Protein 3UPU (pdb70)

CATH classification: 3.40.50.300 (+2 more: 3.40.50.300, 2.30.30.780)

Radius of gyration: 39.79 Å; Cα contacts (8 Å, |Δi|>4): 2350; chains: 3; bounding box: 118×106×89 Å

Nearest PDB structures (foldseek):
  8s9i-assembly1_A  TM=9.327E-01  e=2.651E-71  Tequatrovirus
  8gme-assembly2_D  TM=9.548E-01  e=8.959E-66  Tequatrovirus
  4nl8-assembly3_E  TM=4.087E-01  e=1.272E-04  Klebsiella pneumoniae subsp. pneumoniae MGH 78578
  6zca-assembly1_H  TM=6.601E-01  e=1.368E-02  Bacillus subtilis
  4nl8-assembly1_A  TM=3.038E-01  e=9.528E-04  Klebsiella pneumoniae subsp. pneumoniae MGH 78578

Organism: Enterobacteria phage T4 (NCBI:txid10665)

Solvent-accessible surface area: 66632 Å² total

Foldseek 3Di:
DLPDADPLLNVLLVVCVCLVDWFFAAEEADAPQLCQLVSVLSSQVVCVVVVQQAEAEAEQFDVRQVVVCVSNVHHYYHVCVVLVFDWDDDQLDIDTHRPDQDDSPSHQEYEYEQLLDAVVRVVSVVVRDDRSHYYYYYHHQLAFHDDDVPDDDPHGRCCVPPPRYDYGYRDHDDDDPDQLSVQLVVLSVPDFGDDDDDPRWHEAEADDPPGVVVLCVVCVVCPLPLPCVQEEEEADVVVLQVCCQVVVCRNPPDPDPDDAFFKWAAAWQWDWDADPNRIDIDTPGHHGFIKGWHDKAWDWDWADFVQDPDTFIATWIWTWIWGDDPDDIDIGTATADDDPVRVVSVVVVLVVLSVCLVDDDPPDRHPCVSNVVRVSSHDDIDGDHYDHLVSLADEHQEAEYEPPVLVVDDSSNSSSSSSSRSSHHPTHYYYD/DQLPDDDLLNVVLVVVCCQVDFAFEAEEAEDPQLCCLVSVLNSLCVCCVVPQPQEAEAEQFPVQQVVVCVSNVPRHYHVCVVQCFDWDDDQLDTDTGRPDADDQPSHQEYEYEALLDADVRVVSVVVHHDSNHYYYYYHHQLAFHDDDVVDDDPGGGCCVPPDRHDYRYRDHDDCDPAQLVVQLVVLSVQDFGDDDADPHWHEDEADDPPGVVVLVVCCVVCPLPLPCVQEAEEADVVVQQVVLCVVCCGNPNDNDPDDAFFKWFAQWAWDWDQDPNHIDIDTQGGHGFIKGWHDKAWDKDWADAVPDPDIFIATWIWTFIWGDDPDDIDTDTATARDDVVRVVSVVVVLVVQSVCLVDDPPDDRGPCVSSVVRVSRHDDIDGDHYDHLVSLADEHAEFEYECPVLVVDDSSSSSNSSSSRSSHHRIHYYYD/DQLPFDPLLNVQLVVCVCLPDWFAAAEEEDDFQLPVLVSVLRSLVVVVVVVAPQEAEEEQFDVRQVVVCVSNVHHHDHVCVVQQWDWDDDLLDTDTDHDDGDDCPGHQEYEYEQLLDAVRGVCSVVVHDDRSYYYYYYHHQLAFRDDDVVDDDPHGRCCVPDPRYDYRYGDRGDDDPDQLVVQLVVLSVPDFGDDDADPNWEEDEADDPPGVVVLVVVCVVPPLNLPCVQEAEAADVVVLQVVVQVVCCGNPNDNDPDDAFAKWAAAWAWDWDDDPNDTDIDTDGHHGFMKTWHDKAKDKDWADFPQDDDTFIATWMWTFIWGDDPDDIDTGTATAHPDPVRVVSVVVVLVVQSVCLVDPPPDDRGCSVSSCVRVSRHDDIDGGRYDHLVVLADEHQEYEYECPCLVVDDSSSSSNSSSSRSSRHPIHYYYD

InterPro domains:
  IPR003593 AAA+ ATPase domain [SM00382] (24-172)
  IPR027417 P-loop containing nucleoside triphosphate hydrolase [G3DSA:3.40.50.300] (2-178)
  IPR027417 P-loop containing nucleoside triphosphate hydrolase [G3DSA:3.40.50.300] (182-439)
  IPR027417 P-loop containing nucleoside triphosphate hydrolase [SSF52540] (5-435)
  IPR027785 UvrD-like helicase C-terminal domain [PF13538] (392-434)
  IPR041214 Dda helicase SH3 domain [PF18343] (260-389)
  IPR051055 PIF1 DNA helicase [PTHR47642] (5-126)

GO terms:
  GO:0004386 helicase activity (F, IDA)
  GO:0016887 ATP hydrolysis activity (F, EXP)
  GO:0043139 5'-3' DNA helicase activity (F, EXP)

Structure (mmCIF, N/CA/C/O backbone):
data_3UPU
#
_entry.id   3UPU
#
_cell.length_a   225.536
_cell.length_b   107.253
_cell.length_c   85.475
_cell.angle_alpha   90.000
_cell.angle_beta   94.128
_cell.angle_gamma   90.000
#
_symmetry.space_group_name_H-M   'C 1 2 1'
#
loop_
_entity.id
_entity.type
_entity.pdbx_description
1 polymer 'ATP-dependent DNA helicase dda'
2 polymer "5'-D(*TP*TP*TP*TP*TP*TP*TP*T)-3'"
3 water water
#
loop_
_atom_site.group_PDB
_atom_site.id
_atom_site.type_symbol
_atom_site.label_atom_id
_atom_site.label_alt_id
_atom_site.label_comp_id
_atom_site.label_asym_id
_atom_site.label_entity_id
_atom_site.label_seq_id
_atom_site.pdbx_PDB_ins_code
_atom_site.Cartn_x
_atom_site.Cartn_y
_atom_site.Cartn_z
_atom_site.occupancy
_atom_site.B_iso_or_equiv
_atom_site.auth_seq_id
_atom_site.auth_comp_id
_atom_site.auth_asym_id
_atom_site.auth_atom_id
_atom_site.pdbx_PDB_model_num
ATOM 9 N N . THR A 1 22 ? -13.761 -36.417 -9.855 1.00 132.90 2 THR A N 1
ATOM 10 C CA . THR A 1 22 ? -14.921 -37.304 -9.816 1.00 134.59 2 THR A CA 1
ATOM 11 C C . THR A 1 22 ? -14.420 -38.721 -9.595 1.00 132.83 2 THR A C 1
ATOM 12 O O . THR A 1 22 ? -15.188 -39.685 -9.607 1.00 131.44 2 THR A O 1
ATOM 16 N N . PHE A 1 23 ? -13.110 -38.823 -9.398 1.00 132.37 3 PHE A N 1
ATOM 17 C CA . PHE A 1 23 ? -12.379 -40.057 -9.627 1.00 132.29 3 PHE A CA 1
ATOM 18 C C . PHE A 1 23 ? -12.623 -40.398 -11.081 1.00 124.10 3 PHE A C 1
ATOM 19 O O . PHE A 1 23 ? -12.309 -39.583 -11.945 1.00 121.53 3 PHE A O 1
ATOM 27 N N . ASP A 1 24 ? -13.190 -41.550 -11.408 1.00 119.00 4 ASP A N 1
ATOM 28 C CA . ASP A 1 24 ? -13.416 -41.685 -12.821 1.00 113.43 4 ASP A CA 1
ATOM 29 C C . ASP A 1 24 ? -14.837 -41.220 -13.085 1.00 115.16 4 ASP A C 1
ATOM 30 O O . ASP A 1 24 ? -15.804 -41.958 -12.894 1.00 121.94 4 ASP A O 1
ATOM 35 N N . ASP A 1 25 ? -14.949 -39.976 -13.535 1.00 110.46 5 ASP A N 1
ATOM 36 C CA . ASP A 1 25 ? -15.851 -39.537 -14.577 1.00 110.53 5 ASP A CA 1
ATOM 37 C C . ASP A 1 25 ? -15.078 -38.451 -15.310 1.00 111.30 5 ASP A C 1
ATOM 38 O O . ASP A 1 25 ? -14.694 -37.454 -14.698 1.00 110.66 5 ASP A O 1
ATOM 43 N N . LEU A 1 26 ? -14.868 -38.614 -16.608 1.00 110.30 6 LEU A N 1
ATOM 44 C CA . LEU A 1 26 ? -14.032 -37.685 -17.356 1.00 103.31 6 LEU A CA 1
ATOM 45 C C . LEU A 1 26 ? -14.355 -37.835 -18.834 1.00 111.43 6 LEU A C 1
ATOM 46 O O . LEU A 1 26 ? -15.281 -38.559 -19.201 1.00 114.29 6 LEU A O 1
ATOM 51 N N . THR A 1 27 ? -13.601 -37.152 -19.686 1.00 115.17 7 THR A N 1
ATOM 52 C CA . THR A 1 27 ? -13.784 -37.321 -21.118 1.00 121.28 7 THR A CA 1
ATOM 53 C C . THR A 1 27 ? -13.286 -38.704 -21.503 1.00 123.72 7 THR A C 1
ATOM 54 O O . THR A 1 27 ? -12.458 -39.287 -20.805 1.00 122.55 7 THR A O 1
ATOM 58 N N . GLU A 1 28 ? -13.813 -39.234 -22.600 1.00 127.58 8 GLU A N 1
ATOM 59 C CA . GLU A 1 28 ? -13.367 -40.517 -23.122 1.00 129.94 8 GLU A CA 1
ATOM 60 C C . GLU A 1 28 ? -11.846 -40.551 -23.240 1.00 121.39 8 GLU A C 1
ATOM 61 O O . GLU A 1 28 ? -11.207 -41.544 -22.891 1.00 117.93 8 GLU A O 1
ATOM 67 N N . GLY A 1 29 ? -11.274 -39.457 -23.732 1.00 117.83 9 GLY A N 1
ATOM 68 C CA . GLY A 1 29 ? -9.835 -39.343 -23.877 1.00 115.13 9 GLY A CA 1
ATOM 69 C C . GLY A 1 29 ? -9.131 -39.508 -22.547 1.00 112.66 9 GLY A C 1
ATOM 70 O O . GLY A 1 29 ? -8.148 -40.242 -22.440 1.00 112.03 9 GLY A O 1
ATOM 71 N N . GLN A 1 30 ? -9.639 -38.813 -21.533 1.00 109.79 10 GLN A N 1
ATOM 72 C CA . GLN A 1 30 ? -9.113 -38.917 -20.178 1.00 103.54 10 GLN A CA 1
ATOM 73 C C . GLN A 1 30 ? -9.368 -40.302 -19.600 1.00 104.96 10 GLN A C 1
ATOM 74 O O . GLN A 1 30 ? -8.440 -40.972 -19.148 1.00 105.33 10 GLN A O 1
ATOM 80 N N . LYS A 1 31 ? -10.628 -40.730 -19.624 1.00 105.40 11 LYS A N 1
ATOM 81 C CA . LYS A 1 31 ? -11.001 -42.036 -19.090 1.00 105.72 11 LYS A CA 1
ATOM 82 C C . LYS A 1 31 ? -10.095 -43.134 -19.637 1.00 107.90 11 LYS A C 1
ATOM 83 O O . LYS A 1 31 ? -9.653 -44.010 -18.895 1.00 108.48 11 LYS A O 1
ATOM 89 N N . ASN A 1 32 ? -9.817 -43.076 -20.936 1.00 109.38 12 ASN A N 1
ATOM 90 C CA . ASN A 1 32 ? -8.961 -44.066 -21.577 1.00 111.26 12 ASN A CA 1
ATOM 91 C C . ASN A 1 32 ? -7.493 -43.893 -21.215 1.00 104.95 12 ASN A C 1
ATOM 92 O O . ASN A 1 32 ? -6.819 -44.857 -20.854 1.00 103.81 12 ASN A O 1
ATOM 97 N N . ALA A 1 33 ? -7.003 -42.662 -21.321 1.00 101.16 13 ALA A N 1
ATOM 98 C CA . ALA A 1 33 ? -5.614 -42.361 -20.998 1.00 98.92 13 ALA A CA 1
ATOM 99 C C . ALA A 1 33 ? -5.253 -42.942 -19.638 1.00 96.47 13 ALA A C 1
ATOM 100 O O . ALA A 1 33 ? -4.211 -43.575 -19.477 1.00 96.36 13 ALA A O 1
ATOM 102 N N . PHE A 1 34 ? -6.131 -42.724 -18.666 1.00 95.12 14 PHE A N 1
ATOM 103 C CA . PHE A 1 34 ? -5.952 -43.266 -17.326 1.00 94.25 14 PHE A CA 1
ATOM 104 C C . PHE A 1 34 ? -5.810 -44.787 -17.346 1.00 94.84 14 PHE A C 1
ATOM 105 O O . PHE A 1 34 ? -4.828 -45.336 -16.843 1.00 91.14 14 PHE A O 1
ATOM 113 N N . ASN A 1 35 ? -6.794 -45.465 -17.929 1.00 100.28 15 ASN A N 1
ATOM 114 C CA . ASN A 1 35 ? -6.774 -46.923 -18.004 1.00 106.48 15 ASN A CA 1
ATOM 115 C C . ASN A 1 35 ? -5.485 -47.477 -18.623 1.00 108.32 15 ASN A C 1
ATOM 116 O O . ASN A 1 35 ? -4.940 -48.476 -18.150 1.00 109.73 15 ASN A O 1
ATOM 121 N N . ILE A 1 36 ? -4.997 -46.820 -19.672 1.00 107.41 16 ILE A N 1
ATOM 122 C CA . ILE A 1 36 ? -3.734 -47.210 -20.292 1.00 108.40 16 ILE A CA 1
ATOM 123 C C . ILE A 1 36 ? -2.594 -47.039 -19.303 1.00 107.36 16 ILE A C 1
ATOM 124 O O . ILE A 1 36 ? -1.775 -47.939 -19.117 1.00 108.94 16 ILE A O 1
ATOM 129 N N . VAL A 1 37 ? -2.555 -45.868 -18.677 1.00 104.42 17 VAL A N 1
ATOM 130 C CA . VAL A 1 37 ? -1.541 -45.536 -17.685 1.00 102.07 17 VAL A CA 1
ATOM 131 C C . VAL A 1 37 ? -1.360 -46.647 -16.651 1.00 105.62 17 VAL A C 1
ATOM 132 O O . VAL A 1 37 ? -0.284 -47.231 -16.536 1.00 107.75 17 VAL A O 1
ATOM 144 N N . LYS A 1 39 ? -2.061 -49.657 -16.463 1.00 108.48 19 LYS A N 1
ATOM 145 C CA . LYS A 1 39 ? -1.570 -50.942 -16.951 1.00 112.07 19 LYS A CA 1
ATOM 146 C C . LYS A 1 39 ? -0.124 -50.880 -17.443 1.00 109.02 19 LYS A C 1
ATOM 147 O O . LYS A 1 39 ? 0.558 -51.899 -17.517 1.00 108.21 19 LYS A O 1
ATOM 153 N N . ALA A 1 40 ? 0.345 -49.682 -17.768 1.00 108.18 20 ALA A N 1
ATOM 154 C CA . ALA A 1 40 ? 1.742 -49.501 -18.136 1.00 108.95 20 ALA A CA 1
ATOM 155 C C . ALA A 1 40 ? 2.591 -49.605 -16.877 1.00 112.20 20 ALA A C 1
ATOM 156 O O . ALA A 1 40 ? 3.729 -50.078 -16.916 1.00 115.19 20 ALA A O 1
ATOM 158 N N . ILE A 1 41 ? 2.021 -49.152 -15.764 1.00 111.85 21 ILE A N 1
ATOM 159 C CA . ILE A 1 41 ? 2.658 -49.253 -14.456 1.00 112.16 21 ILE A CA 1
ATOM 160 C C . ILE A 1 41 ? 2.510 -50.664 -13.902 1.00 117.34 21 ILE A C 1
ATOM 161 O O . ILE A 1 41 ? 3.453 -51.223 -13.339 1.00 119.51 21 ILE A O 1
ATOM 166 N N . LYS A 1 42 ? 1.320 -51.233 -14.065 1.00 119.47 22 LYS A N 1
ATOM 167 C CA . LYS A 1 42 ? 1.030 -52.563 -13.542 1.00 123.87 22 LYS A CA 1
ATOM 168 C C . LYS A 1 42 ? 1.827 -53.656 -14.248 1.00 126.11 22 LYS A C 1
ATOM 169 O O . LYS A 1 42 ? 2.063 -54.719 -13.672 1.00 128.29 22 LYS A O 1
ATOM 175 N N . GLU A 1 43 ? 2.233 -53.411 -15.493 1.00 125.33 23 GLU A N 1
ATOM 176 C CA . GLU A 1 43 ? 3.093 -54.375 -16.170 1.00 128.25 23 GLU A CA 1
ATOM 177 C C . GLU A 1 43 ? 4.447 -53.806 -16.582 1.00 125.25 23 GLU A C 1
ATOM 178 O O . GLU A 1 43 ? 4.542 -52.974 -17.484 1.00 121.68 23 GLU A O 1
ATOM 184 N N . LYS A 1 44 ? 5.486 -54.258 -15.891 1.00 129.59 24 LYS A N 1
ATOM 185 C CA . LYS A 1 44 ? 6.835 -54.350 -16.444 1.00 134.16 24 LYS A CA 1
ATOM 186 C C . LYS A 1 44 ? 7.312 -53.159 -17.271 1.00 131.12 24 LYS A C 1
ATOM 187 O O . LYS A 1 44 ? 7.188 -51.997 -16.872 1.00 126.38 24 LYS A O 1
ATOM 193 N N . LYS A 1 45 ? 7.851 -53.491 -18.443 1.00 133.04 25 LYS A N 1
ATOM 194 C CA . LYS A 1 45 ? 8.455 -52.525 -19.347 1.00 130.70 25 LYS A CA 1
ATOM 195 C C . LYS A 1 45 ? 7.437 -52.023 -20.355 1.00 127.79 25 LYS A C 1
ATOM 196 O O . LYS A 1 45 ? 6.887 -52.783 -21.152 1.00 126.91 25 LYS A O 1
ATOM 202 N N . HIS A 1 46 ? 7.190 -50.726 -20.284 1.00 125.59 26 HIS A N 1
ATOM 203 C CA . HIS A 1 46 ? 6.324 -50.031 -21.206 1.00 123.79 26 HIS A CA 1
ATOM 204 C C . HIS A 1 46 ? 6.351 -48.608 -20.696 1.00 119.09 26 HIS A C 1
ATOM 205 O O . HIS A 1 46 ? 6.709 -48.371 -19.541 1.00 120.61 26 HIS A O 1
ATOM 212 N N . HIS A 1 47 ? 5.971 -47.657 -21.536 1.00 113.69 27 HIS A N 1
ATOM 2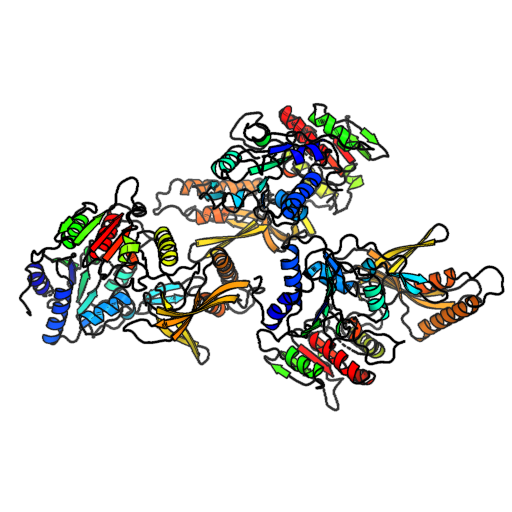13 C CA . HIS A 1 47 ? 5.909 -46.273 -21.096 1.00 106.43 27 HIS A CA 1
ATOM 214 C C . HIS A 1 47 ? 4.718 -45.587 -21.734 1.00 100.66 27 HIS A C 1
ATOM 215 O O . HIS A 1 47 ? 4.005 -46.183 -22.542 1.00 103.56 27 HIS A O 1
ATOM 222 N N . VAL A 1 48 ? 4.507 -44.330 -21.381 1.00 91.45 28 VAL A N 1
ATOM 223 C CA . VAL A 1 48 ? 3.378 -43.604 -21.917 1.00 88.02 28 VAL A CA 1
ATOM 224 C C . VAL A 1 48 ? 3.671 -42.125 -22.017 1.00 83.81 28 VAL A C 1
ATOM 225 O O . VAL A 1 48 ? 4.393 -41.561 -21.197 1.00 82.77 28 VAL A O 1
ATOM 229 N N . THR A 1 49 ? 3.104 -41.503 -23.038 1.00 81.20 29 THR A N 1
ATOM 230 C CA . THR A 1 49 ? 3.013 -40.057 -23.088 1.00 79.17 29 THR A CA 1
ATOM 231 C C . THR A 1 49 ? 1.605 -39.727 -23.540 1.00 79.04 29 THR A C 1
ATOM 232 O O . THR A 1 49 ? 1.096 -40.302 -24.495 1.00 82.40 29 THR A O 1
ATOM 236 N N . ILE A 1 50 ? 0.959 -38.829 -22.819 1.00 75.84 30 ILE A N 1
ATOM 237 C CA . ILE A 1 50 ? -0.380 -38.413 -23.164 1.00 74.15 30 ILE A CA 1
ATOM 238 C C . ILE A 1 50 ? -0.244 -37.124 -23.942 1.00 70.24 30 ILE A C 1
ATOM 239 O O . ILE A 1 50 ? 0.507 -36.239 -23.533 1.00 66.57 30 ILE A O 1
ATOM 244 N N . ASN A 1 51 ? -0.940 -36.994 -25.063 1.00 71.04 31 ASN A N 1
ATOM 245 C CA . ASN A 1 51 ? -0.950 -35.689 -25.677 1.00 72.24 31 ASN A CA 1
ATOM 246 C C . ASN A 1 51 ? -2.283 -35.046 -25.354 1.00 71.29 31 ASN A C 1
ATOM 247 O O . ASN A 1 51 ? -3.295 -35.376 -25.962 1.00 73.42 31 ASN A O 1
ATOM 252 N N . GLY A 1 52 ? -2.287 -34.138 -24.381 1.00 71.85 32 GLY A N 1
ATOM 253 C CA . GLY A 1 52 ? -3.304 -33.114 -24.266 1.00 74.12 32 GLY A CA 1
ATOM 254 C C . GLY A 1 52 ? -3.056 -32.022 -25.273 1.00 78.81 32 GLY A C 1
ATOM 255 O O . GLY A 1 52 ? -1.978 -31.437 -25.266 1.00 81.84 32 GLY A O 1
ATOM 256 N N . PRO A 1 53 ? -4.034 -31.705 -26.121 1.00 81.64 33 PRO A N 1
ATOM 257 C CA . PRO A 1 53 ? -3.835 -30.395 -26.736 1.00 80.28 33 PRO A CA 1
ATOM 258 C C . PRO A 1 53 ? -4.558 -29.371 -25.884 1.00 79.17 33 PRO A C 1
ATOM 259 O O . PRO A 1 53 ? -5.173 -29.756 -24.891 1.00 78.78 33 PRO A O 1
ATOM 263 N N . ALA A 1 54 ? -4.493 -28.101 -26.262 1.00 77.34 34 ALA A N 1
ATOM 264 C CA . ALA A 1 54 ? -5.201 -27.066 -25.528 1.00 74.64 34 ALA A CA 1
ATOM 265 C C . ALA A 1 54 ? -6.701 -27.324 -25.607 1.00 78.82 34 ALA A C 1
ATOM 266 O O . ALA A 1 54 ? -7.216 -27.714 -26.650 1.00 78.11 34 ALA A O 1
ATOM 268 N N . GLY A 1 55 ? -7.398 -27.122 -24.498 1.00 86.16 35 GLY A N 1
ATOM 269 C CA . GLY A 1 55 ? -8.834 -27.297 -24.480 1.00 92.68 35 GLY A CA 1
ATOM 270 C C . GLY A 1 55 ? -9.238 -28.714 -24.137 1.00 97.83 35 GLY A C 1
ATOM 271 O O . GLY A 1 55 ? -10.366 -28.956 -23.730 1.00 102.94 35 GLY A O 1
ATOM 272 N N . THR A 1 56 ? -8.320 -29.656 -24.307 1.00 96.31 36 THR A N 1
ATOM 273 C CA . THR A 1 56 ? -8.617 -31.057 -24.038 1.00 96.70 36 THR A CA 1
ATOM 274 C C . THR A 1 56 ? -8.622 -31.370 -22.537 1.00 95.39 36 THR A C 1
ATOM 275 O O . THR A 1 56 ? -8.956 -32.485 -22.122 1.00 92.14 36 THR A O 1
ATOM 279 N N . GLY A 1 57 ? -8.242 -30.380 -21.733 1.00 96.57 37 GLY A N 1
ATOM 280 C CA . GLY A 1 57 ? -8.201 -30.527 -20.288 1.00 96.45 37 GLY A CA 1
ATOM 281 C C . GLY A 1 57 ? -7.142 -31.497 -19.809 1.00 93.59 37 GLY A C 1
ATOM 282 O O . GLY A 1 57 ? -7.440 -32.456 -19.103 1.00 92.07 37 GLY A O 1
ATOM 283 N N . ALA A 1 58 ? -5.899 -31.252 -20.204 1.00 92.45 38 ALA A N 1
ATOM 284 C CA . ALA A 1 58 ? -4.804 -32.151 -19.865 1.00 91.36 38 ALA A CA 1
ATOM 285 C C . ALA A 1 58 ? -4.409 -32.046 -18.397 1.00 89.52 38 ALA A C 1
ATOM 286 O O . ALA A 1 58 ? -4.014 -33.037 -17.779 1.00 85.95 38 ALA A O 1
ATOM 288 N N . THR A 1 59 ? -4.510 -30.842 -17.843 1.00 91.34 39 THR A N 1
ATOM 289 C CA . THR A 1 59 ? -4.100 -30.608 -16.461 1.00 90.42 39 THR A CA 1
ATOM 290 C C . THR A 1 59 ? -4.938 -31.387 -15.452 1.00 86.38 39 THR A C 1
ATOM 291 O O . THR A 1 59 ? -4.392 -32.098 -14.613 1.00 85.83 39 THR A O 1
ATOM 295 N N . THR A 1 60 ? -6.257 -31.242 -15.520 1.00 83.30 40 THR A N 1
ATOM 296 C CA . THR A 1 60 ? -7.124 -31.954 -14.592 1.00 84.12 40 THR A CA 1
ATOM 297 C C . THR A 1 60 ? -6.857 -33.454 -14.641 1.00 84.00 40 THR A C 1
ATOM 298 O O . THR A 1 60 ? -6.887 -34.123 -13.611 1.00 90.81 40 THR A O 1
ATOM 302 N N . LEU A 1 61 ? -6.584 -33.990 -15.825 1.00 79.26 41 LEU A N 1
ATOM 303 C CA . LEU A 1 61 ? -6.221 -35.399 -15.914 1.00 79.97 41 LEU A CA 1
ATOM 304 C C . LEU A 1 61 ? -4.954 -35.658 -15.103 1.00 79.56 41 LEU A C 1
ATOM 305 O O . LEU A 1 61 ? -4.945 -36.518 -14.224 1.00 81.82 41 LEU A O 1
ATOM 310 N N . THR A 1 62 ? -3.895 -34.904 -15.392 1.00 74.43 42 THR A N 1
ATOM 311 C CA . THR A 1 62 ? -2.636 -35.039 -14.663 1.00 70.47 42 THR A CA 1
ATOM 312 C C . THR A 1 62 ? -2.875 -35.010 -13.159 1.00 71.30 42 THR A C 1
ATOM 313 O O . THR A 1 62 ? -2.335 -35.836 -12.424 1.00 68.16 42 THR A O 1
ATOM 317 N N . LYS A 1 63 ? -3.682 -34.051 -12.709 1.00 76.30 43 LYS A N 1
ATOM 318 C CA . LYS A 1 63 ? -4.059 -33.949 -11.301 1.00 81.38 43 LYS A CA 1
ATOM 319 C C . LYS A 1 63 ? -4.628 -35.272 -10.809 1.00 85.51 43 LYS A C 1
ATOM 320 O O . LYS A 1 63 ? -4.263 -35.757 -9.738 1.00 88.29 43 LYS A O 1
ATOM 326 N N . PHE A 1 64 ? -5.510 -35.857 -11.612 1.00 85.23 44 PHE A N 1
ATOM 327 C CA . PHE A 1 64 ? -6.198 -37.085 -11.237 1.00 88.51 44 PHE A CA 1
ATOM 328 C C . PHE A 1 64 ? -5.292 -38.316 -11.292 1.00 87.39 44 PHE A C 1
ATOM 329 O O . PHE A 1 64 ? -5.462 -39.252 -10.511 1.00 87.70 44 PHE A O 1
ATOM 337 N N . ILE A 1 65 ? -4.334 -38.316 -12.213 1.00 85.14 45 ILE A N 1
ATOM 338 C CA . ILE A 1 65 ? -3.381 -39.415 -12.311 1.00 84.62 45 ILE A CA 1
ATOM 339 C C . ILE A 1 65 ? -2.599 -39.515 -11.010 1.00 85.52 45 ILE A C 1
ATOM 340 O O . ILE A 1 65 ? -2.235 -40.603 -10.570 1.00 86.56 45 ILE A O 1
ATOM 345 N N . ILE A 1 66 ? -2.346 -38.362 -10.403 1.00 86.43 46 ILE A N 1
ATOM 346 C CA . ILE A 1 66 ? -1.586 -38.282 -9.162 1.00 91.12 46 ILE A CA 1
ATOM 347 C C . ILE A 1 66 ? -2.409 -38.681 -7.938 1.00 99.97 46 ILE A C 1
ATOM 348 O O . ILE A 1 66 ? -2.091 -39.659 -7.259 1.00 102.39 46 ILE A O 1
ATOM 353 N N . GLU A 1 67 ? -3.458 -37.915 -7.656 1.00 104.26 47 GLU A N 1
ATOM 354 C CA . GLU A 1 67 ? -4.294 -38.167 -6.492 1.00 110.60 47 GLU A CA 1
ATOM 355 C C . GLU A 1 67 ? -4.651 -39.643 -6.428 1.00 112.75 47 GLU A C 1
ATOM 356 O O . GLU A 1 67 ? -4.507 -40.282 -5.389 1.00 114.77 47 GLU A O 1
ATOM 362 N N . ALA A 1 68 ? -5.108 -40.187 -7.549 1.00 114.41 48 ALA A N 1
ATOM 363 C CA . ALA A 1 68 ? -5.495 -41.590 -7.602 1.00 117.83 48 ALA A CA 1
ATOM 364 C C . ALA A 1 68 ? -4.310 -42.511 -7.340 1.00 114.76 48 ALA A C 1
ATOM 365 O O . ALA A 1 68 ? -4.440 -43.522 -6.653 1.00 116.59 48 ALA A O 1
ATOM 367 N N . LEU A 1 69 ? -3.153 -42.154 -7.884 1.00 109.54 49 LEU A N 1
ATOM 368 C CA . LEU A 1 69 ? -1.983 -43.016 -7.788 1.00 108.16 49 LEU A CA 1
ATOM 369 C C . LEU A 1 69 ? -1.474 -43.135 -6.355 1.00 111.40 49 LEU A C 1
ATOM 370 O O . LEU A 1 69 ? -0.936 -44.171 -5.965 1.00 113.35 49 LEU A O 1
ATOM 375 N N . ILE A 1 70 ? -1.644 -42.076 -5.571 1.00 113.16 50 ILE A N 1
ATOM 376 C CA . ILE A 1 70 ? -1.199 -42.103 -4.182 1.00 118.06 50 ILE A CA 1
ATOM 377 C C . ILE A 1 70 ? -2.141 -42.948 -3.316 1.00 122.30 50 ILE A C 1
ATOM 378 O O . ILE A 1 70 ? -1.700 -43.650 -2.404 1.00 125.62 50 ILE A O 1
ATOM 383 N N . SER A 1 71 ? -3.436 -42.886 -3.617 1.00 119.95 51 SER A N 1
ATOM 384 C CA . SER A 1 71 ? -4.444 -43.567 -2.809 1.00 118.70 51 SER A CA 1
ATOM 385 C C . SER A 1 71 ? -4.523 -45.069 -3.087 1.00 118.52 51 SER A C 1
ATOM 386 O O . SER A 1 71 ? -5.198 -45.804 -2.366 1.00 120.03 51 SER A O 1
ATOM 389 N N . THR A 1 72 ? -3.830 -45.524 -4.127 1.00 117.70 52 THR A N 1
ATOM 390 C CA . THR A 1 72 ? -3.689 -46.954 -4.363 1.00 120.46 52 THR A CA 1
ATOM 391 C C . THR A 1 72 ? -2.547 -47.453 -3.491 1.00 119.83 52 THR A C 1
ATOM 392 O O . THR A 1 72 ? -2.230 -48.642 -3.475 1.00 120.09 52 THR A O 1
ATOM 396 N N . GLY A 1 73 ? -1.929 -46.520 -2.772 1.00 119.34 53 GLY A N 1
ATOM 397 C CA . GLY A 1 73 ? -0.881 -46.842 -1.824 1.00 122.27 53 GLY A CA 1
ATOM 398 C C . GLY A 1 73 ? 0.495 -46.887 -2.452 1.00 122.95 53 GLY A C 1
ATOM 399 O O . GLY A 1 73 ? 1.406 -47.518 -1.915 1.00 125.54 53 GLY A O 1
ATOM 400 N N . GLU A 1 74 ? 0.650 -46.222 -3.592 1.00 121.45 54 GLU A N 1
ATOM 401 C CA . GLU A 1 74 ? 1.932 -46.210 -4.282 1.00 122.00 54 GLU A CA 1
ATOM 402 C C . GLU A 1 74 ? 2.856 -45.181 -3.642 1.00 117.52 54 GLU A C 1
ATOM 403 O O . GLU A 1 74 ? 2.554 -43.987 -3.610 1.00 113.30 54 GLU A O 1
ATOM 409 N N . THR A 1 75 ? 3.975 -45.661 -3.115 1.00 118.27 55 THR A N 1
ATOM 410 C CA . THR A 1 75 ? 4.962 -44.797 -2.480 1.00 117.84 55 THR A CA 1
ATOM 411 C C . THR A 1 75 ? 5.895 -44.137 -3.495 1.00 113.61 55 THR A C 1
ATOM 412 O O . THR A 1 75 ? 6.398 -43.035 -3.276 1.00 111.81 55 THR A O 1
ATOM 416 N N . GLY A 1 76 ? 6.105 -44.818 -4.614 1.00 111.31 56 GLY A N 1
ATOM 417 C CA . GLY A 1 76 ? 7.239 -44.548 -5.478 1.00 109.09 56 GLY A CA 1
ATOM 418 C C . GLY A 1 76 ? 7.130 -43.417 -6.482 1.00 104.29 56 GLY A C 1
ATOM 419 O O . GLY A 1 76 ? 7.890 -43.386 -7.448 1.00 103.54 56 GLY A O 1
ATOM 420 N N . ILE A 1 77 ? 6.193 -42.498 -6.281 1.00 100.38 57 ILE A N 1
ATOM 421 C CA . ILE A 1 77 ? 6.005 -41.404 -7.233 1.00 95.53 57 ILE A CA 1
ATOM 422 C C . ILE A 1 77 ? 6.993 -40.251 -7.066 1.00 94.39 57 ILE A C 1
ATOM 423 O O . ILE A 1 77 ? 7.280 -39.822 -5.951 1.00 93.78 57 ILE A O 1
ATOM 428 N N . ILE A 1 78 ? 7.506 -39.756 -8.192 1.00 94.97 58 ILE A N 1
ATOM 429 C CA . ILE A 1 78 ? 8.266 -38.509 -8.223 1.00 93.59 58 ILE A CA 1
ATOM 430 C C . ILE A 1 78 ? 7.749 -37.633 -9.356 1.00 91.21 58 ILE A C 1
ATOM 431 O O . ILE A 1 78 ? 7.413 -38.132 -10.428 1.00 92.23 58 ILE A O 1
ATOM 436 N N . LEU A 1 79 ? 7.696 -36.327 -9.124 1.00 88.23 59 LEU A N 1
ATOM 437 C CA . LEU A 1 79 ? 7.244 -35.405 -10.156 1.00 85.28 59 LEU A CA 1
ATOM 438 C C . LEU A 1 79 ? 8.405 -34.598 -10.715 1.00 88.89 59 LEU A C 1
ATOM 439 O O . LEU A 1 79 ? 8.998 -33.781 -10.012 1.00 92.98 59 LEU A O 1
ATOM 444 N N . ALA A 1 80 ? 8.722 -34.834 -11.985 1.00 86.95 60 ALA A N 1
ATOM 445 C CA . ALA A 1 80 ? 9.814 -34.139 -12.657 1.00 84.43 60 ALA A CA 1
ATOM 446 C C . ALA A 1 80 ? 9.296 -33.121 -13.670 1.00 82.39 60 ALA A C 1
ATOM 447 O O . ALA A 1 80 ? 8.409 -33.420 -14.469 1.00 83.57 60 ALA A O 1
ATOM 449 N N . ALA A 1 81 ? 9.859 -31.919 -13.635 1.00 78.74 61 ALA A N 1
ATOM 450 C CA . ALA A 1 81 ? 9.487 -30.885 -14.589 1.00 74.88 61 ALA A CA 1
ATOM 451 C C . ALA A 1 81 ? 10.713 -30.364 -15.324 1.00 72.08 61 ALA A C 1
ATOM 452 O O . ALA A 1 81 ? 11.779 -30.206 -14.734 1.00 71.47 61 ALA A O 1
ATOM 454 N N . PRO A 1 82 ? 10.555 -30.088 -16.622 1.00 68.79 62 PRO A N 1
ATOM 455 C CA . PRO A 1 82 ? 11.610 -29.589 -17.511 1.00 66.09 62 PRO A CA 1
ATOM 456 C C . PRO A 1 82 ? 12.278 -28.281 -17.079 1.00 67.50 62 PRO A C 1
ATOM 457 O O . PRO A 1 82 ? 13.444 -28.092 -17.409 1.00 67.66 62 PRO A O 1
ATOM 461 N N . THR A 1 83 ? 11.573 -27.398 -16.378 1.00 71.50 63 THR A N 1
ATOM 462 C CA . THR A 1 83 ? 12.184 -26.151 -15.910 1.00 76.58 63 THR A CA 1
ATOM 463 C C . THR A 1 83 ? 11.808 -25.823 -14.468 1.00 76.56 63 THR A C 1
ATOM 464 O O . THR A 1 83 ? 11.021 -26.535 -13.847 1.00 79.06 63 THR A O 1
ATOM 468 N N . HIS A 1 84 ? 12.364 -24.737 -13.941 1.00 75.37 64 HIS A N 1
ATOM 469 C CA . HIS A 1 84 ? 12.058 -24.337 -12.572 1.00 78.38 64 HIS A CA 1
ATOM 470 C C . HIS A 1 84 ? 10.649 -23.790 -12.449 1.00 77.59 64 HIS A C 1
ATOM 471 O O . HIS A 1 84 ? 9.871 -24.261 -11.625 1.00 76.41 64 HIS A O 1
ATOM 478 N N . ALA A 1 85 ? 10.320 -22.805 -13.277 1.00 79.49 65 ALA A N 1
ATOM 479 C CA . ALA A 1 85 ? 8.993 -22.205 -13.243 1.00 80.86 65 ALA A CA 1
ATOM 480 C C . ALA A 1 85 ? 7.944 -23.263 -13.561 1.00 81.01 65 ALA A C 1
ATOM 481 O O . ALA A 1 85 ? 6.813 -23.195 -13.079 1.00 82.88 65 ALA A O 1
ATOM 483 N N . ALA A 1 86 ? 8.333 -24.244 -14.370 1.00 76.95 66 ALA A N 1
ATOM 484 C CA . ALA A 1 86 ? 7.471 -25.379 -14.673 1.00 74.05 66 ALA A CA 1
ATOM 485 C C . ALA A 1 86 ? 7.303 -26.277 -13.454 1.00 79.29 66 ALA A C 1
ATOM 486 O O . ALA A 1 86 ? 6.213 -26.785 -13.195 1.00 82.03 66 ALA A O 1
ATOM 488 N N . LYS A 1 87 ? 8.391 -26.479 -12.714 1.00 80.40 67 LYS A N 1
ATOM 489 C CA . LYS A 1 87 ? 8.350 -27.294 -11.506 1.00 79.73 67 LYS A CA 1
ATOM 490 C C . LYS A 1 87 ? 7.521 -26.613 -10.424 1.00 85.93 67 LYS A C 1
ATOM 491 O O . LYS A 1 87 ? 6.811 -27.275 -9.671 1.00 87.77 67 LYS A O 1
ATOM 497 N N . LYS A 1 88 ? 7.619 -25.288 -10.346 1.00 89.47 68 LYS A N 1
ATOM 498 C CA . LYS A 1 88 ? 6.842 -24.527 -9.377 1.00 92.85 68 LYS A CA 1
ATOM 499 C C . LYS A 1 88 ? 5.366 -24.793 -9.594 1.00 89.04 68 LYS A C 1
ATOM 500 O O . LYS A 1 88 ? 4.658 -25.210 -8.678 1.00 89.30 68 LYS A O 1
ATOM 506 N N . ILE A 1 89 ? 4.908 -24.560 -10.819 1.00 86.12 69 ILE A N 1
ATOM 507 C CA . ILE A 1 89 ? 3.489 -24.678 -11.128 1.00 84.33 69 ILE A CA 1
ATOM 508 C C . ILE A 1 89 ? 3.028 -26.131 -11.234 1.00 83.41 69 ILE A C 1
ATOM 509 O O . ILE A 1 89 ? 1.831 -26.407 -11.183 1.00 86.50 69 ILE A O 1
ATOM 514 N N . LEU A 1 90 ? 3.966 -27.061 -11.384 1.00 79.19 70 LEU A N 1
ATOM 515 C CA . LEU A 1 90 ? 3.618 -28.474 -11.303 1.00 79.27 70 LEU A CA 1
ATOM 516 C C . LEU A 1 90 ? 3.392 -28.853 -9.851 1.00 91.50 70 LEU A C 1
ATOM 517 O O . LEU A 1 90 ? 2.404 -29.506 -9.511 1.00 93.95 70 LEU A O 1
ATOM 522 N N . SER A 1 91 ? 4.316 -28.427 -8.996 1.00 99.24 71 SER A N 1
ATOM 523 C CA . SER A 1 91 ? 4.261 -28.742 -7.578 1.00 104.63 71 SER A CA 1
ATOM 524 C C . SER A 1 91 ? 3.024 -28.115 -6.945 1.00 106.41 71 SER A C 1
ATOM 525 O O . SER A 1 91 ? 2.491 -28.625 -5.961 1.00 108.91 71 SER A O 1
ATOM 528 N N . LYS A 1 92 ? 2.572 -27.007 -7.522 1.00 106.02 72 LYS A N 1
ATOM 529 C CA . LYS A 1 92 ? 1.409 -26.287 -7.010 1.00 108.10 72 LYS A CA 1
ATOM 530 C C . LYS A 1 92 ? 0.091 -26.947 -7.406 1.00 104.58 72 LYS A C 1
ATOM 531 O O . LYS A 1 92 ? -0.878 -26.921 -6.647 1.00 105.50 72 LYS A O 1
ATOM 537 N N . LEU A 1 93 ? 0.061 -27.525 -8.603 1.00 101.40 73 LEU A N 1
ATOM 538 C CA . LEU A 1 93 ? -1.143 -28.159 -9.135 1.00 101.27 73 LEU A CA 1
ATOM 539 C C . LEU A 1 93 ? -1.479 -29.481 -8.440 1.00 101.31 73 LEU A C 1
ATOM 540 O O . LEU A 1 93 ? -2.644 -29.769 -8.158 1.00 99.93 73 LEU A O 1
ATOM 545 N N . SER A 1 94 ? -0.455 -30.290 -8.192 1.00 102.37 74 SER A N 1
ATOM 546 C CA . SER A 1 94 ? -0.631 -31.566 -7.513 1.00 106.15 74 SER A CA 1
ATOM 547 C C . SER A 1 94 ? -0.749 -31.368 -6.008 1.00 110.45 74 SER A C 1
ATOM 548 O O . SER A 1 94 ? -1.547 -32.026 -5.339 1.00 112.75 74 SER A O 1
ATOM 551 N N . GLY A 1 95 ? 0.060 -30.455 -5.485 1.00 109.30 75 GLY A N 1
ATOM 552 C CA . GLY A 1 95 ? 0.152 -30.234 -4.058 1.00 107.55 75 GLY A CA 1
ATOM 553 C C . GLY A 1 95 ? 1.300 -31.037 -3.484 1.00 107.98 75 GLY A C 1
ATOM 554 O O . GLY A 1 95 ? 1.823 -30.703 -2.425 1.00 112.83 75 GLY A O 1
ATOM 555 N N . LYS A 1 96 ? 1.689 -32.101 -4.182 1.00 105.83 76 LYS A N 1
ATOM 556 C CA . LYS A 1 96 ? 2.903 -32.831 -3.839 1.00 106.31 76 LYS A CA 1
ATOM 557 C C . LYS A 1 96 ? 4.114 -32.055 -4.352 1.00 106.40 76 LYS A C 1
ATOM 558 O O . LYS A 1 96 ? 3.986 -31.246 -5.269 1.00 106.96 76 LYS A O 1
ATOM 564 N N . GLU A 1 97 ? 5.281 -32.291 -3.763 1.00 106.22 77 GLU A N 1
ATOM 565 C CA . GLU A 1 97 ? 6.478 -31.550 -4.148 1.00 107.43 77 GLU A CA 1
ATOM 566 C C . GLU A 1 97 ? 7.196 -32.151 -5.363 1.00 104.62 77 GLU A C 1
ATOM 567 O O . GLU A 1 97 ? 7.259 -33.370 -5.523 1.00 106.07 77 GLU A O 1
ATOM 573 N N . ALA A 1 98 ? 7.740 -31.285 -6.214 1.00 99.16 78 ALA A N 1
ATOM 574 C CA . ALA A 1 98 ? 8.383 -31.718 -7.453 1.00 93.37 78 ALA A CA 1
ATOM 575 C C . ALA A 1 98 ? 9.634 -30.900 -7.763 1.00 94.30 78 ALA A C 1
ATOM 576 O O . ALA A 1 98 ? 9.667 -29.696 -7.524 1.00 98.86 78 ALA A O 1
ATOM 578 N N . SER A 1 99 ? 10.659 -31.557 -8.301 1.00 91.72 79 SER A N 1
ATOM 579 C CA . SER A 1 99 ? 11.882 -30.871 -8.713 1.00 90.11 79 SER A CA 1
ATOM 580 C C . SER A 1 99 ? 12.080 -31.010 -10.220 1.00 87.54 79 SER A C 1
ATOM 581 O O . SER A 1 99 ? 11.249 -31.605 -10.905 1.00 90.95 79 SER A O 1
ATOM 584 N N . THR A 1 100 ? 13.172 -30.455 -10.738 1.00 80.38 80 THR A N 1
ATOM 585 C CA . THR A 1 100 ? 13.487 -30.583 -12.158 1.00 75.22 80 THR A CA 1
ATOM 586 C C . THR A 1 100 ? 14.091 -31.957 -12.448 1.00 79.93 80 THR A C 1
ATOM 587 O O . THR A 1 100 ? 14.674 -32.573 -11.562 1.00 82.46 80 THR A O 1
ATOM 591 N N . ILE A 1 101 ? 13.947 -32.440 -13.680 1.00 80.98 81 ILE A N 1
ATOM 592 C CA . ILE A 1 101 ? 14.518 -33.731 -14.053 1.00 82.82 81 ILE A CA 1
ATOM 593 C C . ILE A 1 101 ? 16.029 -33.672 -13.960 1.00 85.12 81 ILE A C 1
ATOM 594 O O . ILE A 1 101 ? 16.689 -34.685 -13.747 1.00 93.18 81 ILE A O 1
ATOM 599 N N . HIS A 1 102 ? 16.579 -32.478 -14.130 1.00 79.93 82 HIS A N 1
ATOM 600 C CA . HIS A 1 102 ? 18.012 -32.296 -13.988 1.00 82.45 82 HIS A CA 1
ATOM 601 C C . HIS A 1 102 ? 18.439 -32.614 -12.561 1.00 81.76 82 HIS A C 1
ATOM 602 O O . HIS A 1 102 ? 19.427 -33.309 -12.352 1.00 81.95 82 HIS A O 1
ATOM 609 N N . SER A 1 103 ? 17.684 -32.112 -11.585 1.00 83.05 83 SER A N 1
ATOM 610 C CA . SER A 1 103 ? 17.931 -32.420 -10.175 1.00 84.97 83 SER A CA 1
ATOM 611 C C . SER A 1 103 ? 17.924 -33.926 -9.939 1.00 81.40 83 SER A C 1
ATOM 612 O O . SER A 1 103 ? 18.743 -34.453 -9.191 1.00 81.71 83 SER A O 1
ATOM 615 N N . ILE A 1 104 ? 16.991 -34.606 -10.597 1.00 78.27 84 ILE A N 1
ATOM 616 C CA . ILE A 1 104 ? 16.791 -36.043 -10.441 1.00 77.73 84 ILE A CA 1
ATOM 617 C C . ILE A 1 104 ? 17.874 -36.837 -11.156 1.00 87.30 84 ILE A C 1
ATOM 618 O O . ILE A 1 104 ? 18.606 -37.601 -10.533 1.00 95.99 84 ILE A O 1
ATOM 623 N N . LEU A 1 105 ? 17.962 -36.665 -12.468 1.00 87.90 85 LEU A N 1
ATOM 624 C CA . LEU A 1 105 ? 18.973 -37.339 -13.272 1.00 93.46 85 LEU A CA 1
ATOM 625 C C . LEU A 1 105 ? 20.354 -36.894 -12.811 1.00 97.32 85 LEU A C 1
ATOM 626 O O . LEU A 1 105 ? 21.373 -37.402 -13.277 1.00 100.07 85 LEU A O 1
ATOM 631 N N . LYS A 1 106 ? 20.370 -35.918 -11.909 1.00 98.02 86 LYS A N 1
ATOM 632 C CA . LYS A 1 106 ? 21.605 -35.394 -11.344 1.00 101.14 86 LYS A CA 1
ATOM 633 C C . LYS A 1 106 ? 22.471 -34.891 -12.482 1.00 100.93 86 LYS A C 1
ATOM 634 O O . LYS A 1 106 ? 23.568 -35.402 -12.709 1.00 102.72 86 LYS A O 1
ATOM 640 N N . ILE A 1 107 ? 21.978 -33.876 -13.186 1.00 96.29 87 ILE A N 1
ATOM 641 C CA . ILE A 1 107 ? 22.725 -33.282 -14.284 1.00 88.99 87 ILE A CA 1
ATOM 642 C C . ILE A 1 107 ? 23.336 -31.974 -13.802 1.00 87.45 87 ILE A C 1
ATOM 643 O O . ILE A 1 107 ? 22.643 -30.981 -13.588 1.00 83.53 87 ILE A O 1
ATOM 648 N N . ASN A 1 108 ? 24.650 -32.008 -13.625 1.00 91.29 88 ASN A N 1
ATOM 649 C CA . ASN A 1 108 ? 25.402 -30.941 -12.974 1.00 95.35 88 ASN A CA 1
ATOM 650 C C . ASN A 1 108 ? 26.337 -30.137 -13.871 1.00 94.15 88 ASN A C 1
ATOM 651 O O . ASN A 1 108 ? 27.163 -30.714 -14.573 1.00 100.28 88 ASN A O 1
ATOM 656 N N . PRO A 1 109 ? 26.200 -28.805 -13.864 1.00 86.18 89 PRO A N 1
ATOM 657 C CA . PRO A 1 109 ? 27.119 -27.985 -14.658 1.00 82.83 89 PRO A CA 1
ATOM 658 C C . PRO A 1 109 ? 28.570 -28.303 -14.329 1.00 88.39 89 PRO A C 1
ATOM 659 O O . PRO A 1 109 ? 28.950 -28.313 -13.161 1.00 91.70 89 PRO A O 1
ATOM 663 N N . VAL A 1 110 ? 29.373 -28.540 -15.359 1.00 90.50 90 VAL A N 1
ATOM 664 C CA . VAL A 1 110 ? 30.781 -28.854 -15.176 1.00 98.25 90 VAL A CA 1
ATOM 665 C C . VAL A 1 110 ? 31.621 -27.831 -15.925 1.00 105.11 90 VAL A C 1
ATOM 666 O O . VAL A 1 110 ? 31.516 -27.701 -17.143 1.00 107.93 90 VAL A O 1
ATOM 670 N N . THR A 1 111 ? 32.450 -27.100 -15.190 1.00 108.84 91 THR A N 1
ATOM 671 C CA . THR A 1 111 ? 33.185 -25.981 -15.762 1.00 111.64 91 THR A CA 1
ATOM 672 C C . THR A 1 111 ? 34.452 -26.394 -16.494 1.00 119.27 91 THR A C 1
ATOM 673 O O . THR A 1 111 ? 35.288 -27.121 -15.955 1.00 120.88 91 THR A O 1
ATOM 677 N N . TYR A 1 112 ? 34.577 -25.914 -17.729 1.00 125.14 92 TYR A N 1
ATOM 678 C CA . TYR A 1 112 ? 35.802 -26.040 -18.514 1.00 128.27 92 TYR A CA 1
ATOM 679 C C . TYR A 1 112 ? 36.394 -24.647 -18.711 1.00 128.08 92 TYR A C 1
ATOM 680 O O . TYR A 1 112 ? 35.865 -23.668 -18.185 1.00 130.96 92 TYR A O 1
ATOM 689 N N . GLU A 1 113 ? 37.479 -24.549 -19.466 1.00 124.74 93 GLU A N 1
ATOM 690 C CA . GLU A 1 113 ? 38.294 -23.341 -19.424 1.00 123.38 93 GLU A CA 1
ATOM 691 C C . GLU A 1 113 ? 37.484 -22.042 -19.526 1.00 119.52 93 GLU A C 1
ATOM 692 O O . GLU A 1 113 ? 37.320 -21.341 -18.527 1.00 120.92 93 GLU A O 1
ATOM 698 N N . GLU A 1 114 ? 36.967 -21.719 -20.707 1.00 114.23 94 GLU A N 1
ATOM 699 C CA . GLU A 1 114 ? 36.078 -20.565 -20.839 1.00 110.16 94 GLU A CA 1
ATOM 700 C C . GLU A 1 114 ? 34.599 -20.946 -20.851 1.00 105.83 94 GLU A C 1
ATOM 701 O O . GLU A 1 114 ? 33.731 -20.078 -20.915 1.00 102.63 94 GLU A O 1
ATOM 707 N N . ASN A 1 115 ? 34.316 -22.243 -20.783 1.00 105.65 95 ASN A N 1
ATOM 708 C CA . ASN A 1 115 ? 32.967 -22.732 -21.044 1.00 104.10 95 ASN A CA 1
ATOM 709 C C . ASN A 1 115 ? 32.260 -23.313 -19.835 1.00 103.51 95 ASN A C 1
ATOM 710 O O . ASN A 1 115 ? 32.799 -23.342 -18.732 1.00 106.29 95 ASN A O 1
ATOM 715 N N . VAL A 1 116 ? 31.033 -23.767 -20.061 1.00 101.06 96 VAL A N 1
ATOM 716 C CA . VAL A 1 116 ? 30.309 -24.559 -19.079 1.00 101.14 96 VAL A CA 1
ATOM 717 C C . VAL A 1 116 ? 29.385 -25.529 -19.810 1.00 103.81 96 VAL A C 1
ATOM 718 O O . VAL A 1 116 ? 28.797 -25.184 -20.836 1.00 107.90 96 VAL A O 1
ATOM 722 N N . LEU A 1 117 ? 29.255 -26.740 -19.279 1.00 101.47 97 LEU A N 1
ATOM 723 C CA . LEU A 1 117 ? 28.418 -27.760 -19.897 1.00 99.58 97 LEU A CA 1
ATOM 724 C C . LEU A 1 117 ? 27.684 -28.525 -18.816 1.00 99.26 97 LEU A C 1
ATOM 725 O O . LEU A 1 117 ? 28.175 -28.636 -17.697 1.00 104.39 97 LEU A O 1
ATOM 730 N N . PHE A 1 118 ? 26.512 -29.057 -19.146 1.00 94.42 98 PHE A N 1
ATOM 731 C CA . PHE A 1 118 ? 25.747 -29.836 -18.179 1.00 91.90 98 PHE A CA 1
ATOM 732 C C . PHE A 1 118 ? 25.723 -31.313 -18.546 1.00 98.08 98 PHE A C 1
ATOM 733 O O . PHE A 1 118 ? 25.113 -31.709 -19.534 1.00 99.35 98 PHE A O 1
ATOM 741 N N . GLU A 1 119 ? 26.394 -32.123 -17.737 1.00 103.26 99 GLU A N 1
ATOM 742 C CA . GLU A 1 119 ? 26.499 -33.553 -17.983 1.00 108.37 99 GLU A CA 1
ATOM 743 C C . GLU A 1 119 ? 26.101 -34.291 -16.714 1.00 109.62 99 GLU A C 1
ATOM 744 O O . GLU A 1 119 ? 26.063 -33.692 -15.639 1.00 109.96 99 GLU A O 1
ATOM 750 N N . GLN A 1 120 ? 25.814 -35.586 -16.826 1.00 110.39 100 GLN A N 1
ATOM 751 C CA . GLN A 1 120 ? 25.355 -36.340 -15.663 1.00 110.85 100 GLN A CA 1
ATOM 752 C C . GLN A 1 120 ? 26.554 -36.817 -14.869 1.00 115.20 100 GLN A C 1
ATOM 753 O O . GLN A 1 120 ? 27.347 -37.622 -15.352 1.00 117.24 100 GLN A O 1
ATOM 759 N N . LYS A 1 121 ? 26.673 -36.330 -13.637 1.00 117.96 101 LYS A N 1
ATOM 760 C CA . LYS A 1 121 ? 27.813 -36.678 -12.801 1.00 122.22 101 LYS A CA 1
ATOM 761 C C . LYS A 1 121 ? 27.826 -38.173 -12.519 1.00 122.59 101 LYS A C 1
ATOM 762 O O . LYS A 1 121 ? 28.785 -38.873 -12.847 1.00 121.32 101 LYS A O 1
ATOM 768 N N . GLU A 1 122 ? 26.746 -38.652 -11.911 1.00 122.40 102 GLU A N 1
ATOM 769 C CA . GLU A 1 122 ? 26.599 -40.066 -11.604 1.00 122.98 102 GLU A CA 1
ATOM 770 C C . GLU A 1 122 ? 25.130 -40.459 -11.602 1.00 114.40 102 GLU A C 1
ATOM 771 O O . GLU A 1 122 ? 24.272 -39.681 -11.186 1.00 112.68 102 GLU A O 1
ATOM 777 N N . VAL A 1 123 ? 24.851 -41.670 -12.067 1.00 110.40 103 VAL A N 1
ATOM 778 C CA . VAL A 1 123 ? 23.489 -42.177 -12.120 1.00 109.23 103 VAL A CA 1
ATOM 779 C C . VAL A 1 123 ? 22.906 -42.349 -10.719 1.00 112.64 103 VAL A C 1
ATOM 780 O O . VAL A 1 123 ? 23.467 -43.062 -9.886 1.00 115.91 103 VAL A O 1
ATOM 784 N N . PRO A 1 124 ? 21.768 -41.693 -10.455 1.00 111.56 104 PRO A N 1
ATOM 785 C CA . PRO A 1 124 ? 21.102 -41.777 -9.151 1.00 111.86 104 PRO A CA 1
ATOM 786 C C . PRO A 1 124 ? 20.550 -43.175 -8.863 1.00 111.37 104 PRO A C 1
ATOM 787 O O . PRO A 1 124 ? 20.297 -43.953 -9.784 1.00 109.05 104 PRO A O 1
ATOM 791 N N . ASP A 1 125 ? 20.370 -43.481 -7.584 1.00 114.00 105 ASP A N 1
ATOM 792 C CA . ASP A 1 125 ? 19.871 -44.785 -7.162 1.00 118.39 105 ASP A CA 1
ATOM 793 C C . ASP A 1 125 ? 18.525 -45.125 -7.798 1.00 115.62 105 ASP A C 1
ATOM 794 O O . ASP A 1 125 ? 18.422 -46.038 -8.617 1.00 114.74 105 ASP A O 1
ATOM 799 N N . LEU A 1 126 ? 17.496 -44.381 -7.408 1.00 113.91 106 LEU A N 1
ATOM 800 C CA . LEU A 1 126 ? 16.162 -44.519 -7.997 1.00 111.90 106 LEU A CA 1
ATOM 801 C C . LEU A 1 126 ? 15.453 -45.852 -7.736 1.00 115.42 106 LEU A C 1
ATOM 802 O O . LEU A 1 126 ? 14.632 -46.285 -8.536 1.00 112.83 106 LEU A O 1
ATOM 807 N N . ALA A 1 127 ? 15.765 -46.494 -6.615 1.00 121.00 107 ALA A N 1
ATOM 808 C CA . ALA A 1 127 ? 15.061 -47.710 -6.217 1.00 124.70 107 ALA A CA 1
ATOM 809 C C . ALA A 1 127 ? 13.762 -47.365 -5.493 1.00 125.79 107 ALA A C 1
ATOM 810 O O . ALA A 1 127 ? 12.889 -48.216 -5.318 1.00 125.70 107 ALA A O 1
ATOM 812 N N . LYS A 1 128 ? 13.658 -46.114 -5.054 1.00 128.23 108 LYS A N 1
ATOM 813 C CA . LYS A 1 128 ? 12.503 -45.660 -4.289 1.00 133.44 108 LYS A CA 1
ATOM 814 C C . LYS A 1 128 ? 11.448 -45.050 -5.212 1.00 133.21 108 LYS A C 1
ATOM 815 O O . LYS A 1 128 ? 10.405 -44.580 -4.757 1.00 134.21 108 LYS A O 1
ATOM 821 N N . CYS A 1 129 ? 11.723 -45.065 -6.512 1.00 130.11 109 CYS A N 1
ATOM 822 C CA . CYS A 1 129 ? 10.764 -44.565 -7.487 1.00 125.03 109 CYS A CA 1
ATOM 823 C C . CYS A 1 129 ? 10.335 -45.642 -8.479 1.00 123.03 109 CYS A C 1
ATOM 824 O O . CYS A 1 129 ? 11.128 -46.070 -9.319 1.00 122.57 109 CYS A O 1
ATOM 827 N N . ARG A 1 130 ? 9.087 -46.095 -8.376 1.00 121.00 110 ARG A N 1
ATOM 828 C CA . ARG A 1 130 ? 8.527 -46.973 -9.402 1.00 119.13 110 ARG A CA 1
ATOM 829 C C . ARG A 1 130 ? 7.630 -46.280 -10.435 1.00 111.11 110 ARG A C 1
ATOM 830 O O . ARG A 1 130 ? 7.193 -46.907 -11.400 1.00 110.90 110 ARG A O 1
ATOM 838 N N . VAL A 1 131 ? 7.352 -44.996 -10.233 1.00 103.44 111 VAL A N 1
ATOM 839 C CA . VAL A 1 131 ? 6.595 -44.218 -11.210 1.00 97.37 111 VAL A CA 1
ATOM 840 C C . VAL A 1 131 ? 7.181 -42.822 -11.386 1.00 93.16 111 VAL A C 1
ATOM 841 O O . VAL A 1 131 ? 7.229 -42.050 -10.431 1.00 94.36 111 VAL A O 1
ATOM 845 N N . LEU A 1 132 ? 7.598 -42.483 -12.601 1.00 88.94 112 LEU A N 1
ATOM 846 C CA . LEU A 1 132 ? 8.210 -41.180 -12.844 1.00 84.56 112 LEU A CA 1
ATOM 847 C C . LEU A 1 132 ? 7.351 -40.307 -13.752 1.00 83.37 112 LEU A C 1
ATOM 848 O O . LEU A 1 132 ? 7.202 -40.596 -14.935 1.00 89.76 112 LEU A O 1
ATOM 853 N N . ILE A 1 133 ? 6.800 -39.232 -13.199 1.00 77.79 113 ILE A N 1
ATOM 854 C CA . ILE A 1 133 ? 5.900 -38.363 -13.951 1.00 75.13 113 ILE A CA 1
ATOM 855 C C . ILE A 1 133 ? 6.603 -37.114 -14.472 1.00 76.45 113 ILE A C 1
ATOM 856 O O . ILE A 1 133 ? 7.222 -36.381 -13.704 1.00 77.12 113 ILE A O 1
ATOM 861 N N . CYS A 1 134 ? 6.488 -36.873 -15.778 1.00 75.32 114 CYS A N 1
ATOM 862 C CA . CYS A 1 134 ? 7.070 -35.687 -16.401 1.00 71.41 114 CYS A CA 1
ATOM 863 C C . CYS A 1 134 ? 6.007 -34.742 -16.947 1.00 71.65 114 CYS A C 1
ATOM 864 O O . CYS A 1 134 ? 4.954 -35.168 -17.407 1.00 68.56 114 CYS A O 1
ATOM 867 N N . ASP A 1 135 ? 6.308 -33.452 -16.891 1.00 75.39 115 ASP A N 1
ATOM 868 C CA . ASP A 1 135 ? 5.369 -32.406 -17.245 1.00 76.06 115 ASP A CA 1
ATOM 869 C C . ASP A 1 135 ? 5.995 -31.671 -18.417 1.00 75.57 115 ASP A C 1
ATOM 870 O O . ASP A 1 135 ? 7.201 -31.763 -18.620 1.00 75.41 115 ASP A O 1
ATOM 875 N N . GLU A 1 136 ? 5.188 -30.978 -19.213 1.00 76.39 116 GLU A N 1
ATOM 876 C CA . GLU A 1 136 ? 5.727 -30.177 -20.309 1.00 79.16 116 GLU A CA 1
ATOM 877 C C . GLU A 1 136 ? 6.769 -30.952 -21.105 1.00 78.75 116 GLU A C 1
ATOM 878 O O . GLU A 1 136 ? 7.861 -30.446 -21.355 1.00 77.73 116 GLU A O 1
ATOM 884 N N . VAL A 1 137 ? 6.429 -32.173 -21.508 1.00 78.99 117 VAL A N 1
ATOM 885 C CA . VAL A 1 137 ? 7.389 -33.059 -22.161 1.00 77.49 117 VAL A CA 1
ATOM 886 C C . VAL A 1 137 ? 7.732 -32.589 -23.569 1.00 75.19 117 VAL A C 1
ATOM 887 O O . VAL A 1 137 ? 8.592 -33.161 -24.228 1.00 75.44 117 VAL A O 1
ATOM 891 N N . SER A 1 138 ? 7.059 -31.539 -24.023 1.00 72.67 118 SER A N 1
ATOM 892 C CA . SER A 1 138 ? 7.274 -31.036 -25.370 1.00 70.72 118 SER A CA 1
ATOM 893 C C . SER A 1 138 ? 8.510 -30.158 -25.403 1.00 67.00 118 SER A C 1
ATOM 894 O O . SER A 1 138 ? 8.841 -29.584 -26.433 1.00 65.58 118 SER A O 1
ATOM 905 N N . TYR A 1 140 ? 11.531 -31.407 -24.246 1.00 70.30 120 TYR A N 1
ATOM 906 C CA . TYR A 1 140 ? 12.704 -32.265 -24.115 1.00 75.60 120 TYR A CA 1
ATOM 907 C C . TYR A 1 140 ? 13.481 -32.357 -25.416 1.00 76.61 120 TYR A C 1
ATOM 908 O O . TYR A 1 140 ? 12.948 -32.798 -26.431 1.00 77.88 120 TYR A O 1
ATOM 917 N N . ASP A 1 141 ? 14.745 -31.947 -25.378 1.00 75.09 121 ASP A N 1
ATOM 918 C CA . ASP A 1 141 ? 15.638 -32.169 -26.502 1.00 76.89 121 ASP A CA 1
ATOM 919 C C . ASP A 1 141 ? 16.184 -33.584 -26.390 1.00 81.61 121 ASP A C 1
ATOM 920 O O . ASP A 1 141 ? 15.867 -34.292 -25.439 1.00 87.50 121 ASP A O 1
ATOM 925 N N . ARG A 1 142 ? 17.006 -33.998 -27.346 1.00 82.23 122 ARG A N 1
ATOM 926 C CA . ARG A 1 142 ? 17.449 -35.385 -27.408 1.00 86.26 122 ARG A CA 1
ATOM 927 C C . ARG A 1 142 ? 18.555 -35.660 -26.404 1.00 87.57 122 ARG A C 1
ATOM 928 O O . ARG A 1 142 ? 18.559 -36.695 -25.738 1.00 88.33 122 ARG A O 1
ATOM 936 N N . LYS A 1 143 ? 19.489 -34.721 -26.296 1.00 88.59 123 LYS A N 1
ATOM 937 C CA . LYS A 1 143 ? 20.633 -34.877 -25.411 1.00 93.47 123 LYS A CA 1
ATOM 938 C C . LYS A 1 143 ? 20.154 -35.176 -23.996 1.00 91.96 123 LYS A C 1
ATOM 939 O O . LYS A 1 143 ? 20.722 -36.017 -23.301 1.00 93.87 123 LYS A O 1
ATOM 945 N N . LEU A 1 144 ? 19.095 -34.488 -23.581 1.00 88.07 124 LEU A N 1
ATOM 946 C CA . LEU A 1 144 ? 18.501 -34.704 -22.268 1.00 87.20 124 LEU A CA 1
ATOM 947 C C . LEU A 1 144 ? 17.791 -36.053 -22.246 1.00 87.58 124 LEU A C 1
ATOM 948 O O . LEU A 1 144 ? 17.938 -36.837 -21.308 1.00 87.84 124 LEU A O 1
ATOM 953 N N . PHE A 1 145 ? 17.024 -36.317 -23.297 1.00 87.42 125 PHE A N 1
ATOM 954 C CA . PHE A 1 145 ? 16.203 -37.516 -23.375 1.00 86.36 125 PHE A CA 1
ATOM 955 C C . PHE A 1 145 ? 17.031 -38.788 -23.243 1.00 89.91 125 PHE A C 1
ATOM 956 O O . PHE A 1 145 ? 16.657 -39.704 -22.512 1.00 89.42 125 PHE A O 1
ATOM 964 N N . LYS A 1 146 ? 18.156 -38.842 -23.948 1.00 93.36 126 LYS A N 1
ATOM 965 C CA . LYS A 1 146 ? 19.005 -40.030 -23.918 1.00 97.72 126 LYS A CA 1
ATOM 966 C C . LYS A 1 146 ? 19.487 -40.328 -22.498 1.00 97.10 126 LYS A C 1
ATOM 967 O O . LYS A 1 146 ? 19.411 -41.471 -22.036 1.00 98.97 126 LYS A O 1
ATOM 973 N N . ILE A 1 147 ? 19.986 -39.299 -21.815 1.00 91.35 127 ILE A N 1
ATOM 974 C CA . ILE A 1 147 ? 20.389 -39.434 -20.420 1.00 84.86 127 ILE A CA 1
ATOM 975 C C . ILE A 1 147 ? 19.244 -40.053 -19.649 1.00 83.66 127 ILE A C 1
ATOM 976 O O . ILE A 1 147 ? 19.422 -41.027 -18.921 1.00 85.89 127 ILE A O 1
ATOM 981 N N . LEU A 1 148 ? 18.062 -39.477 -19.828 1.00 80.95 128 LEU A N 1
ATOM 982 C CA . LEU A 1 148 ? 16.852 -39.987 -19.205 1.00 80.67 128 LEU A CA 1
ATOM 983 C C . LEU A 1 148 ? 16.713 -41.491 -19.406 1.00 84.59 128 LEU A C 1
ATOM 984 O O . LEU A 1 148 ? 16.713 -42.257 -18.446 1.00 84.73 128 LEU A O 1
ATOM 989 N N . LEU A 1 149 ? 16.573 -41.904 -20.661 1.00 86.16 129 LEU A N 1
ATOM 990 C CA . LEU A 1 149 ? 16.372 -43.311 -20.982 1.00 88.41 129 LEU A CA 1
ATOM 991 C C . LEU A 1 149 ? 17.450 -44.221 -20.412 1.00 89.41 129 LEU A C 1
ATOM 992 O O . LEU A 1 149 ? 17.147 -45.307 -19.925 1.00 90.92 129 LEU A O 1
ATOM 997 N N . SER A 1 150 ? 18.703 -43.782 -20.470 1.00 89.11 130 SER A N 1
ATOM 998 C CA . SER A 1 150 ? 19.812 -44.603 -19.991 1.00 91.29 130 SER A CA 1
ATOM 999 C C . SER A 1 150 ? 19.855 -44.681 -18.466 1.00 94.93 130 SER A C 1
ATOM 1000 O O . SER A 1 150 ? 20.569 -45.509 -17.903 1.00 98.03 130 SER A O 1
ATOM 1003 N N . THR A 1 151 ? 19.088 -43.815 -17.806 1.00 94.72 131 THR A N 1
ATOM 1004 C CA . THR A 1 151 ? 19.073 -43.746 -16.342 1.00 94.45 131 THR A CA 1
ATOM 1005 C C . THR A 1 151 ? 17.981 -44.603 -15.700 1.00 97.35 131 THR A C 1
ATOM 1006 O O . THR A 1 151 ? 18.280 -45.546 -14.969 1.00 101.05 131 THR A O 1
ATOM 1010 N N . ILE A 1 152 ? 16.720 -44.275 -15.973 1.00 97.38 132 ILE A N 1
ATOM 1011 C CA . ILE A 1 152 ? 15.604 -44.977 -15.346 1.00 100.65 132 ILE A CA 1
ATOM 1012 C C . ILE A 1 152 ? 15.777 -46.485 -15.457 1.00 107.72 132 ILE A C 1
ATOM 1013 O O . ILE A 1 152 ? 16.054 -47.008 -16.535 1.00 108.17 132 ILE A O 1
ATOM 1018 N N . PRO A 1 153 ? 15.624 -47.191 -14.329 1.00 114.49 133 PRO A N 1
ATOM 1019 C CA . PRO A 1 153 ? 15.729 -48.651 -14.329 1.00 118.96 133 PRO A CA 1
ATOM 1020 C C . PRO A 1 153 ? 14.440 -49.288 -14.841 1.00 119.05 133 PRO A C 1
ATOM 1021 O O . PRO A 1 153 ? 13.475 -48.573 -15.108 1.00 116.86 133 PRO A O 1
ATOM 1025 N N . PRO A 1 154 ? 14.416 -50.622 -14.967 1.00 121.09 134 PRO A N 1
ATOM 1026 C CA . PRO A 1 154 ? 13.225 -51.312 -15.474 1.00 122.22 134 PRO A CA 1
ATOM 1027 C C . PRO A 1 154 ? 12.041 -51.275 -14.510 1.00 122.68 134 PRO A C 1
ATOM 1028 O O . PRO A 1 154 ? 10.895 -51.307 -14.959 1.00 121.64 134 PRO A O 1
ATOM 1032 N N . TRP A 1 155 ? 12.310 -51.203 -13.209 1.00 125.52 135 TRP A N 1
ATOM 1033 C CA . TRP A 1 155 ? 11.239 -51.251 -12.215 1.00 127.15 135 TRP A CA 1
ATOM 1034 C C . TRP A 1 155 ? 10.446 -49.947 -12.177 1.00 121.89 135 TRP A C 1
ATOM 1035 O O . TRP A 1 155 ? 9.412 -49.848 -11.515 1.00 122.34 135 TRP A O 1
ATOM 1046 N N . CYS A 1 156 ? 10.937 -48.957 -12.912 1.00 115.78 136 CYS A N 1
ATOM 1047 C CA . CYS A 1 156 ? 10.292 -47.657 -12.999 1.00 107.80 136 CYS A CA 1
ATOM 1048 C C . CYS A 1 156 ? 9.617 -47.497 -14.356 1.00 104.34 136 CYS A C 1
ATOM 1049 O O . CYS A 1 156 ? 10.109 -48.009 -15.358 1.00 107.41 136 CYS A O 1
ATOM 1052 N N . THR A 1 157 ? 8.484 -46.804 -14.393 1.00 99.72 137 THR A N 1
ATOM 1053 C CA . THR A 1 157 ? 7.843 -46.495 -15.672 1.00 97.80 137 THR A CA 1
ATOM 1054 C C . THR A 1 157 ? 7.556 -45.001 -15.831 1.00 92.96 137 THR A C 1
ATOM 1055 O O . THR A 1 157 ? 6.846 -44.400 -15.026 1.00 91.10 137 THR A O 1
ATOM 1059 N N . ILE A 1 158 ? 8.120 -44.415 -16.883 1.00 90.13 138 ILE A N 1
ATOM 1060 C CA . ILE A 1 158 ? 7.976 -42.991 -17.158 1.00 84.74 138 ILE A CA 1
ATOM 1061 C C . ILE A 1 158 ? 6.612 -42.669 -17.740 1.00 82.33 138 ILE A C 1
ATOM 1062 O O . ILE A 1 158 ? 6.209 -43.236 -18.752 1.00 88.49 138 ILE A O 1
ATOM 1067 N N . ILE A 1 159 ? 5.896 -41.758 -17.100 1.00 75.39 139 ILE A N 1
ATOM 1068 C CA . ILE A 1 159 ? 4.684 -41.241 -17.695 1.00 73.19 139 ILE A CA 1
ATOM 1069 C C . ILE A 1 159 ? 4.873 -39.771 -18.005 1.00 74.73 139 ILE A C 1
ATOM 1070 O O . ILE A 1 159 ? 4.912 -38.934 -17.106 1.00 74.97 139 ILE A O 1
ATOM 1075 N N . GLY A 1 160 ? 4.990 -39.458 -19.289 1.00 76.37 140 GLY A N 1
ATOM 1076 C CA . GLY A 1 160 ? 5.139 -38.082 -19.711 1.00 75.94 140 GLY A CA 1
ATOM 1077 C C . GLY A 1 160 ? 3.803 -37.484 -20.078 1.00 76.60 140 GLY A C 1
ATOM 1078 O O . GLY A 1 160 ? 2.885 -38.205 -20.460 1.00 78.06 140 GLY A O 1
ATOM 1079 N N . ILE A 1 161 ? 3.689 -36.167 -19.976 1.00 76.62 141 ILE A N 1
ATOM 1080 C CA . ILE A 1 161 ? 2.508 -35.485 -20.474 1.00 77.98 141 ILE A CA 1
ATOM 1081 C C . ILE A 1 161 ? 2.905 -34.142 -21.054 1.00 79.45 141 ILE A C 1
ATOM 1082 O O . ILE A 1 161 ? 3.743 -33.439 -20.493 1.00 80.01 141 ILE A O 1
ATOM 1087 N N . GLY A 1 162 ? 2.300 -33.792 -22.181 1.00 82.51 142 GLY A N 1
ATOM 1088 C CA . GLY A 1 162 ? 2.639 -32.566 -22.873 1.00 83.03 142 GLY A CA 1
ATOM 1089 C C . GLY A 1 162 ? 1.787 -32.366 -24.108 1.00 82.21 142 GLY A C 1
ATOM 1090 O O . GLY A 1 162 ? 0.728 -32.977 -24.253 1.00 79.87 142 GLY A O 1
ATOM 1091 N N . ASP A 1 163 ? 2.258 -31.498 -24.996 1.00 81.09 143 ASP A N 1
ATOM 1092 C CA . ASP A 1 163 ? 1.539 -31.164 -26.214 1.00 77.11 143 ASP A CA 1
ATOM 1093 C C . ASP A 1 163 ? 2.506 -31.238 -27.384 1.00 79.50 143 ASP A C 1
ATOM 1094 O O . ASP A 1 163 ? 3.484 -30.493 -27.423 1.00 78.79 143 ASP A O 1
ATOM 1099 N N . ASN A 1 164 ? 2.244 -32.133 -28.335 1.00 81.97 144 ASN A N 1
ATOM 1100 C CA . ASN A 1 164 ? 3.112 -32.269 -29.506 1.00 80.75 144 ASN A CA 1
ATOM 1101 C C . ASN A 1 164 ? 3.094 -31.022 -30.375 1.00 83.99 144 ASN A C 1
ATOM 1102 O O . ASN A 1 164 ? 4.025 -30.772 -31.141 1.00 85.42 144 ASN A O 1
ATOM 1107 N N . LYS A 1 165 ? 2.032 -30.235 -30.237 1.00 86.07 145 LYS A N 1
ATOM 1108 C CA . LYS A 1 165 ? 1.885 -29.012 -31.014 1.00 88.48 145 LYS A CA 1
ATOM 1109 C C . LYS A 1 165 ? 2.407 -27.760 -30.308 1.00 87.46 145 LYS A C 1
ATOM 1110 O O . LYS A 1 165 ? 2.285 -26.655 -30.837 1.00 86.08 145 LYS A O 1
ATOM 1116 N N . GLN A 1 166 ? 2.979 -27.922 -29.118 1.00 89.51 146 GLN A N 1
ATOM 1117 C CA . GLN A 1 166 ? 3.638 -26.802 -28.454 1.00 89.15 146 GLN A CA 1
ATOM 1118 C C . GLN A 1 166 ? 4.978 -26.535 -29.122 1.00 86.20 146 GLN A C 1
ATOM 1119 O O . GLN A 1 166 ? 5.379 -27.253 -30.042 1.00 84.70 146 GLN A O 1
ATOM 1125 N N . ILE A 1 167 ? 5.688 -25.522 -28.641 1.00 82.26 147 ILE A N 1
ATOM 1126 C CA . ILE A 1 167 ? 6.915 -25.102 -29.297 1.00 74.87 147 ILE A CA 1
ATOM 1127 C C . ILE A 1 167 ? 7.988 -26.161 -29.128 1.00 81.56 147 ILE A C 1
ATOM 1128 O O . ILE A 1 167 ? 8.343 -26.523 -28.006 1.00 91.19 147 ILE A O 1
ATOM 1133 N N . ARG A 1 168 ? 8.522 -26.636 -30.247 1.00 79.38 148 ARG A N 1
ATOM 1134 C CA . ARG A 1 168 ? 9.497 -27.722 -30.226 1.00 81.69 148 ARG A CA 1
ATOM 1135 C C . ARG A 1 168 ? 10.788 -27.338 -29.503 1.00 75.06 148 ARG A C 1
ATOM 1136 O O . ARG A 1 168 ? 11.157 -26.162 -29.449 1.00 72.11 148 ARG A O 1
ATOM 1144 N N . PRO A 1 169 ? 11.485 -28.343 -28.953 1.00 70.60 149 PRO A N 1
ATOM 1145 C CA . PRO A 1 169 ? 12.713 -28.113 -28.191 1.00 69.82 149 PRO A CA 1
ATOM 1146 C C . PRO A 1 169 ? 13.696 -27.259 -28.966 1.00 69.05 149 PRO A C 1
ATOM 1147 O O . PRO A 1 169 ? 13.823 -27.431 -30.175 1.00 67.33 149 PRO A O 1
ATOM 1151 N N . VAL A 1 170 ? 14.381 -26.352 -28.277 1.00 71.10 150 VAL A N 1
ATOM 1152 C CA . VAL A 1 170 ? 15.392 -25.538 -28.929 1.00 72.49 150 VAL A CA 1
ATOM 1153 C C . VAL A 1 170 ? 16.702 -26.297 -28.922 1.00 79.55 150 VAL A C 1
ATOM 1154 O O . VAL A 1 170 ? 17.258 -26.592 -27.861 1.00 83.98 150 VAL A O 1
ATOM 1158 N N . ASP A 1 171 ? 17.190 -26.607 -30.117 1.00 81.46 151 ASP A N 1
ATOM 1159 C CA . ASP A 1 171 ? 18.438 -27.333 -30.278 1.00 87.40 151 ASP A CA 1
ATOM 1160 C C . ASP A 1 171 ? 19.184 -26.758 -31.465 1.00 92.38 151 ASP A C 1
ATOM 1161 O O . ASP A 1 171 ? 19.194 -27.352 -32.539 1.00 97.16 151 ASP A O 1
ATOM 1166 N N . PRO A 1 172 ? 19.814 -25.593 -31.271 1.00 93.18 152 PRO A N 1
ATOM 1167 C CA . PRO A 1 172 ? 20.500 -24.875 -32.349 1.00 97.21 152 PRO A CA 1
ATOM 1168 C C . PRO A 1 172 ? 21.649 -25.683 -32.950 1.00 102.53 152 PRO A C 1
ATOM 1169 O O . PRO A 1 172 ? 22.073 -25.404 -34.073 1.00 100.37 152 PRO A O 1
ATOM 1173 N N . GLY A 1 173 ? 22.131 -26.680 -32.215 1.00 108.82 153 GLY A N 1
ATOM 1174 C CA . GLY A 1 173 ? 23.262 -27.475 -32.658 1.00 116.69 153 GLY A CA 1
ATOM 1175 C C . GLY A 1 173 ? 22.943 -28.505 -33.730 1.00 121.41 153 GLY A C 1
ATOM 1176 O O . GLY A 1 173 ? 23.846 -29.015 -34.394 1.00 123.29 153 GLY A O 1
ATOM 1177 N N . GLU A 1 174 ? 21.662 -28.813 -33.901 1.00 123.57 154 GLU A N 1
ATOM 1178 C CA . GLU A 1 174 ? 21.251 -29.880 -34.809 1.00 127.43 154 GLU A CA 1
ATOM 1179 C C . GLU A 1 174 ? 20.052 -29.493 -35.669 1.00 130.28 154 GLU A C 1
ATOM 1180 O O . GLU A 1 174 ? 19.006 -29.098 -35.150 1.00 128.86 154 GLU A O 1
ATOM 1186 N N . ASN A 1 175 ? 20.203 -29.622 -36.985 1.00 134.01 155 ASN A N 1
ATOM 1187 C CA . ASN A 1 175 ? 19.145 -29.242 -37.920 1.00 135.55 155 ASN A CA 1
ATOM 1188 C C . ASN A 1 175 ? 18.225 -30.393 -38.334 1.00 133.43 155 ASN A C 1
ATOM 1189 O O . ASN A 1 175 ? 18.647 -31.324 -39.024 1.00 132.60 155 ASN A O 1
ATOM 1194 N N . THR A 1 176 ? 16.963 -30.301 -37.913 1.00 130.80 156 THR A N 1
ATOM 1195 C CA . THR A 1 176 ? 15.919 -31.272 -38.253 1.00 127.11 156 THR A CA 1
ATOM 1196 C C . THR A 1 176 ? 14.588 -30.885 -37.601 1.00 119.10 156 THR A C 1
ATOM 1197 O O . THR A 1 176 ? 14.562 -30.093 -36.663 1.00 108.09 156 THR A O 1
ATOM 1201 N N . ALA A 1 177 ? 13.489 -31.452 -38.102 1.00 126.05 157 ALA A N 1
ATOM 1202 C CA . ALA A 1 177 ? 12.146 -31.155 -37.589 1.00 128.16 157 ALA A CA 1
ATOM 1203 C C . ALA A 1 177 ? 12.129 -31.271 -36.070 1.00 126.05 157 ALA A C 1
ATOM 1204 O O . ALA A 1 177 ? 11.932 -30.283 -35.364 1.00 126.91 157 ALA A O 1
ATOM 1206 N N . TYR A 1 178 ? 12.345 -32.487 -35.580 1.00 123.54 158 TYR A N 1
ATOM 1207 C CA . TYR A 1 178 ? 12.763 -32.693 -34.200 1.00 117.00 158 TYR A CA 1
ATOM 1208 C C . TYR A 1 178 ? 11.791 -32.221 -33.113 1.00 108.44 158 TYR A C 1
ATOM 1209 O O . TYR A 1 178 ? 12.079 -31.265 -32.392 1.00 105.84 158 TYR A O 1
ATOM 1218 N N . ILE A 1 179 ? 10.637 -32.878 -33.009 1.00 103.75 159 ILE A N 1
ATOM 1219 C CA . ILE A 1 179 ? 9.807 -32.760 -31.808 1.00 99.23 159 ILE A CA 1
ATOM 1220 C C . ILE A 1 179 ? 10.332 -33.684 -30.708 1.00 94.10 159 ILE A C 1
ATOM 1221 O O . ILE A 1 179 ? 10.984 -34.691 -30.990 1.00 95.17 159 ILE A O 1
ATOM 1226 N N . SER A 1 180 ? 10.038 -33.340 -29.460 1.00 87.10 160 SER A N 1
ATOM 1227 C CA . SER A 1 180 ? 10.495 -34.117 -28.312 1.00 83.40 160 SER A CA 1
ATOM 1228 C C . SER A 1 180 ? 10.201 -35.613 -28.430 1.00 78.44 160 SER A C 1
ATOM 1229 O O . SER A 1 180 ? 9.086 -36.007 -28.768 1.00 78.85 160 SER A O 1
ATOM 1232 N N . PRO A 1 181 ? 11.208 -36.448 -28.133 1.00 71.23 161 PRO A N 1
ATOM 1233 C CA . PRO A 1 181 ? 11.180 -37.905 -28.292 1.00 70.67 161 PRO A CA 1
ATOM 1234 C C . PRO A 1 181 ? 10.064 -38.602 -27.525 1.00 75.98 161 PRO A C 1
ATOM 1235 O O . PRO A 1 181 ? 9.795 -39.763 -27.822 1.00 78.21 161 PRO A O 1
ATOM 1239 N N . PHE A 1 182 ? 9.448 -37.940 -26.550 1.00 81.55 162 PHE A N 1
ATOM 1240 C CA . PHE A 1 182 ? 8.283 -38.517 -25.879 1.00 88.85 162 PHE A CA 1
ATOM 1241 C C . PHE A 1 182 ? 7.237 -38.899 -26.921 1.00 91.34 162 PHE A C 1
ATOM 1242 O O . PHE A 1 182 ? 6.511 -39.881 -26.767 1.00 93.33 162 PHE A O 1
ATOM 1250 N N . PHE A 1 183 ? 7.189 -38.117 -27.994 1.00 89.70 163 PHE A N 1
ATOM 1251 C CA . PHE A 1 183 ? 6.185 -38.273 -29.037 1.00 88.94 163 PHE A CA 1
ATOM 1252 C C . PHE A 1 183 ? 6.664 -39.145 -30.205 1.00 89.66 163 PHE A C 1
ATOM 1253 O O . PHE A 1 183 ? 5.961 -39.303 -31.199 1.00 91.92 163 PHE A O 1
ATOM 1261 N N . THR A 1 184 ? 7.872 -39.685 -30.093 1.00 89.35 164 THR A N 1
ATOM 1262 C CA . THR A 1 184 ? 8.466 -40.474 -31.172 1.00 92.02 164 THR A CA 1
ATOM 1263 C C . THR A 1 184 ? 8.969 -41.842 -30.700 1.00 97.70 164 THR A C 1
ATOM 1264 O O . THR A 1 184 ? 8.487 -42.879 -31.149 1.00 101.42 164 THR A O 1
ATOM 1268 N N . HIS A 1 185 ? 9.929 -41.831 -29.779 1.00 100.59 165 HIS A N 1
ATOM 1269 C CA . HIS A 1 185 ? 10.699 -43.022 -29.422 1.00 104.60 165 HIS A CA 1
ATOM 1270 C C . HIS A 1 185 ? 9.815 -44.235 -29.136 1.00 109.19 165 HIS A C 1
ATOM 1271 O O . HIS A 1 185 ? 8.781 -44.137 -28.475 1.00 107.29 165 HIS A O 1
ATOM 1278 N N . LYS A 1 186 ? 10.244 -45.379 -29.659 1.00 114.82 166 LYS A N 1
ATOM 1279 C CA . LYS A 1 186 ? 9.446 -46.603 -29.659 1.00 120.10 166 LYS A CA 1
ATOM 1280 C C . LYS A 1 186 ? 8.907 -47.043 -28.295 1.00 121.23 166 LYS A C 1
ATOM 1281 O O . LYS A 1 186 ? 7.765 -47.494 -28.199 1.00 122.30 166 LYS A O 1
ATOM 1287 N N . ASP A 1 187 ? 9.722 -46.918 -27.251 1.00 121.07 167 ASP A N 1
ATOM 1288 C CA . ASP A 1 187 ? 9.358 -47.415 -25.919 1.00 119.60 167 ASP A CA 1
ATOM 1289 C C . ASP A 1 187 ? 8.107 -46.773 -25.309 1.00 113.34 167 ASP A C 1
ATOM 1290 O O . ASP A 1 187 ? 7.516 -47.319 -24.379 1.00 112.31 167 ASP A O 1
ATOM 1295 N N . PHE A 1 188 ? 7.704 -45.622 -25.832 1.00 108.47 168 PHE A N 1
ATOM 1296 C CA . PHE A 1 188 ? 6.546 -44.917 -25.297 1.00 105.99 168 PHE A CA 1
ATOM 1297 C C . PHE A 1 188 ? 5.270 -45.177 -26.090 1.00 109.71 168 PHE A C 1
ATOM 1298 O O . PHE A 1 188 ? 5.208 -44.904 -27.287 1.00 113.14 168 PHE A O 1
ATOM 1306 N N . TYR A 1 189 ? 4.244 -45.688 -25.415 1.00 110.24 169 TYR A N 1
ATOM 1307 C CA . TYR A 1 189 ? 2.928 -45.794 -26.030 1.00 111.67 169 TYR A CA 1
ATOM 1308 C C . TYR A 1 189 ? 2.178 -44.507 -25.740 1.00 107.95 169 TYR A C 1
ATOM 1309 O O . TYR A 1 189 ? 1.875 -44.198 -24.587 1.00 105.39 169 TYR A O 1
ATOM 1318 N N . GLN A 1 190 ? 1.868 -43.759 -26.792 1.00 107.31 170 GLN A N 1
ATOM 1319 C CA . GLN A 1 190 ? 1.173 -42.493 -26.619 1.00 105.37 170 GLN A CA 1
ATOM 1320 C C . GLN A 1 190 ? -0.290 -42.541 -27.051 1.00 107.02 170 GLN A C 1
ATOM 1321 O O . GLN A 1 190 ? -0.619 -43.009 -28.139 1.00 109.44 170 GLN A O 1
ATOM 1327 N N . CYS A 1 191 ? -1.160 -42.062 -26.172 1.00 106.08 171 CYS A N 1
ATOM 1328 C CA . CYS A 1 191 ? -2.576 -41.921 -26.473 1.00 107.29 171 CYS A CA 1
ATOM 1329 C C . CYS A 1 191 ? -2.938 -40.439 -26.512 1.00 102.97 171 CYS A C 1
ATOM 1330 O O . CYS A 1 191 ? -2.307 -39.619 -25.842 1.00 102.00 171 CYS A O 1
ATOM 1333 N N . GLU A 1 192 ? -3.949 -40.103 -27.305 1.00 99.18 172 GLU A N 1
ATOM 1334 C CA . GLU A 1 192 ? -4.342 -38.716 -27.520 1.00 93.66 172 GLU A CA 1
ATOM 1335 C C . GLU A 1 192 ? -5.557 -38.355 -26.682 1.00 91.08 172 GLU A C 1
ATOM 1336 O O . GLU A 1 192 ? -6.423 -39.192 -26.438 1.00 93.50 172 GLU A O 1
ATOM 1342 N N . LEU A 1 193 ? -5.609 -37.113 -26.217 1.00 87.83 173 LEU A N 1
ATOM 1343 C CA . LEU A 1 193 ? -6.746 -36.659 -25.430 1.00 88.42 173 LEU A CA 1
ATOM 1344 C C . LEU A 1 193 ? -7.830 -36.093 -26.327 1.00 96.60 173 LEU A C 1
ATOM 1345 O O . LEU A 1 193 ? -7.564 -35.252 -27.183 1.00 94.38 173 LEU A O 1
ATOM 1350 N N . THR A 1 194 ? -9.052 -36.571 -26.119 1.00 106.32 174 THR A N 1
ATOM 1351 C CA . THR A 1 194 ? -10.197 -36.185 -26.932 1.00 111.17 174 THR A CA 1
ATOM 1352 C C . THR A 1 194 ? -10.746 -34.817 -26.545 1.00 112.69 174 THR A C 1
ATOM 1353 O O . THR A 1 194 ? -10.595 -34.365 -25.410 1.00 110.61 174 THR A O 1
ATOM 1357 N N . GLU A 1 195 ? -11.406 -34.176 -27.501 1.00 117.12 175 GLU A N 1
ATOM 1358 C CA . GLU A 1 195 ? -11.981 -32.853 -27.301 1.00 122.62 175 GLU A CA 1
ATOM 1359 C C . GLU A 1 195 ? -12.943 -32.849 -26.114 1.00 123.51 175 GLU A C 1
ATOM 1360 O O . GLU A 1 195 ? -13.590 -33.856 -25.831 1.00 122.49 175 GLU A O 1
ATOM 1366 N N . VAL A 1 196 ? -13.019 -31.723 -25.409 1.00 126.77 176 VAL A N 1
ATOM 1367 C CA . VAL A 1 196 ? -13.872 -31.616 -24.224 1.00 133.00 176 VAL A CA 1
ATOM 1368 C C . VAL A 1 196 ? -15.249 -31.017 -24.502 1.00 140.22 176 VAL A C 1
ATOM 1369 O O . VAL A 1 196 ? -15.634 -30.809 -25.653 1.00 142.00 176 VAL A O 1
ATOM 1373 N N . LYS A 1 197 ? -15.981 -30.745 -23.424 1.00 143.68 177 LYS A N 1
ATOM 1374 C CA . LYS A 1 197 ? -17.316 -30.163 -23.506 1.00 147.78 177 LYS A CA 1
ATOM 1375 C C . LYS A 1 197 ? -17.318 -28.905 -24.365 1.00 148.81 177 LYS A C 1
ATOM 1376 O O . LYS A 1 197 ? -16.482 -28.016 -24.192 1.00 145.35 177 LYS A O 1
ATOM 1382 N N . ARG A 1 198 ? -18.270 -28.830 -25.287 1.00 154.02 178 ARG A N 1
ATOM 1383 C CA . ARG A 1 198 ? -18.367 -27.676 -26.167 1.00 154.92 178 ARG A CA 1
ATOM 1384 C C . ARG A 1 198 ? -19.137 -26.546 -25.496 1.00 152.71 178 ARG A C 1
ATOM 1385 O O . ARG A 1 198 ? -20.311 -26.682 -25.145 1.00 155.59 178 ARG A O 1
ATOM 1393 N N . SER A 1 199 ? -18.449 -25.423 -25.337 1.00 144.83 179 SER A N 1
ATOM 1394 C CA . SER A 1 199 ? -18.989 -24.237 -24.697 1.00 138.30 179 SER A CA 1
ATOM 1395 C C . SER A 1 199 ? -18.643 -23.069 -25.597 1.00 136.94 179 SER A C 1
ATOM 1396 O O . SER A 1 199 ? -18.137 -23.273 -26.702 1.00 137.66 179 SER A O 1
ATOM 1399 N N . ASN A 1 200 ? -18.904 -21.845 -25.155 1.00 134.43 180 ASN A N 1
ATOM 1400 C CA . ASN A 1 200 ? -18.425 -20.731 -25.947 1.00 130.83 180 ASN A CA 1
ATOM 1401 C C . ASN A 1 200 ? -16.947 -20.620 -25.640 1.00 122.80 180 ASN A C 1
ATOM 1402 O O . ASN A 1 200 ? -16.553 -20.354 -24.506 1.00 122.37 180 ASN A O 1
ATOM 1407 N N . ALA A 1 201 ? -16.135 -20.827 -26.670 1.00 116.57 181 ALA A N 1
ATOM 1408 C CA . ALA A 1 201 ? -14.688 -20.875 -26.525 1.00 110.95 181 ALA A CA 1
ATOM 1409 C C . ALA A 1 201 ? -14.014 -20.257 -27.736 1.00 110.32 181 ALA A C 1
ATOM 1410 O O . ALA A 1 201 ? -13.358 -20.957 -28.505 1.00 111.15 181 ALA A O 1
ATOM 1412 N N . PRO A 1 202 ? -14.173 -18.942 -27.915 1.00 108.74 182 PRO A N 1
ATOM 1413 C CA . PRO A 1 202 ? -13.671 -18.313 -29.138 1.00 106.30 182 PRO A CA 1
ATOM 1414 C C . PRO A 1 202 ? -12.181 -18.587 -29.319 1.00 102.41 182 PRO A C 1
ATOM 1415 O O . PRO A 1 202 ? -11.740 -18.938 -30.412 1.00 102.71 182 PRO A O 1
ATOM 1419 N N . ILE A 1 203 ? -11.425 -18.443 -28.235 1.00 97.35 183 ILE A N 1
ATOM 1420 C CA . ILE A 1 203 ? -9.974 -18.579 -28.269 1.00 89.23 183 ILE A CA 1
ATOM 1421 C C . ILE A 1 203 ? -9.547 -20.026 -28.461 1.00 85.48 183 ILE A C 1
ATOM 1422 O O . ILE A 1 203 ? -8.583 -20.303 -29.168 1.00 83.61 183 ILE A O 1
ATOM 1427 N N . ILE A 1 204 ? -10.263 -20.947 -27.821 1.00 85.39 184 ILE A N 1
ATOM 1428 C CA . ILE A 1 204 ? -9.941 -22.367 -27.921 1.00 83.55 184 ILE A CA 1
ATOM 1429 C C . ILE A 1 204 ? -10.136 -22.858 -29.349 1.00 85.46 184 ILE A C 1
ATOM 1430 O O . ILE A 1 204 ? -9.346 -23.660 -29.849 1.00 82.26 184 ILE A O 1
ATOM 1435 N N . ASP A 1 205 ? -11.198 -22.376 -29.991 1.00 90.08 185 ASP A N 1
ATOM 1436 C CA . ASP A 1 205 ? -11.472 -22.668 -31.397 1.00 91.13 185 ASP A CA 1
ATOM 1437 C C . ASP A 1 205 ? -10.309 -22.254 -32.298 1.00 88.24 185 ASP A C 1
ATOM 1438 O O . ASP A 1 205 ? -9.677 -23.096 -32.939 1.00 89.66 185 ASP A O 1
ATOM 1443 N N . VAL A 1 206 ? -10.033 -20.955 -32.339 1.00 83.22 186 VAL A N 1
ATOM 1444 C CA . VAL A 1 206 ? -8.938 -20.436 -33.147 1.00 80.34 186 VAL A CA 1
ATOM 1445 C C . VAL A 1 206 ? -7.661 -21.245 -32.929 1.00 81.20 186 VAL A C 1
ATOM 1446 O O . VAL A 1 206 ? -7.022 -21.675 -33.886 1.00 83.60 186 VAL A O 1
ATOM 1450 N N . ALA A 1 207 ? -7.303 -21.461 -31.667 1.00 78.83 187 ALA A N 1
ATOM 1451 C CA . ALA A 1 207 ? -6.091 -22.198 -31.327 1.00 73.50 187 ALA A CA 1
ATOM 1452 C C . ALA A 1 207 ? -6.112 -23.624 -31.864 1.00 76.24 187 ALA A C 1
ATOM 1453 O O . ALA A 1 207 ? -5.068 -24.182 -32.192 1.00 78.42 187 ALA A O 1
ATOM 1455 N N . THR A 1 208 ? -7.296 -24.220 -31.933 1.00 77.94 188 THR A N 1
ATOM 1456 C CA . THR A 1 208 ? -7.423 -25.586 -32.430 1.00 80.77 188 THR A CA 1
ATOM 1457 C C . THR A 1 208 ? -7.368 -25.628 -33.949 1.00 85.77 188 THR A C 1
ATOM 1458 O O . THR A 1 208 ? -7.048 -26.659 -34.537 1.00 89.81 188 THR A O 1
ATOM 1462 N N . ASP A 1 209 ? -7.686 -24.507 -34.585 1.00 86.71 189 ASP A N 1
ATOM 1463 C CA . ASP A 1 209 ? -7.514 -24.385 -36.030 1.00 85.18 189 ASP A CA 1
ATOM 1464 C C . ASP A 1 209 ? -6.060 -24.095 -36.390 1.00 78.96 189 ASP A C 1
ATOM 1465 O O . ASP A 1 209 ? -5.581 -24.499 -37.448 1.00 76.48 189 ASP A O 1
ATOM 1470 N N . VAL A 1 210 ? -5.366 -23.392 -35.501 1.00 75.18 190 VAL A N 1
ATOM 1471 C CA . VAL A 1 210 ? -3.943 -23.127 -35.672 1.00 70.64 190 VAL A CA 1
ATOM 1472 C C . VAL A 1 210 ? -3.145 -24.418 -35.510 1.00 72.17 190 VAL A C 1
ATOM 1473 O O . VAL A 1 210 ? -2.177 -24.656 -36.229 1.00 72.31 190 VAL A O 1
ATOM 1477 N N . ARG A 1 211 ? -3.556 -25.251 -34.562 1.00 75.54 191 ARG A N 1
ATOM 1478 C CA . ARG A 1 211 ? -2.942 -26.559 -34.386 1.00 82.66 191 ARG A CA 1
ATOM 1479 C C . ARG A 1 211 ? -3.125 -27.390 -35.650 1.00 86.26 191 ARG A C 1
ATOM 1480 O O . ARG A 1 211 ? -2.294 -28.236 -35.978 1.00 87.60 191 ARG A O 1
ATOM 1488 N N . ASN A 1 212 ? -4.224 -27.142 -36.354 1.00 89.19 192 ASN A N 1
ATOM 1489 C CA . ASN A 1 212 ? -4.551 -27.874 -37.574 1.00 90.64 192 ASN A CA 1
ATOM 1490 C C . ASN A 1 212 ? -4.117 -27.199 -38.877 1.00 89.39 192 ASN A C 1
ATOM 1491 O O . ASN A 1 212 ? -4.415 -27.689 -39.965 1.00 92.69 192 ASN A O 1
ATOM 1496 N N . GLY A 1 213 ? -3.419 -26.073 -38.760 1.00 86.69 193 GLY A N 1
ATOM 1497 C CA . GLY A 1 213 ? -2.782 -25.458 -39.912 1.00 87.99 193 GLY A CA 1
ATOM 1498 C C . GLY A 1 213 ? -3.314 -24.157 -40.488 1.00 87.95 193 GLY A C 1
ATOM 1499 O O . GLY A 1 213 ? -2.691 -23.592 -41.383 1.00 88.85 193 GLY A O 1
ATOM 1500 N N . LYS A 1 214 ? -4.455 -23.675 -40.011 1.00 86.48 194 LYS A N 1
ATOM 1501 C CA . LYS A 1 214 ? -4.903 -22.344 -40.409 1.00 85.82 194 LYS A CA 1
ATOM 1502 C C . LYS A 1 214 ? -4.080 -21.293 -39.661 1.00 82.20 194 LYS A C 1
ATOM 1503 O O . LYS A 1 214 ? -3.535 -21.579 -38.598 1.00 78.69 194 LYS A O 1
ATOM 1509 N N . TRP A 1 215 ? -3.970 -20.088 -40.213 1.00 81.11 195 TRP A N 1
ATOM 1510 C CA . TRP A 1 215 ? -3.261 -19.017 -39.522 1.00 77.26 195 TRP A CA 1
ATOM 1511 C C . TRP A 1 215 ? -4.230 -18.380 -38.548 1.00 79.77 195 TRP A C 1
ATOM 1512 O O . TRP A 1 215 ? -5.387 -18.785 -38.474 1.00 83.04 195 TRP A O 1
ATOM 1523 N N . ILE A 1 216 ? -3.776 -17.381 -37.803 1.00 80.18 196 ILE A N 1
ATOM 1524 C CA . ILE A 1 216 ? -4.649 -16.746 -36.827 1.00 81.97 196 ILE A CA 1
ATOM 1525 C C . ILE A 1 216 ? -5.733 -15.956 -37.547 1.00 86.47 196 ILE A C 1
ATOM 1526 O O . ILE A 1 216 ? -5.511 -15.411 -38.629 1.00 89.99 196 ILE A O 1
ATOM 1531 N N . TYR A 1 217 ? -6.915 -15.911 -36.947 1.00 86.16 197 TYR A N 1
ATOM 1532 C CA . TYR A 1 217 ? -8.010 -15.141 -37.507 1.00 89.19 197 TYR A CA 1
ATOM 1533 C C . TYR A 1 217 ? -8.905 -14.556 -36.421 1.00 97.29 197 TYR A C 1
ATOM 1534 O O . TYR A 1 217 ? -8.611 -14.671 -35.233 1.00 100.28 197 TYR A O 1
ATOM 1543 N N . ASP A 1 218 ? -9.999 -13.927 -36.835 1.00 100.62 198 ASP A N 1
ATOM 1544 C CA . ASP A 1 218 ? -10.908 -13.284 -35.898 1.00 99.72 198 ASP A CA 1
ATOM 1545 C C . ASP A 1 218 ? -12.135 -14.142 -35.617 1.00 97.88 198 ASP A C 1
ATOM 1546 O O . ASP A 1 218 ? -12.878 -14.495 -36.533 1.00 99.42 198 ASP A O 1
ATOM 1551 N N . LYS A 1 219 ? -12.331 -14.502 -34.354 1.00 95.76 199 LYS A N 1
ATOM 1552 C CA . LYS A 1 219 ? -13.623 -15.007 -33.911 1.00 98.86 199 LYS A CA 1
ATOM 1553 C C . LYS A 1 219 ? -13.982 -14.345 -32.589 1.00 103.34 199 LYS A C 1
ATOM 1554 O O . LYS A 1 219 ? -13.276 -14.508 -31.595 1.00 105.54 199 LYS A O 1
ATOM 1560 N N . VAL A 1 220 ? -15.083 -13.602 -32.578 1.00 105.48 200 VAL A N 1
ATOM 1561 C CA . VAL A 1 220 ? -15.501 -12.873 -31.386 1.00 104.92 200 VAL A CA 1
ATOM 1562 C C . VAL A 1 220 ? -16.926 -13.229 -30.977 1.00 108.86 200 VAL A C 1
ATOM 1563 O O . VAL A 1 220 ? -17.856 -13.160 -31.781 1.00 114.71 200 VAL A O 1
ATOM 1567 N N . VAL A 1 221 ? -17.089 -13.607 -29.716 1.00 107.22 201 VAL A N 1
ATOM 1568 C CA . VAL A 1 221 ? -18.389 -13.999 -29.197 1.00 108.93 201 VAL A CA 1
ATOM 1569 C C . VAL A 1 221 ? -18.683 -13.262 -27.894 1.00 113.98 201 VAL A C 1
ATOM 1570 O O . VAL A 1 221 ? -17.906 -13.341 -26.939 1.00 112.48 201 VAL A O 1
ATOM 1574 N N . ASP A 1 222 ? -19.799 -12.538 -27.867 1.00 119.91 202 ASP A N 1
ATOM 1575 C CA . ASP A 1 222 ? -20.210 -11.788 -26.681 1.00 124.51 202 ASP A CA 1
ATOM 1576 C C . ASP A 1 222 ? -19.418 -10.494 -26.488 1.00 124.91 202 ASP A C 1
ATOM 1577 O O . ASP A 1 222 ? -19.675 -9.734 -25.555 1.00 128.14 202 ASP A O 1
ATOM 1582 N N . GLY A 1 223 ? -18.455 -10.250 -27.371 1.00 121.22 203 GLY A N 1
ATOM 1583 C CA . GLY A 1 223 ? -17.600 -9.083 -27.255 1.00 118.89 203 GLY A CA 1
ATOM 1584 C C . GLY A 1 223 ? -16.178 -9.422 -26.855 1.00 115.30 203 GLY A C 1
ATOM 1585 O O . GLY A 1 223 ? -15.303 -8.556 -26.839 1.00 115.08 203 GLY A O 1
ATOM 1586 N N . HIS A 1 224 ? -15.945 -10.688 -26.529 1.00 112.92 204 HIS A N 1
ATOM 1587 C CA . HIS A 1 224 ? -14.602 -11.154 -26.213 1.00 111.07 204 HIS A CA 1
ATOM 1588 C C . HIS A 1 224 ? -14.186 -12.291 -27.138 1.00 109.08 204 HIS A C 1
ATOM 1589 O O . HIS A 1 224 ? -14.950 -13.231 -27.361 1.00 110.09 204 HIS A O 1
ATOM 1596 N N . GLY A 1 225 ? -12.970 -12.199 -27.669 1.00 105.72 205 GLY A N 1
ATOM 1597 C CA . GLY A 1 225 ? -12.452 -13.203 -28.580 1.00 101.19 205 GLY A CA 1
ATOM 1598 C C . GLY A 1 225 ? -11.120 -12.812 -29.190 1.00 97.25 205 GLY A C 1
ATOM 1599 O O . GLY A 1 225 ? -10.400 -11.968 -28.654 1.00 96.98 205 GLY A O 1
ATOM 1600 N N . VAL A 1 226 ? -10.789 -13.436 -30.315 1.00 91.85 206 VAL A N 1
ATOM 1601 C CA . VAL A 1 226 ? -9.553 -13.138 -31.025 1.00 83.37 206 VAL A CA 1
ATOM 1602 C C . VAL A 1 226 ? -9.802 -12.043 -32.054 1.00 86.17 206 VAL A C 1
ATOM 1603 O O . VAL A 1 226 ? -10.691 -12.168 -32.892 1.00 87.53 206 VAL A O 1
ATOM 1607 N N . ARG A 1 227 ? -9.018 -10.972 -31.990 1.00 89.19 207 ARG A N 1
ATOM 1608 C CA . ARG A 1 227 ? -9.241 -9.813 -32.849 1.00 94.64 207 ARG A CA 1
ATOM 1609 C C . ARG A 1 227 ? -7.921 -9.287 -33.417 1.00 93.35 207 ARG A C 1
ATOM 1610 O O . ARG A 1 227 ? -6.955 -9.090 -32.680 1.00 90.36 207 ARG A O 1
ATOM 1618 N N . GLY A 1 228 ? -7.886 -9.063 -34.728 1.00 94.27 208 GLY A N 1
ATOM 1619 C CA . GLY A 1 228 ? -6.683 -8.603 -35.403 1.00 91.23 208 GLY A CA 1
ATOM 1620 C C . GLY A 1 228 ? -6.688 -7.144 -35.823 1.00 89.74 208 GLY A C 1
ATOM 1621 O O . GLY A 1 228 ? -7.672 -6.432 -35.635 1.00 90.43 208 GLY A O 1
ATOM 1622 N N . PHE A 1 229 ? -5.569 -6.695 -36.383 1.00 89.26 209 PHE A N 1
ATOM 1623 C CA . PHE A 1 229 ? -5.450 -5.339 -36.909 1.00 92.79 209 PHE A CA 1
ATOM 1624 C C . PHE A 1 229 ? -4.769 -5.348 -38.274 1.00 96.26 209 PHE A C 1
ATOM 1625 O O . PHE A 1 229 ? -3.618 -5.771 -38.397 1.00 93.01 209 PHE A O 1
ATOM 1633 N N . THR A 1 230 ? -5.478 -4.867 -39.291 1.00 102.62 210 THR A N 1
ATOM 1634 C CA . THR A 1 230 ? -4.975 -4.899 -40.663 1.00 104.64 210 THR A CA 1
ATOM 1635 C C . THR A 1 230 ? -5.026 -3.523 -41.329 1.00 105.47 210 THR A C 1
ATOM 1636 O O . THR A 1 230 ? -5.450 -2.539 -40.719 1.00 105.66 210 THR A O 1
ATOM 1640 N N . GLY A 1 231 ? -4.589 -3.463 -42.583 1.00 105.72 211 GLY A N 1
ATOM 1641 C CA . GLY A 1 231 ? -4.669 -2.239 -43.356 1.00 111.27 211 GLY A CA 1
ATOM 1642 C C . GLY A 1 231 ? -3.488 -1.315 -43.144 1.00 115.09 211 GLY A C 1
ATOM 1643 O O . GLY A 1 231 ? -2.593 -1.610 -42.353 1.00 113.19 211 GLY A O 1
ATOM 1644 N N . ASP A 1 232 ? -3.499 -0.192 -43.857 1.00 120.67 212 ASP A N 1
ATOM 1645 C CA . ASP A 1 232 ? -2.401 0.772 -43.839 1.00 122.64 212 ASP A CA 1
ATOM 1646 C C . ASP A 1 232 ? -1.997 1.157 -42.418 1.00 120.38 212 ASP A C 1
ATOM 1647 O O . ASP A 1 232 ? -0.811 1.175 -42.081 1.00 115.74 212 ASP A O 1
ATOM 1652 N N . THR A 1 233 ? -2.983 1.468 -41.585 1.00 123.70 213 THR A N 1
ATOM 1653 C CA . THR A 1 233 ? -2.718 1.647 -40.169 1.00 125.54 213 THR A CA 1
ATOM 1654 C C . THR A 1 233 ? -2.969 0.315 -39.485 1.00 128.64 213 THR A C 1
ATOM 1655 O O . THR A 1 233 ? -4.107 -0.148 -39.395 1.00 132.57 213 THR A O 1
ATOM 1659 N N . ALA A 1 234 ? -1.895 -0.294 -38.999 1.00 125.41 214 ALA A N 1
ATOM 1660 C CA . ALA A 1 234 ? -1.967 -1.617 -38.401 1.00 120.15 214 ALA A CA 1
ATOM 1661 C C . ALA A 1 234 ? -1.395 -1.562 -37.000 1.00 113.90 214 ALA A C 1
ATOM 1662 O O . ALA A 1 234 ? -2.104 -1.780 -36.018 1.00 113.57 214 ALA A O 1
ATOM 1664 N N . LEU A 1 235 ? -0.104 -1.265 -36.914 1.00 108.85 215 LEU A N 1
ATOM 1665 C CA . LEU A 1 235 ? 0.545 -1.146 -35.622 1.00 107.40 215 LEU A CA 1
ATOM 1666 C C . LEU A 1 235 ? -0.037 0.022 -34.835 1.00 112.92 215 LEU A C 1
ATOM 1667 O O . LEU A 1 235 ? -0.360 -0.121 -33.657 1.00 113.74 215 LEU A O 1
ATOM 1672 N N . ARG A 1 236 ? -0.184 1.174 -35.484 1.00 116.88 216 ARG A N 1
ATOM 1673 C CA . ARG A 1 236 ? -0.743 2.341 -34.808 1.00 120.34 216 ARG A CA 1
ATOM 1674 C C . ARG A 1 236 ? -2.072 1.991 -34.150 1.00 120.08 216 ARG A C 1
ATOM 1675 O O . ARG A 1 236 ? -2.309 2.327 -32.990 1.00 118.14 216 ARG A O 1
ATOM 1683 N N . ASP A 1 237 ? -2.934 1.311 -34.899 1.00 121.62 217 ASP A N 1
ATOM 1684 C CA . ASP A 1 237 ? -4.210 0.848 -34.369 1.00 121.48 217 ASP A CA 1
ATOM 1685 C C . ASP A 1 237 ? -3.991 -0.125 -33.222 1.00 115.53 217 ASP A C 1
ATOM 1686 O O . ASP A 1 237 ? -4.546 0.040 -32.139 1.00 115.68 217 ASP A O 1
ATOM 1691 N N . PHE A 1 238 ? -3.177 -1.143 -33.477 1.00 110.20 218 PHE A N 1
ATOM 1692 C CA . PHE A 1 238 ? -2.913 -2.204 -32.507 1.00 104.25 218 PHE A CA 1
ATOM 1693 C C . PHE A 1 238 ? -2.326 -1.676 -31.200 1.00 101.81 218 PHE A C 1
ATOM 1694 O O . PHE A 1 238 ? -2.649 -2.169 -30.117 1.00 98.04 218 PHE A O 1
ATOM 1710 N N . VAL A 1 240 ? -2.497 1.669 -30.187 1.00 111.60 220 VAL A N 1
ATOM 1711 C CA . VAL A 1 240 ? -3.446 2.614 -29.608 1.00 117.58 220 VAL A CA 1
ATOM 1712 C C . VAL A 1 240 ? -4.520 1.857 -28.833 1.00 116.05 220 VAL A C 1
ATOM 1713 O O . VAL A 1 240 ? -5.074 2.368 -27.860 1.00 116.83 220 VAL A O 1
ATOM 1717 N N . ASN A 1 241 ? -4.796 0.631 -29.269 1.00 113.56 221 ASN A N 1
ATOM 1718 C CA . ASN A 1 241 ? -5.730 -0.251 -28.579 1.00 113.11 221 ASN A CA 1
ATOM 1719 C C . ASN A 1 241 ? -5.099 -0.879 -27.346 1.00 114.28 221 ASN A C 1
ATOM 1720 O O . ASN A 1 241 ? -5.795 -1.274 -26.413 1.00 117.87 221 ASN A O 1
ATOM 1725 N N . TYR A 1 242 ? -3.773 -0.959 -27.342 1.00 111.71 222 TYR A N 1
ATOM 1726 C CA . TYR A 1 242 ? -3.047 -1.468 -26.188 1.00 108.45 222 TYR A CA 1
ATOM 1727 C C . TYR A 1 242 ? -3.037 -0.415 -25.093 1.00 110.40 222 TYR A C 1
ATOM 1728 O O . TYR A 1 242 ? -3.579 -0.629 -24.010 1.00 111.43 222 TYR A O 1
ATOM 1737 N N . PHE A 1 243 ? -2.415 0.722 -25.382 1.00 111.91 223 PHE A N 1
ATOM 1738 C CA . PHE A 1 243 ? -2.283 1.796 -24.404 1.00 115.67 223 PHE A CA 1
ATOM 1739 C C . PHE A 1 243 ? -3.618 2.272 -23.836 1.00 118.35 223 PHE A C 1
ATOM 1740 O O . PHE A 1 243 ? -3.648 2.939 -22.807 1.00 120.30 223 PHE A O 1
ATOM 1748 N N . SER A 1 244 ? -4.715 1.960 -24.518 1.00 117.94 224 SER A N 1
ATOM 1749 C CA . SER A 1 244 ? -6.044 2.262 -23.990 1.00 117.27 224 SER A CA 1
ATOM 1750 C C . SER A 1 244 ? -6.451 1.230 -22.939 1.00 110.93 224 SER A C 1
ATOM 1751 O O . SER A 1 244 ? -7.018 1.575 -21.901 1.00 112.60 224 SER A O 1
ATOM 1754 N N . ILE A 1 245 ? -6.159 -0.036 -23.223 1.00 102.97 225 ILE A N 1
ATOM 1755 C CA . ILE A 1 245 ? -6.499 -1.141 -22.328 1.00 97.70 225 ILE A CA 1
ATOM 1756 C C . ILE A 1 245 ? -5.551 -1.227 -21.139 1.00 94.37 225 ILE A C 1
ATOM 1757 O O . ILE A 1 245 ? -5.982 -1.391 -19.997 1.00 94.93 225 ILE A O 1
ATOM 1762 N N . VAL A 1 246 ? -4.257 -1.127 -21.417 1.00 91.95 226 VAL A N 1
ATOM 1763 C CA . VAL A 1 246 ? -3.249 -1.081 -20.367 1.00 94.31 226 VAL A CA 1
ATOM 1764 C C . VAL A 1 246 ? -3.166 0.297 -19.710 1.00 111.44 226 VAL A C 1
ATOM 1765 O O . VAL A 1 246 ? -3.108 0.409 -18.486 1.00 114.31 226 VAL A O 1
ATOM 1769 N N . LYS A 1 247 ? -3.173 1.343 -20.531 1.00 121.37 227 LYS A N 1
ATOM 1770 C CA . LYS A 1 247 ? -3.041 2.712 -20.037 1.00 128.10 227 LYS A CA 1
ATOM 1771 C C . LYS A 1 247 ? -1.779 2.872 -19.204 1.00 131.04 227 LYS A C 1
ATOM 1772 O O . LYS A 1 247 ? -0.725 2.339 -19.542 1.00 130.46 227 LYS A O 1
ATOM 1778 N N . SER A 1 248 ? -1.906 3.584 -18.093 1.00 133.46 228 SER A N 1
ATOM 1779 C CA . SER A 1 248 ? -0.782 3.829 -17.204 1.00 134.37 228 SER A CA 1
ATOM 1780 C C . SER A 1 248 ? -0.705 2.697 -16.198 1.00 132.26 228 SER A C 1
ATOM 1781 O O . SER A 1 248 ? 0.107 2.725 -15.273 1.00 133.37 228 SER A O 1
ATOM 1784 N N . LEU A 1 249 ? -1.555 1.693 -16.393 1.00 128.63 229 LEU A N 1
ATOM 1785 C CA . LEU A 1 249 ? -1.629 0.595 -15.453 1.00 126.29 229 LEU A CA 1
ATOM 1786 C C . LEU A 1 249 ? -0.202 0.153 -15.250 1.00 120.47 229 LEU A C 1
ATOM 1787 O O . LEU A 1 249 ? 0.525 -0.087 -16.213 1.00 117.86 229 LEU A O 1
ATOM 1792 N N . ASP A 1 250 ? 0.211 0.062 -13.996 1.00 117.86 230 ASP A N 1
ATOM 1793 C CA . ASP A 1 250 ? 1.500 -0.523 -13.717 1.00 112.85 230 ASP A CA 1
ATOM 1794 C C . ASP A 1 250 ? 1.247 -1.996 -13.529 1.00 104.08 230 ASP A C 1
ATOM 1795 O O . ASP A 1 250 ? 2.171 -2.764 -13.261 1.00 99.15 230 ASP A O 1
ATOM 1800 N N . ASP A 1 251 ? -0.013 -2.400 -13.670 1.00 102.66 231 ASP A N 1
ATOM 1801 C CA . ASP A 1 251 ? -0.270 -3.821 -13.678 1.00 101.45 231 ASP A CA 1
ATOM 1802 C C . ASP A 1 251 ? -0.499 -4.236 -15.125 1.00 99.77 231 ASP A C 1
ATOM 1803 O O . ASP A 1 251 ? -1.577 -4.052 -15.706 1.00 96.57 231 ASP A O 1
ATOM 1808 N N . LEU A 1 252 ? 0.554 -4.830 -15.674 1.00 96.04 232 LEU A N 1
ATOM 1809 C CA . LEU A 1 252 ? 0.541 -5.575 -16.914 1.00 88.99 232 LEU A CA 1
ATOM 1810 C C . LEU A 1 252 ? 0.509 -7.063 -16.615 1.00 86.54 232 LEU A C 1
ATOM 1811 O O . LEU A 1 252 ? 0.575 -7.889 -17.516 1.00 92.35 232 LEU A O 1
ATOM 1816 N N . PHE A 1 253 ? 0.452 -7.396 -15.334 1.00 83.59 233 PHE A N 1
ATOM 1817 C CA . PHE A 1 253 ? 0.558 -8.781 -14.903 1.00 82.34 233 PHE A CA 1
ATOM 1818 C C . PHE A 1 253 ? -0.400 -9.661 -15.681 1.00 85.33 233 PHE A C 1
ATOM 1819 O O . PHE A 1 253 ? -0.096 -10.820 -15.962 1.00 83.45 233 PHE A O 1
ATOM 1827 N N . GLU A 1 254 ? -1.566 -9.111 -16.011 1.00 89.32 234 GLU A N 1
ATOM 1828 C CA . GLU A 1 254 ? -2.541 -9.827 -16.833 1.00 89.90 234 GLU A CA 1
ATOM 1829 C C . GLU A 1 254 ? -2.529 -9.492 -18.333 1.00 82.73 234 GLU A C 1
ATOM 1830 O O . GLU A 1 254 ? -3.291 -10.073 -19.104 1.00 79.41 234 GLU A O 1
ATOM 1836 N N . ASN A 1 255 ? -1.671 -8.564 -18.744 1.00 81.25 235 ASN A N 1
ATOM 1837 C CA . ASN A 1 255 ? -1.515 -8.252 -20.160 1.00 78.61 235 ASN A CA 1
ATOM 1838 C C . ASN A 1 255 ? -0.093 -8.503 -20.652 1.00 79.95 235 ASN A C 1
ATOM 1839 O O . ASN A 1 255 ? 0.843 -7.762 -20.332 1.00 78.17 235 ASN A O 1
ATOM 1844 N N . ARG A 1 256 ? 0.047 -9.528 -21.481 1.00 82.20 236 ARG A N 1
ATOM 1845 C CA . ARG A 1 256 ? 1.345 -9.946 -21.975 1.00 80.55 236 ARG A CA 1
ATOM 1846 C C . ARG A 1 256 ? 1.374 -9.779 -23.493 1.00 78.17 236 ARG A C 1
ATOM 1847 O O . ARG A 1 256 ? 0.555 -10.354 -24.207 1.00 79.48 236 ARG A O 1
ATOM 1855 N N . VAL A 1 257 ? 2.300 -8.969 -23.987 1.00 74.80 237 VAL A N 1
ATOM 1856 C CA . VAL A 1 257 ? 2.501 -8.873 -25.427 1.00 72.96 237 VAL A CA 1
ATOM 1857 C C . VAL A 1 257 ? 3.686 -9.738 -25.850 1.00 69.16 237 VAL A C 1
ATOM 1858 O O . VAL A 1 257 ? 4.752 -9.685 -25.245 1.00 68.45 237 VAL A O 1
ATOM 1870 N N . ALA A 1 259 ? 6.166 -11.889 -28.949 1.00 70.44 239 ALA A N 1
ATOM 1871 C CA . ALA A 1 259 ? 6.767 -11.835 -30.274 1.00 71.37 239 ALA A CA 1
ATOM 1872 C C . ALA A 1 259 ? 7.767 -12.979 -30.411 1.00 76.70 239 ALA A C 1
ATOM 1873 O O . ALA A 1 259 ? 8.179 -13.563 -29.413 1.00 80.38 239 ALA A O 1
ATOM 1875 N N . PHE A 1 260 ? 8.160 -13.301 -31.638 1.00 78.41 240 PHE A N 1
ATOM 1876 C CA . PHE A 1 260 ? 9.099 -14.398 -31.865 1.00 78.53 240 PHE A CA 1
ATOM 1877 C C . PHE A 1 260 ? 10.531 -14.025 -31.487 1.00 77.83 240 PHE A C 1
ATOM 1878 O O . PHE A 1 260 ? 11.116 -14.626 -30.585 1.00 77.54 240 PHE A O 1
ATOM 1886 N N . THR A 1 261 ? 11.094 -13.052 -32.199 1.00 78.54 241 THR A N 1
ATOM 1887 C CA . THR A 1 261 ? 12.459 -12.581 -31.956 1.00 80.63 241 THR A CA 1
ATOM 1888 C C . THR A 1 261 ? 12.582 -11.750 -30.686 1.00 82.19 241 THR A C 1
ATOM 1889 O O . THR A 1 261 ? 11.599 -11.206 -30.189 1.00 85.59 241 THR A O 1
ATOM 1893 N N . ASN A 1 262 ? 13.799 -11.660 -30.160 1.00 79.79 242 ASN A N 1
ATOM 1894 C CA . ASN A 1 262 ? 14.070 -10.768 -29.041 1.00 76.50 242 ASN A CA 1
ATOM 1895 C C . ASN A 1 262 ? 14.218 -9.333 -29.523 1.00 84.14 242 ASN A C 1
ATOM 1896 O O . ASN A 1 262 ? 13.930 -8.389 -28.789 1.00 87.56 242 ASN A O 1
ATOM 1901 N N . LYS A 1 263 ? 14.678 -9.172 -30.759 1.00 86.41 243 LYS A N 1
ATOM 1902 C CA . LYS A 1 263 ? 14.845 -7.844 -31.333 1.00 88.66 243 LYS A CA 1
ATOM 1903 C C . LYS A 1 263 ? 13.536 -7.074 -31.226 1.00 85.30 243 LYS A C 1
ATOM 1904 O O . LYS A 1 263 ? 13.517 -5.917 -30.801 1.00 82.44 243 LYS A O 1
ATOM 1910 N N . SER A 1 264 ? 12.442 -7.734 -31.599 1.00 85.15 244 SER A N 1
ATOM 1911 C CA . SER A 1 264 ? 11.113 -7.133 -31.543 1.00 83.76 244 SER A CA 1
ATOM 1912 C C . SER A 1 264 ? 10.655 -6.949 -30.103 1.00 80.31 244 SER A C 1
ATOM 1913 O O . SER A 1 264 ? 10.191 -5.876 -29.724 1.00 80.40 244 SER A O 1
ATOM 1916 N N . VAL A 1 265 ? 10.786 -8.003 -29.305 1.00 78.40 245 VAL A N 1
ATOM 1917 C CA . VAL A 1 265 ? 10.408 -7.944 -27.899 1.00 78.76 245 VAL A CA 1
ATOM 1918 C C . VAL A 1 265 ? 11.060 -6.738 -27.239 1.00 84.07 245 VAL A C 1
ATOM 1919 O O . VAL A 1 265 ? 10.407 -5.977 -26.530 1.00 87.23 245 VAL A O 1
ATOM 1923 N N . ASP A 1 266 ? 12.351 -6.561 -27.492 1.00 86.12 246 ASP A N 1
ATOM 1924 C CA . ASP A 1 266 ? 13.084 -5.438 -26.926 1.00 92.53 246 ASP A CA 1
ATOM 1925 C C . ASP A 1 266 ? 12.531 -4.095 -27.403 1.00 94.01 246 ASP A C 1
ATOM 1926 O O . ASP A 1 266 ? 12.366 -3.169 -26.606 1.00 95.59 246 ASP A O 1
ATOM 1931 N N . LYS A 1 267 ? 12.244 -3.992 -28.698 1.00 92.56 247 LYS A N 1
ATOM 1932 C CA . LYS A 1 267 ? 11.664 -2.772 -29.252 1.00 91.44 247 LYS A CA 1
ATOM 1933 C C . LYS A 1 267 ? 10.364 -2.424 -28.535 1.00 85.46 247 LYS A C 1
ATOM 1934 O O . LYS A 1 267 ? 10.020 -1.256 -28.377 1.00 85.60 247 LYS A O 1
ATOM 1940 N N . LEU A 1 268 ? 9.656 -3.450 -28.085 1.00 80.89 248 LEU A N 1
ATOM 1941 C CA . LEU A 1 268 ? 8.332 -3.278 -27.499 1.00 79.94 248 LEU A CA 1
ATOM 1942 C C . LEU A 1 268 ? 8.387 -2.705 -26.088 1.00 84.48 248 LEU A C 1
ATOM 1943 O O . LEU A 1 268 ? 7.852 -1.628 -25.835 1.00 88.33 248 LEU A O 1
ATOM 1948 N N . ASN A 1 269 ? 9.019 -3.429 -25.170 1.00 84.82 249 ASN A N 1
ATOM 1949 C CA . ASN A 1 269 ? 9.200 -2.933 -23.810 1.00 85.78 249 ASN A CA 1
ATOM 1950 C C . ASN A 1 269 ? 9.692 -1.487 -23.807 1.00 88.34 249 ASN A C 1
ATOM 1951 O O . ASN A 1 269 ? 9.250 -0.680 -22.992 1.00 89.29 249 ASN A O 1
ATOM 1956 N N . SER A 1 270 ? 10.605 -1.168 -24.721 1.00 88.99 250 SER A N 1
ATOM 1957 C CA . SER A 1 270 ? 11.041 0.212 -24.933 1.00 90.73 250 SER A CA 1
ATOM 1958 C C . SER A 1 270 ? 9.859 1.163 -25.115 1.00 92.99 250 SER A C 1
ATOM 1959 O O . SER A 1 270 ? 9.607 2.017 -24.264 1.00 97.74 250 SER A O 1
ATOM 1962 N N . ILE A 1 271 ? 9.146 1.015 -26.232 1.00 88.45 251 ILE A N 1
ATOM 1963 C CA . ILE A 1 271 ? 7.990 1.858 -26.535 1.00 87.04 251 ILE A CA 1
ATOM 1964 C C . ILE A 1 271 ? 6.960 1.813 -25.411 1.00 86.08 251 ILE A C 1
ATOM 1965 O O . ILE A 1 271 ? 6.493 2.851 -24.939 1.00 91.47 251 ILE A O 1
ATOM 1970 N N . ILE A 1 272 ? 6.610 0.605 -24.985 1.00 79.02 252 ILE A N 1
ATOM 1971 C CA . ILE A 1 272 ? 5.596 0.433 -23.953 1.00 77.11 252 ILE A CA 1
ATOM 1972 C C . ILE A 1 272 ? 5.960 1.136 -22.651 1.00 80.17 252 ILE A C 1
ATOM 1973 O O . ILE A 1 272 ? 5.185 1.946 -22.150 1.00 82.35 252 ILE A O 1
ATOM 1978 N N . ARG A 1 273 ? 7.136 0.832 -22.108 1.00 82.16 253 ARG A N 1
ATOM 1979 C CA . ARG A 1 273 ? 7.590 1.481 -20.877 1.00 87.47 253 ARG A CA 1
ATOM 1980 C C . ARG A 1 273 ? 7.557 3.004 -20.981 1.00 92.19 253 ARG A C 1
ATOM 1981 O O . ARG A 1 273 ? 6.996 3.677 -20.117 1.00 92.96 253 ARG A O 1
ATOM 1989 N N . LYS A 1 274 ? 8.154 3.539 -22.042 1.00 94.74 254 LYS A N 1
ATOM 1990 C CA . LYS A 1 274 ? 8.267 4.984 -22.208 1.00 101.81 254 LYS A CA 1
ATOM 1991 C C . LYS A 1 274 ? 6.925 5.705 -22.083 1.00 103.33 254 LYS A C 1
ATOM 1992 O O . LYS A 1 274 ? 6.865 6.829 -21.586 1.00 106.84 254 LYS A O 1
ATOM 1998 N N . LYS A 1 275 ? 5.855 5.067 -22.547 1.00 101.68 255 LYS A N 1
ATOM 1999 C CA . LYS A 1 275 ? 4.518 5.649 -22.440 1.00 106.93 255 LYS A CA 1
ATOM 2000 C C . LYS A 1 275 ? 3.854 5.471 -21.069 1.00 108.04 255 LYS A C 1
ATOM 2001 O O . LYS A 1 275 ? 3.231 6.400 -20.555 1.00 110.56 255 LYS A O 1
ATOM 2007 N N . ILE A 1 276 ? 3.975 4.280 -20.483 1.00 105.81 256 ILE A N 1
ATOM 2008 C CA . ILE A 1 276 ? 3.265 3.974 -19.237 1.00 107.47 256 ILE A CA 1
ATOM 2009 C C . ILE A 1 276 ? 3.828 4.745 -18.058 1.00 114.90 256 ILE A C 1
ATOM 2010 O O . ILE A 1 276 ? 3.099 5.444 -17.356 1.00 119.55 256 ILE A O 1
ATOM 2015 N N . PHE A 1 277 ? 5.130 4.611 -17.846 1.00 116.60 257 PHE A N 1
ATOM 2016 C CA . PHE A 1 277 ? 5.846 5.492 -16.940 1.00 119.90 257 PHE A CA 1
ATOM 2017 C C . PHE A 1 277 ? 6.463 6.501 -17.879 1.00 126.81 257 PHE A C 1
ATOM 2018 O O . PHE A 1 277 ? 7.137 6.109 -18.832 1.00 124.72 257 PHE A O 1
ATOM 2026 N N . GLU A 1 278 ? 6.275 7.793 -17.640 1.00 136.51 258 GLU A N 1
ATOM 2027 C CA . GLU A 1 278 ? 6.791 8.717 -18.632 1.00 143.58 258 GLU A CA 1
ATOM 2028 C C . GLU A 1 278 ? 8.196 9.050 -18.189 1.00 146.92 258 GLU A C 1
ATOM 2029 O O . GLU A 1 278 ? 8.420 9.787 -17.230 1.00 150.31 258 GLU A O 1
ATOM 2035 N N . THR A 1 279 ? 9.141 8.487 -18.929 1.00 145.42 259 THR A N 1
ATOM 2036 C CA . THR A 1 279 ? 10.552 8.618 -18.635 1.00 145.56 259 THR A CA 1
ATOM 2037 C C . THR A 1 279 ? 11.336 8.246 -19.873 1.00 144.42 259 THR A C 1
ATOM 2038 O O . THR A 1 279 ? 10.807 7.586 -20.770 1.00 143.31 259 THR A O 1
ATOM 2042 N N . ASP A 1 280 ? 12.595 8.660 -19.929 1.00 143.82 260 ASP A N 1
ATOM 2043 C CA . ASP A 1 280 ? 13.563 7.850 -20.638 1.00 137.88 260 ASP A CA 1
ATOM 2044 C C . ASP A 1 280 ? 14.513 7.365 -19.553 1.00 131.67 260 ASP A C 1
ATOM 2045 O O . ASP A 1 280 ? 15.354 8.119 -19.071 1.00 134.00 260 ASP A O 1
ATOM 2050 N N . LYS A 1 281 ? 14.375 6.098 -19.181 1.00 123.97 261 LYS A N 1
ATOM 2051 C CA . LYS A 1 281 ? 15.233 5.472 -18.186 1.00 119.56 261 LYS A CA 1
ATOM 2052 C C . LYS A 1 281 ? 15.216 3.978 -18.457 1.00 115.89 261 LYS A C 1
ATOM 2053 O O . LYS A 1 281 ? 14.191 3.439 -18.868 1.00 115.18 261 LYS A O 1
ATOM 2059 N N . ASP A 1 282 ? 16.322 3.295 -18.192 1.00 114.35 262 ASP A N 1
ATOM 2060 C CA . ASP A 1 282 ? 16.377 1.856 -18.432 1.00 108.80 262 ASP A CA 1
ATOM 2061 C C . ASP A 1 282 ? 15.645 1.092 -17.332 1.00 104.95 262 ASP A C 1
ATOM 2062 O O . ASP A 1 282 ? 14.978 0.090 -17.592 1.00 100.06 262 ASP A O 1
ATOM 2067 N N . PHE A 1 283 ? 15.767 1.578 -16.102 1.00 107.08 263 PHE A N 1
ATOM 2068 C CA . PHE A 1 283 ? 15.055 0.986 -14.976 1.00 103.60 263 PHE A CA 1
ATOM 2069 C C . PHE A 1 283 ? 14.433 2.065 -14.098 1.00 103.20 263 PHE A C 1
ATOM 2070 O O . PHE A 1 283 ? 14.988 3.150 -13.940 1.00 106.17 263 PHE A O 1
ATOM 2078 N N . ILE A 1 284 ? 13.275 1.760 -13.529 1.00 100.27 264 ILE A N 1
ATOM 2079 C CA . ILE A 1 284 ? 12.536 2.733 -12.739 1.00 101.02 264 ILE A CA 1
ATOM 2080 C C . ILE A 1 284 ? 12.102 2.113 -11.417 1.00 103.55 264 ILE A C 1
ATOM 2081 O O . ILE A 1 284 ? 11.674 0.958 -11.368 1.00 101.54 264 ILE A O 1
ATOM 2086 N N . VAL A 1 285 ? 12.226 2.886 -10.345 1.00 107.36 265 VAL A N 1
ATOM 2087 C CA . VAL A 1 285 ? 11.896 2.409 -9.009 1.00 104.37 265 VAL A CA 1
ATOM 2088 C C . VAL A 1 285 ? 10.470 1.865 -8.935 1.00 101.11 265 VAL A C 1
ATOM 2089 O O . VAL A 1 285 ? 9.519 2.519 -9.362 1.00 102.37 265 VAL A O 1
ATOM 2093 N N . GLY A 1 286 ? 10.324 0.665 -8.387 1.00 96.33 266 GLY A N 1
ATOM 2094 C CA . GLY A 1 286 ? 9.013 0.070 -8.218 1.00 93.80 266 GLY A CA 1
ATOM 2095 C C . GLY A 1 286 ? 8.545 -0.698 -9.434 1.00 92.34 266 GLY A C 1
ATOM 2096 O O . GLY A 1 286 ? 7.460 -1.274 -9.425 1.00 91.70 266 GLY A O 1
ATOM 2097 N N . GLU A 1 287 ? 9.358 -0.706 -10.485 1.00 93.57 267 GLU A N 1
ATOM 2098 C CA . GLU A 1 287 ? 9.042 -1.486 -11.675 1.00 93.43 267 GLU A CA 1
ATOM 2099 C C . GLU A 1 287 ? 9.251 -2.968 -11.399 1.00 91.87 267 GLU A C 1
ATOM 2100 O O . GLU A 1 287 ? 10.075 -3.342 -10.566 1.00 94.09 267 GLU A O 1
ATOM 2106 N N . ILE A 1 288 ? 8.499 -3.808 -12.101 1.00 87.12 268 ILE A N 1
ATOM 2107 C CA . ILE A 1 288 ? 8.655 -5.249 -11.977 1.00 82.23 268 ILE A CA 1
ATOM 2108 C C . ILE A 1 288 ? 9.374 -5.803 -13.201 1.00 80.87 268 ILE A C 1
ATOM 2109 O O . ILE A 1 288 ? 9.019 -5.484 -14.337 1.00 82.20 268 ILE A O 1
ATOM 2114 N N . ILE A 1 289 ? 10.389 -6.627 -12.957 1.00 77.72 269 ILE A N 1
ATOM 2115 C CA . ILE A 1 289 ? 11.216 -7.175 -14.026 1.00 72.84 269 ILE A CA 1
ATOM 2116 C C . ILE A 1 289 ? 11.428 -8.672 -13.837 1.00 74.52 269 ILE A C 1
ATOM 2117 O O . ILE A 1 289 ? 11.206 -9.202 -12.747 1.00 76.01 269 ILE A O 1
ATOM 2122 N N . VAL A 1 290 ? 11.863 -9.345 -14.900 1.00 74.73 270 VAL A N 1
ATOM 2123 C CA . VAL A 1 290 ? 11.941 -10.807 -14.915 1.00 75.54 270 VAL A CA 1
ATOM 2124 C C . VAL A 1 290 ? 13.358 -11.335 -15.108 1.00 80.34 270 VAL A C 1
ATOM 2125 O O . VAL A 1 290 ? 14.046 -10.968 -16.062 1.00 84.76 270 VAL A O 1
ATOM 2137 N N . GLN A 1 292 ? 16.205 -13.397 -16.363 1.00 81.22 272 GLN A N 1
ATOM 2138 C CA . GLN A 1 292 ? 16.493 -14.263 -17.503 1.00 81.58 272 GLN A CA 1
ATOM 2139 C C . GLN A 1 292 ? 17.407 -15.430 -17.147 1.00 80.43 272 GLN A C 1
ATOM 2140 O O . GLN A 1 292 ? 17.454 -16.431 -17.864 1.00 77.59 272 GLN A O 1
ATOM 2146 N N . GLU A 1 293 ? 18.140 -15.282 -16.046 1.00 83.17 273 GLU A N 1
ATOM 2147 C CA . GLU A 1 293 ? 18.972 -16.352 -15.499 1.00 83.57 273 GLU A CA 1
ATOM 2148 C C . GLU A 1 293 ? 18.872 -16.381 -13.974 1.00 81.49 273 GLU A C 1
ATOM 2149 O O . GLU A 1 293 ? 18.419 -15.412 -13.368 1.00 83.44 273 GLU A O 1
ATOM 2155 N N . PRO A 1 294 ? 19.278 -17.497 -13.346 1.00 79.13 274 PRO A N 1
ATOM 2156 C CA . PRO A 1 294 ? 19.225 -17.568 -11.884 1.00 77.21 274 PRO A CA 1
ATOM 2157 C C . PRO A 1 294 ? 20.170 -16.551 -11.262 1.00 75.92 274 PRO A C 1
ATOM 2158 O O . PRO A 1 294 ? 21.150 -16.169 -11.898 1.00 74.19 274 PRO A O 1
ATOM 2162 N N . LEU A 1 295 ? 19.866 -16.111 -10.044 1.00 76.68 275 LEU A N 1
ATOM 2163 C CA . LEU A 1 295 ? 20.757 -15.230 -9.298 1.00 79.42 275 LEU A CA 1
ATOM 2164 C C . LEU A 1 295 ? 21.354 -16.022 -8.150 1.00 86.19 275 LEU A C 1
ATOM 2165 O O . LEU A 1 295 ? 20.632 -16.505 -7.280 1.00 89.15 275 LEU A O 1
ATOM 2170 N N . PHE A 1 296 ? 22.674 -16.154 -8.149 1.00 90.13 276 PHE A N 1
ATOM 2171 C CA . PHE A 1 296 ? 23.349 -16.960 -7.145 1.00 96.67 276 PHE A CA 1
ATOM 2172 C C . PHE A 1 296 ? 24.100 -16.129 -6.113 1.00 95.56 276 PHE A C 1
ATOM 2173 O O . PHE A 1 296 ? 24.789 -15.163 -6.451 1.00 98.40 276 PHE A O 1
ATOM 2181 N N . LYS A 1 297 ? 23.955 -16.509 -4.848 1.00 91.67 277 LYS A N 1
ATOM 2182 C CA . LYS A 1 297 ? 24.774 -15.945 -3.788 1.00 91.10 277 LYS A CA 1
ATOM 2183 C C . LYS A 1 297 ? 25.780 -16.996 -3.336 1.00 88.57 277 LYS A C 1
ATOM 2184 O O . LYS A 1 297 ? 25.412 -18.135 -3.043 1.00 82.83 277 LYS A O 1
ATOM 2190 N N . THR A 1 298 ? 27.051 -16.611 -3.292 1.00 92.53 278 THR A N 1
ATOM 2191 C CA . THR A 1 298 ? 28.128 -17.557 -3.023 1.00 97.69 278 THR A CA 1
ATOM 2192 C C . THR A 1 298 ? 29.053 -17.119 -1.883 1.00 104.57 278 THR A C 1
ATOM 2193 O O . THR A 1 298 ? 29.722 -16.089 -1.968 1.00 106.97 278 THR A O 1
ATOM 2197 N N . TYR A 1 299 ? 29.079 -17.913 -0.816 1.00 106.41 279 TYR A N 1
ATOM 2198 C CA . TYR A 1 299 ? 29.971 -17.662 0.305 1.00 111.31 279 TYR A CA 1
ATOM 2199 C C . TYR A 1 299 ? 31.166 -18.603 0.221 1.00 113.98 279 TYR A C 1
ATOM 2200 O O . TYR A 1 299 ? 31.027 -19.754 -0.190 1.00 114.50 279 TYR A O 1
ATOM 2209 N N . LYS A 1 300 ? 32.338 -18.108 0.608 1.00 114.91 280 LYS A N 1
ATOM 2210 C CA . LYS A 1 300 ? 33.540 -18.930 0.653 1.00 113.12 280 LYS A CA 1
ATOM 2211 C C . LYS A 1 300 ? 33.785 -19.356 2.096 1.00 111.08 280 LYS A C 1
ATOM 2212 O O . LYS A 1 300 ? 33.865 -18.513 2.986 1.00 112.94 280 LYS A O 1
ATOM 2218 N N . ILE A 1 301 ? 33.892 -20.661 2.331 1.00 108.95 281 ILE A N 1
ATOM 2219 C CA . ILE A 1 301 ? 34.162 -21.176 3.671 1.00 112.59 281 ILE A CA 1
ATOM 2220 C C . ILE A 1 301 ? 35.290 -22.205 3.660 1.00 117.90 281 ILE A C 1
ATOM 2221 O O . ILE A 1 301 ? 35.210 -23.217 2.965 1.00 118.24 281 ILE A O 1
ATOM 2226 N N . ASP A 1 302 ? 36.339 -21.934 4.431 1.00 122.55 282 ASP A N 1
ATOM 2227 C CA . ASP A 1 302 ? 37.552 -22.746 4.409 1.00 122.91 282 ASP A CA 1
ATOM 2228 C C . ASP A 1 302 ? 38.137 -22.756 3.003 1.00 121.39 282 ASP A C 1
ATOM 2229 O O . ASP A 1 302 ? 38.853 -23.679 2.621 1.00 122.63 282 ASP A O 1
ATOM 2234 N N . GLY A 1 303 ? 37.818 -21.717 2.239 1.00 119.84 283 GLY A N 1
ATOM 2235 C CA . GLY A 1 303 ? 38.313 -21.562 0.885 1.00 123.43 283 GLY A CA 1
ATOM 2236 C C . GLY A 1 303 ? 37.435 -22.187 -0.189 1.00 126.90 283 GLY A C 1
ATOM 2237 O O . GLY A 1 303 ? 37.468 -21.766 -1.346 1.00 127.71 283 GLY A O 1
ATOM 2238 N N . LYS A 1 304 ? 36.623 -23.168 0.188 1.00 127.60 284 LYS A N 1
ATOM 2239 C CA . LYS A 1 304 ? 35.750 -23.827 -0.781 1.00 123.49 284 LYS A CA 1
ATOM 2240 C C . LYS A 1 304 ? 34.344 -23.241 -0.752 1.00 116.45 284 LYS A C 1
ATOM 2241 O O . LYS A 1 304 ? 33.632 -23.379 0.241 1.00 114.32 284 LYS A O 1
ATOM 2247 N N . PRO A 1 305 ? 33.939 -22.588 -1.854 1.00 113.82 285 PRO A N 1
ATOM 2248 C CA . PRO A 1 305 ? 32.642 -21.907 -1.953 1.00 109.87 285 PRO A CA 1
ATOM 2249 C C . PRO A 1 305 ? 31.433 -22.837 -1.863 1.00 105.58 285 PRO A C 1
ATOM 2250 O O . PRO A 1 305 ? 31.521 -24.036 -2.130 1.00 104.55 285 PRO A O 1
ATOM 2254 N N . VAL A 1 306 ? 30.311 -22.258 -1.455 1.00 101.38 286 VAL A N 1
ATOM 2255 C CA . VAL A 1 306 ? 29.010 -22.902 -1.533 1.00 94.41 286 VAL A CA 1
ATOM 2256 C C . VAL A 1 306 ? 28.063 -21.850 -2.096 1.00 95.68 286 VAL A C 1
ATOM 2257 O O . VAL A 1 306 ? 28.341 -20.655 -2.000 1.00 97.38 286 VAL A O 1
ATOM 2261 N N . SER A 1 307 ? 26.958 -22.279 -2.697 1.00 94.05 287 SER A N 1
ATOM 2262 C CA . SER A 1 307 ? 26.042 -21.328 -3.315 1.00 93.42 287 SER A CA 1
ATOM 2263 C C . SER A 1 307 ? 24.578 -21.723 -3.136 1.00 95.16 287 SER A C 1
ATOM 2264 O O . SER A 1 307 ? 24.223 -22.884 -3.298 1.00 96.70 287 SER A O 1
ATOM 2267 N N . GLU A 1 308 ? 23.728 -20.753 -2.814 1.00 97.57 288 GLU A N 1
ATOM 2268 C CA . GLU A 1 308 ? 22.296 -21.015 -2.699 1.00 101.55 288 GLU A CA 1
ATOM 2269 C C . GLU A 1 308 ? 21.547 -20.251 -3.782 1.00 104.35 288 GLU A C 1
ATOM 2270 O O . GLU A 1 308 ? 22.024 -19.218 -4.254 1.00 107.77 288 GLU A O 1
ATOM 2276 N N . ILE A 1 309 ? 20.381 -20.749 -4.184 1.00 101.59 289 ILE A N 1
ATOM 2277 C CA . ILE A 1 309 ? 19.617 -20.058 -5.212 1.00 99.56 289 ILE A CA 1
ATOM 2278 C C . ILE A 1 309 ? 18.768 -18.984 -4.551 1.00 97.15 289 ILE A C 1
ATOM 2279 O O . ILE A 1 309 ? 17.867 -19.285 -3.771 1.00 100.21 289 ILE A O 1
ATOM 2284 N N . ILE A 1 310 ? 19.055 -17.727 -4.870 1.00 91.67 290 ILE A N 1
ATOM 2285 C CA . ILE A 1 310 ? 18.241 -16.612 -4.410 1.00 88.14 290 ILE A CA 1
ATOM 2286 C C . ILE A 1 310 ? 16.988 -16.475 -5.261 1.00 83.68 290 ILE A C 1
ATOM 2287 O O . ILE A 1 310 ? 15.870 -16.362 -4.750 1.00 80.05 290 ILE A O 1
ATOM 2292 N N . PHE A 1 311 ? 17.202 -16.510 -6.572 1.00 81.39 291 PHE A N 1
ATOM 2293 C CA . PHE A 1 311 ? 16.154 -16.300 -7.557 1.00 76.28 291 PHE A CA 1
ATOM 2294 C C . PHE A 1 311 ? 16.269 -17.355 -8.647 1.00 79.52 291 PHE A C 1
ATOM 2295 O O . PHE A 1 311 ? 17.341 -17.544 -9.225 1.00 77.94 291 PHE A O 1
ATOM 2303 N N . ASN A 1 312 ? 15.169 -18.048 -8.921 1.00 81.60 292 ASN A N 1
ATOM 2304 C CA . ASN A 1 312 ? 15.134 -18.984 -10.032 1.00 80.18 292 ASN A CA 1
ATOM 2305 C C . ASN A 1 312 ? 15.012 -18.217 -11.325 1.00 75.22 292 ASN A C 1
ATOM 2306 O O . ASN A 1 312 ? 14.568 -17.073 -11.330 1.00 72.49 292 ASN A O 1
ATOM 2311 N N . ASN A 1 313 ? 15.441 -18.829 -12.419 1.00 77.18 293 ASN A N 1
ATOM 2312 C CA . ASN A 1 313 ? 15.224 -18.240 -13.728 1.00 75.86 293 ASN A CA 1
ATOM 2313 C C . ASN A 1 313 ? 13.726 -18.044 -13.961 1.00 74.46 293 ASN A C 1
ATOM 2314 O O . ASN A 1 313 ? 12.942 -18.985 -13.833 1.00 73.80 293 ASN A O 1
ATOM 2319 N N . GLY A 1 314 ? 13.329 -16.822 -14.300 1.00 73.13 294 GLY A N 1
ATOM 2320 C CA . GLY A 1 314 ? 11.929 -16.527 -14.533 1.00 74.16 294 GLY A CA 1
ATOM 2321 C C . GLY A 1 314 ? 11.235 -15.876 -13.356 1.00 79.66 294 GLY A C 1
ATOM 2322 O O . GLY A 1 314 ? 10.074 -15.483 -13.461 1.00 83.95 294 GLY A O 1
ATOM 2323 N N . GLN A 1 315 ? 11.942 -15.757 -12.237 1.00 80.10 295 GLN A N 1
ATOM 2324 C CA . GLN A 1 315 ? 11.410 -15.062 -11.070 1.00 82.30 295 GLN A CA 1
ATOM 2325 C C . GLN A 1 315 ? 11.154 -13.602 -11.421 1.00 79.87 295 GLN A C 1
ATOM 2326 O O . GLN A 1 315 ? 12.015 -12.938 -11.995 1.00 79.80 295 GLN A O 1
ATOM 2332 N N . LEU A 1 316 ? 9.967 -13.106 -11.095 1.00 78.48 296 LEU A N 1
ATOM 2333 C CA . LEU A 1 316 ? 9.684 -11.685 -11.249 1.00 79.30 296 LEU A CA 1
ATOM 2334 C C . LEU A 1 316 ? 10.130 -10.996 -9.970 1.00 76.65 296 LEU A C 1
ATOM 2335 O O . LEU A 1 316 ? 9.982 -11.552 -8.884 1.00 80.14 296 LEU A O 1
ATOM 2340 N N . VAL A 1 317 ? 10.687 -9.798 -10.089 1.00 72.97 297 VAL A N 1
ATOM 2341 C CA . VAL A 1 317 ? 11.200 -9.093 -8.919 1.00 78.70 297 VAL A CA 1
ATOM 2342 C C . VAL A 1 317 ? 10.917 -7.600 -9.007 1.00 84.49 297 VAL A C 1
ATOM 2343 O O . VAL A 1 317 ? 10.687 -7.077 -10.094 1.00 85.65 297 VAL A O 1
ATOM 2347 N N . ARG A 1 318 ? 10.927 -6.915 -7.866 1.00 87.76 298 ARG A N 1
ATOM 2348 C CA . ARG A 1 318 ? 10.659 -5.479 -7.857 1.00 93.00 298 ARG A CA 1
ATOM 2349 C C . ARG A 1 318 ? 11.885 -4.633 -7.545 1.00 95.53 298 ARG A C 1
ATOM 2350 O O . ARG A 1 318 ? 12.621 -4.899 -6.593 1.00 95.25 298 ARG A O 1
ATOM 2358 N N . ILE A 1 319 ? 12.076 -3.596 -8.352 1.00 97.19 299 ILE A N 1
ATOM 2359 C CA . ILE A 1 319 ? 13.154 -2.643 -8.159 1.00 101.28 299 ILE A CA 1
ATOM 2360 C C . ILE A 1 319 ? 12.872 -1.741 -6.963 1.00 108.68 299 ILE A C 1
ATOM 2361 O O . ILE A 1 319 ? 11.793 -1.158 -6.856 1.00 111.27 299 ILE A O 1
ATOM 2366 N N . ILE A 1 320 ? 13.847 -1.625 -6.068 1.00 111.70 300 ILE A N 1
ATOM 2367 C CA . ILE A 1 320 ? 13.721 -0.753 -4.903 1.00 112.56 300 ILE A CA 1
ATOM 2368 C C . ILE A 1 320 ? 14.754 0.367 -4.946 1.00 121.39 300 ILE A C 1
ATOM 2369 O O . ILE A 1 320 ? 14.404 1.543 -5.041 1.00 123.21 300 ILE A O 1
ATOM 2374 N N . GLU A 1 321 ? 16.028 -0.004 -4.856 1.00 127.58 301 GLU A N 1
ATOM 2375 C CA . GLU A 1 321 ? 17.115 0.941 -5.087 1.00 131.64 301 GLU A CA 1
ATOM 2376 C C . GLU A 1 321 ? 17.670 0.727 -6.493 1.00 128.69 301 GLU A C 1
ATOM 2377 O O . GLU A 1 321 ? 18.171 -0.350 -6.824 1.00 129.67 301 GLU A O 1
ATOM 2383 N N . ALA A 1 322 ? 17.553 1.752 -7.326 1.00 120.98 302 ALA A N 1
ATOM 2384 C CA . ALA A 1 322 ? 18.025 1.667 -8.696 1.00 108.93 302 ALA A CA 1
ATOM 2385 C C . ALA A 1 322 ? 18.922 2.847 -9.016 1.00 110.06 302 ALA A C 1
ATOM 2386 O O . ALA A 1 322 ? 18.460 3.984 -9.051 1.00 112.39 302 ALA A O 1
ATOM 2388 N N . GLU A 1 323 ? 20.198 2.575 -9.269 1.00 111.55 303 GLU A N 1
ATOM 2389 C CA . GLU A 1 323 ? 21.159 3.634 -9.567 1.00 117.95 303 GLU A CA 1
ATOM 2390 C C . GLU A 1 323 ? 22.198 3.212 -10.605 1.00 117.94 303 GLU A C 1
ATOM 2391 O O . GLU A 1 323 ? 22.683 2.080 -10.589 1.00 118.09 303 GLU A O 1
ATOM 2397 N N . TYR A 1 324 ? 22.547 4.135 -11.498 1.00 116.70 304 TYR A N 1
ATOM 2398 C CA . TYR A 1 324 ? 23.535 3.854 -12.532 1.00 113.71 304 TYR A CA 1
ATOM 2399 C C . TYR A 1 324 ? 24.925 4.303 -12.099 1.00 114.04 304 TYR A C 1
ATOM 2400 O O . TYR A 1 324 ? 25.198 5.497 -11.990 1.00 116.27 304 TYR A O 1
ATOM 2409 N N . THR A 1 325 ? 25.806 3.335 -11.874 1.00 114.68 305 THR A N 1
ATOM 2410 C CA . THR A 1 325 ? 27.177 3.613 -11.466 1.00 121.54 305 THR A CA 1
ATOM 2411 C C . THR A 1 325 ? 28.159 2.899 -12.386 1.00 120.40 305 THR A C 1
ATOM 2412 O O . THR A 1 325 ? 27.770 2.307 -13.392 1.00 116.74 305 THR A O 1
ATOM 2416 N N . SER A 1 326 ? 29.439 2.963 -12.042 1.00 122.86 306 SER A N 1
ATOM 2417 C CA . SER A 1 326 ? 30.454 2.261 -12.808 1.00 121.03 306 SER A CA 1
ATOM 2418 C C . SER A 1 326 ? 31.052 1.161 -11.946 1.00 119.58 306 SER A C 1
ATOM 2419 O O . SER A 1 326 ? 30.670 0.991 -10.788 1.00 122.22 306 SER A O 1
ATOM 2422 N N . THR A 1 327 ? 31.976 0.404 -12.521 1.00 116.70 307 THR A N 1
ATOM 2423 C CA . THR A 1 327 ? 32.770 -0.550 -11.761 1.00 116.30 307 THR A CA 1
ATOM 2424 C C . THR A 1 327 ? 34.111 -0.737 -12.445 1.00 121.37 307 THR A C 1
ATOM 2425 O O . THR A 1 327 ? 34.198 -0.683 -13.671 1.00 123.84 307 THR A O 1
ATOM 2429 N N . PHE A 1 328 ? 35.158 -0.968 -11.665 1.00 124.03 308 PHE A N 1
ATOM 2430 C CA . PHE A 1 328 ? 36.407 -1.388 -12.265 1.00 123.43 308 PHE A CA 1
ATOM 2431 C C . PHE A 1 328 ? 36.525 -2.882 -12.044 1.00 120.69 308 PHE A C 1
ATOM 2432 O O . PHE A 1 328 ? 36.785 -3.350 -10.934 1.00 123.36 308 PHE A O 1
ATOM 2440 N N . VAL A 1 329 ? 36.336 -3.626 -13.123 1.00 115.26 309 VAL A N 1
ATOM 2441 C CA . VAL A 1 329 ? 36.494 -5.063 -13.096 1.00 112.19 309 VAL A CA 1
ATOM 2442 C C . VAL A 1 329 ? 37.963 -5.350 -13.294 1.00 117.97 309 VAL A C 1
ATOM 2443 O O . VAL A 1 329 ? 38.662 -4.597 -13.974 1.00 122.92 309 VAL A O 1
ATOM 2447 N N . LYS A 1 330 ? 38.451 -6.414 -12.676 1.00 117.56 310 LYS A N 1
ATOM 2448 C CA . LYS A 1 330 ? 39.778 -6.886 -13.023 1.00 117.73 310 LYS A CA 1
ATOM 2449 C C . LYS A 1 330 ? 39.886 -8.393 -12.902 1.00 114.22 310 LYS A C 1
ATOM 2450 O O . LYS A 1 330 ? 38.949 -9.075 -12.477 1.00 107.68 310 LYS A O 1
ATOM 2456 N N . ALA A 1 331 ? 41.046 -8.902 -13.289 1.00 119.46 311 ALA A N 1
ATOM 2457 C CA . ALA A 1 331 ? 41.372 -10.299 -13.106 1.00 123.97 311 ALA A CA 1
ATOM 2458 C C . ALA A 1 331 ? 42.850 -10.377 -12.797 1.00 131.12 311 ALA A C 1
ATOM 2459 O O . ALA A 1 331 ? 43.663 -9.720 -13.450 1.00 133.06 311 ALA A O 1
ATOM 2461 N N . ARG A 1 332 ? 43.205 -11.174 -11.800 1.00 133.17 312 ARG A N 1
ATOM 2462 C CA . ARG A 1 332 ? 44.605 -11.411 -11.525 1.00 135.56 312 ARG A CA 1
ATOM 2463 C C . ARG A 1 332 ? 45.137 -12.266 -12.666 1.00 136.29 312 ARG A C 1
ATOM 2464 O O . ARG A 1 332 ? 44.624 -13.351 -12.933 1.00 134.11 312 ARG A O 1
ATOM 2472 N N . GLY A 1 333 ? 46.180 -11.778 -13.329 1.00 139.87 313 GLY A N 1
ATOM 2473 C CA . GLY A 1 333 ? 46.650 -12.384 -14.561 1.00 140.06 313 GLY A CA 1
ATOM 2474 C C . GLY A 1 333 ? 46.299 -11.554 -15.784 1.00 139.15 313 GLY A C 1
ATOM 2475 O O . GLY A 1 333 ? 46.586 -11.945 -16.916 1.00 136.23 313 GLY A O 1
ATOM 2476 N N . VAL A 1 334 ? 45.668 -10.406 -15.560 1.00 141.47 314 VAL A N 1
ATOM 2477 C CA . VAL A 1 334 ? 45.414 -9.461 -16.640 1.00 141.21 314 VAL A CA 1
ATOM 2478 C C . VAL A 1 334 ? 45.935 -8.084 -16.250 1.00 149.71 314 VAL A C 1
ATOM 2479 O O . VAL A 1 334 ? 45.779 -7.658 -15.105 1.00 152.14 314 VAL A O 1
ATOM 2483 N N . PRO A 1 335 ? 46.546 -7.373 -17.210 1.00 154.13 315 PRO A N 1
ATOM 2484 C CA . PRO A 1 335 ? 47.033 -6.007 -16.982 1.00 156.69 315 PRO A CA 1
ATOM 2485 C C . PRO A 1 335 ? 45.914 -4.972 -16.832 1.00 152.84 315 PRO A C 1
ATOM 2486 O O . PRO A 1 335 ? 44.957 -4.966 -17.608 1.00 148.92 315 PRO A O 1
ATOM 2490 N N . GLY A 1 336 ? 46.050 -4.104 -15.833 1.00 153.88 316 GLY A N 1
ATOM 2491 C CA . GLY A 1 336 ? 45.174 -2.958 -15.669 1.00 152.22 316 GLY A CA 1
ATOM 2492 C C . GLY A 1 336 ? 43.748 -3.258 -15.256 1.00 148.52 316 GLY A C 1
ATOM 2493 O O . GLY A 1 336 ? 43.401 -4.394 -14.933 1.00 144.79 316 GLY A O 1
ATOM 2494 N N . GLU A 1 337 ? 42.923 -2.217 -15.266 1.00 151.05 317 GLU A N 1
ATOM 2495 C CA . GLU A 1 337 ? 41.510 -2.336 -14.940 1.00 152.39 317 GLU A CA 1
ATOM 2496 C C . GLU A 1 337 ? 40.700 -1.832 -16.124 1.00 147.38 317 GLU A C 1
ATOM 2497 O O . GLU A 1 337 ? 41.214 -1.090 -16.962 1.00 147.52 317 GLU A O 1
ATOM 2503 N N . TYR A 1 338 ? 39.433 -2.227 -16.184 1.00 141.86 318 TYR A N 1
ATOM 2504 C CA . TYR A 1 338 ? 38.534 -1.763 -17.233 1.00 137.79 318 TYR A CA 1
ATOM 2505 C C . TYR A 1 338 ? 37.280 -1.169 -16.613 1.00 132.05 318 TYR A C 1
ATOM 2506 O O . TYR A 1 338 ? 36.736 -1.717 -15.657 1.00 131.73 318 TYR A O 1
ATOM 2515 N N . LEU A 1 339 ? 36.818 -0.048 -17.156 1.00 128.65 319 LEU A N 1
ATOM 2516 C CA . LEU A 1 339 ? 35.645 0.608 -16.602 1.00 125.83 319 LEU A CA 1
ATOM 2517 C C . LEU A 1 339 ? 34.376 0.143 -17.298 1.00 121.48 319 LEU A C 1
ATOM 2518 O O . LEU A 1 339 ? 34.161 0.414 -18.481 1.00 122.20 319 LEU A O 1
ATOM 2523 N N . ILE A 1 340 ? 33.536 -0.556 -16.546 1.00 116.21 320 ILE A N 1
ATOM 2524 C CA . ILE A 1 340 ? 32.263 -1.026 -17.058 1.00 111.65 320 ILE A CA 1
ATOM 2525 C C . ILE A 1 340 ? 31.124 -0.277 -16.378 1.00 116.02 320 ILE A C 1
ATOM 2526 O O . ILE A 1 340 ? 30.882 -0.455 -15.186 1.00 117.80 320 ILE A O 1
ATOM 2531 N N . ARG A 1 341 ? 30.432 0.568 -17.136 1.00 118.91 321 ARG A N 1
ATOM 2532 C CA . ARG A 1 341 ? 29.288 1.296 -16.601 1.00 121.06 321 ARG A CA 1
ATOM 2533 C C . ARG A 1 341 ? 28.054 0.400 -16.644 1.00 115.58 321 ARG A C 1
ATOM 2534 O O . ARG A 1 341 ? 27.667 -0.095 -17.704 1.00 113.21 321 ARG A O 1
ATOM 2542 N N . HIS A 1 342 ? 27.442 0.196 -15.485 1.00 112.75 322 HIS A N 1
ATOM 2543 C CA . HIS A 1 342 ? 26.303 -0.701 -15.366 1.00 107.93 322 HIS A CA 1
ATOM 2544 C C . HIS A 1 342 ? 25.287 -0.111 -14.403 1.00 108.95 322 HIS A C 1
ATOM 2545 O O . HIS A 1 342 ? 25.429 1.027 -13.966 1.00 114.95 322 HIS A O 1
ATOM 2552 N N . TRP A 1 343 ? 24.257 -0.883 -14.078 1.00 104.14 323 TRP A N 1
ATOM 2553 C CA . TRP A 1 343 ? 23.277 -0.460 -13.091 1.00 104.89 323 TRP A CA 1
ATOM 2554 C C . TRP A 1 343 ? 23.501 -1.202 -11.786 1.00 110.65 323 TRP A C 1
ATOM 2555 O O . TRP A 1 343 ? 23.678 -2.421 -11.785 1.00 109.49 323 TRP A O 1
ATOM 2566 N N . ASP A 1 344 ? 23.496 -0.463 -10.680 1.00 116.46 324 ASP A N 1
ATOM 2567 C CA . ASP A 1 344 ? 23.407 -1.067 -9.358 1.00 116.45 324 ASP A CA 1
ATOM 2568 C C . ASP A 1 344 ? 21.929 -1.076 -8.998 1.00 113.05 324 ASP A C 1
ATOM 2569 O O . ASP A 1 344 ? 21.318 -0.025 -8.803 1.00 115.80 324 ASP A O 1
ATOM 2574 N N . LEU A 1 345 ? 21.356 -2.271 -8.926 1.00 106.62 325 LEU A N 1
ATOM 2575 C CA . LEU A 1 345 ? 19.920 -2.423 -8.751 1.00 102.58 325 LEU A CA 1
ATOM 2576 C C . LEU A 1 345 ? 19.630 -3.342 -7.577 1.00 103.06 325 LEU A C 1
ATOM 2577 O O . LEU A 1 345 ? 19.943 -4.530 -7.628 1.00 103.31 325 LEU A O 1
ATOM 2582 N N . THR A 1 346 ? 19.029 -2.803 -6.522 1.00 103.88 326 THR A N 1
ATOM 2583 C CA . THR A 1 346 ? 18.617 -3.639 -5.403 1.00 101.63 326 THR A CA 1
ATOM 2584 C C . THR A 1 346 ? 17.185 -4.095 -5.645 1.00 93.63 326 THR A C 1
ATOM 2585 O O . THR A 1 346 ? 16.305 -3.296 -5.965 1.00 90.45 326 THR A O 1
ATOM 2589 N N . VAL A 1 347 ? 16.957 -5.391 -5.491 1.00 89.51 327 VAL A N 1
ATOM 2590 C CA . VAL A 1 347 ? 15.725 -5.989 -5.957 1.00 86.70 327 VAL A CA 1
ATOM 2591 C C . VAL A 1 347 ? 15.234 -7.058 -4.992 1.00 90.20 327 VAL A C 1
ATOM 2592 O O . VAL A 1 347 ? 16.029 -7.792 -4.414 1.00 89.39 327 VAL A O 1
ATOM 2596 N N . GLU A 1 348 ? 13.920 -7.138 -4.814 1.00 95.85 328 GLU A N 1
ATOM 2597 C CA . GLU A 1 348 ? 13.333 -8.102 -3.888 1.00 99.84 328 GLU A CA 1
ATOM 2598 C C . GLU A 1 348 ? 12.424 -9.071 -4.630 1.00 95.88 328 GLU A C 1
ATOM 2599 O O . GLU A 1 348 ? 11.901 -8.750 -5.699 1.00 93.25 328 GLU A O 1
ATOM 2605 N N . THR A 1 349 ? 12.232 -10.253 -4.056 1.00 93.34 329 THR A N 1
ATOM 2606 C CA . THR A 1 349 ? 11.315 -11.225 -4.627 1.00 89.45 329 THR A CA 1
ATOM 2607 C C . THR A 1 349 ? 9.919 -10.631 -4.718 1.00 92.86 329 THR A C 1
ATOM 2608 O O . THR A 1 349 ? 9.406 -10.084 -3.745 1.00 94.55 329 THR A O 1
ATOM 2612 N N . TYR A 1 350 ? 9.314 -10.725 -5.895 1.00 94.84 330 TYR A N 1
ATOM 2613 C CA . TYR A 1 350 ? 7.911 -10.385 -6.049 1.00 99.91 330 TYR A CA 1
ATOM 2614 C C . TYR A 1 350 ? 7.157 -11.673 -6.298 1.00 103.98 330 TYR A C 1
ATOM 2615 O O . TYR A 1 350 ? 7.306 -12.285 -7.355 1.00 104.63 330 TYR A O 1
ATOM 2624 N N . GLY A 1 351 ? 6.353 -12.100 -5.332 1.00 108.72 331 GLY A N 1
ATOM 2625 C CA . GLY A 1 351 ? 5.553 -13.286 -5.552 1.00 113.32 331 GLY A CA 1
ATOM 2626 C C . GLY A 1 351 ? 5.248 -14.161 -4.358 1.00 120.04 331 GLY A C 1
ATOM 2627 O O . GLY A 1 351 ? 5.402 -13.766 -3.202 1.00 121.42 331 GLY A O 1
ATOM 2628 N N . ASP A 1 352 ? 4.813 -15.376 -4.674 1.00 125.76 332 ASP A N 1
ATOM 2629 C CA . ASP A 1 352 ? 4.419 -16.371 -3.691 1.00 132.27 332 ASP A CA 1
ATOM 2630 C C . ASP A 1 352 ? 5.606 -17.225 -3.270 1.00 127.28 332 ASP A C 1
ATOM 2631 O O . ASP A 1 352 ? 5.445 -18.188 -2.525 1.00 127.85 332 ASP A O 1
ATOM 2636 N N . ASP A 1 353 ? 6.792 -16.881 -3.767 1.00 123.20 333 ASP A N 1
ATOM 2637 C CA . ASP A 1 353 ? 8.011 -17.616 -3.428 1.00 122.92 333 ASP A CA 1
ATOM 2638 C C . ASP A 1 353 ? 8.791 -17.012 -2.254 1.00 120.23 333 ASP A C 1
ATOM 2639 O O . ASP A 1 353 ? 8.378 -16.013 -1.662 1.00 118.38 333 ASP A O 1
ATOM 2644 N N . GLU A 1 354 ? 9.921 -17.639 -1.931 1.00 120.53 334 GLU A N 1
ATOM 2645 C CA . GLU A 1 354 ? 10.777 -17.205 -0.830 1.00 124.11 334 GLU A CA 1
ATOM 2646 C C . GLU A 1 354 ? 11.198 -15.756 -1.022 1.00 118.68 334 GLU A C 1
ATOM 2647 O O . GLU A 1 354 ? 11.547 -15.346 -2.132 1.00 117.27 334 GLU A O 1
ATOM 2653 N N . TYR A 1 355 ? 11.169 -14.984 0.060 1.00 114.40 335 TYR A N 1
ATOM 2654 C CA . TYR A 1 355 ? 11.499 -13.569 -0.024 1.00 107.42 335 TYR A CA 1
ATOM 2655 C C . TYR A 1 355 ? 12.957 -13.302 0.290 1.00 108.88 335 TYR A C 1
ATOM 2656 O O . TYR A 1 355 ? 13.399 -13.478 1.424 1.00 111.36 335 TYR A O 1
ATOM 2665 N N . TYR A 1 356 ? 13.692 -12.859 -0.723 1.00 107.55 336 TYR A N 1
ATOM 2666 C CA . TYR A 1 356 ? 15.033 -12.333 -0.533 1.00 108.10 336 TYR A CA 1
ATOM 2667 C C . TYR A 1 356 ? 15.064 -10.888 -1.013 1.00 105.65 336 TYR A C 1
ATOM 2668 O O . TYR A 1 356 ? 14.331 -10.508 -1.929 1.00 101.30 336 TYR A O 1
ATOM 2677 N N . ARG A 1 357 ? 15.912 -10.083 -0.389 1.00 107.15 337 ARG A N 1
ATOM 2678 C CA . ARG A 1 357 ? 16.205 -8.759 -0.902 1.00 108.69 337 ARG A CA 1
ATOM 2679 C C . ARG A 1 357 ? 17.685 -8.755 -1.240 1.00 111.02 337 ARG A C 1
ATOM 2680 O O . ARG A 1 357 ? 18.514 -9.120 -0.408 1.00 113.93 337 ARG A O 1
ATOM 2688 N N . GLU A 1 358 ? 18.011 -8.368 -2.469 1.00 110.69 338 GLU A N 1
ATOM 2689 C CA . GLU A 1 358 ? 19.391 -8.398 -2.942 1.00 109.80 338 GLU A CA 1
ATOM 2690 C C . GLU A 1 358 ? 19.693 -7.219 -3.853 1.00 106.05 338 GLU A C 1
ATOM 2691 O O . GLU A 1 358 ? 18.852 -6.356 -4.078 1.00 105.86 338 GLU A O 1
ATOM 2697 N N . LYS A 1 359 ? 20.912 -7.187 -4.369 1.00 105.57 339 LYS A N 1
ATOM 2698 C CA . LYS A 1 359 ? 21.277 -6.212 -5.380 1.00 107.07 339 LYS A CA 1
ATOM 2699 C C . LYS A 1 359 ? 22.110 -6.897 -6.453 1.00 102.32 339 LYS A C 1
ATOM 2700 O O . LYS A 1 359 ? 23.040 -7.647 -6.153 1.00 100.92 339 LYS A O 1
ATOM 2706 N N . ILE A 1 360 ? 21.757 -6.648 -7.708 1.00 98.53 340 ILE A N 1
ATOM 2707 C CA . ILE A 1 360 ? 22.502 -7.207 -8.824 1.00 93.73 340 ILE A CA 1
ATOM 2708 C C . ILE A 1 360 ? 23.135 -6.097 -9.642 1.00 98.02 340 ILE A C 1
ATOM 2709 O O . ILE A 1 360 ? 22.650 -4.965 -9.656 1.00 98.17 340 ILE A O 1
ATOM 2714 N N . LYS A 1 361 ? 24.234 -6.428 -10.307 1.00 101.07 341 LYS A N 1
ATOM 2715 C CA . LYS A 1 361 ? 24.836 -5.534 -11.278 1.00 103.00 341 LYS A CA 1
ATOM 2716 C C . LYS A 1 361 ? 24.280 -5.921 -12.646 1.00 103.74 341 LYS A C 1
ATOM 2717 O O . LYS A 1 361 ? 24.262 -7.099 -13.008 1.00 102.03 341 LYS A O 1
ATOM 2723 N N . ILE A 1 362 ? 23.800 -4.934 -13.394 1.00 105.65 342 ILE A N 1
ATOM 2724 C CA . ILE A 1 362 ? 23.174 -5.195 -14.686 1.00 103.38 342 ILE A CA 1
ATOM 2725 C C . ILE A 1 362 ? 23.645 -4.200 -15.734 1.00 104.54 342 ILE A C 1
ATOM 2726 O O . ILE A 1 362 ? 23.521 -2.993 -15.549 1.00 109.89 342 ILE A O 1
ATOM 2731 N N . ILE A 1 363 ? 24.191 -4.709 -16.833 1.00 99.74 343 ILE A N 1
ATOM 2732 C CA . ILE A 1 363 ? 24.726 -3.841 -17.871 1.00 100.10 343 ILE A CA 1
ATOM 2733 C C . ILE A 1 363 ? 23.714 -3.587 -18.971 1.00 102.18 343 ILE A C 1
ATOM 2734 O O . ILE A 1 363 ? 23.386 -4.504 -19.720 1.00 102.76 343 ILE A O 1
ATOM 2739 N N . SER A 1 364 ? 23.198 -2.366 -19.083 1.00 102.51 344 SER A N 1
ATOM 2740 C CA . SER A 1 364 ? 22.713 -1.962 -20.389 1.00 100.66 344 SER A CA 1
ATOM 2741 C C . SER A 1 364 ? 23.529 -0.796 -20.911 1.00 106.03 344 SER A C 1
ATOM 2742 O O . SER A 1 364 ? 23.362 0.345 -20.478 1.00 109.51 344 SER A O 1
ATOM 2745 N N . SER A 1 365 ? 24.423 -1.105 -21.837 1.00 106.16 345 SER A N 1
ATOM 2746 C CA . SER A 1 365 ? 24.814 -0.244 -22.930 1.00 108.67 345 SER A CA 1
ATOM 2747 C C . SER A 1 365 ? 25.285 -1.294 -23.901 1.00 108.37 345 SER A C 1
ATOM 2748 O O . SER A 1 365 ? 25.905 -2.265 -23.476 1.00 106.85 345 SER A O 1
ATOM 2751 N N . ASP A 1 366 ? 25.045 -1.128 -25.190 1.00 110.31 346 ASP A N 1
ATOM 2752 C CA . ASP A 1 366 ? 25.643 -2.065 -26.124 1.00 107.82 346 ASP A CA 1
ATOM 2753 C C . ASP A 1 366 ? 27.114 -1.697 -26.173 1.00 107.47 346 ASP A C 1
ATOM 2754 O O . ASP A 1 366 ? 27.990 -2.556 -26.285 1.00 104.90 346 ASP A O 1
ATOM 2759 N N . GLU A 1 367 ? 27.360 -0.396 -26.056 1.00 109.68 347 GLU A N 1
ATOM 2760 C CA . GLU A 1 367 ? 28.697 0.153 -25.921 1.00 113.55 347 GLU A CA 1
ATOM 2761 C C . GLU A 1 367 ? 29.424 -0.465 -24.731 1.00 113.72 347 GLU A C 1
ATOM 2762 O O . GLU A 1 367 ? 30.558 -0.927 -24.857 1.00 115.29 347 GLU A O 1
ATOM 2768 N N . GLU A 1 368 ? 28.768 -0.469 -23.573 1.00 111.80 348 GLU A N 1
ATOM 2769 C CA . GLU A 1 368 ? 29.400 -0.947 -22.346 1.00 109.92 348 GLU A CA 1
ATOM 2770 C C . GLU A 1 368 ? 29.562 -2.461 -22.303 1.00 100.63 348 GLU A C 1
ATOM 2771 O O . GLU A 1 368 ? 30.587 -2.966 -21.851 1.00 99.13 348 GLU A O 1
ATOM 2777 N N . LEU A 1 369 ? 28.549 -3.184 -22.767 1.00 93.90 349 LEU A N 1
ATOM 2778 C CA . LEU A 1 369 ? 28.613 -4.639 -22.766 1.00 88.75 349 LEU A CA 1
ATOM 2779 C C . LEU A 1 369 ? 29.804 -5.116 -23.587 1.00 93.14 349 LEU A C 1
ATOM 2780 O O . LEU A 1 369 ? 30.598 -5.939 -23.131 1.00 94.81 349 LEU A O 1
ATOM 2785 N N . TYR A 1 370 ? 29.918 -4.586 -24.799 1.00 95.00 350 TYR A N 1
ATOM 2786 C CA . TYR A 1 370 ? 31.038 -4.888 -25.678 1.00 96.70 350 TYR A CA 1
ATOM 2787 C C . TYR A 1 370 ? 32.368 -4.712 -24.948 1.00 96.06 350 TYR A C 1
ATOM 2788 O O . TYR A 1 370 ? 33.232 -5.589 -24.997 1.00 94.82 350 TYR A O 1
ATOM 2797 N N . LYS A 1 371 ? 32.523 -3.581 -24.266 1.00 95.51 351 LYS A N 1
ATOM 2798 C CA . LYS A 1 371 ? 33.719 -3.317 -23.474 1.00 95.85 351 LYS A CA 1
ATOM 2799 C C . LYS A 1 371 ? 33.994 -4.455 -22.496 1.00 96.47 351 LYS A C 1
ATOM 2800 O O . LYS A 1 371 ? 35.147 -4.811 -22.253 1.00 98.30 351 LYS A O 1
ATOM 2806 N N . PHE A 1 372 ? 32.930 -5.020 -21.935 1.00 94.41 352 PHE A N 1
ATOM 2807 C CA . PHE A 1 372 ? 33.069 -6.094 -20.960 1.00 94.40 352 PHE A CA 1
ATOM 2808 C C . PHE A 1 372 ? 33.462 -7.425 -21.597 1.00 91.98 352 PHE A C 1
ATOM 2809 O O . PHE A 1 372 ? 34.376 -8.097 -21.118 1.00 91.91 352 PHE A O 1
ATOM 2817 N N . ASN A 1 373 ? 32.764 -7.809 -22.664 1.00 89.61 353 ASN A N 1
ATOM 2818 C CA . ASN A 1 373 ? 33.072 -9.051 -23.371 1.00 87.06 353 ASN A CA 1
ATOM 2819 C C . ASN A 1 373 ? 34.499 -9.032 -23.883 1.00 86.18 353 ASN A C 1
ATOM 2820 O O . ASN A 1 373 ? 35.161 -10.069 -23.955 1.00 84.10 353 ASN A O 1
ATOM 2825 N N . LEU A 1 374 ? 34.965 -7.842 -24.241 1.00 86.20 354 LEU A N 1
ATOM 2826 C CA . LEU A 1 374 ? 36.363 -7.653 -24.571 1.00 90.25 354 LEU A CA 1
ATOM 2827 C C . LEU A 1 374 ? 37.202 -8.229 -23.441 1.00 95.76 354 LEU A C 1
ATOM 2828 O O . LEU A 1 374 ? 37.936 -9.197 -23.634 1.00 97.72 354 LEU A O 1
ATOM 2833 N N . PHE A 1 375 ? 37.084 -7.630 -22.260 1.00 97.29 355 PHE A N 1
ATOM 2834 C CA . PHE A 1 375 ? 37.782 -8.127 -21.083 1.00 95.95 355 PHE A CA 1
ATOM 2835 C C . PHE A 1 375 ? 37.544 -9.618 -20.866 1.00 92.56 355 PHE A C 1
ATOM 2836 O O . PHE A 1 375 ? 38.486 -10.370 -20.640 1.00 93.27 355 PHE A O 1
ATOM 2844 N N . LEU A 1 376 ? 36.286 -10.042 -20.940 1.00 89.45 356 LEU A N 1
ATOM 2845 C CA . LEU A 1 376 ? 35.939 -11.440 -20.694 1.00 92.12 356 LEU A CA 1
ATOM 2846 C C . LEU A 1 376 ? 36.733 -12.408 -21.566 1.00 95.90 356 LEU A C 1
ATOM 2847 O O . LEU A 1 376 ? 37.055 -13.516 -21.136 1.00 98.99 356 LEU A O 1
ATOM 2852 N N . GLY A 1 377 ? 37.045 -11.992 -22.789 1.00 96.11 357 GLY A N 1
ATOM 2853 C CA . GLY A 1 377 ? 37.782 -12.837 -23.714 1.00 96.52 357 GLY A CA 1
ATOM 2854 C C . GLY A 1 377 ? 39.288 -12.754 -23.554 1.00 99.50 357 GLY A C 1
ATOM 2855 O O . GLY A 1 377 ? 40.009 -13.703 -23.868 1.00 98.07 357 GLY A O 1
ATOM 2856 N N . LYS A 1 378 ? 39.764 -11.613 -23.066 1.00 105.25 358 LYS A N 1
ATOM 2857 C CA . LYS A 1 378 ? 41.191 -11.415 -22.835 1.00 110.50 358 LYS A CA 1
ATOM 2858 C C . LYS A 1 378 ? 41.696 -12.316 -21.716 1.00 111.50 358 LYS A C 1
ATOM 2859 O O . LYS A 1 378 ? 42.655 -13.067 -21.899 1.00 110.71 358 LYS A O 1
ATOM 2865 N N . THR A 1 379 ? 41.047 -12.232 -20.557 1.00 112.49 359 THR A N 1
ATOM 2866 C CA . THR A 1 379 ? 41.406 -13.070 -19.420 1.00 114.52 359 THR A CA 1
ATOM 2867 C C . THR A 1 379 ? 41.218 -14.542 -19.761 1.00 113.72 359 THR A C 1
ATOM 2868 O O . THR A 1 379 ? 41.942 -15.406 -19.264 1.00 114.25 359 THR A O 1
ATOM 2872 N N . ALA A 1 380 ? 40.243 -14.821 -20.619 1.00 112.54 360 ALA A N 1
ATOM 2873 C CA . ALA A 1 380 ? 40.044 -16.174 -21.108 1.00 114.18 360 ALA A CA 1
ATOM 2874 C C . ALA A 1 380 ? 41.285 -16.614 -21.873 1.00 117.27 360 ALA A C 1
ATOM 2875 O O . ALA A 1 380 ? 41.869 -17.655 -21.576 1.00 118.11 360 ALA A O 1
ATOM 2877 N N . GLU A 1 381 ? 41.696 -15.802 -22.842 1.00 119.47 361 GLU A N 1
ATOM 2878 C CA . GLU A 1 381 ? 42.863 -16.121 -23.656 1.00 123.75 361 GLU A CA 1
ATOM 2879 C C . GLU A 1 381 ? 44.092 -16.405 -22.797 1.00 122.43 361 GLU A C 1
ATOM 2880 O O . GLU A 1 381 ? 44.855 -17.330 -23.078 1.00 122.86 361 GLU A O 1
ATOM 2886 N N . THR A 1 382 ? 44.278 -15.616 -21.744 1.00 119.65 362 THR A N 1
ATOM 2887 C CA . THR A 1 382 ? 45.488 -15.734 -20.937 1.00 119.98 362 THR A CA 1
ATOM 2888 C C . THR A 1 382 ? 45.452 -16.928 -19.977 1.00 121.48 362 THR A C 1
ATOM 2889 O O . THR A 1 382 ? 46.495 -17.479 -19.628 1.00 124.28 362 THR A O 1
ATOM 2893 N N . TYR A 1 383 ? 44.261 -17.320 -19.538 1.00 119.98 363 TYR A N 1
ATOM 2894 C CA . TYR A 1 383 ? 44.137 -18.517 -18.712 1.00 120.16 363 TYR A CA 1
ATOM 2895 C C . TYR A 1 383 ? 44.153 -19.776 -19.575 1.00 121.35 363 TYR A C 1
ATOM 2896 O O . TYR A 1 383 ? 44.634 -20.828 -19.145 1.00 122.54 363 TYR A O 1
ATOM 2905 N N . LYS A 1 384 ? 43.633 -19.661 -20.796 1.00 120.22 364 LYS A N 1
ATOM 2906 C CA . LYS A 1 384 ? 43.603 -20.790 -21.719 1.00 121.38 364 LYS A CA 1
ATOM 2907 C C . LYS A 1 384 ? 45.018 -21.276 -21.990 1.00 123.86 364 LYS A C 1
ATOM 2908 O O . LYS A 1 384 ? 45.258 -22.477 -22.102 1.00 124.36 364 LYS A O 1
ATOM 2914 N N . ASN A 1 385 ? 45.948 -20.335 -22.119 1.00 126.25 365 ASN A N 1
ATOM 2915 C CA . ASN A 1 385 ? 47.358 -20.667 -22.027 1.00 131.79 365 ASN A CA 1
ATOM 2916 C C . ASN A 1 385 ? 47.998 -19.751 -21.008 1.00 137.82 365 ASN A C 1
ATOM 2917 O O . ASN A 1 385 ? 48.182 -18.557 -21.246 1.00 137.99 365 ASN A O 1
ATOM 2922 N N . TRP A 1 386 ? 48.356 -20.324 -19.869 1.00 143.45 366 TRP A N 1
ATOM 2923 C CA . TRP A 1 386 ? 49.037 -19.567 -18.842 1.00 150.99 366 TRP A CA 1
ATOM 2924 C C . TRP A 1 386 ? 50.235 -20.365 -18.416 1.00 157.63 366 TRP A C 1
ATOM 2925 O O . TRP A 1 386 ? 50.095 -21.410 -17.777 1.00 158.06 366 TRP A O 1
ATOM 2936 N N . ASN A 1 387 ? 51.424 -19.893 -18.761 1.00 162.94 367 ASN A N 1
ATOM 2937 C CA . ASN A 1 387 ? 52.521 -20.163 -17.873 1.00 167.07 367 ASN A CA 1
ATOM 2938 C C . ASN A 1 387 ? 52.988 -18.811 -17.368 1.00 169.73 367 ASN A C 1
ATOM 2939 O O . ASN A 1 387 ? 53.760 -18.121 -18.033 1.00 172.61 367 ASN A O 1
ATOM 2944 N N . LYS A 1 388 ? 52.523 -18.435 -16.183 1.00 168.75 368 LYS A N 1
ATOM 2945 C CA . LYS A 1 388 ? 53.247 -17.569 -15.274 1.00 170.20 368 LYS A CA 1
ATOM 2946 C C . LYS A 1 388 ? 53.825 -18.356 -14.106 1.00 171.65 368 LYS A C 1
ATOM 2947 O O . LYS A 1 388 ? 54.466 -17.799 -13.222 1.00 176.88 368 LYS A O 1
ATOM 2953 N N . GLY A 1 389 ? 53.539 -19.653 -14.098 1.00 167.84 369 GLY A N 1
ATOM 2954 C CA . GLY A 1 389 ? 53.694 -20.478 -12.917 1.00 169.95 369 GLY A CA 1
ATOM 2955 C C . GLY A 1 389 ? 52.339 -20.599 -12.252 1.00 168.21 369 GLY A C 1
ATOM 2956 O O . GLY A 1 389 ? 51.559 -19.647 -12.257 1.00 166.54 369 GLY A O 1
ATOM 2957 N N . GLY A 1 390 ? 52.071 -21.749 -11.642 1.00 169.59 370 GLY A N 1
ATOM 2958 C CA . GLY A 1 390 ? 50.723 -22.066 -11.208 1.00 167.32 370 GLY A CA 1
ATOM 2959 C C . GLY A 1 390 ? 49.979 -22.747 -12.345 1.00 162.83 370 GLY A C 1
ATOM 2960 O O . GLY A 1 390 ? 50.600 -23.277 -13.267 1.00 163.23 370 GLY A O 1
ATOM 2961 N N . LYS A 1 391 ? 48.652 -22.745 -12.287 1.00 158.33 371 LYS A N 1
ATOM 2962 C CA . LYS A 1 391 ? 47.848 -23.397 -13.321 1.00 155.51 371 LYS A CA 1
ATOM 2963 C C . LYS A 1 391 ? 46.997 -22.385 -14.091 1.00 152.91 371 LYS A C 1
ATOM 2964 O O . LYS A 1 391 ? 47.197 -22.174 -15.288 1.00 154.51 371 LYS A O 1
ATOM 2970 N N . ALA A 1 392 ? 46.047 -21.771 -13.391 1.00 146.93 372 ALA A N 1
ATOM 2971 C CA . ALA A 1 392 ? 45.288 -20.636 -13.903 1.00 139.96 372 ALA A CA 1
ATOM 2972 C C . ALA A 1 392 ? 44.290 -20.179 -12.848 1.00 135.72 372 ALA A C 1
ATOM 2973 O O . ALA A 1 392 ? 43.601 -20.999 -12.238 1.00 135.79 372 ALA A O 1
ATOM 2975 N N . PRO A 1 393 ? 44.194 -18.859 -12.646 1.00 131.36 373 PRO A N 1
ATOM 2976 C CA . PRO A 1 393 ? 43.291 -18.296 -11.640 1.00 128.39 373 PRO A CA 1
ATOM 2977 C C . PRO A 1 393 ? 41.876 -18.140 -12.176 1.00 125.02 373 PRO A C 1
ATOM 2978 O O . PRO A 1 393 ? 41.351 -17.027 -12.198 1.00 124.08 373 PRO A O 1
ATOM 2982 N N . TRP A 1 394 ? 41.270 -19.249 -12.588 1.00 123.35 374 TRP A N 1
ATOM 2983 C CA . TRP A 1 394 ? 39.919 -19.227 -13.141 1.00 121.18 374 TRP A CA 1
ATOM 2984 C C . TRP A 1 394 ? 38.899 -18.646 -12.170 1.00 118.11 374 TRP A C 1
ATOM 2985 O O . TRP A 1 394 ? 37.814 -18.232 -12.572 1.00 111.29 374 TRP A O 1
ATOM 2996 N N . SER A 1 395 ? 39.247 -18.629 -10.891 1.00 123.94 375 SER A N 1
ATOM 2997 C CA . SER A 1 395 ? 38.355 -18.103 -9.867 1.00 125.57 375 SER A CA 1
ATOM 2998 C C . SER A 1 395 ? 38.031 -16.634 -10.121 1.00 124.33 375 SER A C 1
ATOM 2999 O O . SER A 1 395 ? 36.971 -16.149 -9.735 1.00 124.09 375 SER A O 1
ATOM 3002 N N . ASP A 1 396 ? 38.947 -15.928 -10.776 1.00 122.38 376 ASP A N 1
ATOM 3003 C CA . ASP A 1 396 ? 38.758 -14.508 -11.046 1.00 118.56 376 ASP A CA 1
ATOM 3004 C C . ASP A 1 396 ? 38.077 -14.279 -12.383 1.00 111.83 376 ASP A C 1
ATOM 3005 O O . ASP A 1 396 ? 37.790 -13.142 -12.754 1.00 110.57 376 ASP A O 1
ATOM 3010 N N . PHE A 1 397 ? 37.830 -15.368 -13.104 1.00 109.25 377 PHE A N 1
ATOM 3011 C CA . PHE A 1 397 ? 37.108 -15.320 -14.370 1.00 104.73 377 PHE A CA 1
ATOM 3012 C C . PHE A 1 397 ? 35.620 -15.204 -14.082 1.00 100.43 377 PHE A C 1
ATOM 3013 O O . PHE A 1 397 ? 34.987 -14.191 -14.381 1.00 94.35 377 PHE A O 1
ATOM 3021 N N . TRP A 1 398 ? 35.077 -16.255 -13.478 1.00 103.34 378 TRP A N 1
ATOM 3022 C CA . TRP A 1 398 ? 33.651 -16.355 -13.209 1.00 103.75 378 TRP A CA 1
ATOM 3023 C C . TRP A 1 398 ? 33.197 -15.431 -12.080 1.00 107.66 378 TRP A C 1
ATOM 3024 O O . TRP A 1 398 ? 32.157 -14.788 -12.188 1.00 108.69 378 TRP A O 1
ATOM 3035 N N . ASP A 1 399 ? 33.967 -15.365 -10.999 1.00 109.59 379 ASP A N 1
ATOM 3036 C CA . ASP A 1 399 ? 33.656 -14.427 -9.931 1.00 113.13 379 ASP A CA 1
ATOM 3037 C C . ASP A 1 399 ? 33.413 -13.062 -10.552 1.00 108.35 379 ASP A C 1
ATOM 3038 O O . ASP A 1 399 ? 32.517 -12.330 -10.136 1.00 104.48 379 ASP A O 1
ATOM 3043 N N . ALA A 1 400 ? 34.223 -12.733 -11.555 1.00 108.27 380 ALA A N 1
ATOM 3044 C CA . ALA A 1 400 ? 34.135 -11.448 -12.239 1.00 104.67 380 ALA A CA 1
ATOM 3045 C C . ALA A 1 400 ? 32.996 -11.406 -13.249 1.00 98.09 380 ALA A C 1
ATOM 3046 O O . ALA A 1 400 ? 32.347 -10.375 -13.412 1.00 97.44 380 ALA A O 1
ATOM 3048 N N . LYS A 1 401 ? 32.754 -12.522 -13.929 1.00 94.09 381 LYS A N 1
ATOM 3049 C CA . LYS A 1 401 ? 31.672 -12.576 -14.911 1.00 91.72 381 LYS A CA 1
ATOM 3050 C C . LYS A 1 401 ? 30.299 -12.601 -14.249 1.00 88.84 381 LYS A C 1
ATOM 3051 O O . LYS A 1 401 ? 29.370 -11.943 -14.714 1.00 84.50 381 LYS A O 1
ATOM 3057 N N . SER A 1 402 ? 30.185 -13.364 -13.164 1.00 91.04 382 SER A N 1
ATOM 3058 C CA . SER A 1 402 ? 28.923 -13.523 -12.445 1.00 90.38 382 SER A CA 1
ATOM 3059 C C . SER A 1 402 ? 28.539 -12.260 -11.678 1.00 87.71 382 SER A C 1
ATOM 3060 O O . SER A 1 402 ? 27.455 -12.173 -11.105 1.00 85.56 382 SER A O 1
ATOM 3063 N N . GLN A 1 403 ? 29.441 -11.287 -11.664 1.00 89.06 383 GLN A N 1
ATOM 3064 C CA . GLN A 1 403 ? 29.163 -9.987 -11.071 1.00 92.52 383 GLN A CA 1
ATOM 3065 C C . GLN A 1 403 ? 27.926 -9.328 -11.692 1.00 92.14 383 GLN A C 1
ATOM 3066 O O . GLN A 1 403 ? 27.289 -8.492 -11.054 1.00 92.58 383 GLN A O 1
ATOM 3072 N N . PHE A 1 404 ? 27.590 -9.712 -12.927 1.00 92.29 384 PHE A N 1
ATOM 3073 C CA . PHE A 1 404 ? 26.488 -9.095 -13.682 1.00 88.09 384 PHE A CA 1
ATOM 3074 C C . PHE A 1 404 ? 25.398 -10.100 -14.069 1.00 87.42 384 PHE A C 1
ATOM 3075 O O . PHE A 1 404 ? 25.706 -11.215 -14.485 1.00 85.56 384 PHE A O 1
ATOM 3083 N N . SER A 1 405 ? 24.131 -9.707 -13.927 1.00 89.59 385 SER A N 1
ATOM 3084 C CA . SER A 1 405 ? 22.998 -10.560 -14.323 1.00 88.83 385 SER A CA 1
ATOM 3085 C C . SER A 1 405 ? 22.262 -10.132 -15.605 1.00 90.86 385 SER A C 1
ATOM 3086 O O . SER A 1 405 ? 22.619 -9.140 -16.240 1.00 95.32 385 SER A O 1
ATOM 3089 N N . LYS A 1 406 ? 21.228 -10.892 -15.966 1.00 87.51 386 LYS A N 1
ATOM 3090 C CA . LYS A 1 406 ? 20.398 -10.608 -17.138 1.00 87.28 386 LYS A CA 1
ATOM 3091 C C . LYS A 1 406 ? 18.935 -10.419 -16.738 1.00 86.12 386 LYS A C 1
ATOM 3092 O O . LYS A 1 406 ? 18.382 -11.245 -16.015 1.00 89.66 386 LYS A O 1
ATOM 3098 N N . VAL A 1 407 ? 18.297 -9.357 -17.223 1.00 80.69 387 VAL A N 1
ATOM 3099 C CA . VAL A 1 407 ? 16.861 -9.174 -17.001 1.00 75.44 387 VAL A CA 1
ATOM 3100 C C . VAL A 1 407 ? 16.140 -8.603 -18.219 1.00 78.00 387 VAL A C 1
ATOM 3101 O O . VAL A 1 407 ? 16.769 -8.064 -19.129 1.00 82.75 387 VAL A O 1
ATOM 3105 N N . LYS A 1 408 ? 14.816 -8.732 -18.232 1.00 75.67 388 LYS A N 1
ATOM 3106 C CA . LYS A 1 408 ? 13.982 -8.092 -19.250 1.00 75.03 388 LYS A CA 1
ATOM 3107 C C . LYS A 1 408 ? 12.749 -7.483 -18.606 1.00 71.87 388 LYS A C 1
ATOM 3108 O O . LYS A 1 408 ? 12.236 -8.010 -17.621 1.00 70.85 388 LYS A O 1
ATOM 3114 N N . ALA A 1 409 ? 12.261 -6.388 -19.177 1.00 72.66 389 ALA A N 1
ATOM 3115 C CA . ALA A 1 409 ? 11.098 -5.707 -18.622 1.00 78.27 389 ALA A CA 1
ATOM 3116 C C . ALA A 1 409 ? 9.881 -6.612 -18.705 1.00 81.67 389 ALA A C 1
ATOM 3117 O O . ALA A 1 409 ? 9.834 -7.533 -19.522 1.00 82.45 389 ALA A O 1
ATOM 3119 N N . LEU A 1 410 ? 8.905 -6.354 -17.842 1.00 82.98 390 LEU A N 1
ATOM 3120 C CA . LEU A 1 410 ? 7.740 -7.225 -17.712 1.00 79.79 390 LEU A CA 1
ATOM 3121 C C . LEU A 1 410 ? 6.828 -7.286 -18.937 1.00 78.66 390 LEU A C 1
ATOM 3122 O O . LEU A 1 410 ? 6.448 -8.380 -19.358 1.00 75.30 390 LEU A O 1
ATOM 3127 N N . PRO A 1 411 ? 6.496 -6.120 -19.524 1.00 80.81 391 PRO A N 1
ATOM 3128 C CA . PRO A 1 411 ? 5.393 -6.009 -20.490 1.00 81.51 391 PRO A CA 1
ATOM 3129 C C . PRO A 1 411 ? 5.410 -7.032 -21.623 1.00 76.67 391 PRO A C 1
ATOM 3130 O O . PRO A 1 411 ? 4.362 -7.604 -21.927 1.00 74.89 391 PRO A O 1
ATOM 3134 N N . ALA A 1 412 ? 6.568 -7.266 -22.229 1.00 74.55 392 ALA A N 1
ATOM 3135 C CA . ALA A 1 412 ? 6.637 -8.163 -23.376 1.00 76.24 392 ALA A CA 1
ATOM 3136 C C . ALA A 1 412 ? 7.649 -9.293 -23.205 1.00 76.29 392 ALA A C 1
ATOM 3137 O O . ALA A 1 412 ? 8.691 -9.117 -22.580 1.00 76.26 392 ALA A O 1
ATOM 3139 N N . SER A 1 413 ? 7.327 -10.453 -23.769 1.00 75.89 393 SER A N 1
ATOM 3140 C CA . SER A 1 413 ? 8.217 -11.603 -23.743 1.00 74.48 393 SER A CA 1
ATOM 3141 C C . SER A 1 413 ? 8.197 -12.313 -25.088 1.00 73.71 393 SER A C 1
ATOM 3142 O O . SER A 1 413 ? 7.346 -12.043 -25.934 1.00 74.59 393 SER A O 1
ATOM 3145 N N . THR A 1 414 ? 9.148 -13.215 -25.286 1.00 73.67 394 THR A N 1
ATOM 3146 C CA . THR A 1 414 ? 9.191 -14.032 -26.487 1.00 74.60 394 THR A CA 1
ATOM 3147 C C . THR A 1 414 ? 8.211 -15.193 -26.351 1.00 73.63 394 THR A C 1
ATOM 3148 O O . THR A 1 414 ? 7.972 -15.671 -25.245 1.00 70.56 394 THR A O 1
ATOM 3152 N N . PHE A 1 415 ? 7.643 -15.641 -27.470 1.00 76.56 395 PHE A N 1
ATOM 3153 C CA . PHE A 1 415 ? 6.667 -16.731 -27.454 1.00 77.31 395 PHE A CA 1
ATOM 3154 C C . PHE A 1 415 ? 7.218 -17.896 -26.658 1.00 73.75 395 PHE A C 1
ATOM 3155 O O . PHE A 1 415 ? 6.514 -18.515 -25.863 1.00 70.94 395 PHE A O 1
ATOM 3163 N N . HIS A 1 416 ? 8.490 -18.189 -26.879 1.00 73.89 396 HIS A N 1
ATOM 3164 C CA . HIS A 1 416 ? 9.142 -19.283 -26.185 1.00 73.17 396 HIS A CA 1
ATOM 3165 C C . HIS A 1 416 ? 9.059 -19.141 -24.669 1.00 68.61 396 HIS A C 1
ATOM 3166 O O . HIS A 1 416 ? 8.692 -20.084 -23.977 1.00 62.81 396 HIS A O 1
ATOM 3173 N N . LYS A 1 417 ? 9.409 -17.961 -24.164 1.00 70.55 397 LYS A N 1
ATOM 3174 C CA . LYS A 1 417 ? 9.468 -17.720 -22.725 1.00 73.17 397 LYS A CA 1
ATOM 3175 C C . LYS A 1 417 ? 8.083 -17.587 -22.082 1.00 74.83 397 LYS A C 1
ATOM 3176 O O . LYS A 1 417 ? 7.957 -17.562 -20.860 1.00 73.77 397 LYS A O 1
ATOM 3182 N N . ALA A 1 418 ? 7.046 -17.494 -22.905 1.00 76.61 398 ALA A N 1
ATOM 3183 C CA . ALA A 1 418 ? 5.688 -17.342 -22.395 1.00 75.33 398 ALA A CA 1
ATOM 3184 C C . ALA A 1 418 ? 4.925 -18.662 -22.276 1.00 71.33 398 ALA A C 1
ATOM 3185 O O . ALA A 1 418 ? 3.771 -18.664 -21.861 1.00 72.38 398 ALA A O 1
ATOM 3187 N N . GLN A 1 419 ? 5.554 -19.777 -22.640 1.00 67.42 399 GLN A N 1
ATOM 3188 C CA . GLN A 1 419 ? 4.894 -21.077 -22.532 1.00 64.96 399 GLN A CA 1
ATOM 3189 C C . GLN A 1 419 ? 4.452 -21.299 -21.098 1.00 67.99 399 GLN A C 1
ATOM 3190 O O . GLN A 1 419 ? 5.219 -21.064 -20.170 1.00 69.14 399 GLN A O 1
ATOM 3196 N N . GLY A 1 420 ? 3.216 -21.747 -20.912 1.00 70.25 400 GLY A N 1
ATOM 3197 C CA . GLY A 1 420 ? 2.723 -22.070 -19.585 1.00 72.79 400 GLY A CA 1
ATOM 3198 C C . GLY A 1 420 ? 2.212 -20.890 -18.781 1.00 75.98 400 GLY A C 1
ATOM 3199 O O . GLY A 1 420 ? 1.498 -21.072 -17.799 1.00 75.93 400 GLY A O 1
ATOM 3208 N N . SER A 1 422 ? -0.232 -18.060 -18.158 1.00 89.82 402 SER A N 1
ATOM 3209 C CA . SER A 1 422 ? -1.589 -17.721 -18.572 1.00 89.87 402 SER A CA 1
ATOM 3210 C C . SER A 1 422 ? -1.999 -16.331 -18.086 1.00 87.65 402 SER A C 1
ATOM 3211 O O . SER A 1 422 ? -1.925 -16.036 -16.894 1.00 89.82 402 SER A O 1
ATOM 3214 N N . VAL A 1 423 ? -2.435 -15.483 -19.014 1.00 82.67 403 VAL A N 1
ATOM 3215 C CA . VAL A 1 423 ? -2.831 -14.115 -18.684 1.00 79.01 403 VAL A CA 1
ATOM 3216 C C . VAL A 1 423 ? -4.236 -13.793 -19.185 1.00 79.50 403 VAL A C 1
ATOM 3217 O O . VAL A 1 423 ? -4.760 -14.471 -20.066 1.00 77.64 403 VAL A O 1
ATOM 3221 N N . ASP A 1 424 ? -4.843 -12.756 -18.618 1.00 82.55 404 ASP A N 1
ATOM 3222 C CA . ASP A 1 424 ? -6.186 -12.362 -19.017 1.00 87.81 404 ASP A CA 1
ATOM 3223 C C . ASP A 1 424 ? -6.238 -12.065 -20.505 1.00 85.47 404 ASP A C 1
ATOM 3224 O O . ASP A 1 424 ? -7.018 -12.665 -21.238 1.00 85.26 404 ASP A O 1
ATOM 3229 N N . ARG A 1 425 ? -5.392 -11.143 -20.946 1.00 85.81 405 ARG A N 1
ATOM 3230 C CA . ARG A 1 425 ? -5.388 -10.710 -22.335 1.00 87.34 405 ARG A CA 1
ATOM 3231 C C . ARG A 1 425 ? -3.999 -10.839 -22.958 1.00 88.75 405 ARG A C 1
ATOM 3232 O O . ARG A 1 425 ? -3.024 -10.294 -22.438 1.00 89.84 405 ARG A O 1
ATOM 3240 N N . ALA A 1 426 ? -3.917 -11.555 -24.078 1.00 89.29 406 ALA A N 1
ATOM 3241 C CA . ALA A 1 426 ? -2.648 -11.758 -24.777 1.00 87.47 406 ALA A CA 1
ATOM 3242 C C . ALA A 1 426 ? -2.543 -10.904 -26.034 1.00 86.40 406 ALA A C 1
ATOM 3243 O O . ALA A 1 426 ? -3.430 -10.930 -26.882 1.00 88.41 406 ALA A O 1
ATOM 3245 N N . PHE A 1 427 ? -1.454 -10.151 -26.145 1.00 84.35 407 PHE A N 1
ATOM 3246 C CA . PHE A 1 427 ? -1.205 -9.319 -27.315 1.00 86.84 407 PHE A CA 1
ATOM 3247 C C . PHE A 1 427 ? -0.103 -9.929 -28.177 1.00 85.68 407 PHE A C 1
ATOM 3248 O O . PHE A 1 427 ? 1.034 -10.058 -27.733 1.00 90.16 407 PHE A O 1
ATOM 3256 N N . ILE A 1 428 ? -0.436 -10.292 -29.412 1.00 78.83 408 ILE A N 1
ATOM 3257 C CA . ILE A 1 428 ? 0.493 -11.013 -30.281 1.00 72.88 408 ILE A CA 1
ATOM 3258 C C . ILE A 1 428 ? 1.053 -10.159 -31.421 1.00 77.35 408 ILE A C 1
ATOM 3259 O O . ILE A 1 428 ? 0.301 -9.470 -32.109 1.00 81.73 408 ILE A O 1
ATOM 3264 N N . TYR A 1 429 ? 2.373 -10.200 -31.613 1.00 74.55 409 TYR A N 1
ATOM 3265 C CA . TYR A 1 429 ? 3.011 -9.446 -32.689 1.00 74.19 409 TYR A CA 1
ATOM 3266 C C . TYR A 1 429 ? 3.623 -10.394 -33.725 1.00 74.16 409 TYR A C 1
ATOM 3267 O O . TYR A 1 429 ? 4.680 -10.986 -33.491 1.00 73.42 409 TYR A O 1
ATOM 3276 N N . THR A 1 430 ? 2.954 -10.497 -34.875 1.00 74.61 410 THR A N 1
ATOM 3277 C CA . THR A 1 430 ? 3.345 -11.371 -35.997 1.00 77.81 410 THR A CA 1
ATOM 3278 C C . THR A 1 430 ? 4.599 -11.054 -36.833 1.00 79.59 410 THR A C 1
ATOM 3279 O O . THR A 1 430 ? 5.317 -11.965 -37.240 1.00 83.23 410 THR A O 1
ATOM 3283 N N . PRO A 1 431 ? 4.852 -9.767 -37.112 1.00 75.34 411 PRO A N 1
ATOM 3284 C CA . PRO A 1 431 ? 5.772 -9.395 -38.192 1.00 77.71 411 PRO A CA 1
ATOM 3285 C C . PRO A 1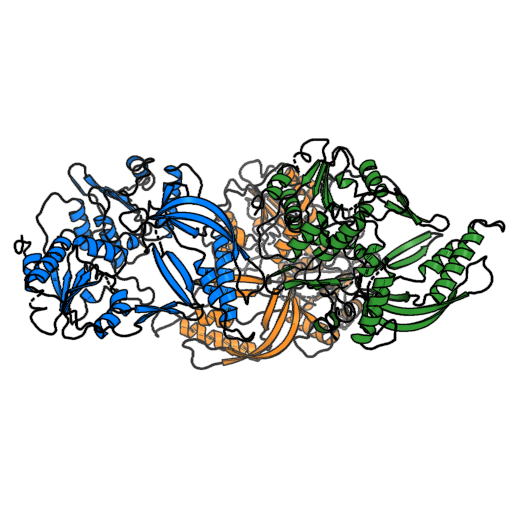 431 ? 7.092 -10.168 -38.251 1.00 83.81 411 PRO A C 1
ATOM 3286 O O . PRO A 1 431 ? 7.524 -10.517 -39.349 1.00 88.23 411 PRO A O 1
ATOM 3290 N N . CYS A 1 432 ? 7.723 -10.435 -37.115 1.00 85.26 412 CYS A N 1
ATOM 3291 C CA . CYS A 1 432 ? 9.009 -11.130 -37.133 1.00 83.65 412 CYS A CA 1
ATOM 3292 C C . CYS A 1 432 ? 8.877 -12.655 -37.110 1.00 81.66 412 CYS A C 1
ATOM 3293 O O . CYS A 1 432 ? 9.877 -13.365 -37.129 1.00 80.93 412 CYS A O 1
ATOM 3296 N N . ILE A 1 433 ? 7.648 -13.159 -37.082 1.00 79.67 413 ILE A N 1
ATOM 3297 C CA . ILE A 1 433 ? 7.428 -14.597 -36.961 1.00 73.77 413 ILE A CA 1
ATOM 3298 C C . ILE A 1 433 ? 7.921 -15.356 -38.176 1.00 71.16 413 ILE A C 1
ATOM 3299 O O . ILE A 1 433 ? 8.169 -16.559 -38.113 1.00 69.44 413 ILE A O 1
ATOM 3304 N N . HIS A 1 434 ? 8.058 -14.657 -39.289 1.00 71.12 414 HIS A N 1
ATOM 3305 C CA A HIS A 1 434 ? 8.406 -15.356 -40.510 0.50 74.75 414 HIS A CA 1
ATOM 3306 C CA B HIS A 1 434 ? 8.451 -15.260 -40.557 0.50 74.94 414 HIS A CA 1
ATOM 3307 C C . HIS A 1 434 ? 9.853 -15.856 -40.509 1.00 76.12 414 HIS A C 1
ATOM 3308 O O . HIS A 1 434 ? 10.216 -16.698 -41.329 1.00 82.38 414 HIS A O 1
ATOM 3321 N N . TYR A 1 435 ? 10.656 -15.391 -39.555 1.00 76.27 415 TYR A N 1
ATOM 3322 C CA . TYR A 1 435 ? 12.018 -15.894 -39.405 1.00 76.73 415 TYR A CA 1
ATOM 3323 C C . TYR A 1 435 ? 11.999 -17.359 -38.990 1.00 75.94 415 TYR A C 1
ATOM 3324 O O . TYR A 1 435 ? 13.031 -18.026 -38.977 1.00 77.70 415 TYR A O 1
ATOM 3333 N N . ALA A 1 436 ? 10.818 -17.856 -38.648 1.00 72.13 416 ALA A N 1
ATOM 3334 C CA . ALA A 1 436 ? 10.669 -19.249 -38.269 1.00 69.21 416 ALA A CA 1
ATOM 3335 C C . ALA A 1 436 ? 10.047 -20.024 -39.414 1.00 76.20 416 ALA A C 1
ATOM 3336 O O . ALA A 1 436 ? 9.183 -19.508 -40.125 1.00 82.49 416 ALA A O 1
ATOM 3338 N N . ASP A 1 437 ? 10.482 -21.267 -39.587 1.00 76.88 417 ASP A N 1
ATOM 3339 C CA . ASP A 1 437 ? 9.922 -22.123 -40.622 1.00 80.58 417 ASP A CA 1
ATOM 3340 C C . ASP A 1 437 ? 8.480 -22.455 -40.272 1.00 78.27 417 ASP A C 1
ATOM 3341 O O . ASP A 1 437 ? 8.068 -22.308 -39.125 1.00 72.95 417 ASP A O 1
ATOM 3346 N N . VAL A 1 438 ? 7.709 -22.877 -41.265 1.00 81.75 418 VAL A N 1
ATOM 3347 C CA . VAL A 1 438 ? 6.280 -23.086 -41.066 1.00 86.73 418 VAL A CA 1
ATOM 3348 C C . VAL A 1 438 ? 5.925 -23.942 -39.854 1.00 90.49 418 VAL A C 1
ATOM 3349 O O . VAL A 1 438 ? 5.117 -23.527 -39.026 1.00 92.38 418 VAL A O 1
ATOM 3353 N N . GLU A 1 439 ? 6.515 -25.128 -39.743 1.00 92.85 419 GLU A N 1
ATOM 3354 C CA . GLU A 1 439 ? 6.179 -26.019 -38.636 1.00 96.39 419 GLU A CA 1
ATOM 3355 C C . GLU A 1 439 ? 6.228 -25.271 -37.298 1.00 91.05 419 GLU A C 1
ATOM 3356 O O . GLU A 1 439 ? 5.287 -25.341 -36.509 1.00 92.13 419 GLU A O 1
ATOM 3362 N N . LEU A 1 440 ? 7.318 -24.545 -37.058 1.00 84.12 420 LEU A N 1
ATOM 3363 C CA . LEU A 1 440 ? 7.514 -23.828 -35.798 1.00 77.09 420 LEU A CA 1
ATOM 3364 C C . LEU A 1 440 ? 6.607 -22.614 -35.647 1.00 74.71 420 LEU A C 1
ATOM 3365 O O . LEU A 1 440 ? 6.061 -22.375 -34.574 1.00 78.07 420 LEU A O 1
ATOM 3370 N N . ALA A 1 441 ? 6.457 -21.837 -36.710 1.00 70.42 421 ALA A N 1
ATOM 3371 C CA . ALA A 1 441 ? 5.671 -20.616 -36.616 1.00 64.30 421 ALA A CA 1
ATOM 3372 C C . ALA A 1 441 ? 4.236 -20.946 -36.252 1.00 63.30 421 ALA A C 1
ATOM 3373 O O . ALA A 1 441 ? 3.532 -20.116 -35.687 1.00 63.68 421 ALA A O 1
ATOM 3375 N N . GLN A 1 442 ? 3.810 -22.164 -36.573 1.00 65.50 422 GLN A N 1
ATOM 3376 C CA . GLN A 1 442 ? 2.468 -22.620 -36.225 1.00 70.78 422 GLN A CA 1
ATOM 3377 C C . GLN A 1 442 ? 2.435 -22.961 -34.744 1.00 71.65 422 GLN A C 1
ATOM 3378 O O . GLN A 1 442 ? 1.440 -22.722 -34.067 1.00 71.60 422 GLN A O 1
ATOM 3384 N N . GLN A 1 443 ? 3.539 -23.521 -34.254 1.00 73.06 423 GLN A N 1
ATOM 3385 C CA . GLN A 1 443 ? 3.699 -23.839 -32.840 1.00 71.19 423 GLN A CA 1
ATOM 3386 C C . GLN A 1 443 ? 3.725 -22.566 -32.008 1.00 70.40 423 GLN A C 1
ATOM 3387 O O . GLN A 1 443 ? 3.177 -22.524 -30.913 1.00 71.05 423 GLN A O 1
ATOM 3393 N N . LEU A 1 444 ? 4.371 -21.532 -32.535 1.00 71.03 424 LEU A N 1
ATOM 3394 C CA . LEU A 1 444 ? 4.417 -20.234 -31.877 1.00 73.66 424 LEU A CA 1
ATOM 3395 C C . LEU A 1 444 ? 3.025 -19.632 -31.738 1.00 76.79 424 LEU A C 1
ATOM 3396 O O . LEU A 1 444 ? 2.607 -19.281 -30.640 1.00 82.45 424 LEU A O 1
ATOM 3401 N N . LEU A 1 445 ? 2.311 -19.503 -32.852 1.00 72.35 425 LEU A N 1
ATOM 3402 C CA . LEU A 1 445 ? 0.972 -18.924 -32.825 1.00 67.20 425 LEU A CA 1
ATOM 3403 C C . LEU A 1 445 ? 0.046 -19.709 -31.921 1.00 67.27 425 LEU A C 1
ATOM 3404 O O . LEU A 1 445 ? -0.796 -19.130 -31.243 1.00 68.99 425 LEU A O 1
ATOM 3409 N N . TYR A 1 446 ? 0.210 -21.028 -31.914 1.00 67.22 426 TYR A N 1
ATOM 3410 C CA . TYR A 1 446 ? -0.573 -21.902 -31.050 1.00 67.00 426 TYR A CA 1
ATOM 3411 C C . TYR A 1 446 ? -0.334 -21.525 -29.597 1.00 64.84 426 TYR A C 1
ATOM 3412 O O . TYR A 1 446 ? -1.271 -21.233 -28.858 1.00 63.13 426 TYR A O 1
ATOM 3421 N N . VAL A 1 447 ? 0.934 -21.534 -29.194 1.00 64.39 427 VAL A N 1
ATOM 3422 C CA . VAL A 1 447 ? 1.324 -21.116 -27.851 1.00 62.17 427 VAL A CA 1
ATOM 3423 C C . VAL A 1 447 ? 0.810 -19.718 -27.548 1.00 69.51 427 VAL A C 1
ATOM 3424 O O . VAL A 1 447 ? 0.213 -19.486 -26.499 1.00 76.69 427 VAL A O 1
ATOM 3428 N N . GLY A 1 448 ? 1.037 -18.794 -28.476 1.00 67.94 428 GLY A N 1
ATOM 3429 C CA . GLY A 1 448 ? 0.620 -17.416 -28.299 1.00 68.86 428 GLY A CA 1
ATOM 3430 C C . GLY A 1 448 ? -0.864 -17.286 -28.041 1.00 71.68 428 GLY A C 1
ATOM 3431 O O . GLY A 1 448 ? -1.291 -16.629 -27.093 1.00 71.94 428 GLY A O 1
ATOM 3432 N N . VAL A 1 449 ? -1.657 -17.919 -28.894 1.00 74.51 429 VAL A N 1
ATOM 3433 C CA . VAL A 1 449 ? -3.105 -17.841 -28.787 1.00 76.79 429 VAL A CA 1
ATOM 3434 C C . VAL A 1 449 ? -3.632 -18.389 -27.461 1.00 78.63 429 VAL A C 1
ATOM 3435 O O . VAL A 1 449 ? -4.490 -17.772 -26.831 1.00 82.44 429 VAL A O 1
ATOM 3439 N N . THR A 1 450 ? -3.110 -19.535 -27.033 1.00 74.62 430 THR A N 1
ATOM 3440 C CA . THR A 1 450 ? -3.637 -20.213 -25.851 1.00 73.33 430 THR A CA 1
ATOM 3441 C C . THR A 1 450 ? -3.309 -19.495 -24.547 1.00 77.43 430 THR A C 1
ATOM 3442 O O . THR A 1 450 ? -3.764 -19.903 -23.480 1.00 80.42 430 THR A O 1
ATOM 3446 N N . ARG A 1 451 ? -2.512 -18.436 -24.626 1.00 76.30 431 ARG A N 1
ATOM 3447 C CA . ARG A 1 451 ? -2.136 -17.696 -23.427 1.00 74.86 431 ARG A CA 1
ATOM 3448 C C . ARG A 1 451 ? -3.273 -16.867 -22.835 1.00 75.25 431 ARG A C 1
ATOM 3449 O O . ARG A 1 451 ? -3.431 -16.819 -21.620 1.00 76.95 431 ARG A O 1
ATOM 3457 N N . GLY A 1 452 ? -4.051 -16.207 -23.686 1.00 76.18 432 GLY A N 1
ATOM 3458 C CA . GLY A 1 452 ? -5.189 -15.431 -23.218 1.00 82.04 432 GLY A CA 1
ATOM 3459 C C . GLY A 1 452 ? -6.384 -16.237 -22.726 1.00 85.79 432 GLY A C 1
ATOM 3460 O O . GLY A 1 452 ? -6.847 -17.156 -23.404 1.00 85.17 432 GLY A O 1
ATOM 3461 N N . ARG A 1 453 ? -6.883 -15.903 -21.539 1.00 88.08 433 ARG A N 1
ATOM 3462 C CA . ARG A 1 453 ? -8.140 -16.477 -21.069 1.00 90.89 433 ARG A CA 1
ATOM 3463 C C . ARG A 1 453 ? -9.357 -15.758 -21.638 1.00 94.04 433 ARG A C 1
ATOM 3464 O O . ARG A 1 453 ? -10.333 -16.391 -22.032 1.00 92.81 433 ARG A O 1
ATOM 3472 N N . TYR A 1 454 ? -9.295 -14.430 -21.668 1.00 100.37 434 TYR A N 1
ATOM 3473 C CA . TYR A 1 454 ? -10.443 -13.616 -22.061 1.00 106.54 434 TYR A CA 1
ATOM 3474 C C . TYR A 1 454 ? -10.323 -13.110 -23.495 1.00 104.64 434 TYR A C 1
ATOM 3475 O O . TYR A 1 454 ? -11.135 -13.458 -24.350 1.00 106.36 434 TYR A O 1
ATOM 3484 N N . ASP A 1 455 ? -9.318 -12.278 -23.749 1.00 102.51 435 ASP A N 1
ATOM 3485 C CA . ASP A 1 455 ? -9.108 -11.719 -25.080 1.00 103.24 435 ASP A CA 1
ATOM 3486 C C . ASP A 1 455 ? -7.742 -12.081 -25.657 1.00 98.99 435 ASP A C 1
ATOM 3487 O O . ASP A 1 455 ? -6.799 -12.360 -24.920 1.00 99.49 435 ASP A O 1
ATOM 3492 N N . VAL A 1 456 ? -7.652 -12.079 -26.984 1.00 93.10 436 VAL A N 1
ATOM 3493 C CA . VAL A 1 456 ? -6.375 -12.193 -27.681 1.00 83.59 436 VAL A CA 1
ATOM 3494 C C . VAL A 1 456 ? -6.356 -11.224 -28.848 1.00 82.23 436 VAL A C 1
ATOM 3495 O O . VAL A 1 456 ? -7.306 -11.172 -29.623 1.00 85.57 436 VAL A O 1
ATOM 3499 N N . PHE A 1 457 ? -5.284 -10.451 -28.969 1.00 80.77 437 PHE A N 1
ATOM 3500 C CA . PHE A 1 457 ? -5.145 -9.511 -30.077 1.00 85.87 437 PHE A CA 1
ATOM 3501 C C . PHE A 1 457 ? -3.922 -9.857 -30.911 1.00 88.13 437 PHE A C 1
ATOM 3502 O O . PHE A 1 457 ? -2.925 -10.344 -30.383 1.00 90.85 437 PHE A O 1
ATOM 3510 N N . TYR A 1 458 ? -3.995 -9.606 -32.213 1.00 87.94 438 TYR A N 1
ATOM 3511 C CA . TYR A 1 458 ? -2.847 -9.839 -33.079 1.00 85.60 438 TYR A CA 1
ATOM 3512 C C . TYR A 1 458 ? -2.719 -8.799 -34.181 1.00 82.84 438 TYR A C 1
ATOM 3513 O O . TYR A 1 458 ? -3.701 -8.432 -34.820 1.00 84.22 438 TYR A O 1
ATOM 3522 N N . VAL A 1 459 ? -1.497 -8.329 -34.392 1.00 78.83 439 VAL A N 1
ATOM 3523 C CA . VAL A 1 459 ? -1.178 -7.521 -35.554 1.00 81.01 439 VAL A CA 1
ATOM 3524 C C . VAL A 1 459 ? -0.045 -8.225 -36.270 1.00 83.86 439 VAL A C 1
ATOM 3525 O O . VAL A 1 459 ? 0.538 -9.156 -35.718 1.00 83.19 439 VAL A O 1
ATOM 3538 N N . THR B 1 22 ? 42.877 35.026 -38.837 1.00 184.86 2 THR B N 1
ATOM 3539 C CA . THR B 1 22 ? 42.565 36.339 -39.409 1.00 187.00 2 THR B CA 1
ATOM 3540 C C . THR B 1 22 ? 41.083 36.540 -39.750 1.00 186.15 2 THR B C 1
ATOM 3541 O O . THR B 1 22 ? 40.657 37.658 -40.046 1.00 188.42 2 THR B O 1
ATOM 3545 N N . PHE B 1 23 ? 40.307 35.460 -39.726 1.00 181.75 3 PHE B N 1
ATOM 3546 C CA . PHE B 1 23 ? 38.847 35.577 -39.684 1.00 179.96 3 PHE B CA 1
ATOM 3547 C C . PHE B 1 23 ? 38.199 36.357 -40.828 1.00 175.32 3 PHE B C 1
ATOM 3548 O O . PHE B 1 23 ? 37.809 37.512 -40.656 1.00 180.78 3 PHE B O 1
ATOM 3556 N N . ASP B 1 24 ? 38.103 35.723 -41.991 1.00 164.44 4 ASP B N 1
ATOM 3557 C CA . ASP B 1 24 ? 37.537 36.345 -43.187 1.00 158.72 4 ASP B CA 1
ATOM 3558 C C . ASP B 1 24 ? 38.445 37.422 -43.747 1.00 160.98 4 ASP B C 1
ATOM 3559 O O . ASP B 1 24 ? 37.992 38.329 -44.444 1.00 162.44 4 ASP B O 1
ATOM 3564 N N . ASP B 1 25 ? 39.731 37.316 -43.435 1.00 161.72 5 ASP B N 1
ATOM 3565 C CA . ASP B 1 25 ? 40.757 37.988 -44.216 1.00 162.27 5 ASP B CA 1
ATOM 3566 C C . ASP B 1 25 ? 41.622 36.899 -44.834 1.00 158.57 5 ASP B C 1
ATOM 3567 O O . ASP B 1 25 ? 42.436 36.274 -44.155 1.00 157.83 5 ASP B O 1
ATOM 3572 N N . LEU B 1 26 ? 41.460 36.695 -46.135 1.00 155.30 6 LEU B N 1
ATOM 3573 C CA . LEU B 1 26 ? 42.075 35.565 -46.822 1.00 149.20 6 LEU B CA 1
ATOM 3574 C C . LEU B 1 26 ? 41.725 35.591 -48.306 1.00 151.32 6 LEU B C 1
ATOM 3575 O O . LEU B 1 26 ? 40.966 36.448 -48.754 1.00 153.56 6 LEU B O 1
ATOM 3580 N N . THR B 1 27 ? 42.277 34.652 -49.065 1.00 151.10 7 THR B N 1
ATOM 3581 C CA . THR B 1 27 ? 42.224 34.735 -50.519 1.00 152.64 7 THR B CA 1
ATOM 3582 C C . THR B 1 27 ? 40.821 34.497 -51.076 1.00 154.24 7 THR B C 1
ATOM 3583 O O . THR B 1 27 ? 39.876 34.242 -50.328 1.00 152.30 7 THR B O 1
ATOM 3587 N N . GLU B 1 28 ? 40.705 34.581 -52.399 1.00 158.00 8 GLU B N 1
ATOM 3588 C CA . GLU B 1 28 ? 39.417 34.541 -53.086 1.00 161.72 8 GLU B CA 1
ATOM 3589 C C . GLU B 1 28 ? 38.585 33.313 -52.741 1.00 161.55 8 GLU B C 1
ATOM 3590 O O . GLU B 1 28 ? 37.574 33.417 -52.051 1.00 161.73 8 GLU B O 1
ATOM 3596 N N . GLY B 1 29 ? 39.015 32.152 -53.224 1.00 161.56 9 GLY B N 1
ATOM 3597 C CA . GLY B 1 29 ? 38.297 30.918 -52.973 1.00 162.30 9 GLY B CA 1
ATOM 3598 C C . GLY B 1 29 ? 38.114 30.707 -51.486 1.00 163.69 9 GLY B C 1
ATOM 3599 O O . GLY B 1 29 ? 37.060 30.264 -51.034 1.00 164.55 9 GLY B O 1
ATOM 3600 N N . GLN B 1 30 ? 39.152 31.035 -50.724 1.00 163.75 10 GLN B N 1
ATOM 3601 C CA . GLN B 1 30 ? 39.114 30.899 -49.272 1.00 163.71 10 GLN B CA 1
ATOM 3602 C C . GLN B 1 30 ? 37.976 31.698 -48.639 1.00 166.41 10 GLN B C 1
ATOM 3603 O O . GLN B 1 30 ? 37.406 31.288 -47.627 1.00 167.87 10 GLN B O 1
ATOM 3609 N N . LYS B 1 31 ? 37.653 32.840 -49.235 1.00 165.60 11 LYS B N 1
ATOM 3610 C CA . LYS B 1 31 ? 36.561 33.674 -48.748 1.00 164.96 11 LYS B CA 1
ATOM 3611 C C . LYS B 1 31 ? 35.242 33.309 -49.426 1.00 166.48 11 LYS B C 1
ATOM 3612 O O . LYS B 1 31 ? 34.296 32.867 -48.774 1.00 167.18 11 LYS B O 1
ATOM 3618 N N . ASN B 1 32 ? 35.193 33.489 -50.741 1.00 167.05 12 ASN B N 1
ATOM 3619 C CA . ASN B 1 32 ? 33.978 33.253 -51.508 1.00 168.31 12 ASN B CA 1
ATOM 3620 C C . ASN B 1 32 ? 33.298 31.935 -51.160 1.00 164.63 12 ASN B C 1
ATOM 3621 O O . ASN B 1 32 ? 32.082 31.887 -50.972 1.00 165.73 12 ASN B O 1
ATOM 3626 N N . ALA B 1 33 ? 34.085 30.870 -51.068 1.00 159.99 13 ALA B N 1
ATOM 3627 C CA . ALA B 1 33 ? 33.538 29.553 -50.770 1.00 158.06 13 ALA B CA 1
ATOM 3628 C C . ALA B 1 33 ? 32.731 29.561 -49.477 1.00 159.42 13 ALA B C 1
ATOM 3629 O O . ALA B 1 33 ? 31.602 29.072 -49.439 1.00 161.37 13 ALA B O 1
ATOM 3631 N N . PHE B 1 34 ? 33.313 30.125 -48.422 1.00 158.61 14 PHE B N 1
ATOM 3632 C CA . PHE B 1 34 ? 32.655 30.185 -47.120 1.00 159.84 14 PHE B CA 1
ATOM 3633 C C . PHE B 1 34 ? 31.263 30.810 -47.234 1.00 162.97 14 PHE B C 1
ATOM 3634 O O . PHE B 1 34 ? 30.287 30.283 -46.697 1.00 164.33 14 PHE B O 1
ATOM 3642 N N . ASN B 1 35 ? 31.174 31.933 -47.938 1.00 162.94 15 ASN B N 1
ATOM 3643 C CA . ASN B 1 35 ? 29.897 32.616 -48.104 1.00 163.86 15 ASN B CA 1
ATOM 3644 C C . ASN B 1 35 ? 28.870 31.762 -48.843 1.00 163.26 15 ASN B C 1
ATOM 3645 O O . ASN B 1 35 ? 27.664 31.955 -48.687 1.00 166.58 15 ASN B O 1
ATOM 3650 N N . ILE B 1 36 ? 29.355 30.823 -49.650 1.00 159.14 16 ILE B N 1
ATOM 3651 C CA . ILE B 1 36 ? 28.483 29.865 -50.320 1.00 157.91 16 ILE B CA 1
ATOM 3652 C C . ILE B 1 36 ? 28.103 28.737 -49.364 1.00 156.64 16 ILE B C 1
ATOM 3653 O O . ILE B 1 36 ? 27.014 28.165 -49.456 1.00 157.84 16 ILE B O 1
ATOM 3658 N N . VAL B 1 37 ? 29.017 28.422 -48.452 1.00 154.18 17 VAL B N 1
ATOM 3659 C CA . VAL B 1 37 ? 28.817 27.346 -47.487 1.00 152.58 17 VAL B CA 1
ATOM 3660 C C . VAL B 1 37 ? 27.566 27.531 -46.628 1.00 156.57 17 VAL B C 1
ATOM 3661 O O . VAL B 1 37 ? 26.617 26.753 -46.726 1.00 158.09 17 VAL B O 1
ATOM 3673 N N . LYS B 1 39 ? 25.087 29.332 -46.738 1.00 156.57 19 LYS B N 1
ATOM 3674 C CA . LYS B 1 39 ? 23.839 29.482 -47.474 1.00 157.64 19 LYS B CA 1
ATOM 3675 C C . LYS B 1 39 ? 23.259 28.141 -47.912 1.00 156.32 19 LYS B C 1
ATOM 3676 O O . LYS B 1 39 ? 22.041 27.980 -47.987 1.00 158.55 19 LYS B O 1
ATOM 3682 N N . ALA B 1 40 ? 24.130 27.180 -48.197 1.00 152.86 20 ALA B N 1
ATOM 3683 C CA . ALA B 1 40 ? 23.681 25.840 -48.548 1.00 152.54 20 ALA B CA 1
ATOM 3684 C C . ALA B 1 40 ? 23.309 25.060 -47.292 1.00 154.37 20 ALA B C 1
ATOM 3685 O O . ALA B 1 40 ? 22.704 23.989 -47.370 1.00 155.54 20 ALA B O 1
ATOM 3687 N N . ILE B 1 41 ? 23.681 25.606 -46.136 1.00 154.00 21 ILE B N 1
ATOM 3688 C CA . ILE B 1 41 ? 23.376 24.993 -44.848 1.00 151.79 21 ILE B CA 1
ATOM 3689 C C . ILE B 1 41 ? 22.032 25.468 -44.334 1.00 153.56 21 ILE B C 1
ATOM 3690 O O . ILE B 1 41 ? 21.057 24.713 -44.296 1.00 153.99 21 ILE B O 1
ATOM 3695 N N . LYS B 1 42 ? 21.996 26.735 -43.935 1.00 154.00 22 LYS B N 1
ATOM 3696 C CA . LYS B 1 42 ? 20.797 27.326 -43.359 1.00 156.34 22 LYS B CA 1
ATOM 3697 C C . LYS B 1 42 ? 19.663 27.430 -44.369 1.00 157.95 22 LYS B C 1
ATOM 3698 O O . LYS B 1 42 ? 18.516 27.662 -43.991 1.00 160.52 22 LYS B O 1
ATOM 3704 N N . GLU B 1 43 ? 19.971 27.267 -45.653 1.00 156.97 23 GLU B N 1
ATOM 3705 C CA . GLU B 1 43 ? 18.889 27.140 -46.616 1.00 159.67 23 GLU B CA 1
ATOM 3706 C C . GLU B 1 43 ? 18.702 25.688 -47.030 1.00 156.56 23 GLU B C 1
ATOM 3707 O O . GLU B 1 43 ? 19.461 25.140 -47.834 1.00 150.71 23 GLU B O 1
ATOM 3713 N N . LYS B 1 44 ? 17.676 25.078 -46.447 1.00 160.53 24 LYS B N 1
ATOM 3714 C CA . LYS B 1 44 ? 17.052 23.859 -46.949 1.00 161.28 24 LYS B CA 1
ATOM 3715 C C . LYS B 1 44 ? 18.003 22.802 -47.504 1.00 156.84 24 LYS B C 1
ATOM 3716 O O . LYS B 1 44 ? 19.027 22.472 -46.904 1.00 152.43 24 LYS B O 1
ATOM 3722 N N . LYS B 1 45 ? 17.640 22.302 -48.681 1.00 158.32 25 LYS B N 1
ATOM 3723 C CA . LYS B 1 45 ? 18.346 21.222 -49.348 1.00 156.54 25 LYS B CA 1
ATOM 3724 C C . LYS B 1 45 ? 19.340 21.774 -50.355 1.00 156.42 25 LYS B C 1
ATOM 3725 O O . LYS B 1 45 ? 18.979 22.541 -51.249 1.00 158.08 25 LYS B O 1
ATOM 3731 N N . HIS B 1 46 ? 20.593 21.371 -50.198 1.00 153.50 26 HIS B N 1
ATOM 3732 C CA . HIS B 1 46 ? 21.652 21.757 -51.111 1.00 150.66 26 HIS B CA 1
ATOM 3733 C C . HIS B 1 46 ? 22.939 21.116 -50.625 1.00 144.82 26 HIS B C 1
ATOM 3734 O O . HIS B 1 46 ? 23.038 20.706 -49.468 1.00 143.89 26 HIS B O 1
ATOM 3741 N N . HIS B 1 47 ? 23.926 21.033 -51.507 1.00 141.31 27 HIS B N 1
ATOM 3742 C CA . HIS B 1 47 ? 25.189 20.395 -51.169 1.00 136.85 27 HIS B CA 1
ATOM 3743 C C . HIS B 1 47 ? 26.357 21.123 -51.816 1.00 134.29 27 HIS B C 1
ATOM 3744 O O . HIS B 1 47 ? 26.200 21.766 -52.852 1.00 136.39 27 HIS B O 1
ATOM 3751 N N . VAL B 1 48 ? 27.527 21.026 -51.197 1.00 129.08 28 VAL B N 1
ATOM 3752 C CA . VAL B 1 48 ? 28.701 21.727 -51.694 1.00 126.25 28 VAL B CA 1
ATOM 3753 C C . VAL B 1 48 ? 29.959 20.883 -51.590 1.00 123.62 28 VAL B C 1
ATOM 3754 O O . VAL B 1 48 ? 30.240 20.294 -50.548 1.00 124.20 28 VAL B O 1
ATOM 3758 N N . THR B 1 49 ? 30.713 20.824 -52.682 1.00 120.80 29 THR B N 1
ATOM 3759 C CA . THR B 1 49 ? 32.016 20.180 -52.670 1.00 116.18 29 THR B CA 1
ATOM 3760 C C . THR B 1 49 ? 33.084 21.198 -53.028 1.00 115.09 29 THR B C 1
ATOM 3761 O O . THR B 1 49 ? 33.154 21.676 -54.161 1.00 114.52 29 THR B O 1
ATOM 3765 N N . ILE B 1 50 ? 33.924 21.516 -52.053 1.00 113.92 30 ILE B N 1
ATOM 3766 C CA . ILE B 1 50 ? 34.973 22.497 -52.250 1.00 111.92 30 ILE B CA 1
ATOM 3767 C C . ILE B 1 50 ? 36.186 21.785 -52.808 1.00 113.89 30 ILE B C 1
ATOM 3768 O O . ILE B 1 50 ? 36.778 20.944 -52.134 1.00 115.31 30 ILE B O 1
ATOM 3773 N N . ASN B 1 51 ? 36.567 22.108 -54.037 1.00 113.99 31 ASN B N 1
ATOM 3774 C CA . ASN B 1 51 ? 37.786 21.526 -54.558 1.00 111.74 31 ASN B CA 1
ATOM 3775 C C . ASN B 1 51 ? 38.903 22.555 -54.529 1.00 110.41 31 ASN B C 1
ATOM 3776 O O . ASN B 1 51 ? 38.991 23.424 -55.398 1.00 112.16 31 ASN B O 1
ATOM 3781 N N . GLY B 1 52 ? 39.739 22.464 -53.498 1.00 108.33 32 GLY B N 1
ATOM 3782 C CA . GLY B 1 52 ? 41.041 23.101 -53.479 1.00 108.72 32 GLY B CA 1
ATOM 3783 C C . GLY B 1 52 ? 42.097 22.325 -54.239 1.00 108.18 32 GLY B C 1
ATOM 3784 O O . GLY B 1 52 ? 42.344 21.164 -53.923 1.00 107.75 32 GLY B O 1
ATOM 3785 N N . PRO B 1 53 ? 42.752 22.953 -55.222 1.00 108.32 33 PRO B N 1
ATOM 3786 C CA . PRO B 1 53 ? 43.967 22.295 -55.702 1.00 106.13 33 PRO B CA 1
ATOM 3787 C C . PRO B 1 53 ? 45.090 22.561 -54.711 1.00 105.87 33 PRO B C 1
ATOM 3788 O O . PRO B 1 53 ? 45.138 23.653 -54.151 1.00 106.17 33 PRO B O 1
ATOM 3792 N N . ALA B 1 54 ? 45.982 21.599 -54.502 1.00 105.96 34 ALA B N 1
ATOM 3793 C CA . ALA B 1 54 ? 47.079 21.798 -53.562 1.00 105.20 34 ALA B CA 1
ATOM 3794 C C . ALA B 1 54 ? 47.827 23.085 -53.904 1.00 102.92 34 ALA B C 1
ATOM 3795 O O . ALA B 1 54 ? 48.115 23.360 -55.070 1.00 99.42 34 ALA B O 1
ATOM 3797 N N . GLY B 1 55 ? 48.126 23.873 -52.878 1.00 104.85 35 GLY B N 1
ATOM 3798 C CA . GLY B 1 55 ? 48.706 25.188 -53.064 1.00 108.58 35 GLY B CA 1
ATOM 3799 C C . GLY B 1 55 ? 47.675 26.274 -52.822 1.00 113.88 35 GLY B C 1
ATOM 3800 O O . GLY B 1 55 ? 48.019 27.435 -52.604 1.00 116.62 35 GLY B O 1
ATOM 3801 N N . THR B 1 56 ? 46.401 25.893 -52.859 1.00 114.88 36 THR B N 1
ATOM 3802 C CA . THR B 1 56 ? 45.316 26.829 -52.590 1.00 115.94 36 THR B CA 1
ATOM 3803 C C . THR B 1 56 ? 45.033 26.890 -51.095 1.00 117.94 36 THR B C 1
ATOM 3804 O O . THR B 1 56 ? 44.184 27.661 -50.643 1.00 118.28 36 THR B O 1
ATOM 3808 N N . GLY B 1 57 ? 45.743 26.061 -50.335 1.00 118.92 37 GLY B N 1
ATOM 3809 C CA . GLY B 1 57 ? 45.611 26.036 -48.890 1.00 120.41 37 GLY B CA 1
ATOM 3810 C C . GLY B 1 57 ? 44.183 25.861 -48.407 1.00 119.38 37 GLY B C 1
ATOM 3811 O O . GLY B 1 57 ? 43.693 26.635 -47.585 1.00 120.73 37 GLY B O 1
ATOM 3812 N N . ALA B 1 58 ? 43.511 24.839 -48.922 1.00 115.85 38 ALA B N 1
ATOM 3813 C CA . ALA B 1 58 ? 42.157 24.529 -48.489 1.00 114.77 38 ALA B CA 1
ATOM 3814 C C . ALA B 1 58 ? 42.199 23.900 -47.104 1.00 113.05 38 ALA B C 1
ATOM 3815 O O . ALA B 1 58 ? 41.185 23.826 -46.410 1.00 111.83 38 ALA B O 1
ATOM 3817 N N . THR B 1 59 ? 43.386 23.451 -46.709 1.00 113.45 39 THR B N 1
ATOM 3818 C CA . THR B 1 59 ? 43.558 22.739 -45.449 1.00 112.61 39 THR B CA 1
ATOM 3819 C C . THR B 1 59 ? 43.261 23.635 -44.251 1.00 113.25 39 THR B C 1
ATOM 3820 O O . THR B 1 59 ? 42.556 23.227 -43.330 1.00 111.16 39 THR B O 1
ATOM 3824 N N . THR B 1 60 ? 43.801 24.851 -44.264 1.00 116.68 40 THR B N 1
ATOM 3825 C CA . THR B 1 60 ? 43.509 25.822 -43.211 1.00 119.95 40 THR B CA 1
ATOM 3826 C C . THR B 1 60 ? 42.097 26.381 -43.362 1.00 121.08 40 THR B C 1
ATOM 3827 O O . THR B 1 60 ? 41.458 26.755 -42.377 1.00 122.68 40 THR B O 1
ATOM 3831 N N . LEU B 1 61 ? 41.622 26.442 -44.604 1.00 118.55 41 LEU B N 1
ATOM 3832 C CA . LEU B 1 61 ? 40.249 26.840 -44.886 1.00 115.74 41 LEU B CA 1
ATOM 3833 C C . LEU B 1 61 ? 39.281 25.899 -44.188 1.00 111.69 41 LEU B C 1
ATOM 3834 O O . LEU B 1 61 ? 38.200 26.305 -43.768 1.00 110.71 41 LEU B O 1
ATOM 3839 N N . THR B 1 62 ? 39.680 24.636 -44.072 1.00 110.19 42 THR B N 1
ATOM 3840 C CA . THR B 1 62 ? 38.855 23.624 -43.422 1.00 112.65 42 THR B CA 1
ATOM 3841 C C . THR B 1 62 ? 38.811 23.808 -41.904 1.00 117.03 42 THR B C 1
ATOM 3842 O O . THR B 1 62 ? 37.736 23.780 -41.302 1.00 117.75 42 THR B O 1
ATOM 3846 N N . LYS B 1 63 ? 39.978 23.986 -41.290 1.00 119.99 43 LYS B N 1
ATOM 3847 C CA . LYS B 1 63 ? 40.050 24.274 -39.860 1.00 123.32 43 LYS B CA 1
ATOM 3848 C C . LYS B 1 63 ? 39.144 25.455 -39.538 1.00 128.89 43 LYS B C 1
ATOM 3849 O O . LYS B 1 63 ? 38.313 25.392 -38.630 1.00 131.02 43 LYS B O 1
ATOM 3855 N N . PHE B 1 64 ? 39.314 26.531 -40.298 1.00 131.53 44 PHE B N 1
ATOM 3856 C CA . PHE B 1 64 ? 38.509 27.735 -40.144 1.00 136.83 44 PHE B CA 1
ATOM 3857 C C . PHE B 1 64 ? 37.018 27.409 -40.140 1.00 138.90 44 PHE B C 1
ATOM 3858 O O . PHE B 1 64 ? 36.325 27.634 -39.147 1.00 144.48 44 PHE B O 1
ATOM 3866 N N . ILE B 1 65 ? 36.531 26.885 -41.261 1.00 133.97 45 ILE B N 1
ATOM 3867 C CA . ILE B 1 65 ? 35.113 26.578 -41.425 1.00 131.52 45 ILE B CA 1
ATOM 3868 C C . ILE B 1 65 ? 34.559 25.758 -40.264 1.00 132.67 45 ILE B C 1
ATOM 3869 O O . ILE B 1 65 ? 33.409 25.937 -39.861 1.00 134.00 45 ILE B O 1
ATOM 3874 N N . ILE B 1 66 ? 35.380 24.863 -39.724 1.00 132.67 46 ILE B N 1
ATOM 3875 C CA . ILE B 1 66 ? 35.000 24.113 -38.533 1.00 134.34 46 ILE B CA 1
ATOM 3876 C C . ILE B 1 66 ? 34.680 25.079 -37.400 1.00 141.41 46 ILE B C 1
ATOM 3877 O O . ILE B 1 66 ? 33.593 25.041 -36.824 1.00 143.50 46 ILE B O 1
ATOM 3882 N N . GLU B 1 67 ? 35.638 25.952 -37.101 1.00 145.81 47 GLU B N 1
ATOM 3883 C CA . GLU B 1 67 ? 35.517 26.913 -36.009 1.00 151.56 47 GLU B CA 1
ATOM 3884 C C . GLU B 1 67 ? 34.288 27.803 -36.153 1.00 153.58 47 GLU B C 1
ATOM 3885 O O . GLU B 1 67 ? 33.514 27.969 -35.210 1.00 156.42 47 GLU B O 1
ATOM 3891 N N . ALA B 1 68 ? 34.121 28.384 -37.336 1.00 151.66 48 ALA B N 1
ATOM 3892 C CA . ALA B 1 68 ? 32.984 29.255 -37.595 1.00 153.12 48 ALA B CA 1
ATOM 3893 C C . ALA B 1 68 ? 31.672 28.499 -37.399 1.00 153.99 48 ALA B C 1
ATOM 3894 O O . ALA B 1 68 ? 30.617 29.104 -37.212 1.00 158.83 48 ALA B O 1
ATOM 3896 N N . LEU B 1 69 ? 31.744 27.172 -37.454 1.00 148.61 49 LEU B N 1
ATOM 3897 C CA . LEU B 1 69 ? 30.571 26.336 -37.220 1.00 147.01 49 LEU B CA 1
ATOM 3898 C C . LEU B 1 69 ? 30.275 26.103 -35.738 1.00 148.61 49 LEU B C 1
ATOM 3899 O O . LEU B 1 69 ? 29.118 26.143 -35.319 1.00 151.51 49 LEU B O 1
ATOM 3904 N N . ILE B 1 70 ? 31.318 25.850 -34.950 1.00 147.46 50 ILE B N 1
ATOM 3905 C CA . ILE B 1 70 ? 31.138 25.621 -33.517 1.00 148.71 50 ILE B CA 1
ATOM 3906 C C . ILE B 1 70 ? 31.011 26.936 -32.747 1.00 150.12 50 ILE B C 1
ATOM 3907 O O . ILE B 1 70 ? 30.506 26.961 -31.623 1.00 152.92 50 ILE B O 1
ATOM 3912 N N . SER B 1 71 ? 31.466 28.026 -33.358 1.00 147.13 51 SER B N 1
ATOM 3913 C CA . SER B 1 71 ? 31.311 29.351 -32.769 1.00 146.98 51 SER B CA 1
ATOM 3914 C C . SER B 1 71 ? 29.846 29.772 -32.808 1.00 151.59 51 SER B C 1
ATOM 3915 O O . SER B 1 71 ? 29.318 30.303 -31.830 1.00 154.37 51 SER B O 1
ATOM 3918 N N . THR B 1 72 ? 29.194 29.527 -33.943 1.00 152.51 52 THR B N 1
ATOM 3919 C CA . THR B 1 72 ? 27.765 29.794 -34.085 1.00 155.74 52 THR B CA 1
ATOM 3920 C C . THR B 1 72 ? 26.949 28.815 -33.241 1.00 157.52 52 THR B C 1
ATOM 3921 O O . THR B 1 72 ? 25.741 28.983 -33.067 1.00 158.83 52 THR B O 1
ATOM 3925 N N . GLY B 1 73 ? 27.621 27.787 -32.729 1.00 157.30 53 GLY B N 1
ATOM 3926 C CA . GLY B 1 73 ? 27.045 26.919 -31.717 1.00 159.78 53 GLY B CA 1
ATOM 3927 C C . GLY B 1 73 ? 26.628 25.527 -32.151 1.00 159.30 53 GLY B C 1
ATOM 3928 O O . GLY B 1 73 ? 26.340 24.681 -31.306 1.00 159.35 53 GLY B O 1
ATOM 3929 N N . GLU B 1 74 ? 26.608 25.274 -33.455 1.00 159.84 54 GLU B N 1
ATOM 3930 C CA . GLU B 1 74 ? 26.062 24.018 -33.959 1.00 161.36 54 GLU B CA 1
ATOM 3931 C C . GLU B 1 74 ? 26.762 22.816 -33.326 1.00 162.69 54 GLU B C 1
ATOM 3932 O O . GLU B 1 74 ? 27.980 22.676 -33.422 1.00 162.52 54 GLU B O 1
ATOM 3938 N N . THR B 1 75 ? 25.982 21.956 -32.674 1.00 163.37 55 THR B N 1
ATOM 3939 C CA . THR B 1 75 ? 26.520 20.755 -32.038 1.00 159.77 55 THR B CA 1
ATOM 3940 C C . THR B 1 75 ? 26.325 19.515 -32.905 1.00 155.51 55 THR B C 1
ATOM 3941 O O . THR B 1 75 ? 26.778 18.426 -32.557 1.00 152.41 55 THR B O 1
ATOM 3945 N N . GLY B 1 76 ? 25.655 19.692 -34.037 1.00 155.20 56 GLY B N 1
ATOM 3946 C CA . GLY B 1 76 ? 25.302 18.575 -34.891 1.00 153.27 56 GLY B CA 1
ATOM 3947 C C . GLY B 1 76 ? 26.363 18.253 -35.922 1.00 149.96 56 GLY B C 1
ATOM 3948 O O . GLY B 1 76 ? 26.074 17.625 -36.939 1.00 148.52 56 GLY B O 1
ATOM 3949 N N . ILE B 1 77 ? 27.595 18.680 -35.656 1.00 148.32 57 ILE B N 1
ATOM 3950 C CA . ILE B 1 77 ? 28.696 18.508 -36.603 1.00 142.87 57 ILE B CA 1
ATOM 3951 C C . ILE B 1 77 ? 29.573 17.283 -36.328 1.00 136.49 57 ILE B C 1
ATOM 3952 O O . ILE B 1 77 ? 30.249 17.198 -35.300 1.00 134.85 57 ILE B O 1
ATOM 3957 N N . ILE B 1 78 ? 29.554 16.340 -37.265 1.00 132.17 58 ILE B N 1
ATOM 3958 C CA . ILE B 1 78 ? 30.391 15.151 -37.189 1.00 127.60 58 ILE B CA 1
ATOM 3959 C C . ILE B 1 78 ? 31.383 15.171 -38.344 1.00 126.52 58 ILE B C 1
ATOM 3960 O O . ILE B 1 78 ? 31.100 15.730 -39.404 1.00 127.08 58 ILE B O 1
ATOM 3965 N N . LEU B 1 79 ? 32.543 14.557 -38.138 1.00 124.52 59 LEU B N 1
ATOM 3966 C CA . LEU B 1 79 ? 33.589 14.552 -39.154 1.00 123.13 59 LEU B CA 1
ATOM 3967 C C . LEU B 1 79 ? 33.956 13.141 -39.600 1.00 127.90 59 LEU B C 1
ATOM 3968 O O . LEU B 1 79 ? 34.372 12.309 -38.792 1.00 125.77 59 LEU B O 1
ATOM 3973 N N . ALA B 1 80 ? 33.806 12.885 -40.896 1.00 136.93 60 ALA B N 1
ATOM 3974 C CA . ALA B 1 80 ? 34.085 11.568 -41.459 1.00 137.70 60 ALA B CA 1
ATOM 3975 C C . ALA B 1 80 ? 35.050 11.641 -42.641 1.00 134.51 60 ALA B C 1
ATOM 3976 O O . ALA B 1 80 ? 34.905 12.483 -43.529 1.00 136.28 60 ALA B O 1
ATOM 3978 N N . ALA B 1 81 ? 36.038 10.752 -42.643 1.00 129.02 61 ALA B N 1
ATOM 3979 C CA . ALA B 1 81 ? 37.039 10.718 -43.702 1.00 124.02 61 ALA B CA 1
ATOM 3980 C C . ALA B 1 81 ? 37.144 9.319 -44.304 1.00 116.63 61 ALA B C 1
ATOM 3981 O O . ALA B 1 81 ? 36.802 8.334 -43.649 1.00 117.21 61 ALA B O 1
ATOM 3983 N N . PRO B 1 82 ? 37.607 9.234 -45.562 1.00 108.34 62 PRO B N 1
ATOM 3984 C CA . PRO B 1 82 ? 37.711 7.969 -46.296 1.00 103.81 62 PRO B CA 1
ATOM 3985 C C . PRO B 1 82 ? 38.569 6.908 -45.606 1.00 103.73 62 PRO B C 1
ATOM 3986 O O . PRO B 1 82 ? 38.153 5.752 -45.574 1.00 105.17 62 PRO B O 1
ATOM 3990 N N . THR B 1 83 ? 39.730 7.275 -45.069 1.00 103.39 63 THR B N 1
ATOM 3991 C CA . THR B 1 83 ? 40.619 6.280 -44.462 1.00 102.27 63 THR B CA 1
ATOM 3992 C C . THR B 1 83 ? 40.945 6.563 -42.997 1.00 101.61 63 THR B C 1
ATOM 3993 O O . THR B 1 83 ? 40.939 7.711 -42.556 1.00 101.78 63 THR B O 1
ATOM 3997 N N . HIS B 1 84 ? 41.241 5.502 -42.252 1.00 100.49 64 HIS B N 1
ATOM 3998 C CA . HIS B 1 84 ? 41.653 5.630 -40.861 1.00 99.20 64 HIS B CA 1
ATOM 3999 C C . HIS B 1 84 ? 42.821 6.591 -40.750 1.00 96.70 64 HIS B C 1
ATOM 4000 O O . HIS B 1 84 ? 42.924 7.360 -39.797 1.00 97.33 64 HIS B O 1
ATOM 4007 N N . ALA B 1 85 ? 43.707 6.534 -41.736 1.00 94.01 65 ALA B N 1
ATOM 4008 C CA . ALA B 1 85 ? 44.879 7.390 -41.752 1.00 91.06 65 ALA B CA 1
ATOM 4009 C C . ALA B 1 85 ? 44.486 8.844 -41.989 1.00 89.59 65 ALA B C 1
ATOM 4010 O O . ALA B 1 85 ? 45.055 9.752 -41.384 1.00 88.74 65 ALA B O 1
ATOM 4012 N N . ALA B 1 86 ? 43.510 9.059 -42.867 1.00 88.90 66 ALA B N 1
ATOM 4013 C CA . ALA B 1 86 ? 43.072 10.410 -43.207 1.00 88.82 66 ALA B CA 1
ATOM 4014 C C . ALA B 1 86 ? 42.079 10.953 -42.184 1.00 91.11 66 ALA B C 1
ATOM 4015 O O . ALA B 1 86 ? 41.726 12.132 -42.213 1.00 93.12 66 ALA B O 1
ATOM 4017 N N . LYS B 1 87 ? 41.622 10.084 -41.288 1.00 90.14 67 LYS B N 1
ATOM 4018 C CA . LYS B 1 87 ? 40.761 10.498 -40.188 1.00 91.71 67 LYS B CA 1
ATOM 4019 C C . LYS B 1 87 ? 41.591 11.092 -39.055 1.00 93.81 67 LYS B C 1
ATOM 4020 O O . LYS B 1 87 ? 41.173 12.046 -38.406 1.00 95.05 67 LYS B O 1
ATOM 4026 N N . LYS B 1 88 ? 42.767 10.519 -38.822 1.00 96.26 68 LYS B N 1
ATOM 4027 C CA . LYS B 1 88 ? 43.653 10.998 -37.769 1.00 100.71 68 LYS B CA 1
ATOM 4028 C C . LYS B 1 88 ? 44.168 12.393 -38.096 1.00 104.15 68 LYS B C 1
ATOM 4029 O O . LYS B 1 88 ? 44.147 13.286 -37.249 1.00 105.60 68 LYS B O 1
ATOM 4035 N N . ILE B 1 89 ? 44.626 12.575 -39.333 1.00 105.27 69 ILE B N 1
ATOM 4036 C CA . ILE B 1 89 ? 45.093 13.877 -39.801 1.00 106.40 69 ILE B CA 1
ATOM 4037 C C . ILE B 1 89 ? 43.955 14.888 -39.716 1.00 106.47 69 ILE B C 1
ATOM 4038 O O . ILE B 1 89 ? 44.179 16.096 -39.683 1.00 107.17 69 ILE B O 1
ATOM 4043 N N . LEU B 1 90 ? 42.730 14.377 -39.666 1.00 105.96 70 LEU B N 1
ATOM 4044 C CA . LEU B 1 90 ? 41.553 15.217 -39.486 1.00 108.55 70 LEU B CA 1
ATOM 4045 C C . LEU B 1 90 ? 41.299 15.482 -38.004 1.00 114.22 70 LEU B C 1
ATOM 4046 O O . LEU B 1 90 ? 41.308 16.630 -37.564 1.00 116.47 70 LEU B O 1
ATOM 4051 N N . SER B 1 91 ? 41.075 14.413 -37.244 1.00 117.78 71 SER B N 1
ATOM 4052 C CA . SER B 1 91 ? 40.754 14.521 -35.821 1.00 123.71 71 SER B CA 1
ATOM 4053 C C . SER B 1 91 ? 41.663 15.494 -35.073 1.00 126.61 71 SER B C 1
ATOM 4054 O O . SER B 1 91 ? 41.194 16.271 -34.236 1.00 127.29 71 SER B O 1
ATOM 4057 N N . LYS B 1 92 ? 42.960 15.445 -35.362 1.00 126.24 72 LYS B N 1
ATOM 4058 C CA . LYS B 1 92 ? 43.904 16.331 -34.693 1.00 126.67 72 LYS B CA 1
ATOM 4059 C C . LYS B 1 92 ? 44.000 17.683 -35.393 1.00 126.19 72 LYS B C 1
ATOM 4060 O O . LYS B 1 92 ? 44.489 18.654 -34.817 1.00 128.91 72 LYS B O 1
ATOM 4066 N N . LEU B 1 93 ? 43.530 17.751 -36.634 1.00 122.70 73 LEU B N 1
ATOM 4067 C CA . LEU B 1 93 ? 43.539 19.014 -37.364 1.00 122.07 73 LEU B CA 1
ATOM 4068 C C . LEU B 1 93 ? 42.509 19.980 -36.789 1.00 126.55 73 LEU B C 1
ATOM 4069 O O . LEU B 1 93 ? 42.834 21.119 -36.451 1.00 126.87 73 LEU B O 1
ATOM 4074 N N . SER B 1 94 ? 41.266 19.519 -36.685 1.00 128.77 74 SER B N 1
ATOM 4075 C CA . SER B 1 94 ? 40.188 20.326 -36.125 1.00 130.97 74 SER B CA 1
ATOM 4076 C C . SER B 1 94 ? 40.253 20.334 -34.600 1.00 131.55 74 SER B C 1
ATOM 4077 O O . SER B 1 94 ? 40.085 21.375 -33.966 1.00 132.21 74 SER B O 1
ATOM 4080 N N . GLY B 1 95 ? 40.510 19.166 -34.021 1.00 130.46 75 GLY B N 1
ATOM 4081 C CA . GLY B 1 95 ? 40.569 19.021 -32.579 1.00 133.23 75 GLY B CA 1
ATOM 4082 C C . GLY B 1 95 ? 39.373 18.269 -32.031 1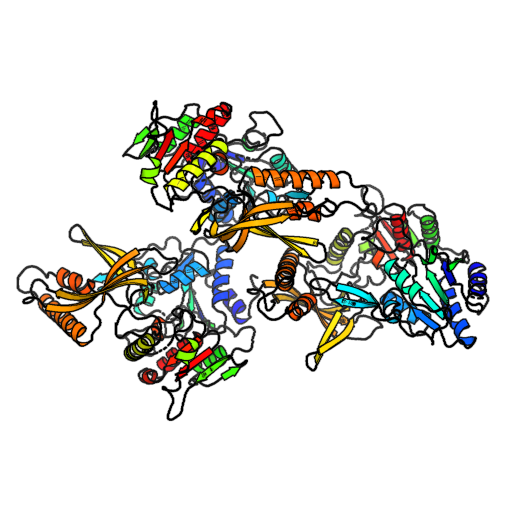.00 135.54 75 GLY B C 1
ATOM 4083 O O . GLY B 1 95 ? 39.373 17.828 -30.880 1.00 137.16 75 GLY B O 1
ATOM 4084 N N . LYS B 1 96 ? 38.344 18.125 -32.857 1.00 135.23 76 LYS B N 1
ATOM 4085 C CA . LYS B 1 96 ? 37.189 17.323 -32.484 1.00 136.76 76 LYS B CA 1
ATOM 4086 C C . LYS B 1 96 ? 37.441 15.890 -32.932 1.00 134.28 76 LYS B C 1
ATOM 4087 O O . LYS B 1 96 ? 38.021 15.659 -33.993 1.00 128.79 76 LYS B O 1
ATOM 4093 N N . GLU B 1 97 ? 37.024 14.931 -32.113 1.00 137.84 77 GLU B N 1
ATOM 4094 C CA . GLU B 1 97 ? 37.169 13.522 -32.459 1.00 135.98 77 GLU B CA 1
ATOM 4095 C C . GLU B 1 97 ? 36.360 13.191 -33.712 1.00 131.60 77 GLU B C 1
ATOM 4096 O O . GLU B 1 97 ? 35.157 13.450 -33.778 1.00 132.62 77 GLU B O 1
ATOM 4102 N N . ALA B 1 98 ? 37.030 12.613 -34.703 1.00 125.47 78 ALA B N 1
ATOM 4103 C CA . ALA B 1 98 ? 36.400 12.302 -35.979 1.00 121.05 78 ALA B CA 1
ATOM 4104 C C . ALA B 1 98 ? 36.655 10.854 -36.360 1.00 116.86 78 ALA B C 1
ATOM 4105 O O . ALA B 1 98 ? 37.740 10.327 -36.124 1.00 116.32 78 ALA B O 1
ATOM 4107 N N . SER B 1 99 ? 35.653 10.212 -36.951 1.00 114.69 79 SER B N 1
ATOM 4108 C CA . SER B 1 99 ? 35.785 8.820 -37.364 1.00 111.74 79 SER B CA 1
ATOM 4109 C C . SER B 1 99 ? 35.579 8.661 -38.869 1.00 109.16 79 SER B C 1
ATOM 4110 O O . SER B 1 99 ? 35.306 9.631 -39.572 1.00 111.93 79 SER B O 1
ATOM 4113 N N . THR B 1 100 ? 35.714 7.432 -39.355 1.00 102.46 80 THR B N 1
ATOM 4114 C CA . THR B 1 100 ? 35.575 7.146 -40.777 1.00 96.96 80 THR B CA 1
ATOM 4115 C C . THR B 1 100 ? 34.102 7.080 -41.169 1.00 100.84 80 THR B C 1
ATOM 4116 O O . THR B 1 100 ? 33.273 6.607 -40.395 1.00 104.65 80 THR B O 1
ATOM 4120 N N . ILE B 1 101 ? 33.775 7.564 -42.365 1.00 100.06 81 ILE B N 1
ATOM 4121 C CA . ILE B 1 101 ? 32.395 7.546 -42.843 1.00 101.48 81 ILE B CA 1
ATOM 4122 C C . ILE B 1 101 ? 31.815 6.145 -42.752 1.00 100.70 81 ILE B C 1
ATOM 4123 O O . ILE B 1 101 ? 30.645 5.971 -42.418 1.00 104.74 81 ILE B O 1
ATOM 4128 N N . HIS B 1 102 ? 32.638 5.148 -43.053 1.00 96.09 82 HIS B N 1
ATOM 4129 C CA . HIS B 1 102 ? 32.203 3.758 -43.003 1.00 96.54 82 HIS B CA 1
ATOM 4130 C C . HIS B 1 102 ? 31.647 3.386 -41.628 1.00 97.51 82 HIS B C 1
ATOM 4131 O O . HIS B 1 102 ? 30.662 2.657 -41.529 1.00 94.18 82 HIS B O 1
ATOM 4138 N N . SER B 1 103 ? 32.282 3.891 -40.573 1.00 100.77 83 SER B N 1
ATOM 4139 C CA . SER B 1 103 ? 31.797 3.684 -39.213 1.00 101.28 83 SER B CA 1
ATOM 4140 C C . SER B 1 103 ? 30.472 4.402 -39.025 1.00 101.63 83 SER B C 1
ATOM 4141 O O . SER B 1 103 ? 29.525 3.844 -38.478 1.00 105.21 83 SER B O 1
ATOM 4144 N N . ILE B 1 104 ? 30.416 5.646 -39.488 1.00 99.28 84 ILE B N 1
ATOM 4145 C CA . ILE B 1 104 ? 29.218 6.470 -39.365 1.00 100.82 84 ILE B CA 1
ATOM 4146 C C . ILE B 1 104 ? 28.020 5.886 -40.112 1.00 105.34 84 ILE B C 1
ATOM 4147 O O . ILE B 1 104 ? 26.897 5.892 -39.607 1.00 105.45 84 ILE B O 1
ATOM 4152 N N . LEU B 1 105 ? 28.269 5.371 -41.310 1.00 109.55 85 LEU B N 1
ATOM 4153 C CA . LEU B 1 105 ? 27.219 4.785 -42.137 1.00 113.31 85 LEU B CA 1
ATOM 4154 C C . LEU B 1 105 ? 26.974 3.322 -41.767 1.00 115.67 85 LEU B C 1
ATOM 4155 O O . LEU B 1 105 ? 26.169 2.637 -42.399 1.00 118.22 85 LEU B O 1
ATOM 4160 N N . LYS B 1 106 ? 27.685 2.852 -40.745 1.00 114.32 86 LYS B N 1
ATOM 4161 C CA . LYS B 1 106 ? 27.550 1.482 -40.254 1.00 113.47 86 LYS B CA 1
ATOM 4162 C C . LYS B 1 106 ? 27.763 0.446 -41.352 1.00 111.38 86 LYS B C 1
ATOM 4163 O O . LYS B 1 106 ? 27.075 -0.575 -41.395 1.00 111.76 86 LYS B O 1
ATOM 4169 N N . ILE B 1 107 ? 28.715 0.718 -42.239 1.00 108.44 87 ILE B N 1
ATOM 4170 C CA . ILE B 1 107 ? 29.115 -0.256 -43.247 1.00 103.15 87 ILE B CA 1
ATOM 4171 C C . ILE B 1 107 ? 30.077 -1.245 -42.612 1.00 106.08 87 ILE B C 1
ATOM 4172 O O . ILE B 1 107 ? 31.153 -0.867 -42.151 1.00 105.59 87 ILE B O 1
ATOM 4177 N N . ASN B 1 108 ? 29.689 -2.514 -42.597 1.00 109.18 88 ASN B N 1
ATOM 4178 C CA . ASN B 1 108 ? 30.474 -3.534 -41.917 1.00 110.33 88 ASN B CA 1
ATOM 4179 C C . ASN B 1 108 ? 30.876 -4.663 -42.849 1.00 109.44 88 ASN B C 1
ATOM 4180 O O . ASN B 1 108 ? 30.283 -4.842 -43.914 1.00 109.84 88 ASN B O 1
ATOM 4185 N N . PRO B 1 109 ? 31.904 -5.424 -42.457 1.00 108.51 89 PRO B N 1
ATOM 4186 C CA . PRO B 1 109 ? 32.259 -6.601 -43.242 1.00 107.76 89 PRO B CA 1
ATOM 4187 C C . PRO B 1 109 ? 31.216 -7.676 -43.014 1.00 111.19 89 PRO B C 1
ATOM 4188 O O . PRO B 1 109 ? 30.753 -7.848 -41.887 1.00 113.93 89 PRO B O 1
ATOM 4192 N N . VAL B 1 110 ? 30.845 -8.384 -44.072 1.00 110.74 90 VAL B N 1
ATOM 4193 C CA . VAL B 1 110 ? 29.920 -9.494 -43.950 1.00 110.89 90 VAL B CA 1
ATOM 4194 C C . VAL B 1 110 ? 30.534 -10.687 -44.656 1.00 109.21 90 VAL B C 1
ATOM 4195 O O . VAL B 1 110 ? 30.755 -10.655 -45.869 1.00 105.74 90 VAL B O 1
ATOM 4199 N N . THR B 1 111 ? 30.814 -11.740 -43.898 1.00 111.93 91 THR B N 1
ATOM 4200 C CA . THR B 1 111 ? 31.509 -12.882 -44.465 1.00 113.61 91 THR B CA 1
ATOM 4201 C C . THR B 1 111 ? 30.555 -13.768 -45.252 1.00 118.80 91 THR B C 1
ATOM 4202 O O . THR B 1 111 ? 29.617 -14.344 -44.704 1.00 120.93 91 THR B O 1
ATOM 4206 N N . TYR B 1 112 ? 30.809 -13.860 -46.551 1.00 121.06 92 TYR B N 1
ATOM 4207 C CA . TYR B 1 112 ? 30.139 -14.823 -47.411 1.00 125.80 92 TYR B CA 1
ATOM 4208 C C . TYR B 1 112 ? 31.060 -16.020 -47.580 1.00 125.55 92 TYR B C 1
ATOM 4209 O O . TYR B 1 112 ? 32.054 -16.126 -46.865 1.00 127.26 92 TYR B O 1
ATOM 4218 N N . GLU B 1 113 ? 30.747 -16.925 -48.499 1.00 123.79 93 GLU B N 1
ATOM 4219 C CA . GLU B 1 113 ? 31.398 -18.229 -48.464 1.00 123.06 93 GLU B CA 1
ATOM 4220 C C . GLU B 1 113 ? 32.909 -18.132 -48.265 1.00 119.03 93 GLU B C 1
ATOM 4221 O O . GLU B 1 113 ? 33.405 -18.365 -47.165 1.00 118.26 93 GLU B O 1
ATOM 4227 N N . GLU B 1 114 ? 33.638 -17.777 -49.316 1.00 115.47 94 GLU B N 1
ATOM 4228 C CA . GLU B 1 114 ? 35.083 -17.606 -49.205 1.00 109.67 94 GLU B CA 1
ATOM 4229 C C . GLU B 1 114 ? 35.509 -16.152 -49.023 1.00 103.16 94 GLU B C 1
ATOM 4230 O O . GLU B 1 114 ? 36.663 -15.873 -48.708 1.00 99.41 94 GLU B O 1
ATOM 4236 N N . ASN B 1 115 ? 34.577 -15.227 -49.216 1.00 103.54 95 ASN B N 1
ATOM 4237 C CA . ASN B 1 115 ? 34.948 -13.823 -49.330 1.00 105.18 95 ASN B CA 1
ATOM 4238 C C . ASN B 1 115 ? 34.343 -12.918 -48.275 1.00 103.99 95 ASN B C 1
ATOM 4239 O O . ASN B 1 115 ? 33.552 -13.347 -47.437 1.00 107.20 95 ASN B O 1
ATOM 4244 N N . VAL B 1 116 ? 34.717 -11.648 -48.348 1.00 100.68 96 VAL B N 1
ATOM 4245 C CA . VAL B 1 116 ? 34.217 -10.638 -47.434 1.00 99.27 96 VAL B CA 1
ATOM 4246 C C . VAL B 1 116 ? 33.735 -9.433 -48.223 1.00 99.66 96 VAL B C 1
ATOM 4247 O O . VAL B 1 116 ? 34.478 -8.876 -49.030 1.00 100.64 96 VAL B O 1
ATOM 4251 N N . LEU B 1 117 ? 32.487 -9.039 -48.000 1.00 98.21 97 LEU B N 1
ATOM 4252 C CA . LEU B 1 117 ? 31.947 -7.853 -48.652 1.00 94.88 97 LEU B CA 1
ATOM 4253 C C . LEU B 1 117 ? 31.536 -6.814 -47.624 1.00 92.68 97 LEU B C 1
ATOM 4254 O O . LEU B 1 117 ? 31.133 -7.155 -46.514 1.00 91.65 97 LEU B O 1
ATOM 4259 N N . PHE B 1 118 ? 31.640 -5.544 -47.999 1.00 93.15 98 PHE B N 1
ATOM 4260 C CA . PHE B 1 118 ? 31.294 -4.461 -47.089 1.00 98.80 98 PHE B CA 1
ATOM 4261 C C . PHE B 1 118 ? 29.943 -3.857 -47.419 1.00 106.10 98 PHE B C 1
ATOM 4262 O O . PHE B 1 118 ? 29.775 -3.197 -48.444 1.00 108.70 98 PHE B O 1
ATOM 4270 N N . GLU B 1 119 ? 28.983 -4.084 -46.531 1.00 110.93 99 GLU B N 1
ATOM 4271 C CA . GLU B 1 119 ? 27.615 -3.653 -46.764 1.00 118.12 99 GLU B CA 1
ATOM 4272 C C . GLU B 1 119 ? 27.055 -2.906 -45.569 1.00 124.68 99 GLU B C 1
ATOM 4273 O O . GLU B 1 119 ? 27.594 -2.979 -44.465 1.00 125.14 99 GLU B O 1
ATOM 4279 N N . GLN B 1 120 ? 25.965 -2.184 -45.801 1.00 130.33 100 GLN B N 1
ATOM 4280 C CA . GLN B 1 120 ? 25.305 -1.443 -44.744 1.00 134.48 100 GLN B CA 1
ATOM 4281 C C . GLN B 1 120 ? 24.373 -2.412 -44.041 1.00 139.92 100 GLN B C 1
ATOM 4282 O O . GLN B 1 120 ? 23.417 -2.910 -44.637 1.00 142.50 100 GLN B O 1
ATOM 4288 N N . LYS B 1 121 ? 24.649 -2.678 -42.770 1.00 140.65 101 LYS B N 1
ATOM 4289 C CA . LYS B 1 121 ? 23.844 -3.628 -42.019 1.00 141.37 101 LYS B CA 1
ATOM 4290 C C . LYS B 1 121 ? 22.450 -3.044 -41.820 1.00 140.89 101 LYS B C 1
ATOM 4291 O O . LYS B 1 121 ? 21.461 -3.771 -41.739 1.00 142.45 101 LYS B O 1
ATOM 4297 N N . GLU B 1 122 ? 22.394 -1.719 -41.742 1.00 137.57 102 GLU B N 1
ATOM 4298 C CA . GLU B 1 122 ? 21.142 -0.979 -41.698 1.00 137.13 102 GLU B CA 1
ATOM 4299 C C . GLU B 1 122 ? 21.467 0.502 -41.597 1.00 134.82 102 GLU B C 1
ATOM 4300 O O . GLU B 1 122 ? 22.592 0.878 -41.265 1.00 134.16 102 GLU B O 1
ATOM 4306 N N . VAL B 1 123 ? 20.485 1.345 -41.884 1.00 134.05 103 VAL B N 1
ATOM 4307 C CA . VAL B 1 123 ? 20.681 2.778 -41.747 1.00 133.18 103 VAL B CA 1
ATOM 4308 C C . VAL B 1 123 ? 20.782 3.140 -40.274 1.00 136.51 103 VAL B C 1
ATOM 4309 O O . VAL B 1 123 ? 20.011 2.645 -39.452 1.00 138.95 103 VAL B O 1
ATOM 4313 N N . PRO B 1 124 ? 21.749 3.996 -39.929 1.00 138.13 104 PRO B N 1
ATOM 4314 C CA . PRO B 1 124 ? 21.856 4.469 -38.547 1.00 143.43 104 PRO B CA 1
ATOM 4315 C C . PRO B 1 124 ? 20.895 5.623 -38.270 1.00 150.85 104 PRO B C 1
ATOM 4316 O O . PRO B 1 124 ? 20.181 6.065 -39.170 1.00 153.56 104 PRO B O 1
ATOM 4320 N N . ASP B 1 125 ? 20.888 6.100 -37.031 1.00 154.68 105 ASP B N 1
ATOM 4321 C CA . ASP B 1 125 ? 19.999 7.178 -36.609 1.00 160.74 105 ASP B CA 1
ATOM 4322 C C . ASP B 1 125 ? 20.040 8.385 -37.550 1.00 162.21 105 ASP B C 1
ATOM 4323 O O . ASP B 1 125 ? 19.052 8.699 -38.215 1.00 164.24 105 ASP B O 1
ATOM 4328 N N . LEU B 1 126 ? 21.186 9.058 -37.587 1.00 160.87 106 LEU B N 1
ATOM 4329 C CA . LEU B 1 126 ? 21.397 10.227 -38.441 1.00 161.54 106 LEU B CA 1
ATOM 4330 C C . LEU B 1 126 ? 20.486 11.415 -38.127 1.00 165.28 106 LEU B C 1
ATOM 4331 O O . LEU B 1 126 ? 20.279 12.283 -38.976 1.00 166.34 106 LEU B O 1
ATOM 4336 N N . ALA B 1 127 ? 19.946 11.459 -36.914 1.00 166.28 107 ALA B N 1
ATOM 4337 C CA . ALA B 1 127 ? 19.160 12.610 -36.476 1.00 166.98 107 ALA B CA 1
ATOM 4338 C C . ALA B 1 127 ? 20.043 13.744 -35.962 1.00 165.39 107 ALA B C 1
ATOM 4339 O O . ALA B 1 127 ? 19.717 14.919 -36.125 1.00 166.87 107 ALA B O 1
ATOM 4341 N N . LYS B 1 128 ? 21.169 13.382 -35.356 1.00 163.14 108 LYS B N 1
ATOM 4342 C CA . LYS B 1 128 ? 22.007 14.343 -34.642 1.00 163.86 108 LYS B CA 1
ATOM 4343 C C . LYS B 1 128 ? 23.042 15.023 -35.528 1.00 161.49 108 LYS B C 1
ATOM 4344 O O . LYS B 1 128 ? 23.876 15.790 -35.045 1.00 160.33 108 LYS B O 1
ATOM 4350 N N . CYS B 1 129 ? 22.994 14.735 -36.823 1.00 160.99 109 CYS B N 1
ATOM 4351 C CA . CYS B 1 129 ? 23.880 15.404 -37.764 1.00 159.68 109 CYS B CA 1
ATOM 4352 C C . CYS B 1 129 ? 23.147 16.479 -38.561 1.00 160.49 109 CYS B C 1
ATOM 4353 O O . CYS B 1 129 ? 22.314 16.180 -39.417 1.00 160.77 109 CYS B O 1
ATOM 4356 N N . ARG B 1 130 ? 23.462 17.735 -38.271 1.00 160.86 110 ARG B N 1
ATOM 4357 C CA . ARG B 1 130 ? 22.976 18.840 -39.082 1.00 162.68 110 ARG B CA 1
ATOM 4358 C C . ARG B 1 130 ? 23.984 19.086 -40.197 1.00 158.99 110 ARG B C 1
ATOM 4359 O O . ARG B 1 130 ? 23.661 18.959 -41.378 1.00 159.15 110 ARG B O 1
ATOM 4367 N N . VAL B 1 131 ? 25.207 19.437 -39.816 1.00 155.03 111 VAL B N 1
ATOM 4368 C CA . VAL B 1 131 ? 26.294 19.568 -40.779 1.00 149.24 111 VAL B CA 1
ATOM 4369 C C . VAL B 1 131 ? 27.296 18.417 -40.682 1.00 143.87 111 VAL B C 1
ATOM 4370 O O . VAL B 1 131 ? 27.911 18.203 -39.637 1.00 143.33 111 VAL B O 1
ATOM 4374 N N . LEU B 1 132 ? 27.446 17.675 -41.776 1.00 139.73 112 LEU B N 1
ATOM 4375 C CA . LEU B 1 132 ? 28.491 16.661 -41.888 1.00 134.03 112 LEU B CA 1
ATOM 4376 C C . LEU B 1 132 ? 29.492 17.057 -42.957 1.00 131.08 112 LEU B C 1
ATOM 4377 O O . LEU B 1 132 ? 29.126 17.294 -44.109 1.00 131.36 112 LEU B O 1
ATOM 4382 N N . ILE B 1 133 ? 30.761 17.115 -42.575 1.00 127.21 113 ILE B N 1
ATOM 4383 C CA . ILE B 1 133 ? 31.810 17.466 -43.516 1.00 123.13 113 ILE B CA 1
ATOM 4384 C C . ILE B 1 133 ? 32.586 16.218 -43.920 1.00 120.80 113 ILE B C 1
ATOM 4385 O O . ILE B 1 133 ? 32.886 15.367 -43.083 1.00 119.22 113 ILE B O 1
ATOM 4390 N N . CYS B 1 134 ? 32.896 16.110 -45.209 1.00 120.64 114 CYS B N 1
ATOM 4391 C CA . CYS B 1 134 ? 33.606 14.948 -45.737 1.00 119.22 114 CYS B CA 1
ATOM 4392 C C . CYS B 1 134 ? 35.018 15.273 -46.227 1.00 117.68 114 CYS B C 1
ATOM 4393 O O . CYS B 1 134 ? 35.209 16.064 -47.152 1.00 117.31 114 CYS B O 1
ATOM 4396 N N . ASP B 1 135 ? 36.000 14.644 -45.593 1.00 116.40 115 ASP B N 1
ATOM 4397 C CA . ASP B 1 135 ? 37.405 14.854 -45.914 1.00 115.74 115 ASP B CA 1
ATOM 4398 C C . ASP B 1 135 ? 37.834 14.039 -47.136 1.00 113.84 115 ASP B C 1
ATOM 4399 O O . ASP B 1 135 ? 37.293 12.964 -47.394 1.00 114.94 115 ASP B O 1
ATOM 4404 N N . GLU B 1 136 ? 38.787 14.569 -47.898 1.00 110.12 116 GLU B N 1
ATOM 4405 C CA . GLU B 1 136 ? 39.422 13.814 -48.977 1.00 106.78 116 GLU B CA 1
ATOM 4406 C C . GLU B 1 136 ? 38.420 13.057 -49.842 1.00 104.11 116 GLU B C 1
ATOM 4407 O O . GLU B 1 136 ? 38.568 11.854 -50.058 1.00 101.86 116 GLU B O 1
ATOM 4413 N N . VAL B 1 137 ? 37.400 13.758 -50.326 1.00 104.09 117 VAL B N 1
ATOM 4414 C CA . VAL B 1 137 ? 36.355 13.137 -51.135 1.00 102.59 117 VAL B CA 1
ATOM 4415 C C . VAL B 1 137 ? 36.913 12.485 -52.397 1.00 100.05 117 VAL B C 1
ATOM 4416 O O . VAL B 1 137 ? 36.260 11.647 -53.017 1.00 99.59 117 VAL B O 1
ATOM 4420 N N . SER B 1 138 ? 38.128 12.868 -52.766 1.00 98.51 118 SER B N 1
ATOM 4421 C CA . SER B 1 138 ? 38.753 12.368 -53.979 1.00 97.19 118 SER B CA 1
ATOM 4422 C C . SER B 1 138 ? 38.767 10.848 -54.012 1.00 94.86 118 SER B C 1
ATOM 4423 O O . SER B 1 138 ? 38.840 10.247 -55.079 1.00 93.50 118 SER B O 1
ATOM 4434 N N . TYR B 1 140 ? 36.423 8.710 -52.733 1.00 96.99 120 TYR B N 1
ATOM 4435 C CA . TYR B 1 140 ? 35.125 8.052 -52.720 1.00 96.54 120 TYR B CA 1
ATOM 4436 C C . TYR B 1 140 ? 34.855 7.335 -54.036 1.00 99.21 120 TYR B C 1
ATOM 4437 O O . TYR B 1 140 ? 35.035 7.905 -55.111 1.00 97.67 120 TYR B O 1
ATOM 4446 N N . ASP B 1 141 ? 34.424 6.080 -53.950 1.00 102.50 121 ASP B N 1
ATOM 4447 C CA . ASP B 1 141 ? 33.963 5.362 -55.128 1.00 105.38 121 ASP B CA 1
ATOM 4448 C C . ASP B 1 141 ? 32.437 5.367 -55.142 1.00 111.15 121 ASP B C 1
ATOM 4449 O O . ASP B 1 141 ? 31.805 5.847 -54.201 1.00 114.16 121 ASP B O 1
ATOM 4454 N N . ARG B 1 142 ? 31.850 4.832 -56.207 1.00 113.26 122 ARG B N 1
ATOM 4455 C CA . ARG B 1 142 ? 30.397 4.812 -56.356 1.00 115.00 122 ARG B CA 1
ATOM 4456 C C . ARG B 1 142 ? 29.657 4.068 -55.250 1.00 116.40 122 ARG B C 1
ATOM 4457 O O . ARG B 1 142 ? 28.871 4.666 -54.516 1.00 119.57 122 ARG B O 1
ATOM 4465 N N . LYS B 1 143 ? 29.900 2.767 -55.136 1.00 114.51 123 LYS B N 1
ATOM 4466 C CA . LYS B 1 143 ? 29.167 1.947 -54.177 1.00 115.92 123 LYS B CA 1
ATOM 4467 C C . LYS B 1 143 ? 29.189 2.589 -52.789 1.00 114.34 123 LYS B C 1
ATOM 4468 O O . LYS B 1 143 ? 28.258 2.413 -52.005 1.00 115.39 123 LYS B O 1
ATOM 4474 N N . LEU B 1 144 ? 30.245 3.343 -52.491 1.00 111.47 124 LEU B N 1
ATOM 4475 C CA . LEU B 1 144 ? 30.316 4.082 -51.234 1.00 111.10 124 LEU B CA 1
ATOM 4476 C C . LEU B 1 144 ? 29.458 5.345 -51.297 1.00 115.63 124 LEU B C 1
ATOM 4477 O O . LEU B 1 144 ? 28.692 5.634 -50.375 1.00 118.37 124 LEU B O 1
ATOM 4482 N N . PHE B 1 145 ? 29.587 6.089 -52.391 1.00 115.05 125 PHE B N 1
ATOM 4483 C CA . PHE B 1 145 ? 28.855 7.340 -52.563 1.00 114.96 125 PHE B CA 1
ATOM 4484 C C . PHE B 1 145 ? 27.345 7.116 -52.520 1.00 116.47 125 PHE B C 1
ATOM 4485 O O . PHE B 1 145 ? 26.615 7.890 -51.906 1.00 118.40 125 PHE B O 1
ATOM 4493 N N . LYS B 1 146 ? 26.885 6.052 -53.171 1.00 115.88 126 LYS B N 1
ATOM 4494 C CA . LYS B 1 146 ? 25.462 5.734 -53.202 1.00 117.20 126 LYS B CA 1
ATOM 4495 C C . LYS B 1 146 ? 24.935 5.502 -51.795 1.00 115.16 126 LYS B C 1
ATOM 4496 O O . LYS B 1 146 ? 23.870 6.003 -51.432 1.00 116.78 126 LYS B O 1
ATOM 4502 N N . ILE B 1 147 ? 25.688 4.742 -51.006 1.00 112.10 127 ILE B N 1
ATOM 4503 C CA . ILE B 1 147 ? 25.319 4.475 -49.619 1.00 110.73 127 ILE B CA 1
ATOM 4504 C C . ILE B 1 147 ? 25.207 5.776 -48.835 1.00 112.81 127 ILE B C 1
ATOM 4505 O O . ILE B 1 147 ? 24.327 5.927 -47.987 1.00 114.75 127 ILE B O 1
ATOM 4510 N N . LEU B 1 148 ? 26.101 6.714 -49.130 1.00 111.82 128 LEU B N 1
ATOM 4511 C CA . LEU B 1 148 ? 26.059 8.031 -48.510 1.00 112.34 128 LEU B CA 1
ATOM 4512 C C . LEU B 1 148 ? 24.699 8.698 -48.723 1.00 118.97 128 LEU B C 1
ATOM 4513 O O . LEU B 1 148 ? 23.969 8.950 -47.765 1.00 121.88 128 LEU B O 1
ATOM 4518 N N . LEU B 1 149 ? 24.368 8.978 -49.982 1.00 121.18 129 LEU B N 1
ATOM 4519 C CA . LEU B 1 149 ? 23.114 9.648 -50.325 1.00 125.03 129 LEU B CA 1
ATOM 4520 C C . LEU B 1 149 ? 21.878 8.896 -49.831 1.00 126.82 129 LEU B C 1
ATOM 4521 O O . LEU B 1 149 ? 20.955 9.499 -49.279 1.00 128.48 129 LEU B O 1
ATOM 4526 N N . SER B 1 150 ? 21.864 7.580 -50.030 1.00 125.22 130 SER B N 1
ATOM 4527 C CA . SER B 1 150 ? 20.720 6.760 -49.641 1.00 125.89 130 SER B CA 1
ATOM 4528 C C . SER B 1 150 ? 20.502 6.797 -48.132 1.00 130.04 130 SER B C 1
ATOM 4529 O O . SER B 1 150 ? 19.482 6.327 -47.632 1.00 132.85 130 SER B O 1
ATOM 4532 N N . THR B 1 151 ? 21.470 7.353 -47.411 1.00 131.54 131 THR B N 1
ATOM 4533 C CA . THR B 1 151 ? 21.409 7.412 -45.953 1.00 135.47 131 THR B CA 1
ATOM 4534 C C . THR B 1 151 ? 21.123 8.823 -45.430 1.00 142.05 131 THR B C 1
ATOM 4535 O O . THR B 1 151 ? 20.104 9.052 -44.779 1.00 146.31 131 THR B O 1
ATOM 4539 N N . ILE B 1 152 ? 22.022 9.762 -45.714 1.00 143.46 132 ILE B N 1
ATOM 4540 C CA . ILE B 1 152 ? 21.919 11.115 -45.167 1.00 147.17 132 ILE B CA 1
ATOM 4541 C C . ILE B 1 152 ? 20.535 11.722 -45.351 1.00 152.96 132 ILE B C 1
ATOM 4542 O O . ILE B 1 152 ? 19.997 11.734 -46.458 1.00 154.69 132 ILE B O 1
ATOM 4547 N N . PRO B 1 153 ? 19.961 12.236 -44.254 1.00 156.88 133 PRO B N 1
ATOM 4548 C CA . PRO B 1 153 ? 18.637 12.864 -44.221 1.00 161.09 133 PRO B CA 1
ATOM 4549 C C . PRO B 1 153 ? 18.609 14.217 -44.933 1.00 160.88 133 PRO B C 1
ATOM 4550 O O . PRO B 1 153 ? 19.664 14.814 -45.158 1.00 158.93 133 PRO B O 1
ATOM 4554 N N . PRO B 1 154 ? 17.405 14.696 -45.287 1.00 161.50 134 PRO B N 1
ATOM 4555 C CA . PRO B 1 154 ? 17.210 16.004 -45.922 1.00 161.15 134 PRO B CA 1
ATOM 4556 C C . PRO B 1 154 ? 17.543 17.155 -44.979 1.00 160.64 134 PRO B C 1
ATOM 4557 O O . PRO B 1 154 ? 17.784 18.271 -45.438 1.00 159.31 134 PRO B O 1
ATOM 4561 N N . TRP B 1 155 ? 17.558 16.884 -43.677 1.00 162.93 135 TRP B N 1
ATOM 4562 C CA . TRP B 1 155 ? 17.862 17.919 -42.694 1.00 166.91 135 TRP B CA 1
ATOM 4563 C C . TRP B 1 155 ? 19.359 17.984 -42.400 1.00 164.95 135 TRP B C 1
ATOM 4564 O O . TRP B 1 155 ? 19.803 18.727 -41.521 1.00 165.24 135 TRP B O 1
ATOM 4575 N N . CYS B 1 156 ? 20.127 17.192 -43.143 1.00 162.64 136 CYS B N 1
ATOM 4576 C CA . CYS B 1 156 ? 21.581 17.193 -43.037 1.00 159.29 136 CYS B CA 1
ATOM 4577 C C . CYS B 1 156 ? 22.235 17.584 -44.362 1.00 155.28 136 CYS B C 1
ATOM 4578 O O . CYS B 1 156 ? 22.166 16.842 -45.344 1.00 154.18 136 CYS B O 1
ATOM 4581 N N . THR B 1 157 ? 22.873 18.750 -44.382 1.00 152.12 137 THR B N 1
ATOM 4582 C CA . THR B 1 157 ? 23.577 19.208 -45.575 1.00 146.58 137 THR B CA 1
ATOM 4583 C C . THR B 1 157 ? 25.058 18.835 -45.519 1.00 141.66 137 THR B C 1
ATOM 4584 O O . THR B 1 157 ? 25.748 19.116 -44.539 1.00 140.57 137 THR B O 1
ATOM 4588 N N . ILE B 1 158 ? 25.531 18.194 -46.582 1.00 138.68 138 ILE B N 1
ATOM 4589 C CA . ILE B 1 158 ? 26.902 17.701 -46.649 1.00 134.02 138 ILE B CA 1
ATOM 4590 C C . ILE B 1 158 ? 27.844 18.703 -47.297 1.00 130.55 138 ILE B C 1
ATOM 4591 O O . ILE B 1 158 ? 27.484 19.393 -48.250 1.00 130.77 138 ILE B O 1
ATOM 4596 N N . ILE B 1 159 ? 29.058 18.781 -46.769 1.00 128.54 139 ILE B N 1
ATOM 4597 C CA . ILE B 1 159 ? 30.106 19.542 -47.420 1.00 128.07 139 ILE B CA 1
ATOM 4598 C C . ILE B 1 159 ? 31.320 18.649 -47.603 1.00 126.55 139 ILE B C 1
ATOM 4599 O O . ILE B 1 159 ? 31.975 18.274 -46.634 1.00 126.95 139 ILE B O 1
ATOM 4604 N N . GLY B 1 160 ? 31.624 18.304 -48.847 1.00 124.83 140 GLY B N 1
ATOM 4605 C CA . GLY B 1 160 ? 32.842 17.576 -49.132 1.00 121.46 140 GLY B CA 1
ATOM 4606 C C . GLY B 1 160 ? 33.947 18.532 -49.529 1.00 119.44 140 GLY B C 1
ATOM 4607 O O . GLY B 1 160 ? 33.682 19.618 -50.043 1.00 120.34 140 GLY B O 1
ATOM 4608 N N . ILE B 1 161 ? 35.190 18.133 -49.293 1.00 116.32 141 ILE B N 1
ATOM 4609 C CA . ILE B 1 161 ? 36.320 18.840 -49.875 1.00 114.82 141 ILE B CA 1
ATOM 4610 C C . ILE B 1 161 ? 37.337 17.814 -50.349 1.00 111.72 141 ILE B C 1
ATOM 4611 O O . ILE B 1 161 ? 37.183 16.618 -50.102 1.00 114.07 141 ILE B O 1
ATOM 4616 N N . GLY B 1 162 ? 38.385 18.281 -51.014 1.00 105.43 142 GLY B N 1
ATOM 4617 C CA . GLY B 1 162 ? 39.385 17.387 -51.559 1.00 99.98 142 GLY B CA 1
ATOM 4618 C C . GLY B 1 162 ? 39.888 17.977 -52.850 1.00 99.81 142 GLY B C 1
ATOM 4619 O O . GLY B 1 162 ? 39.563 19.115 -53.175 1.00 100.29 142 GLY B O 1
ATOM 4620 N N . ASP B 1 163 ? 40.669 17.204 -53.594 1.00 101.17 143 ASP B N 1
ATOM 4621 C CA . ASP B 1 163 ? 41.169 17.658 -54.881 1.00 105.00 143 ASP B CA 1
ATOM 4622 C C . ASP B 1 163 ? 40.675 16.731 -55.981 1.00 107.53 143 ASP B C 1
ATOM 4623 O O . ASP B 1 163 ? 40.822 15.517 -55.875 1.00 109.23 143 ASP B O 1
ATOM 4628 N N . ASN B 1 164 ? 40.086 17.297 -57.033 1.00 108.58 144 ASN B N 1
ATOM 4629 C CA . ASN B 1 164 ? 39.580 16.485 -58.141 1.00 107.59 144 ASN B CA 1
ATOM 4630 C C . ASN B 1 164 ? 40.683 16.050 -59.099 1.00 104.87 144 ASN B C 1
ATOM 4631 O O . ASN B 1 164 ? 40.516 15.099 -59.857 1.00 103.64 144 ASN B O 1
ATOM 4636 N N . LYS B 1 165 ? 41.813 16.747 -59.050 1.00 105.94 145 LYS B N 1
ATOM 4637 C CA . LYS B 1 165 ? 42.966 16.398 -59.871 1.00 108.33 145 LYS B CA 1
ATOM 4638 C C . LYS B 1 165 ? 43.874 15.415 -59.135 1.00 106.62 145 LYS B C 1
ATOM 4639 O O . LYS B 1 165 ? 44.948 15.059 -59.619 1.00 105.42 145 LYS B O 1
ATOM 4645 N N . GLN B 1 166 ? 43.426 14.983 -57.959 1.00 106.63 146 GLN B N 1
ATOM 4646 C CA . GLN B 1 166 ? 44.132 13.982 -57.166 1.00 104.68 146 GLN B CA 1
ATOM 4647 C C . GLN B 1 166 ? 43.902 12.610 -57.792 1.00 105.16 146 GLN B C 1
ATOM 4648 O O . GLN B 1 166 ? 43.345 12.511 -58.885 1.00 107.37 146 GLN B O 1
ATOM 4654 N N . ILE B 1 167 ? 44.335 11.553 -57.114 1.00 103.00 147 ILE B N 1
ATOM 4655 C CA . ILE B 1 167 ? 44.192 10.209 -57.662 1.00 102.75 147 ILE B CA 1
ATOM 4656 C C . ILE B 1 167 ? 42.760 9.712 -57.542 1.00 104.64 147 ILE B C 1
ATOM 4657 O O . ILE B 1 167 ? 42.200 9.660 -56.445 1.00 106.99 147 ILE B O 1
ATOM 4662 N N . ARG B 1 168 ? 42.180 9.346 -58.682 1.00 103.96 148 ARG B N 1
ATOM 4663 C CA . ARG B 1 168 ? 40.807 8.856 -58.741 1.00 104.45 148 ARG B CA 1
ATOM 4664 C C . ARG B 1 168 ? 40.638 7.584 -57.915 1.00 101.94 148 ARG B C 1
ATOM 4665 O O . ARG B 1 168 ? 41.605 6.863 -57.679 1.00 100.88 148 ARG B O 1
ATOM 4673 N N . PRO B 1 169 ? 39.400 7.298 -57.480 1.00 100.64 149 PRO B N 1
ATOM 4674 C CA . PRO B 1 169 ? 39.133 6.119 -56.650 1.00 99.77 149 PRO B CA 1
ATOM 4675 C C . PRO B 1 169 ? 39.552 4.831 -57.344 1.00 99.44 149 PRO B C 1
ATOM 4676 O O . PRO B 1 169 ? 39.656 4.796 -58.566 1.00 96.15 149 PRO B O 1
ATOM 4680 N N . VAL B 1 170 ? 39.803 3.785 -56.567 1.00 104.58 150 VAL B N 1
ATOM 4681 C CA . VAL B 1 170 ? 40.163 2.505 -57.149 1.00 110.58 150 VAL B CA 1
ATOM 4682 C C . VAL B 1 170 ? 38.956 1.578 -57.129 1.00 119.68 150 VAL B C 1
ATOM 4683 O O . VAL B 1 170 ? 38.553 1.085 -56.075 1.00 122.01 150 VAL B O 1
ATOM 4687 N N . ASP B 1 171 ? 38.397 1.340 -58.311 1.00 125.23 151 ASP B N 1
ATOM 4688 C CA . ASP B 1 171 ? 37.190 0.536 -58.471 1.00 130.30 151 ASP B CA 1
ATOM 4689 C C . ASP B 1 171 ? 37.339 -0.341 -59.706 1.00 134.83 151 ASP B C 1
ATOM 4690 O O . ASP B 1 171 ? 36.877 0.029 -60.786 1.00 138.05 151 ASP B O 1
ATOM 4695 N N . PRO B 1 172 ? 37.996 -1.501 -59.556 1.00 135.56 152 PRO B N 1
ATOM 4696 C CA . PRO B 1 172 ? 38.268 -2.391 -60.692 1.00 137.42 152 PRO B CA 1
ATOM 4697 C C . PRO B 1 172 ? 37.009 -2.776 -61.470 1.00 142.30 152 PRO B C 1
ATOM 4698 O O . PRO B 1 172 ? 37.070 -2.959 -62.686 1.00 145.06 152 PRO B O 1
ATOM 4702 N N . GLY B 1 173 ? 35.881 -2.879 -60.771 1.00 143.54 153 GLY B N 1
ATOM 4703 C CA . GLY B 1 173 ? 34.636 -3.322 -61.373 1.00 145.06 153 GLY B CA 1
ATOM 4704 C C . GLY B 1 173 ? 34.245 -2.607 -62.653 1.00 146.51 153 GLY B C 1
ATOM 4705 O O . GLY B 1 173 ? 33.719 -3.223 -63.578 1.00 147.04 153 GLY B O 1
ATOM 4706 N N . GLU B 1 174 ? 34.497 -1.305 -62.709 1.00 147.80 154 GLU B N 1
ATOM 4707 C CA . GLU B 1 174 ? 34.015 -0.494 -63.820 1.00 151.55 154 GLU B CA 1
ATOM 4708 C C . GLU B 1 174 ? 35.132 0.201 -64.584 1.00 151.88 154 GLU B C 1
ATOM 4709 O O . GLU B 1 174 ? 36.066 0.738 -63.993 1.00 148.86 154 GLU B O 1
ATOM 4715 N N . ASN B 1 175 ? 35.024 0.178 -65.908 1.00 156.06 155 ASN B N 1
ATOM 4716 C CA . ASN B 1 175 ? 35.967 0.873 -66.775 1.00 157.06 155 ASN B CA 1
ATOM 4717 C C . ASN B 1 175 ? 35.464 2.263 -67.151 1.00 156.26 155 ASN B C 1
ATOM 4718 O O . ASN B 1 175 ? 34.479 2.400 -67.873 1.00 156.93 155 ASN B O 1
ATOM 4723 N N . THR B 1 176 ? 36.151 3.293 -66.666 1.00 155.25 156 THR B N 1
ATOM 4724 C CA . THR B 1 176 ? 35.724 4.670 -66.894 1.00 158.29 156 THR B CA 1
ATOM 4725 C C . THR B 1 176 ? 36.685 5.670 -66.261 1.00 158.39 156 THR B C 1
ATOM 4726 O O . THR B 1 176 ? 37.472 5.316 -65.381 1.00 154.92 156 THR B O 1
ATOM 4730 N N . ALA B 1 177 ? 36.607 6.921 -66.714 1.00 162.05 157 ALA B N 1
ATOM 4731 C CA . ALA B 1 177 ? 37.374 8.012 -66.120 1.00 161.13 157 ALA B CA 1
ATOM 4732 C C . ALA B 1 177 ? 37.050 8.028 -64.639 1.00 150.06 157 ALA B C 1
ATOM 4733 O O . ALA B 1 177 ? 37.907 7.752 -63.800 1.00 149.63 157 ALA B O 1
ATOM 4735 N N . TYR B 1 178 ? 35.796 8.340 -64.329 1.00 139.65 158 TYR B N 1
ATOM 4736 C CA . TYR B 1 178 ? 35.253 8.031 -63.020 1.00 127.40 158 TYR B CA 1
ATOM 4737 C C . TYR B 1 178 ? 36.024 8.731 -61.901 1.00 119.14 158 TYR B C 1
ATOM 4738 O O . TYR B 1 178 ? 36.643 8.080 -61.060 1.00 121.71 158 TYR B O 1
ATOM 4747 N N . ILE B 1 179 ? 36.000 10.063 -61.909 1.00 108.98 159 ILE B N 1
ATOM 4748 C CA . ILE B 1 179 ? 36.427 10.838 -60.746 1.00 97.49 159 ILE B CA 1
ATOM 4749 C C . ILE B 1 179 ? 35.282 10.849 -59.745 1.00 95.44 159 ILE B C 1
ATOM 4750 O O . ILE B 1 179 ? 34.133 10.611 -60.111 1.00 98.84 159 ILE B O 1
ATOM 4755 N N . SER B 1 180 ? 35.591 11.109 -58.482 1.00 93.09 160 SER B N 1
ATOM 4756 C CA . SER B 1 180 ? 34.582 11.033 -57.432 1.00 94.68 160 SER B CA 1
ATOM 4757 C C . SER B 1 180 ? 33.330 11.851 -57.768 1.00 101.05 160 SER B C 1
ATOM 4758 O O . SER B 1 180 ? 33.423 12.956 -58.306 1.00 104.23 160 SER B O 1
ATOM 4761 N N . PRO B 1 181 ? 32.151 11.290 -57.459 1.00 102.93 161 PRO B N 1
ATOM 4762 C CA . PRO B 1 181 ? 30.825 11.890 -57.642 1.00 107.04 161 PRO B CA 1
ATOM 4763 C C . PRO B 1 181 ? 30.684 13.288 -57.034 1.00 113.21 161 PRO B C 1
ATOM 4764 O O . PRO B 1 181 ? 29.934 14.104 -57.569 1.00 117.26 161 PRO B O 1
ATOM 4768 N N . PHE B 1 182 ? 31.383 13.557 -55.935 1.00 114.15 162 PHE B N 1
ATOM 4769 C CA . PHE B 1 182 ? 31.297 14.859 -55.277 1.00 115.92 162 PHE B CA 1
ATOM 4770 C C . PHE B 1 182 ? 31.484 15.998 -56.278 1.00 118.43 162 PHE B C 1
ATOM 4771 O O . PHE B 1 182 ? 30.834 17.036 -56.174 1.00 120.28 162 PHE B O 1
ATOM 4779 N N . PHE B 1 183 ? 32.365 15.792 -57.254 1.00 120.05 163 PHE B N 1
ATOM 4780 C CA . PHE B 1 183 ? 32.698 16.831 -58.226 1.00 124.85 163 PHE B CA 1
ATOM 4781 C C . PHE B 1 183 ? 31.764 16.866 -59.436 1.00 128.22 163 PHE B C 1
ATOM 4782 O O . PHE B 1 183 ? 31.778 17.824 -60.208 1.00 130.08 163 PHE B O 1
ATOM 4790 N N . THR B 1 184 ? 30.956 15.827 -59.600 1.00 129.22 164 THR B N 1
ATOM 4791 C CA . THR B 1 184 ? 30.108 15.701 -60.782 1.00 133.16 164 THR B CA 1
ATOM 4792 C C . THR B 1 184 ? 28.616 15.757 -60.454 1.00 137.56 164 THR B C 1
ATOM 4793 O O . THR B 1 184 ? 27.904 16.644 -60.928 1.00 141.42 164 THR B O 1
ATOM 4797 N N . HIS B 1 185 ? 28.150 14.810 -59.644 1.00 137.34 165 HIS B N 1
ATOM 4798 C CA . HIS B 1 185 ? 26.730 14.696 -59.325 1.00 139.80 165 HIS B CA 1
ATOM 4799 C C . HIS B 1 185 ? 26.149 16.048 -58.903 1.00 143.52 165 HIS B C 1
ATOM 4800 O O . HIS B 1 185 ? 26.701 16.739 -58.048 1.00 141.27 165 HIS B O 1
ATOM 4807 N N . LYS B 1 186 ? 25.021 16.403 -59.516 1.00 149.14 166 LYS B N 1
ATOM 4808 C CA . LYS B 1 186 ? 24.485 17.768 -59.492 1.00 151.28 166 LYS B CA 1
ATOM 4809 C C . LYS B 1 186 ? 24.164 18.351 -58.116 1.00 151.95 166 LYS B C 1
ATOM 4810 O O . LYS B 1 186 ? 24.286 19.559 -57.912 1.00 151.61 166 LYS B O 1
ATOM 4816 N N . ASP B 1 187 ? 23.746 17.504 -57.181 1.00 152.80 167 ASP B N 1
ATOM 4817 C CA . ASP B 1 187 ? 23.279 17.978 -55.878 1.00 153.91 167 ASP B CA 1
ATOM 4818 C C . ASP B 1 187 ? 24.315 18.818 -55.125 1.00 154.02 167 ASP B C 1
ATOM 4819 O O . ASP B 1 187 ? 23.969 19.580 -54.221 1.00 154.96 167 ASP B O 1
ATOM 4824 N N . PHE B 1 188 ? 25.581 18.678 -55.508 1.00 152.14 168 PHE B N 1
ATOM 4825 C CA . PHE B 1 188 ? 26.662 19.445 -54.896 1.00 149.69 168 PHE B CA 1
ATOM 4826 C C . PHE B 1 188 ? 27.103 20.598 -55.789 1.00 150.35 168 PHE B C 1
ATOM 4827 O O . PHE B 1 188 ? 27.581 20.380 -56.903 1.00 150.73 168 PHE B O 1
ATOM 4835 N N . TYR B 1 189 ? 26.940 21.822 -55.301 1.00 151.34 169 TYR B N 1
ATOM 4836 C CA . TYR B 1 189 ? 27.484 22.985 -55.989 1.00 152.11 169 TYR B CA 1
ATOM 4837 C C . TYR B 1 189 ? 28.969 23.079 -55.678 1.00 146.94 169 TYR B C 1
ATOM 4838 O O . TYR B 1 189 ? 29.369 23.065 -54.515 1.00 145.41 169 TYR B O 1
ATOM 4847 N N . GLN B 1 190 ? 29.788 23.159 -56.719 1.00 144.80 170 GLN B N 1
ATOM 4848 C CA . GLN B 1 190 ? 31.234 23.111 -56.540 1.00 142.22 170 GLN B CA 1
ATOM 4849 C C . GLN B 1 190 ? 31.932 24.452 -56.726 1.00 143.92 170 GLN B C 1
ATOM 4850 O O . GLN B 1 190 ? 32.000 24.988 -57.832 1.00 145.23 170 GLN B O 1
ATOM 4856 N N . CYS B 1 191 ? 32.459 24.982 -55.630 1.00 143.70 171 CYS B N 1
ATOM 4857 C CA . CYS B 1 191 ? 33.305 26.160 -55.689 1.00 144.72 171 CYS B CA 1
ATOM 4858 C C . CYS B 1 191 ? 34.750 25.729 -55.885 1.00 143.54 171 CYS B C 1
ATOM 4859 O O . CYS B 1 191 ? 35.235 24.818 -55.212 1.00 143.28 171 CYS B O 1
ATOM 4862 N N . GLU B 1 192 ? 35.430 26.377 -56.822 1.00 143.14 172 GLU B N 1
ATOM 4863 C CA . GLU B 1 192 ? 36.826 26.073 -57.102 1.00 140.18 172 GLU B CA 1
ATOM 4864 C C . GLU B 1 192 ? 37.743 27.015 -56.327 1.00 140.08 172 GLU B C 1
ATOM 4865 O O . GLU B 1 192 ? 37.681 28.231 -56.494 1.00 143.10 172 GLU B O 1
ATOM 4871 N N . LEU B 1 193 ? 38.592 26.454 -55.475 1.00 136.39 173 LEU B N 1
ATOM 4872 C CA . LEU B 1 193 ? 39.517 27.274 -54.703 1.00 135.40 173 LEU B CA 1
ATOM 4873 C C . LEU B 1 193 ? 40.516 27.985 -55.613 1.00 136.95 173 LEU B C 1
ATOM 4874 O O . LEU B 1 193 ? 40.786 27.541 -56.731 1.00 134.64 173 LEU B O 1
ATOM 4879 N N . THR B 1 194 ? 41.068 29.088 -55.120 1.00 140.59 174 THR B N 1
ATOM 4880 C CA . THR B 1 194 ? 41.876 29.972 -55.950 1.00 142.54 174 THR B CA 1
ATOM 4881 C C . THR B 1 194 ? 43.339 30.004 -55.530 1.00 143.12 174 THR B C 1
ATOM 4882 O O . THR B 1 194 ? 43.758 29.279 -54.633 1.00 141.82 174 THR B O 1
ATOM 4886 N N . GLU B 1 195 ? 44.116 30.853 -56.189 1.00 146.30 175 GLU B N 1
ATOM 4887 C CA . GLU B 1 195 ? 45.542 30.941 -55.912 1.00 149.40 175 GLU B CA 1
ATOM 4888 C C . GLU B 1 195 ? 45.845 31.625 -54.580 1.00 154.43 175 GLU B C 1
ATOM 4889 O O . GLU B 1 195 ? 44.941 32.026 -53.844 1.00 156.89 175 GLU B O 1
ATOM 4895 N N . VAL B 1 196 ? 47.134 31.747 -54.287 1.00 155.83 176 VAL B N 1
ATOM 4896 C CA . VAL B 1 196 ? 47.620 32.443 -53.102 1.00 157.20 176 VAL B CA 1
ATOM 4897 C C . VAL B 1 196 ? 48.926 33.125 -53.478 1.00 159.05 176 VAL B C 1
ATOM 4898 O O . VAL B 1 196 ? 49.272 33.190 -54.659 1.00 159.05 176 VAL B O 1
ATOM 4902 N N . LYS B 1 197 ? 49.654 33.636 -52.491 1.00 160.65 177 LYS B N 1
ATOM 4903 C CA . LYS B 1 197 ? 50.895 34.334 -52.790 1.00 160.96 177 LYS B CA 1
ATOM 4904 C C . LYS B 1 197 ? 51.925 33.336 -53.308 1.00 160.60 177 LYS B C 1
ATOM 4905 O O . LYS B 1 197 ? 52.282 32.377 -52.621 1.00 158.56 177 LYS B O 1
ATOM 4911 N N . ARG B 1 198 ? 52.409 33.575 -54.522 1.00 162.29 178 ARG B N 1
ATOM 4912 C CA . ARG B 1 198 ? 53.449 32.738 -55.095 1.00 160.40 178 ARG B CA 1
ATOM 4913 C C . ARG B 1 198 ? 54.758 33.433 -54.778 1.00 159.75 178 ARG B C 1
ATOM 4914 O O . ARG B 1 198 ? 55.072 34.474 -55.358 1.00 161.51 178 ARG B O 1
ATOM 4922 N N . SER B 1 199 ? 55.533 32.861 -53.865 1.00 156.82 179 SER B N 1
ATOM 4923 C CA . SER B 1 199 ? 56.700 33.571 -53.368 1.00 156.16 179 SER B CA 1
ATOM 4924 C C . SER B 1 199 ? 57.957 33.008 -53.998 1.00 151.99 179 SER B C 1
ATOM 4925 O O . SER B 1 199 ? 58.496 33.568 -54.955 1.00 152.44 179 SER B O 1
ATOM 4928 N N . ASN B 1 200 ? 58.418 31.893 -53.449 1.00 146.24 180 ASN B N 1
ATOM 4929 C CA . ASN B 1 200 ? 59.274 30.975 -54.167 1.00 139.72 180 ASN B CA 1
ATOM 4930 C C . ASN B 1 200 ? 58.720 29.611 -53.829 1.00 128.60 180 ASN B C 1
ATOM 4931 O O . ASN B 1 200 ? 58.849 29.149 -52.698 1.00 125.76 180 ASN B O 1
ATOM 4936 N N . ALA B 1 201 ? 58.122 28.955 -54.812 1.00 122.21 181 ALA B N 1
ATOM 4937 C CA . ALA B 1 201 ? 57.440 27.695 -54.570 1.00 114.40 181 ALA B CA 1
ATOM 4938 C C . ALA B 1 201 ? 57.665 26.786 -55.752 1.00 111.44 181 ALA B C 1
ATOM 4939 O O . ALA B 1 201 ? 56.722 26.431 -56.457 1.00 110.20 181 ALA B O 1
ATOM 4941 N N . PRO B 1 202 ? 58.925 26.399 -55.969 1.00 111.74 182 PRO B N 1
ATOM 4942 C CA . PRO B 1 202 ? 59.281 25.589 -57.132 1.00 112.34 182 PRO B CA 1
ATOM 4943 C C . PRO B 1 202 ? 58.371 24.376 -57.225 1.00 109.76 182 PRO B C 1
ATOM 4944 O O . PRO B 1 202 ? 57.873 24.064 -58.306 1.00 111.77 182 PRO B O 1
ATOM 4948 N N . ILE B 1 203 ? 58.147 23.714 -56.094 1.00 103.04 183 ILE B N 1
ATOM 4949 C CA . ILE B 1 203 ? 57.308 22.522 -56.053 1.00 92.80 183 ILE B CA 1
ATOM 4950 C C . ILE B 1 203 ? 55.859 22.818 -56.446 1.00 88.03 183 ILE B C 1
ATOM 4951 O O . ILE B 1 203 ? 55.332 22.226 -57.383 1.00 88.25 183 ILE B O 1
ATOM 4956 N N . ILE B 1 204 ? 55.219 23.739 -55.732 1.00 84.81 184 ILE B N 1
ATOM 4957 C CA . ILE B 1 204 ? 53.809 24.041 -55.973 1.00 85.09 184 ILE B CA 1
ATOM 4958 C C . ILE B 1 204 ? 53.539 24.466 -57.413 1.00 90.99 184 ILE B C 1
ATOM 4959 O O . ILE B 1 204 ? 52.466 24.202 -57.954 1.00 91.11 184 ILE B O 1
ATOM 4964 N N . ASP B 1 205 ? 54.519 25.120 -58.029 1.00 96.07 185 ASP B N 1
ATOM 4965 C CA . ASP B 1 205 ? 54.376 25.587 -59.402 1.00 99.43 185 ASP B CA 1
ATOM 4966 C C . ASP B 1 205 ? 54.475 24.428 -60.384 1.00 97.54 185 ASP B C 1
ATOM 4967 O O . ASP B 1 205 ? 53.745 24.383 -61.373 1.00 97.79 185 ASP B O 1
ATOM 4972 N N . VAL B 1 206 ? 55.374 23.491 -60.103 1.00 96.60 186 VAL B N 1
ATOM 4973 C CA . VAL B 1 206 ? 55.502 22.290 -60.920 1.00 97.57 186 VAL B CA 1
ATOM 4974 C C . VAL B 1 206 ? 54.263 21.408 -60.762 1.00 101.38 186 VAL B C 1
ATOM 4975 O O . VAL B 1 206 ? 53.860 20.711 -61.692 1.00 102.57 186 VAL B O 1
ATOM 4979 N N . ALA B 1 207 ? 53.659 21.454 -59.578 1.00 101.72 187 ALA B N 1
ATOM 4980 C CA . ALA B 1 207 ? 52.468 20.663 -59.288 1.00 100.59 187 ALA B CA 1
ATOM 4981 C C . ALA B 1 207 ? 51.257 21.190 -60.044 1.00 103.79 187 ALA B C 1
ATOM 4982 O O . ALA B 1 207 ? 50.449 20.415 -60.555 1.00 106.40 187 ALA B O 1
ATOM 4984 N N . THR B 1 208 ? 51.129 22.511 -60.110 1.00 103.89 188 THR B N 1
ATOM 4985 C CA . THR B 1 208 ? 50.037 23.128 -60.855 1.00 101.44 188 THR B CA 1
ATOM 4986 C C . THR B 1 208 ? 50.182 22.857 -62.349 1.00 103.20 188 THR B C 1
ATOM 4987 O O . THR B 1 208 ? 49.230 22.440 -63.012 1.00 102.14 188 THR B O 1
ATOM 4991 N N . ASP B 1 209 ? 51.381 23.091 -62.873 1.00 105.94 189 ASP B N 1
ATOM 4992 C CA . ASP B 1 209 ? 51.667 22.810 -64.273 1.00 108.15 189 ASP B CA 1
ATOM 4993 C C . ASP B 1 209 ? 51.406 21.343 -64.595 1.00 106.51 189 ASP B C 1
ATOM 4994 O O . ASP B 1 209 ? 51.025 21.005 -65.715 1.00 108.19 189 ASP B O 1
ATOM 4999 N N . VAL B 1 210 ? 51.609 20.474 -63.608 1.00 103.11 190 VAL B N 1
ATOM 5000 C CA . VAL B 1 210 ? 51.453 19.035 -63.813 1.00 101.04 190 VAL B CA 1
ATOM 5001 C C . VAL B 1 210 ? 49.999 18.602 -63.987 1.00 105.58 190 VAL B C 1
ATOM 5002 O O . VAL B 1 210 ? 49.663 17.924 -64.959 1.00 107.49 190 VAL B O 1
ATOM 5006 N N . ARG B 1 211 ? 49.137 18.991 -63.053 1.00 106.65 191 ARG B N 1
ATOM 5007 C CA . ARG B 1 211 ? 47.730 18.608 -63.136 1.00 109.19 191 ARG B CA 1
ATOM 5008 C C . ARG B 1 211 ? 47.099 19.143 -64.419 1.00 108.38 191 ARG B C 1
ATOM 5009 O O . ARG B 1 211 ? 46.075 18.640 -64.882 1.00 106.64 191 ARG B O 1
ATOM 5017 N N . ASN B 1 212 ? 47.737 20.152 -65.000 1.00 108.74 192 ASN B N 1
ATOM 5018 C CA . ASN B 1 212 ? 47.241 20.779 -66.216 1.00 110.45 192 ASN B CA 1
ATOM 5019 C C . ASN B 1 212 ? 47.752 20.101 -67.482 1.00 111.58 192 ASN B C 1
ATOM 5020 O O . ASN B 1 212 ? 47.518 20.584 -68.589 1.00 114.30 192 ASN B O 1
ATOM 5025 N N . GLY B 1 213 ? 48.458 18.988 -67.312 1.00 110.66 193 GLY B N 1
ATOM 5026 C CA . GLY B 1 213 ? 48.850 18.152 -68.434 1.00 114.05 193 GLY B CA 1
ATOM 5027 C C . GLY B 1 213 ? 50.316 18.173 -68.823 1.00 116.71 193 GLY B C 1
ATOM 5028 O O . GLY B 1 213 ? 50.727 17.463 -69.743 1.00 119.08 193 GLY B O 1
ATOM 5029 N N . LYS B 1 214 ? 51.110 18.976 -68.124 1.00 115.56 194 LYS B N 1
ATOM 5030 C CA . LYS B 1 214 ? 52.546 19.017 -68.374 1.00 115.40 194 LYS B CA 1
ATOM 5031 C C . LYS B 1 214 ? 53.269 17.992 -67.509 1.00 113.79 194 LYS B C 1
ATOM 5032 O O . LYS B 1 214 ? 52.986 17.869 -66.318 1.00 114.09 194 LYS B O 1
ATOM 5038 N N . TRP B 1 215 ? 54.193 17.249 -68.110 1.00 110.51 195 TRP B N 1
ATOM 5039 C CA . TRP B 1 215 ? 54.987 16.277 -67.364 1.00 104.67 195 TRP B CA 1
ATOM 5040 C C . TRP B 1 215 ? 56.026 16.969 -66.488 1.00 106.78 195 TRP B C 1
ATOM 5041 O O . TRP B 1 215 ? 56.346 18.142 -66.688 1.00 110.57 195 TRP B O 1
ATOM 5052 N N . ILE B 1 216 ? 56.540 16.238 -65.509 1.00 104.10 196 ILE B N 1
ATOM 5053 C CA . ILE B 1 216 ? 57.479 16.795 -64.544 1.00 102.51 196 ILE B CA 1
ATOM 5054 C C . ILE B 1 216 ? 58.680 17.452 -65.224 1.00 105.29 196 ILE B C 1
ATOM 5055 O O . ILE B 1 216 ? 59.146 16.991 -66.266 1.00 107.16 196 ILE B O 1
ATOM 5060 N N . TYR B 1 217 ? 59.159 18.545 -64.637 1.00 106.36 197 TYR B N 1
ATOM 5061 C CA . TYR B 1 217 ? 60.300 19.282 -65.173 1.00 108.96 197 TYR B CA 1
ATOM 5062 C C . TYR B 1 217 ? 61.104 19.929 -64.052 1.00 111.33 197 TYR B C 1
ATOM 5063 O O . TYR B 1 217 ? 60.636 20.010 -62.918 1.00 112.70 197 TYR B O 1
ATOM 5072 N N . ASP B 1 218 ? 62.316 20.377 -64.369 1.00 112.00 198 ASP B N 1
ATOM 5073 C CA . ASP B 1 218 ? 63.180 21.002 -63.369 1.00 112.21 198 ASP B CA 1
ATOM 5074 C C . ASP B 1 218 ? 62.800 22.449 -63.083 1.00 114.02 198 ASP B C 1
ATOM 5075 O O . ASP B 1 218 ? 62.733 23.277 -63.991 1.00 116.18 198 ASP B O 1
ATOM 5080 N N . LYS B 1 219 ? 62.535 22.739 -61.814 1.00 113.12 199 LYS B N 1
ATOM 5081 C CA . LYS B 1 219 ? 62.440 24.112 -61.340 1.00 114.62 199 LYS B CA 1
ATOM 5082 C C . LYS B 1 219 ? 63.169 24.207 -60.011 1.00 116.45 199 LYS B C 1
ATOM 5083 O O . LYS B 1 219 ? 62.788 23.550 -59.045 1.00 118.27 199 LYS B O 1
ATOM 5089 N N . VAL B 1 220 ? 64.215 25.025 -59.959 1.00 116.78 200 VAL B N 1
ATOM 5090 C CA . VAL B 1 220 ? 65.027 25.139 -58.753 1.00 116.56 200 VAL B CA 1
ATOM 5091 C C . VAL B 1 220 ? 65.204 26.592 -58.327 1.00 118.63 200 VAL B C 1
ATOM 5092 O O . VAL B 1 220 ? 65.551 27.450 -59.137 1.00 121.51 200 VAL B O 1
ATOM 5096 N N . VAL B 1 221 ? 64.959 26.865 -57.051 1.00 118.43 201 VAL B N 1
ATOM 5097 C CA . VAL B 1 221 ? 65.056 28.223 -56.531 1.00 121.53 201 VAL B CA 1
ATOM 5098 C C . VAL B 1 221 ? 65.701 28.247 -55.149 1.00 125.64 201 VAL B C 1
ATOM 5099 O O . VAL B 1 221 ? 65.277 27.518 -54.252 1.00 125.90 201 VAL B O 1
ATOM 5103 N N . ASP B 1 222 ? 66.730 29.077 -54.983 1.00 129.37 202 ASP B N 1
ATOM 5104 C CA . ASP B 1 222 ? 67.423 29.192 -53.699 1.00 133.90 202 ASP B CA 1
ATOM 5105 C C . ASP B 1 222 ? 68.164 27.897 -53.353 1.00 131.71 202 ASP B C 1
ATOM 5106 O O . ASP B 1 222 ? 68.805 27.796 -52.306 1.00 133.34 202 ASP B O 1
ATOM 5111 N N . GLY B 1 223 ? 68.061 26.907 -54.235 1.00 127.03 203 GLY B N 1
ATOM 5112 C CA . GLY B 1 223 ? 68.720 25.628 -54.033 1.00 121.94 203 GLY B CA 1
ATOM 5113 C C . GLY B 1 223 ? 67.803 24.444 -53.778 1.00 115.55 203 GLY B C 1
ATOM 5114 O O . GLY B 1 223 ? 68.260 23.302 -53.730 1.00 111.71 203 GLY B O 1
ATOM 5115 N N . HIS B 1 224 ? 66.509 24.704 -53.623 1.00 114.27 204 HIS B N 1
ATOM 5116 C CA . HIS B 1 224 ? 65.547 23.629 -53.403 1.00 110.92 204 HIS B CA 1
ATOM 5117 C C . HIS B 1 224 ? 64.389 23.688 -54.394 1.00 108.30 204 HIS B C 1
ATOM 5118 O O . HIS B 1 224 ? 63.924 24.767 -54.759 1.00 107.98 204 HIS B O 1
ATOM 5125 N N . GLY B 1 225 ? 63.927 22.516 -54.821 1.00 105.11 205 GLY B N 1
ATOM 5126 C CA . GLY B 1 225 ? 62.901 22.421 -55.843 1.00 100.02 205 GLY B CA 1
ATOM 5127 C C . GLY B 1 225 ? 62.828 21.036 -56.461 1.00 95.29 205 GLY B C 1
ATOM 5128 O O . GLY B 1 225 ? 63.186 20.038 -55.829 1.00 91.72 205 GLY B O 1
ATOM 5129 N N . VAL B 1 226 ? 62.348 20.980 -57.700 1.00 94.37 206 VAL B N 1
ATOM 5130 C CA . VAL B 1 226 ? 62.260 19.727 -58.444 1.00 90.97 206 VAL B CA 1
ATOM 5131 C C . VAL B 1 226 ? 63.482 19.518 -59.342 1.00 93.79 206 VAL B C 1
ATOM 5132 O O . VAL B 1 226 ? 63.718 20.285 -60.273 1.00 96.70 206 VAL B O 1
ATOM 5136 N N . ARG B 1 227 ? 64.256 18.477 -59.052 1.00 94.97 207 ARG B N 1
ATOM 5137 C CA . ARG B 1 227 ? 65.454 18.159 -59.821 1.00 99.97 207 ARG B CA 1
ATOM 5138 C C . ARG B 1 227 ? 65.323 16.765 -60.424 1.00 102.29 207 ARG B C 1
ATOM 5139 O O . ARG B 1 227 ? 64.896 15.832 -59.745 1.00 102.61 207 ARG B O 1
ATOM 5147 N N . GLY B 1 228 ? 65.679 16.624 -61.699 1.00 104.73 208 GLY B N 1
ATOM 5148 C CA . GLY B 1 228 ? 65.573 15.344 -62.383 1.00 105.06 208 GLY B CA 1
ATOM 5149 C C . GLY B 1 228 ? 66.881 14.619 -62.667 1.00 106.84 208 GLY B C 1
ATOM 5150 O O . GLY B 1 228 ? 67.967 15.139 -62.413 1.00 108.72 208 GLY B O 1
ATOM 5151 N N . PHE B 1 229 ? 66.764 13.401 -63.193 1.00 106.18 209 PHE B N 1
ATOM 5152 C CA . PHE B 1 229 ? 67.912 12.627 -63.663 1.00 107.37 209 PHE B CA 1
ATOM 5153 C C . PHE B 1 229 ? 67.570 11.923 -64.974 1.00 109.19 209 PHE B C 1
ATOM 5154 O O . PHE B 1 229 ? 66.610 11.155 -65.031 1.00 106.65 209 PHE B O 1
ATOM 5162 N N . THR B 1 230 ? 68.352 12.169 -66.023 1.00 112.71 210 THR B N 1
ATOM 5163 C CA . THR B 1 230 ? 68.171 11.434 -67.278 1.00 111.78 210 THR B CA 1
ATOM 5164 C C . THR B 1 230 ? 69.493 10.948 -67.859 1.00 113.99 210 THR B C 1
ATOM 5165 O O . THR B 1 230 ? 70.562 11.240 -67.325 1.00 114.56 210 THR B O 1
ATOM 5169 N N . GLY B 1 231 ? 69.409 10.210 -68.962 1.00 116.11 211 GLY B N 1
ATOM 5170 C CA . GLY B 1 231 ? 70.586 9.637 -69.589 1.00 120.87 211 GLY B CA 1
ATOM 5171 C C . GLY B 1 231 ? 70.820 8.181 -69.220 1.00 119.53 211 GLY B C 1
ATOM 5172 O O . GLY B 1 231 ? 70.103 7.610 -68.394 1.00 112.49 211 GLY B O 1
ATOM 5173 N N . ASP B 1 232 ? 71.828 7.580 -69.847 1.00 124.33 212 ASP B N 1
ATOM 5174 C CA . ASP B 1 232 ? 72.182 6.185 -69.600 1.00 126.99 212 ASP B CA 1
ATOM 5175 C C . ASP B 1 232 ? 72.570 5.945 -68.145 1.00 129.54 212 ASP B C 1
ATOM 5176 O O . ASP B 1 232 ? 72.430 4.834 -67.632 1.00 130.00 212 ASP B O 1
ATOM 5181 N N . THR B 1 233 ? 73.067 6.984 -67.482 1.00 130.90 213 THR B N 1
ATOM 5182 C CA . THR B 1 233 ? 73.140 6.954 -66.029 1.00 128.99 213 THR B CA 1
ATOM 5183 C C . THR B 1 233 ? 72.162 7.981 -65.478 1.00 128.62 213 THR B C 1
ATOM 5184 O O . THR B 1 233 ? 72.403 9.190 -65.518 1.00 131.33 213 THR B O 1
ATOM 5188 N N . ALA B 1 234 ? 71.050 7.477 -64.962 1.00 122.88 214 ALA B N 1
ATOM 5189 C CA . ALA B 1 234 ? 70.023 8.300 -64.355 1.00 116.08 214 ALA B CA 1
ATOM 5190 C C . ALA B 1 234 ? 69.689 7.637 -63.043 1.00 113.42 214 ALA B C 1
ATOM 5191 O O . ALA B 1 234 ? 69.931 8.186 -61.972 1.00 115.57 214 ALA B O 1
ATOM 5193 N N . LEU B 1 235 ? 69.141 6.431 -63.143 1.00 108.15 215 LEU B N 1
ATOM 5194 C CA . LEU B 1 235 ? 68.818 5.643 -61.969 1.00 101.54 215 LEU B CA 1
ATOM 5195 C C . LEU B 1 235 ? 70.025 5.581 -61.044 1.00 101.67 215 LEU B C 1
ATOM 5196 O O . LEU B 1 235 ? 69.885 5.727 -59.835 1.00 102.38 215 LEU B O 1
ATOM 5201 N N . ARG B 1 236 ? 71.212 5.380 -61.607 1.00 103.02 216 ARG B N 1
ATOM 5202 C CA . ARG B 1 236 ? 72.418 5.308 -60.789 1.00 105.38 216 ARG B CA 1
ATOM 5203 C C . ARG B 1 236 ? 72.668 6.638 -60.091 1.00 104.63 216 ARG B C 1
ATOM 5204 O O . ARG B 1 236 ? 72.829 6.689 -58.871 1.00 104.49 216 ARG B O 1
ATOM 5212 N N . ASP B 1 237 ? 72.703 7.713 -60.870 1.00 104.19 217 ASP B N 1
ATOM 5213 C CA . ASP B 1 237 ? 72.883 9.047 -60.311 1.00 105.25 217 ASP B CA 1
ATOM 5214 C C . ASP B 1 237 ? 71.817 9.346 -59.268 1.00 100.22 217 ASP B C 1
ATOM 5215 O O . ASP B 1 237 ? 72.115 9.828 -58.180 1.00 100.64 217 ASP B O 1
ATOM 5220 N N . PHE B 1 238 ? 70.569 9.056 -59.610 1.00 96.72 218 PHE B N 1
ATOM 5221 C CA . PHE B 1 238 ? 69.441 9.346 -58.732 1.00 92.98 218 PHE B CA 1
ATOM 5222 C C . PHE B 1 238 ? 69.456 8.505 -57.464 1.00 91.84 218 PHE B C 1
ATOM 5223 O O . PHE B 1 238 ? 68.939 8.920 -56.426 1.00 88.02 218 PHE B O 1
ATOM 5239 N N . VAL B 1 240 ? 72.395 7.216 -56.009 1.00 92.66 220 VAL B N 1
ATOM 5240 C CA . VAL B 1 240 ? 73.483 7.731 -55.201 1.00 91.15 220 VAL B CA 1
ATOM 5241 C C . VAL B 1 240 ? 73.054 9.061 -54.591 1.00 91.56 220 VAL B C 1
ATOM 5242 O O . VAL B 1 240 ? 73.684 9.562 -53.663 1.00 95.33 220 VAL B O 1
ATOM 5246 N N . ASN B 1 241 ? 71.981 9.631 -55.126 1.00 89.04 221 ASN B N 1
ATOM 5247 C CA . ASN B 1 241 ? 71.442 10.876 -54.609 1.00 89.75 221 ASN B CA 1
ATOM 5248 C C . ASN B 1 241 ? 70.625 10.628 -53.350 1.00 88.81 221 ASN B C 1
ATOM 5249 O O . ASN B 1 241 ? 70.767 11.333 -52.356 1.00 91.44 221 ASN B O 1
ATOM 5254 N N . TYR B 1 242 ? 69.764 9.619 -53.399 1.00 87.02 222 TYR B N 1
ATOM 5255 C CA . TYR B 1 242 ? 68.980 9.239 -52.232 1.00 85.91 222 TYR B CA 1
ATOM 5256 C C . TYR B 1 242 ? 69.913 8.873 -51.096 1.00 91.33 222 TYR B C 1
ATOM 5257 O O . TYR B 1 242 ? 69.839 9.451 -50.017 1.00 95.74 222 TYR B O 1
ATOM 5266 N N . PHE B 1 243 ? 70.800 7.916 -51.354 1.00 91.68 223 PHE B N 1
ATOM 5267 C CA . PHE B 1 243 ? 71.730 7.428 -50.343 1.00 91.26 223 PHE B CA 1
ATOM 5268 C C . PHE B 1 243 ? 72.575 8.551 -49.765 1.00 92.65 223 PHE B C 1
ATOM 5269 O O . PHE B 1 243 ? 73.145 8.408 -48.687 1.00 98.37 223 PHE B O 1
ATOM 5277 N N . SER B 1 244 ? 72.657 9.665 -50.485 1.00 88.14 224 SER B N 1
ATOM 5278 C CA . SER B 1 244 ? 73.394 10.831 -50.007 1.00 87.10 224 SER B CA 1
ATOM 5279 C C . SER B 1 244 ? 72.600 11.612 -48.962 1.00 83.01 224 SER B C 1
ATOM 5280 O O . SER B 1 244 ? 73.150 12.052 -47.952 1.00 81.41 224 SER B O 1
ATOM 5283 N N . ILE B 1 245 ? 71.308 11.789 -49.216 1.00 81.92 225 ILE B N 1
ATOM 5284 C CA . ILE B 1 245 ? 70.433 12.508 -48.298 1.00 84.47 225 ILE B CA 1
ATOM 5285 C C . ILE B 1 245 ? 70.051 11.609 -47.127 1.00 87.92 225 ILE B C 1
ATOM 5286 O O . ILE B 1 245 ? 69.940 12.057 -45.985 1.00 90.14 225 ILE B O 1
ATOM 5291 N N . VAL B 1 246 ? 69.869 10.330 -47.430 1.00 88.42 226 VAL B N 1
ATOM 5292 C CA . VAL B 1 246 ? 69.377 9.354 -46.467 1.00 89.61 226 VAL B CA 1
ATOM 5293 C C . VAL B 1 246 ? 70.501 8.704 -45.67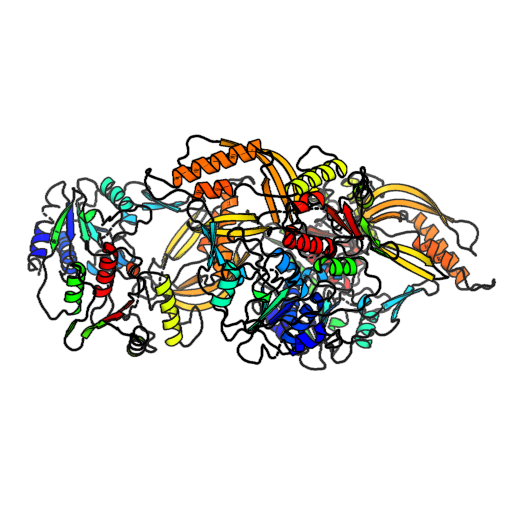4 1.00 98.86 226 VAL B C 1
ATOM 5294 O O . VAL B 1 246 ? 70.558 8.828 -44.451 1.00 99.12 226 VAL B O 1
ATOM 5298 N N . LYS B 1 247 ? 71.383 8.002 -46.376 1.00 108.47 227 LYS B N 1
ATOM 5299 C CA . LYS B 1 247 ? 72.482 7.280 -45.741 1.00 120.50 227 LYS B CA 1
ATOM 5300 C C . LYS B 1 247 ? 71.981 6.284 -44.702 1.00 123.64 227 LYS B C 1
ATOM 5301 O O . LYS B 1 247 ? 70.953 5.635 -44.882 1.00 122.94 227 LYS B O 1
ATOM 5307 N N . SER B 1 248 ? 72.709 6.201 -43.595 1.00 127.73 228 SER B N 1
ATOM 5308 C CA . SER B 1 248 ? 72.370 5.291 -42.507 1.00 132.09 228 SER B CA 1
ATOM 5309 C C . SER B 1 248 ? 71.189 5.804 -41.691 1.00 127.95 228 SER B C 1
ATOM 5310 O O . SER B 1 248 ? 70.723 5.124 -40.771 1.00 124.40 228 SER B O 1
ATOM 5313 N N . LEU B 1 249 ? 70.700 6.997 -42.021 1.00 127.43 229 LEU B N 1
ATOM 5314 C CA . LEU B 1 249 ? 69.618 7.557 -41.236 1.00 125.27 229 LEU B CA 1
ATOM 5315 C C . LEU B 1 249 ? 68.595 6.453 -41.155 1.00 121.26 229 LEU B C 1
ATOM 5316 O O . LEU B 1 249 ? 68.163 5.924 -42.176 1.00 120.88 229 LEU B O 1
ATOM 5321 N N . ASP B 1 250 ? 68.209 6.093 -39.942 1.00 117.99 230 ASP B N 1
ATOM 5322 C CA . ASP B 1 250 ? 67.052 5.246 -39.790 1.00 113.79 230 ASP B CA 1
ATOM 5323 C C . ASP B 1 250 ? 65.901 6.217 -39.681 1.00 106.29 230 ASP B C 1
ATOM 5324 O O . ASP B 1 250 ? 64.747 5.815 -39.559 1.00 104.64 230 ASP B O 1
ATOM 5329 N N . ASP B 1 251 ? 66.220 7.509 -39.739 1.00 102.30 231 ASP B N 1
ATOM 5330 C CA . ASP B 1 251 ? 65.165 8.482 -39.915 1.00 100.16 231 ASP B CA 1
ATOM 5331 C C . ASP B 1 251 ? 65.182 8.860 -41.385 1.00 98.69 231 ASP B C 1
ATOM 5332 O O . ASP B 1 251 ? 65.952 9.714 -41.842 1.00 97.97 231 ASP B O 1
ATOM 5337 N N . LEU B 1 252 ? 64.307 8.173 -42.109 1.00 95.61 232 LEU B N 1
ATOM 5338 C CA . LEU B 1 252 ? 63.903 8.488 -43.461 1.00 88.77 232 LEU B CA 1
ATOM 5339 C C . LEU B 1 252 ? 62.518 9.108 -43.418 1.00 92.64 232 LEU B C 1
ATOM 5340 O O . LEU B 1 252 ? 61.920 9.378 -44.452 1.00 99.03 232 LEU B O 1
ATOM 5345 N N . PHE B 1 253 ? 62.000 9.294 -42.209 1.00 91.22 233 PHE B N 1
ATOM 5346 C CA . PHE B 1 253 ? 60.600 9.656 -42.011 1.00 88.38 233 PHE B CA 1
ATOM 5347 C C . PHE B 1 253 ? 60.166 10.798 -42.914 1.00 89.23 233 PHE B C 1
ATOM 5348 O O . PHE B 1 253 ? 59.023 10.835 -43.369 1.00 89.25 233 PHE B O 1
ATOM 5356 N N . GLU B 1 254 ? 61.075 11.736 -43.158 1.00 90.14 234 GLU B N 1
ATOM 5357 C CA . GLU B 1 254 ? 60.783 12.864 -44.036 1.00 90.90 234 GLU B CA 1
ATOM 5358 C C . GLU B 1 254 ? 61.284 12.719 -45.487 1.00 91.06 234 GLU B C 1
ATOM 5359 O O . GLU B 1 254 ? 61.060 13.608 -46.310 1.00 93.91 234 GLU B O 1
ATOM 5365 N N . ASN B 1 255 ? 61.951 11.606 -45.795 1.00 88.62 235 ASN B N 1
ATOM 5366 C CA . ASN B 1 255 ? 62.286 11.265 -47.180 1.00 87.67 235 ASN B CA 1
ATOM 5367 C C . ASN B 1 255 ? 61.559 10.007 -47.653 1.00 84.39 235 ASN B C 1
ATOM 5368 O O . ASN B 1 255 ? 61.916 8.887 -47.276 1.00 79.62 235 ASN B O 1
ATOM 5373 N N . ARG B 1 256 ? 60.565 10.191 -48.515 1.00 85.14 236 ARG B N 1
ATOM 5374 C CA . ARG B 1 256 ? 59.788 9.067 -49.021 1.00 81.44 236 ARG B CA 1
ATOM 5375 C C . ARG B 1 256 ? 60.011 8.917 -50.508 1.00 76.84 236 ARG B C 1
ATOM 5376 O O . ARG B 1 256 ? 60.028 9.904 -51.235 1.00 77.09 236 ARG B O 1
ATOM 5384 N N . VAL B 1 257 ? 60.197 7.681 -50.955 1.00 75.28 237 VAL B N 1
ATOM 5385 C CA . VAL B 1 257 ? 60.286 7.399 -52.382 1.00 75.25 237 VAL B CA 1
ATOM 5386 C C . VAL B 1 257 ? 59.034 6.661 -52.849 1.00 72.18 237 VAL B C 1
ATOM 5387 O O . VAL B 1 257 ? 58.527 5.783 -52.153 1.00 69.41 237 VAL B O 1
ATOM 5399 N N . ALA B 1 259 ? 56.395 5.089 -56.234 1.00 75.79 239 ALA B N 1
ATOM 5400 C CA . ALA B 1 259 ? 56.306 4.503 -57.563 1.00 79.95 239 ALA B CA 1
ATOM 5401 C C . ALA B 1 259 ? 54.888 4.000 -57.797 1.00 84.43 239 ALA B C 1
ATOM 5402 O O . ALA B 1 259 ? 54.114 3.852 -56.851 1.00 86.19 239 ALA B O 1
ATOM 5404 N N . PHE B 1 260 ? 54.544 3.749 -59.055 1.00 85.02 240 PHE B N 1
ATOM 5405 C CA . PHE B 1 260 ? 53.195 3.311 -59.393 1.00 84.42 240 PHE B CA 1
ATOM 5406 C C . PHE B 1 260 ? 52.933 1.855 -59.019 1.00 77.56 240 PHE B C 1
ATOM 5407 O O . PHE B 1 260 ? 51.936 1.550 -58.374 1.00 73.80 240 PHE B O 1
ATOM 5415 N N . THR B 1 261 ? 53.828 0.962 -59.426 1.00 78.34 241 THR B N 1
ATOM 5416 C CA . THR B 1 261 ? 53.636 -0.466 -59.202 1.00 83.51 241 THR B CA 1
ATOM 5417 C C . THR B 1 261 ? 54.306 -0.926 -57.926 1.00 86.86 241 THR B C 1
ATOM 5418 O O . THR B 1 261 ? 55.417 -0.500 -57.613 1.00 92.60 241 THR B O 1
ATOM 5422 N N . ASN B 1 262 ? 53.633 -1.803 -57.190 1.00 83.80 242 ASN B N 1
ATOM 5423 C CA . ASN B 1 262 ? 54.250 -2.433 -56.037 1.00 79.51 242 ASN B CA 1
ATOM 5424 C C . ASN B 1 262 ? 55.526 -3.135 -56.477 1.00 84.30 242 ASN B C 1
ATOM 5425 O O . ASN B 1 262 ? 56.499 -3.198 -55.731 1.00 87.29 242 ASN B O 1
ATOM 5430 N N . LYS B 1 263 ? 55.515 -3.651 -57.703 1.00 85.64 243 LYS B N 1
ATOM 5431 C CA . LYS B 1 263 ? 56.681 -4.318 -58.273 1.00 87.62 243 LYS B CA 1
ATOM 5432 C C . LYS B 1 263 ? 57.950 -3.478 -58.119 1.00 84.83 243 LYS B C 1
ATOM 5433 O O . LYS B 1 263 ? 58.991 -3.983 -57.701 1.00 86.44 243 LYS B O 1
ATOM 5439 N N . SER B 1 264 ? 57.858 -2.196 -58.455 1.00 79.79 244 SER B N 1
ATOM 5440 C CA . SER B 1 264 ? 58.998 -1.296 -58.353 1.00 78.83 244 SER B CA 1
ATOM 5441 C C . SER B 1 264 ? 59.224 -0.870 -56.908 1.00 79.97 244 SER B C 1
ATOM 5442 O O . SER B 1 264 ? 60.362 -0.685 -56.478 1.00 82.25 244 SER B O 1
ATOM 5445 N N . VAL B 1 265 ? 58.132 -0.711 -56.164 1.00 76.81 245 VAL B N 1
ATOM 5446 C CA . VAL B 1 265 ? 58.210 -0.298 -54.764 1.00 73.51 245 VAL B CA 1
ATOM 5447 C C . VAL B 1 265 ? 58.926 -1.337 -53.911 1.00 78.60 245 VAL B C 1
ATOM 5448 O O . VAL B 1 265 ? 59.701 -0.991 -53.026 1.00 78.90 245 VAL B O 1
ATOM 5452 N N . ASP B 1 266 ? 58.668 -2.609 -54.184 1.00 84.43 246 ASP B N 1
ATOM 5453 C CA . ASP B 1 266 ? 59.356 -3.686 -53.488 1.00 90.47 246 ASP B CA 1
ATOM 5454 C C . ASP B 1 266 ? 60.816 -3.775 -53.918 1.00 92.03 246 ASP B C 1
ATOM 5455 O O . ASP B 1 266 ? 61.708 -3.924 -53.083 1.00 93.72 246 ASP B O 1
ATOM 5460 N N . LYS B 1 267 ? 61.057 -3.698 -55.223 1.00 90.14 247 LYS B N 1
ATOM 5461 C CA . LYS B 1 267 ? 62.418 -3.647 -55.738 1.00 88.41 247 LYS B CA 1
ATOM 5462 C C . LYS B 1 267 ? 63.189 -2.549 -55.014 1.00 84.58 247 LYS B C 1
ATOM 5463 O O . LYS B 1 267 ? 64.322 -2.752 -54.584 1.00 86.97 247 LYS B O 1
ATOM 5469 N N . LEU B 1 268 ? 62.555 -1.390 -54.862 1.00 77.88 248 LEU B N 1
ATOM 5470 C CA . LEU B 1 268 ? 63.204 -0.234 -54.249 1.00 74.89 248 LEU B CA 1
ATOM 5471 C C . LEU B 1 268 ? 63.482 -0.401 -52.754 1.00 75.41 248 LEU B C 1
ATOM 5472 O O . LEU B 1 268 ? 64.581 -0.108 -52.284 1.00 74.35 248 LEU B O 1
ATOM 5477 N N . ASN B 1 269 ? 62.484 -0.856 -52.005 1.00 75.78 249 ASN B N 1
ATOM 5478 C CA . ASN B 1 269 ? 62.679 -1.126 -50.587 1.00 75.07 249 ASN B CA 1
ATOM 5479 C C . ASN B 1 269 ? 63.799 -2.130 -50.392 1.00 78.68 249 ASN B C 1
ATOM 5480 O O . ASN B 1 269 ? 64.658 -1.952 -49.532 1.00 82.62 249 ASN B O 1
ATOM 5485 N N . SER B 1 270 ? 63.782 -3.183 -51.202 1.00 79.17 250 SER B N 1
ATOM 5486 C CA . SER B 1 270 ? 64.825 -4.199 -51.164 1.00 82.88 250 SER B CA 1
ATOM 5487 C C . SER B 1 270 ? 66.210 -3.555 -51.257 1.00 87.54 250 SER B C 1
ATOM 5488 O O . SER B 1 270 ? 67.091 -3.850 -50.448 1.00 93.21 250 SER B O 1
ATOM 5491 N N . ILE B 1 271 ? 66.393 -2.673 -52.238 1.00 84.16 251 ILE B N 1
ATOM 5492 C CA . ILE B 1 271 ? 67.666 -1.977 -52.428 1.00 82.06 251 ILE B CA 1
ATOM 5493 C C . ILE B 1 271 ? 68.030 -1.086 -51.242 1.00 82.77 251 ILE B C 1
ATOM 5494 O O . ILE B 1 271 ? 69.097 -1.235 -50.646 1.00 84.76 251 ILE B O 1
ATOM 5499 N N . ILE B 1 272 ? 67.140 -0.153 -50.915 1.00 79.61 252 ILE B N 1
ATOM 5500 C CA . ILE B 1 272 ? 67.399 0.819 -49.859 1.00 78.63 252 ILE B CA 1
ATOM 5501 C C . ILE B 1 272 ? 67.748 0.135 -48.543 1.00 81.90 252 ILE B C 1
ATOM 5502 O O . ILE B 1 272 ? 68.711 0.512 -47.884 1.00 87.38 252 ILE B O 1
ATOM 5507 N N . ARG B 1 273 ? 66.971 -0.873 -48.164 1.00 77.74 253 ARG B N 1
ATOM 5508 C CA . ARG B 1 273 ? 67.275 -1.637 -46.961 1.00 77.00 253 ARG B CA 1
ATOM 5509 C C . ARG B 1 273 ? 68.703 -2.171 -46.987 1.00 83.57 253 ARG B C 1
ATOM 5510 O O . ARG B 1 273 ? 69.513 -1.822 -46.130 1.00 86.98 253 ARG B O 1
ATOM 5518 N N . LYS B 1 274 ? 69.010 -3.017 -47.967 1.00 85.59 254 LYS B N 1
ATOM 5519 C CA . LYS B 1 274 ? 70.308 -3.679 -48.020 1.00 90.84 254 LYS B CA 1
ATOM 5520 C C . LYS B 1 274 ? 71.456 -2.682 -47.845 1.00 94.91 254 LYS B C 1
ATOM 5521 O O . LYS B 1 274 ? 72.511 -3.025 -47.318 1.00 98.83 254 LYS B O 1
ATOM 5527 N N . LYS B 1 275 ? 71.250 -1.450 -48.297 1.00 94.21 255 LYS B N 1
ATOM 5528 C CA . LYS B 1 275 ? 72.257 -0.406 -48.142 1.00 94.64 255 LYS B CA 1
ATOM 5529 C C . LYS B 1 275 ? 72.238 0.204 -46.740 1.00 98.41 255 LYS B C 1
ATOM 5530 O O . LYS B 1 275 ? 73.211 0.083 -46.000 1.00 103.28 255 LYS B O 1
ATOM 5536 N N . ILE B 1 276 ? 71.132 0.859 -46.382 1.00 97.54 256 ILE B N 1
ATOM 5537 C CA . ILE B 1 276 ? 71.045 1.641 -45.140 1.00 97.34 256 ILE B CA 1
ATOM 5538 C C . ILE B 1 276 ? 71.497 0.847 -43.917 1.00 99.42 256 ILE B C 1
ATOM 5539 O O . ILE B 1 276 ? 72.546 1.127 -43.342 1.00 106.83 256 ILE B O 1
ATOM 5544 N N . PHE B 1 277 ? 70.716 -0.149 -43.522 1.00 94.86 257 PHE B N 1
ATOM 5545 C CA . PHE B 1 277 ? 71.179 -1.077 -42.505 1.00 98.51 257 PHE B CA 1
ATOM 5546 C C . PHE B 1 277 ? 71.452 -2.390 -43.203 1.00 101.41 257 PHE B C 1
ATOM 5547 O O . PHE B 1 277 ? 70.519 -3.081 -43.609 1.00 101.48 257 PHE B O 1
ATOM 5555 N N . GLU B 1 278 ? 72.729 -2.736 -43.342 1.00 106.03 258 GLU B N 1
ATOM 5556 C CA . GLU B 1 278 ? 73.097 -3.848 -44.207 1.00 111.43 258 GLU B CA 1
ATOM 5557 C C . GLU B 1 278 ? 72.551 -5.163 -43.671 1.00 110.70 258 GLU B C 1
ATOM 5558 O O . GLU B 1 278 ? 72.867 -5.573 -42.555 1.00 111.98 258 GLU B O 1
ATOM 5564 N N . THR B 1 279 ? 71.734 -5.819 -44.487 1.00 108.88 259 THR B N 1
ATOM 5565 C CA . THR B 1 279 ? 71.265 -7.168 -44.206 1.00 105.61 259 THR B CA 1
ATOM 5566 C C . THR B 1 279 ? 70.748 -7.819 -45.474 1.00 104.97 259 THR B C 1
ATOM 5567 O O . THR B 1 279 ? 70.400 -7.141 -46.441 1.00 100.54 259 THR B O 1
ATOM 5571 N N . ASP B 1 280 ? 70.708 -9.144 -45.462 1.00 110.13 260 ASP B N 1
ATOM 5572 C CA . ASP B 1 280 ? 69.974 -9.889 -46.467 1.00 114.68 260 ASP B CA 1
ATOM 5573 C C . ASP B 1 280 ? 68.629 -10.237 -45.849 1.00 110.61 260 ASP B C 1
ATOM 5574 O O . ASP B 1 280 ? 67.752 -10.809 -46.502 1.00 109.42 260 ASP B O 1
ATOM 5579 N N . LYS B 1 281 ? 68.483 -9.859 -44.579 1.00 106.29 261 LYS B N 1
ATOM 5580 C CA . LYS B 1 281 ? 67.329 -10.221 -43.760 1.00 99.98 261 LYS B CA 1
ATOM 5581 C C . LYS B 1 281 ? 66.085 -9.413 -44.106 1.00 92.94 261 LYS B C 1
ATOM 5582 O O . LYS B 1 281 ? 66.099 -8.183 -44.066 1.00 90.44 261 LYS B O 1
ATOM 5588 N N . ASP B 1 282 ? 65.003 -10.116 -44.421 1.00 89.38 262 ASP B N 1
ATOM 5589 C CA . ASP B 1 282 ? 63.747 -9.469 -44.758 1.00 88.22 262 ASP B CA 1
ATOM 5590 C C . ASP B 1 282 ? 63.333 -8.503 -43.649 1.00 89.36 262 ASP B C 1
ATOM 5591 O O . ASP B 1 282 ? 62.697 -7.484 -43.910 1.00 89.56 262 ASP B O 1
ATOM 5596 N N . PHE B 1 283 ? 63.706 -8.825 -42.413 1.00 91.24 263 PHE B N 1
ATOM 5597 C CA . PHE B 1 283 ? 63.418 -7.952 -41.274 1.00 90.17 263 PHE B CA 1
ATOM 5598 C C . PHE B 1 283 ? 64.557 -7.917 -40.255 1.00 90.23 263 PHE B C 1
ATOM 5599 O O . PHE B 1 283 ? 65.099 -8.955 -39.874 1.00 92.89 263 PHE B O 1
ATOM 5607 N N . ILE B 1 284 ? 64.902 -6.715 -39.808 1.00 86.08 264 ILE B N 1
ATOM 5608 C CA . ILE B 1 284 ? 65.903 -6.542 -38.769 1.00 82.76 264 ILE B CA 1
ATOM 5609 C C . ILE B 1 284 ? 65.233 -5.924 -37.548 1.00 76.51 264 ILE B C 1
ATOM 5610 O O . ILE B 1 284 ? 64.229 -5.228 -37.671 1.00 71.45 264 ILE B O 1
ATOM 5615 N N . VAL B 1 285 ? 65.776 -6.194 -36.368 1.00 78.60 265 VAL B N 1
ATOM 5616 C CA . VAL B 1 285 ? 65.211 -5.641 -35.144 1.00 77.93 265 VAL B CA 1
ATOM 5617 C C . VAL B 1 285 ? 65.418 -4.128 -35.091 1.00 82.51 265 VAL B C 1
ATOM 5618 O O . VAL B 1 285 ? 66.426 -3.613 -35.573 1.00 84.61 265 VAL B O 1
ATOM 5622 N N . GLY B 1 286 ? 64.461 -3.417 -34.506 1.00 81.96 266 GLY B N 1
ATOM 5623 C CA . GLY B 1 286 ? 64.547 -1.973 -34.419 1.00 82.55 266 GLY B CA 1
ATOM 5624 C C . GLY B 1 286 ? 64.152 -1.310 -35.723 1.00 81.42 266 GLY B C 1
ATOM 5625 O O . GLY B 1 286 ? 64.453 -0.140 -35.955 1.00 80.73 266 GLY B O 1
ATOM 5626 N N . GLU B 1 287 ? 63.469 -2.061 -36.579 1.00 82.70 267 GLU B N 1
ATOM 5627 C CA . GLU B 1 287 ? 63.021 -1.536 -37.862 1.00 86.20 267 GLU B CA 1
ATOM 5628 C C . GLU B 1 287 ? 61.574 -1.065 -37.792 1.00 86.58 267 GLU B C 1
ATOM 5629 O O . GLU B 1 287 ? 60.736 -1.681 -37.132 1.00 86.54 267 GLU B O 1
ATOM 5635 N N . ILE B 1 288 ? 61.287 0.034 -38.478 1.00 85.52 268 ILE B N 1
ATOM 5636 C CA . ILE B 1 288 ? 59.930 0.550 -38.546 1.00 84.98 268 ILE B CA 1
ATOM 5637 C C . ILE B 1 288 ? 59.291 0.156 -39.871 1.00 83.63 268 ILE B C 1
ATOM 5638 O O . ILE B 1 288 ? 59.898 0.326 -40.929 1.00 83.10 268 ILE B O 1
ATOM 5643 N N . ILE B 1 289 ? 58.070 -0.372 -39.812 1.00 81.11 269 ILE B N 1
ATOM 5644 C CA . ILE B 1 289 ? 57.387 -0.862 -41.008 1.00 76.55 269 ILE B CA 1
ATOM 5645 C C . ILE B 1 289 ? 55.936 -0.401 -41.072 1.00 74.36 269 ILE B C 1
ATOM 5646 O O . ILE B 1 289 ? 55.450 0.253 -40.156 1.00 76.86 269 ILE B O 1
ATOM 5651 N N . VAL B 1 290 ? 55.242 -0.749 -42.152 1.00 70.49 270 VAL B N 1
ATOM 5652 C CA . VAL B 1 290 ? 53.884 -0.258 -42.360 1.00 67.13 270 VAL B CA 1
ATOM 5653 C C . VAL B 1 290 ? 52.867 -1.371 -42.554 1.00 73.39 270 VAL B C 1
ATOM 5654 O O . VAL B 1 290 ? 53.019 -2.215 -43.438 1.00 75.32 270 VAL B O 1
ATOM 5666 N N . GLN B 1 292 ? 49.836 -3.141 -43.959 1.00 75.60 272 GLN B N 1
ATOM 5667 C CA . GLN B 1 292 ? 49.048 -3.043 -45.182 1.00 77.23 272 GLN B CA 1
ATOM 5668 C C . GLN B 1 292 ? 47.594 -3.449 -44.955 1.00 75.18 272 GLN B C 1
ATOM 5669 O O . GLN B 1 292 ? 46.734 -3.222 -45.800 1.00 74.49 272 GLN B O 1
ATOM 5675 N N . GLU B 1 293 ? 47.324 -4.035 -43.797 1.00 77.63 273 GLU B N 1
ATOM 5676 C CA . GLU B 1 293 ? 45.969 -4.394 -43.409 1.00 81.41 273 GLU B CA 1
ATOM 5677 C C . GLU B 1 293 ? 45.844 -4.196 -41.902 1.00 81.35 273 GLU B C 1
ATOM 5678 O O . GLU B 1 293 ? 46.831 -4.304 -41.176 1.00 80.56 273 GLU B O 1
ATOM 5684 N N . PRO B 1 294 ? 44.630 -3.908 -41.421 1.00 81.92 274 PRO B N 1
ATOM 5685 C CA . PRO B 1 294 ? 44.486 -3.646 -39.989 1.00 80.15 274 PRO B CA 1
ATOM 5686 C C . PRO B 1 294 ? 44.807 -4.904 -39.187 1.00 78.21 274 PRO B C 1
ATOM 5687 O O . PRO B 1 294 ? 44.760 -6.002 -39.738 1.00 78.64 274 PRO B O 1
ATOM 5691 N N . LEU B 1 295 ? 45.140 -4.748 -37.910 1.00 75.40 275 LEU B N 1
ATOM 5692 C CA . LEU B 1 295 ? 45.380 -5.901 -37.054 1.00 74.73 275 LEU B CA 1
ATOM 5693 C C . LEU B 1 295 ? 44.238 -6.031 -36.059 1.00 83.13 275 LEU B C 1
ATOM 5694 O O . LEU B 1 295 ? 44.016 -5.140 -35.242 1.00 84.42 275 LEU B O 1
ATOM 5699 N N . PHE B 1 296 ? 43.508 -7.139 -36.143 1.00 89.59 276 PHE B N 1
ATOM 5700 C CA . PHE B 1 296 ? 42.380 -7.397 -35.254 1.00 94.72 276 PHE B CA 1
ATOM 5701 C C . PHE B 1 296 ? 42.623 -8.629 -34.395 1.00 98.14 276 PHE B C 1
ATOM 5702 O O . PHE B 1 296 ? 42.844 -9.727 -34.913 1.00 99.59 276 PHE B O 1
ATOM 5710 N N . LYS B 1 297 ? 42.586 -8.443 -33.079 1.00 99.17 277 LYS B N 1
ATOM 5711 C CA . LYS B 1 297 ? 42.609 -9.569 -32.160 1.00 100.19 277 LYS B CA 1
ATOM 5712 C C . LYS B 1 297 ? 41.172 -10.021 -31.946 1.00 95.73 277 LYS B C 1
ATOM 5713 O O . LYS B 1 297 ? 40.302 -9.202 -31.658 1.00 94.84 277 LYS B O 1
ATOM 5719 N N . THR B 1 298 ? 40.917 -11.316 -32.105 1.00 93.32 278 THR B N 1
ATOM 5720 C CA . THR B 1 298 ? 39.549 -11.821 -32.024 1.00 95.65 278 THR B CA 1
ATOM 5721 C C . THR B 1 298 ? 39.376 -12.980 -31.049 1.00 102.75 278 THR B C 1
ATOM 5722 O O . THR B 1 298 ? 40.072 -13.993 -31.133 1.00 104.25 278 THR B O 1
ATOM 5726 N N . TYR B 1 299 ? 38.432 -12.812 -30.128 1.00 107.05 279 TYR B N 1
ATOM 5727 C CA . TYR B 1 299 ? 38.093 -13.846 -29.164 1.00 111.07 279 TYR B CA 1
ATOM 5728 C C . TYR B 1 299 ? 36.662 -14.311 -29.393 1.00 115.06 279 TYR B C 1
ATOM 5729 O O . TYR B 1 299 ? 35.825 -13.554 -29.885 1.00 117.10 279 TYR B O 1
ATOM 5738 N N . LYS B 1 300 ? 36.378 -15.556 -29.032 1.00 116.06 280 LYS B N 1
ATOM 5739 C CA . LYS B 1 300 ? 35.011 -16.051 -29.073 1.00 118.24 280 LYS B CA 1
ATOM 5740 C C . LYS B 1 300 ? 34.408 -15.917 -27.680 1.00 115.86 280 LYS B C 1
ATOM 5741 O O . LYS B 1 300 ? 34.994 -16.372 -26.700 1.00 115.46 280 LYS B O 1
ATOM 5747 N N . ILE B 1 301 ? 33.247 -15.277 -27.590 1.00 115.01 281 ILE B N 1
ATOM 5748 C CA . ILE B 1 301 ? 32.599 -15.064 -26.298 1.00 117.71 281 ILE B CA 1
ATOM 5749 C C . ILE B 1 301 ? 31.156 -15.553 -26.279 1.00 119.25 281 ILE B C 1
ATOM 5750 O O . ILE B 1 301 ? 30.320 -15.070 -27.042 1.00 119.90 281 ILE B O 1
ATOM 5755 N N . ASP B 1 302 ? 30.869 -16.508 -25.398 1.00 119.76 282 ASP B N 1
ATOM 5756 C CA . ASP B 1 302 ? 29.556 -17.140 -25.355 1.00 120.24 282 ASP B CA 1
ATOM 5757 C C . ASP B 1 302 ? 29.147 -17.543 -26.768 1.00 119.23 282 ASP B C 1
ATOM 5758 O O . ASP B 1 302 ? 27.974 -17.478 -27.134 1.00 120.48 282 ASP B O 1
ATOM 5763 N N . GLY B 1 303 ? 30.136 -17.946 -27.560 1.00 118.25 283 GLY B N 1
ATOM 5764 C CA . GLY B 1 303 ? 29.912 -18.394 -28.921 1.00 121.79 283 GLY B CA 1
ATOM 5765 C C . GLY B 1 303 ? 29.954 -17.281 -29.954 1.00 126.21 283 GLY B C 1
ATOM 5766 O O . GLY B 1 303 ? 30.213 -17.529 -31.132 1.00 125.28 283 GLY B O 1
ATOM 5767 N N . LYS B 1 304 ? 29.720 -16.050 -29.507 1.00 130.70 284 LYS B N 1
ATOM 5768 C CA . LYS B 1 304 ? 29.629 -14.898 -30.405 1.00 132.27 284 LYS B CA 1
ATOM 5769 C C . LYS B 1 304 ? 30.915 -14.065 -30.417 1.00 132.02 284 LYS B C 1
ATOM 5770 O O . LYS B 1 304 ? 31.374 -13.607 -29.368 1.00 135.56 284 LYS B O 1
ATOM 5776 N N . PRO B 1 305 ? 31.499 -13.871 -31.612 1.00 126.76 285 PRO B N 1
ATOM 5777 C CA . PRO B 1 305 ? 32.787 -13.186 -31.773 1.00 121.87 285 PRO B CA 1
ATOM 5778 C C . PRO B 1 305 ? 32.711 -11.665 -31.626 1.00 120.49 285 PRO B C 1
ATOM 5779 O O . PRO B 1 305 ? 31.734 -11.040 -32.043 1.00 120.10 285 PRO B O 1
ATOM 5783 N N . VAL B 1 306 ? 33.755 -11.090 -31.033 1.00 118.52 286 VAL B N 1
ATOM 5784 C CA . VAL B 1 306 ? 33.944 -9.642 -30.959 1.00 116.14 286 VAL B CA 1
ATOM 5785 C C . VAL B 1 306 ? 35.443 -9.352 -30.970 1.00 116.14 286 VAL B C 1
ATOM 5786 O O . VAL B 1 306 ? 36.228 -10.116 -30.407 1.00 117.24 286 VAL B O 1
ATOM 5790 N N . SER B 1 307 ? 35.843 -8.253 -31.605 1.00 113.10 287 SER B N 1
ATOM 5791 C CA . SER B 1 307 ? 37.265 -7.961 -31.777 1.00 108.25 287 SER B CA 1
ATOM 5792 C C . SER B 1 307 ? 37.620 -6.486 -31.602 1.00 106.85 287 SER B C 1
ATOM 5793 O O . SER B 1 307 ? 36.770 -5.613 -31.767 1.00 107.67 287 SER B O 1
ATOM 5796 N N . GLU B 1 308 ? 38.883 -6.224 -31.267 1.00 106.34 288 GLU B N 1
ATOM 5797 C CA . GLU B 1 308 ? 39.387 -4.862 -31.100 1.00 109.03 288 GLU B CA 1
ATOM 5798 C C . GLU B 1 308 ? 40.470 -4.551 -32.135 1.00 106.68 288 GLU B C 1
ATOM 5799 O O . GLU B 1 308 ? 41.126 -5.460 -32.643 1.00 106.52 288 GLU B O 1
ATOM 5805 N N . ILE B 1 309 ? 40.650 -3.271 -32.450 1.00 103.09 289 ILE B N 1
ATOM 5806 C CA . ILE B 1 309 ? 41.647 -2.872 -33.436 1.00 97.33 289 ILE B CA 1
ATOM 5807 C C . ILE B 1 309 ? 42.977 -2.604 -32.754 1.00 97.50 289 ILE B C 1
ATOM 5808 O O . ILE B 1 309 ? 43.105 -1.658 -31.980 1.00 102.45 289 ILE B O 1
ATOM 5813 N N . ILE B 1 310 ? 43.967 -3.443 -33.041 1.00 92.67 290 ILE B N 1
ATOM 5814 C CA . ILE B 1 310 ? 45.311 -3.253 -32.509 1.00 89.25 290 ILE B CA 1
ATOM 5815 C C . ILE B 1 310 ? 46.089 -2.196 -33.291 1.00 87.57 290 ILE B C 1
ATOM 5816 O O . ILE B 1 310 ? 46.688 -1.296 -32.707 1.00 88.57 290 ILE B O 1
ATOM 5821 N N . PHE B 1 311 ? 46.071 -2.304 -34.615 1.00 84.21 291 PHE B N 1
ATOM 5822 C CA . PHE B 1 311 ? 46.706 -1.308 -35.466 1.00 80.65 291 PHE B CA 1
ATOM 5823 C C . PHE B 1 311 ? 45.775 -0.963 -36.615 1.00 81.08 291 PHE B C 1
ATOM 5824 O O . PHE B 1 311 ? 45.187 -1.850 -37.231 1.00 76.59 291 PHE B O 1
ATOM 5832 N N . ASN B 1 312 ? 45.640 0.328 -36.899 1.00 87.13 292 ASN B N 1
ATOM 5833 C CA . ASN B 1 312 ? 44.900 0.773 -38.073 1.00 90.58 292 ASN B CA 1
ATOM 5834 C C . ASN B 1 312 ? 45.706 0.505 -39.335 1.00 87.71 292 ASN B C 1
ATOM 5835 O O . ASN B 1 312 ? 46.931 0.443 -39.291 1.00 86.74 292 ASN B O 1
ATOM 5840 N N . ASN B 1 313 ? 45.028 0.336 -40.462 1.00 86.78 293 ASN B N 1
ATOM 5841 C CA . ASN B 1 313 ? 45.734 0.138 -41.718 1.00 85.68 293 ASN B CA 1
ATOM 5842 C C . ASN B 1 313 ? 46.643 1.319 -42.014 1.00 86.16 293 ASN B C 1
ATOM 5843 O O . ASN B 1 313 ? 46.200 2.464 -41.997 1.00 87.59 293 ASN B O 1
ATOM 5848 N N . GLY B 1 314 ? 47.912 1.036 -42.290 1.00 85.80 294 GLY B N 1
ATOM 5849 C CA . GLY B 1 314 ? 48.879 2.075 -42.589 1.00 83.86 294 GLY B CA 1
ATOM 5850 C C . GLY B 1 314 ? 49.616 2.549 -41.354 1.00 84.33 294 GLY B C 1
ATOM 5851 O O . GLY B 1 314 ? 50.353 3.533 -41.404 1.00 83.20 294 GLY B O 1
ATOM 5852 N N . GLN B 1 315 ? 49.416 1.846 -40.243 1.00 87.69 295 GLN B N 1
ATOM 5853 C CA . GLN B 1 315 ? 50.097 2.167 -38.991 1.00 91.22 295 GLN B CA 1
ATOM 5854 C C . GLN B 1 315 ? 51.581 1.831 -39.068 1.00 91.15 295 GLN B C 1
ATOM 5855 O O . GLN B 1 315 ? 51.961 0.778 -39.577 1.00 93.26 295 GLN B O 1
ATOM 5861 N N . LEU B 1 316 ? 52.420 2.727 -38.565 1.00 88.33 296 LEU B N 1
ATOM 5862 C CA . LEU B 1 316 ? 53.841 2.434 -38.466 1.00 86.90 296 LEU B CA 1
ATOM 5863 C C . LEU B 1 316 ? 54.076 1.680 -37.172 1.00 81.69 296 LEU B C 1
ATOM 5864 O O . LEU B 1 316 ? 53.432 1.959 -36.165 1.00 84.08 296 LEU B O 1
ATOM 5869 N N . VAL B 1 317 ? 54.988 0.718 -37.202 1.00 76.64 297 VAL B N 1
ATOM 5870 C CA . VAL B 1 317 ? 55.305 -0.063 -36.017 1.00 75.40 297 VAL B CA 1
ATOM 5871 C C . VAL B 1 317 ? 56.803 -0.369 -35.966 1.00 78.48 297 VAL B C 1
ATOM 5872 O O . VAL B 1 317 ? 57.487 -0.320 -36.987 1.00 77.14 297 VAL B O 1
ATOM 5876 N N . ARG B 1 318 ? 57.311 -0.679 -34.776 1.00 82.06 298 ARG B N 1
ATOM 5877 C CA . ARG B 1 318 ? 58.716 -1.047 -34.621 1.00 84.46 298 ARG B CA 1
ATOM 5878 C C . ARG B 1 318 ? 58.888 -2.541 -34.361 1.00 80.47 298 ARG B C 1
ATOM 5879 O O . ARG B 1 318 ? 58.129 -3.146 -33.602 1.00 77.39 298 ARG B O 1
ATOM 5887 N N . ILE B 1 319 ? 59.891 -3.130 -34.999 1.00 78.42 299 ILE B N 1
ATOM 5888 C CA . ILE B 1 319 ? 60.197 -4.537 -34.802 1.00 76.76 299 ILE B CA 1
ATOM 5889 C C . ILE B 1 319 ? 61.027 -4.726 -33.539 1.00 81.91 299 ILE B C 1
ATOM 5890 O O . ILE B 1 319 ? 62.110 -4.161 -33.408 1.00 84.61 299 ILE B O 1
ATOM 5895 N N . ILE B 1 320 ? 60.507 -5.517 -32.607 1.00 84.34 300 ILE B N 1
ATOM 5896 C CA . ILE B 1 320 ? 61.163 -5.727 -31.318 1.00 90.55 300 ILE B CA 1
ATOM 5897 C C . ILE B 1 320 ? 61.943 -7.034 -31.285 1.00 96.38 300 ILE B C 1
ATOM 5898 O O . ILE B 1 320 ? 63.154 -7.040 -31.074 1.00 100.52 300 ILE B O 1
ATOM 5903 N N . GLU B 1 321 ? 61.235 -8.144 -31.450 1.00 95.38 301 GLU B N 1
ATOM 5904 C CA . GLU B 1 321 ? 61.887 -9.423 -31.671 1.00 94.14 301 GLU B CA 1
ATOM 5905 C C . GLU B 1 321 ? 61.572 -9.878 -33.089 1.00 84.33 301 GLU B C 1
ATOM 5906 O O . GLU B 1 321 ? 60.411 -9.937 -33.490 1.00 80.18 301 GLU B O 1
ATOM 5912 N N . ALA B 1 322 ? 62.610 -10.184 -33.852 1.00 80.69 302 ALA B N 1
ATOM 5913 C CA . ALA B 1 322 ? 62.423 -10.743 -35.177 1.00 78.19 302 ALA B CA 1
ATOM 5914 C C . ALA B 1 322 ? 63.021 -12.138 -35.205 1.00 80.23 302 ALA B C 1
ATOM 5915 O O . ALA B 1 322 ? 64.141 -12.356 -34.749 1.00 84.48 302 ALA B O 1
ATOM 5917 N N . GLU B 1 323 ? 62.261 -13.086 -35.731 1.00 80.03 303 GLU B N 1
ATOM 5918 C CA . GLU B 1 323 ? 62.687 -14.471 -35.770 1.00 84.10 303 GLU B CA 1
ATOM 5919 C C . GLU B 1 323 ? 62.038 -15.149 -36.972 1.00 84.69 303 GLU B C 1
ATOM 5920 O O . GLU B 1 323 ? 60.881 -14.874 -37.294 1.00 86.90 303 GLU B O 1
ATOM 5926 N N . TYR B 1 324 ? 62.755 -16.054 -37.627 1.00 82.81 304 TYR B N 1
ATOM 5927 C CA . TYR B 1 324 ? 62.148 -16.781 -38.737 1.00 81.25 304 TYR B CA 1
ATOM 5928 C C . TYR B 1 324 ? 61.883 -18.234 -38.358 1.00 83.78 304 TYR B C 1
ATOM 5929 O O . TYR B 1 324 ? 62.809 -19.032 -38.228 1.00 87.87 304 TYR B O 1
ATOM 5938 N N . THR B 1 325 ? 60.607 -18.567 -38.195 1.00 83.62 305 THR B N 1
ATOM 5939 C CA . THR B 1 325 ? 60.191 -19.895 -37.755 1.00 90.69 305 THR B CA 1
ATOM 5940 C C . THR B 1 325 ? 59.131 -20.463 -38.692 1.00 94.98 305 THR B C 1
ATOM 5941 O O . THR B 1 325 ? 58.866 -19.899 -39.751 1.00 98.37 305 THR B O 1
ATOM 5945 N N . SER B 1 326 ? 58.539 -21.592 -38.318 1.00 93.52 306 SER B N 1
ATOM 5946 C CA . SER B 1 326 ? 57.441 -22.142 -39.100 1.00 89.56 306 SER B CA 1
ATOM 5947 C C . SER B 1 326 ? 56.166 -22.210 -38.273 1.00 88.65 306 SER B C 1
ATOM 5948 O O . SER B 1 326 ? 56.165 -21.894 -37.084 1.00 89.58 306 SER B O 1
ATOM 5951 N N . THR B 1 327 ? 55.080 -22.619 -38.918 1.00 87.64 307 THR B N 1
ATOM 5952 C CA . THR B 1 327 ? 53.813 -22.859 -38.245 1.00 88.14 307 THR B CA 1
ATOM 5953 C C . THR B 1 327 ? 53.014 -23.876 -39.044 1.00 87.98 307 THR B C 1
ATOM 5954 O O . THR B 1 327 ? 53.111 -23.920 -40.268 1.00 91.79 307 THR B O 1
ATOM 5958 N N . PHE B 1 328 ? 52.229 -24.695 -38.356 1.00 85.12 308 PHE B N 1
ATOM 5959 C CA . PHE B 1 328 ? 51.320 -25.606 -39.032 1.00 85.44 308 PHE B CA 1
ATOM 5960 C C . PHE B 1 328 ? 49.951 -24.956 -39.168 1.00 82.37 308 PHE B C 1
ATOM 5961 O O . PHE B 1 328 ? 49.443 -24.364 -38.218 1.00 86.72 308 PHE B O 1
ATOM 5969 N N . VAL B 1 329 ? 49.360 -25.058 -40.351 1.00 76.54 309 VAL B N 1
ATOM 5970 C CA . VAL B 1 329 ? 47.980 -24.635 -40.550 1.00 71.95 309 VAL B CA 1
ATOM 5971 C C . VAL B 1 329 ? 47.139 -25.852 -40.875 1.00 75.95 309 VAL B C 1
ATOM 5972 O O . VAL B 1 329 ? 47.426 -26.571 -41.825 1.00 82.61 309 VAL B O 1
ATOM 5976 N N . LYS B 1 330 ? 46.114 -26.097 -40.071 1.00 76.43 310 LYS B N 1
ATOM 5977 C CA . LYS B 1 330 ? 45.223 -27.219 -40.320 1.00 80.41 310 LYS B CA 1
ATOM 5978 C C . LYS B 1 330 ? 43.825 -26.686 -40.554 1.00 82.23 310 LYS B C 1
ATOM 5979 O O . LYS B 1 330 ? 43.484 -25.590 -40.107 1.00 80.69 310 LYS B O 1
ATOM 5985 N N . ALA B 1 331 ? 43.021 -27.457 -41.273 1.00 84.92 311 ALA B N 1
ATOM 5986 C CA . ALA B 1 331 ? 41.630 -27.102 -41.484 1.00 88.81 311 ALA B CA 1
ATOM 5987 C C . ALA B 1 331 ? 40.744 -28.266 -41.082 1.00 93.42 311 ALA B C 1
ATOM 5988 O O . ALA B 1 331 ? 41.115 -29.428 -41.252 1.00 92.74 311 ALA B O 1
ATOM 5990 N N . ARG B 1 332 ? 39.575 -27.952 -40.537 1.00 97.93 312 ARG B N 1
ATOM 5991 C CA . ARG B 1 332 ? 38.622 -28.987 -40.183 1.00 101.98 312 ARG B CA 1
ATOM 5992 C C . ARG B 1 332 ? 38.078 -29.562 -41.483 1.00 104.35 312 ARG B C 1
ATOM 5993 O O . ARG B 1 332 ? 37.530 -28.833 -42.312 1.00 103.94 312 ARG B O 1
ATOM 6001 N N . GLY B 1 333 ? 38.240 -30.868 -41.667 1.00 106.31 313 GLY B N 1
ATOM 6002 C CA . GLY B 1 333 ? 37.767 -31.524 -42.873 1.00 107.71 313 GLY B CA 1
ATOM 6003 C C . GLY B 1 333 ? 38.765 -31.599 -44.020 1.00 106.35 313 GLY B C 1
ATOM 6004 O O . GLY B 1 333 ? 38.558 -32.348 -44.972 1.00 105.37 313 GLY B O 1
ATOM 6005 N N . VAL B 1 334 ? 39.844 -30.825 -43.944 1.00 105.25 314 VAL B N 1
ATOM 6006 C CA . VAL B 1 334 ? 40.884 -30.866 -44.971 1.00 102.90 314 VAL B CA 1
ATOM 6007 C C . VAL B 1 334 ? 41.987 -31.847 -44.590 1.00 110.26 314 VAL B C 1
ATOM 6008 O O . VAL B 1 334 ? 42.576 -31.735 -43.514 1.00 114.43 314 VAL B O 1
ATOM 6012 N N . PRO B 1 335 ? 42.271 -32.816 -45.475 1.00 112.45 315 PRO B N 1
ATOM 6013 C CA . PRO B 1 335 ? 43.260 -33.866 -45.194 1.00 113.57 315 PRO B CA 1
ATOM 6014 C C . PRO B 1 335 ? 44.677 -33.329 -44.970 1.00 111.62 315 PRO B C 1
ATOM 6015 O O . PRO B 1 335 ? 45.185 -32.548 -45.777 1.00 109.41 315 PRO B O 1
ATOM 6019 N N . GLY B 1 336 ? 45.300 -33.758 -43.874 1.00 112.02 316 GLY B N 1
ATOM 6020 C CA . GLY B 1 336 ? 46.675 -33.400 -43.567 1.00 111.31 316 GLY B CA 1
ATOM 6021 C C . GLY B 1 336 ? 46.875 -32.126 -42.760 1.00 107.53 316 GLY B C 1
ATOM 6022 O O . GLY B 1 336 ? 45.920 -31.428 -42.412 1.00 105.23 316 GLY B O 1
ATOM 6023 N N . GLU B 1 337 ? 48.135 -31.839 -42.448 1.00 106.33 317 GLU B N 1
ATOM 6024 C CA . GLU B 1 337 ? 48.518 -30.577 -41.825 1.00 105.02 317 GLU B CA 1
ATOM 6025 C C . GLU B 1 337 ? 49.656 -29.946 -42.617 1.00 101.63 317 GLU B C 1
ATOM 6026 O O . GLU B 1 337 ? 50.707 -30.555 -42.804 1.00 102.34 317 GLU B O 1
ATOM 6032 N N . TYR B 1 338 ? 49.433 -28.728 -43.093 1.00 99.40 318 TYR B N 1
ATOM 6033 C CA . TYR B 1 338 ? 50.374 -28.065 -43.987 1.00 99.49 318 TYR B CA 1
ATOM 6034 C C . TYR B 1 338 ? 51.274 -27.119 -43.208 1.00 94.15 318 TYR B C 1
ATOM 6035 O O . TYR B 1 338 ? 50.824 -26.470 -42.268 1.00 97.18 318 TYR B O 1
ATOM 6044 N N . LEU B 1 339 ? 52.543 -27.042 -43.599 1.00 86.31 319 LEU B N 1
ATOM 6045 C CA . LEU B 1 339 ? 53.526 -26.265 -42.848 1.00 81.10 319 LEU B CA 1
ATOM 6046 C C . LEU B 1 339 ? 54.032 -25.039 -43.606 1.00 80.52 319 LEU B C 1
ATOM 6047 O O . LEU B 1 339 ? 54.650 -25.156 -44.665 1.00 82.72 319 LEU B O 1
ATOM 6052 N N . ILE B 1 340 ? 53.779 -23.863 -43.042 1.00 78.00 320 ILE B N 1
ATOM 6053 C CA . ILE B 1 340 ? 54.145 -22.603 -43.679 1.00 77.98 320 ILE B CA 1
ATOM 6054 C C . ILE B 1 340 ? 55.326 -21.934 -42.984 1.00 80.13 320 ILE B C 1
ATOM 6055 O O . ILE B 1 340 ? 55.292 -21.719 -41.775 1.00 79.89 320 ILE B O 1
ATOM 6060 N N . ARG B 1 341 ? 56.362 -21.606 -43.753 1.00 83.88 321 ARG B N 1
ATOM 6061 C CA . ARG B 1 341 ? 57.532 -20.898 -43.230 1.00 88.49 321 ARG B CA 1
ATOM 6062 C C . ARG B 1 341 ? 57.344 -19.382 -43.261 1.00 88.42 321 ARG B C 1
ATOM 6063 O O . ARG B 1 341 ? 57.155 -18.786 -44.322 1.00 90.24 321 ARG B O 1
ATOM 6071 N N . HIS B 1 342 ? 57.415 -18.757 -42.093 1.00 86.03 322 HIS B N 1
ATOM 6072 C CA . HIS B 1 342 ? 57.172 -17.328 -41.993 1.00 83.73 322 HIS B CA 1
ATOM 6073 C C . HIS B 1 342 ? 57.983 -16.709 -40.864 1.00 83.75 322 HIS B C 1
ATOM 6074 O O . HIS B 1 342 ? 58.686 -17.403 -40.138 1.00 86.77 322 HIS B O 1
ATOM 6081 N N . TRP B 1 343 ? 57.873 -15.395 -40.718 1.00 82.79 323 TRP B N 1
ATOM 6082 C CA . TRP B 1 343 ? 58.547 -14.686 -39.643 1.00 83.35 323 TRP B CA 1
ATOM 6083 C C . TRP B 1 343 ? 57.665 -14.629 -38.409 1.00 87.77 323 TRP B C 1
ATOM 6084 O O . TRP B 1 343 ? 56.451 -14.473 -38.518 1.00 91.03 323 TRP B O 1
ATOM 6095 N N . ASP B 1 344 ? 58.272 -14.762 -37.235 1.00 88.53 324 ASP B N 1
ATOM 6096 C CA . ASP B 1 344 ? 57.585 -14.407 -36.006 1.00 90.15 324 ASP B CA 1
ATOM 6097 C C . ASP B 1 344 ? 58.110 -13.047 -35.583 1.00 88.28 324 ASP B C 1
ATOM 6098 O O . ASP B 1 344 ? 59.242 -12.919 -35.125 1.00 93.65 324 ASP B O 1
ATOM 6103 N N . LEU B 1 345 ? 57.280 -12.026 -35.738 1.00 83.07 325 LEU B N 1
ATOM 6104 C CA . LEU B 1 345 ? 57.711 -10.668 -35.460 1.00 83.78 325 LEU B CA 1
ATOM 6105 C C . LEU B 1 345 ? 56.881 -10.055 -34.352 1.00 87.04 325 LEU B C 1
ATOM 6106 O O . LEU B 1 345 ? 55.691 -9.801 -34.527 1.00 88.97 325 LEU B O 1
ATOM 6111 N N . THR B 1 346 ? 57.509 -9.816 -33.208 1.00 87.57 326 THR B N 1
ATOM 6112 C CA . THR B 1 346 ? 56.841 -9.114 -32.123 1.00 85.29 326 THR B CA 1
ATOM 6113 C C . THR B 1 346 ? 57.063 -7.615 -32.318 1.00 82.84 326 THR B C 1
ATOM 6114 O O . THR B 1 346 ? 58.198 -7.143 -32.397 1.00 81.30 326 THR B O 1
ATOM 6118 N N . VAL B 1 347 ? 55.961 -6.882 -32.410 1.00 82.48 327 VAL B N 1
ATOM 6119 C CA . VAL B 1 347 ? 55.965 -5.532 -32.958 1.00 80.75 327 VAL B CA 1
ATOM 6120 C C . VAL B 1 347 ? 55.287 -4.570 -31.994 1.00 80.44 327 VAL B C 1
ATOM 6121 O O . VAL B 1 347 ? 54.337 -4.945 -31.309 1.00 83.52 327 VAL B O 1
ATOM 6125 N N . GLU B 1 348 ? 55.778 -3.337 -31.926 1.00 78.54 328 GLU B N 1
ATOM 6126 C CA . GLU B 1 348 ? 55.178 -2.348 -31.035 1.00 84.15 328 GLU B CA 1
ATOM 6127 C C . GLU B 1 348 ? 54.768 -1.077 -31.766 1.00 83.16 328 GLU B C 1
ATOM 6128 O O . GLU B 1 348 ? 55.340 -0.724 -32.795 1.00 82.62 328 GLU B O 1
ATOM 6134 N N . THR B 1 349 ? 53.776 -0.390 -31.212 1.00 84.17 329 THR B N 1
ATOM 6135 C CA . THR B 1 349 ? 53.246 0.829 -31.812 1.00 83.71 329 THR B CA 1
ATOM 6136 C C . THR B 1 349 ? 54.299 1.925 -31.940 1.00 84.58 329 THR B C 1
ATOM 6137 O O . THR B 1 349 ? 54.961 2.277 -30.968 1.00 87.33 329 THR B O 1
ATOM 6141 N N . TYR B 1 350 ? 54.450 2.469 -33.143 1.00 83.79 330 TYR B N 1
ATOM 6142 C CA . TYR B 1 350 ? 55.295 3.641 -33.331 1.00 87.13 330 TYR B CA 1
ATOM 6143 C C . TYR B 1 350 ? 54.454 4.835 -33.758 1.00 88.63 330 TYR B C 1
ATOM 6144 O O . TYR B 1 350 ? 53.841 4.831 -34.823 1.00 88.00 330 TYR B O 1
ATOM 6153 N N . GLY B 1 351 ? 54.425 5.856 -32.917 1.00 92.83 331 GLY B N 1
ATOM 6154 C CA . GLY B 1 351 ? 53.633 7.035 -33.194 1.00 99.42 331 GLY B CA 1
ATOM 6155 C C . GLY B 1 351 ? 53.126 7.597 -31.887 1.00 108.81 331 GLY B C 1
ATOM 6156 O O . GLY B 1 351 ? 53.531 7.143 -30.820 1.00 107.82 331 GLY B O 1
ATOM 6157 N N . ASP B 1 352 ? 52.237 8.580 -31.966 1.00 118.53 332 ASP B N 1
ATOM 6158 C CA . ASP B 1 352 ? 51.645 9.159 -30.767 1.00 128.79 332 ASP B CA 1
ATOM 6159 C C . ASP B 1 352 ? 50.368 8.417 -30.399 1.00 131.13 332 ASP B C 1
ATOM 6160 O O . ASP B 1 352 ? 49.689 8.769 -29.436 1.00 133.83 332 ASP B O 1
ATOM 6165 N N . ASP B 1 353 ? 50.051 7.384 -31.173 1.00 129.92 333 ASP B N 1
ATOM 6166 C CA . ASP B 1 353 ? 48.783 6.675 -31.033 1.00 131.74 333 ASP B CA 1
ATOM 6167 C C . ASP B 1 353 ? 48.753 5.720 -29.842 1.00 131.92 333 ASP B C 1
ATOM 6168 O O . ASP B 1 353 ? 49.741 5.568 -29.123 1.00 134.64 333 ASP B O 1
ATOM 6173 N N . GLU B 1 354 ? 47.608 5.077 -29.642 1.00 129.36 334 GLU B N 1
ATOM 6174 C CA . GLU B 1 354 ? 47.453 4.116 -28.560 1.00 128.45 334 GLU B CA 1
ATOM 6175 C C . GLU B 1 354 ? 48.505 3.022 -28.687 1.00 117.89 334 GLU B C 1
ATOM 6176 O O . GLU B 1 354 ? 48.808 2.564 -29.792 1.00 113.88 334 GLU B O 1
ATOM 6182 N N . TYR B 1 355 ? 49.063 2.613 -27.552 1.00 111.05 335 TYR B N 1
ATOM 6183 C CA . TYR B 1 355 ? 50.144 1.633 -27.542 1.00 101.28 335 TYR B CA 1
ATOM 6184 C C . TYR B 1 355 ? 49.636 0.194 -27.476 1.00 98.13 335 TYR B C 1
ATOM 6185 O O . TYR B 1 355 ? 48.734 -0.126 -26.704 1.00 99.84 335 TYR B O 1
ATOM 6194 N N . TYR B 1 356 ? 50.220 -0.667 -28.303 1.00 92.95 336 TYR B N 1
ATOM 6195 C CA . TYR B 1 356 ? 49.979 -2.101 -28.214 1.00 90.11 336 TYR B CA 1
ATOM 6196 C C . TYR B 1 356 ? 51.243 -2.872 -28.564 1.00 86.66 336 TYR B C 1
ATOM 6197 O O . TYR B 1 356 ? 52.023 -2.454 -29.417 1.00 83.56 336 TYR B O 1
ATOM 6206 N N . ARG B 1 357 ? 51.441 -3.995 -27.887 1.00 87.91 337 ARG B N 1
ATOM 6207 C CA . ARG B 1 357 ? 52.512 -4.920 -28.221 1.00 86.73 337 ARG B CA 1
ATOM 6208 C C . ARG B 1 357 ? 51.872 -6.242 -28.597 1.00 87.73 337 ARG B C 1
ATOM 6209 O O . ARG B 1 357 ? 51.212 -6.873 -27.773 1.00 92.22 337 ARG B O 1
ATOM 6217 N N . GLU B 1 358 ? 52.054 -6.661 -29.841 1.00 83.01 338 GLU B N 1
ATOM 6218 C CA . GLU B 1 358 ? 51.527 -7.940 -30.278 1.00 83.99 338 GLU B CA 1
ATOM 6219 C C . GLU B 1 358 ? 52.538 -8.585 -31.198 1.00 85.13 338 GLU B C 1
ATOM 6220 O O . GLU B 1 358 ? 53.407 -7.907 -31.737 1.00 87.72 338 GLU B O 1
ATOM 6226 N N . LYS B 1 359 ? 52.431 -9.896 -31.372 1.00 86.26 339 LYS B N 1
ATOM 6227 C CA . LYS B 1 359 ? 53.268 -10.591 -32.338 1.00 89.73 339 LYS B CA 1
ATOM 6228 C C . LYS B 1 359 ? 52.452 -10.829 -33.601 1.00 84.07 339 LYS B C 1
ATOM 6229 O O . LYS B 1 359 ? 51.252 -11.071 -33.529 1.00 85.08 339 LYS B O 1
ATOM 6235 N N . ILE B 1 360 ? 53.096 -10.744 -34.757 1.00 79.04 340 ILE B N 1
ATOM 6236 C CA . ILE B 1 360 ? 52.398 -10.947 -36.020 1.00 77.38 340 ILE B CA 1
ATOM 6237 C C . ILE B 1 360 ? 53.186 -11.889 -36.907 1.00 81.20 340 ILE B C 1
ATOM 6238 O O . ILE B 1 360 ? 54.411 -11.843 -36.931 1.00 84.56 340 ILE B O 1
ATOM 6243 N N . LYS B 1 361 ? 52.484 -12.749 -37.633 1.00 82.99 341 LYS B N 1
ATOM 6244 C CA . LYS B 1 361 ? 53.153 -13.724 -38.477 1.00 83.53 341 LYS B CA 1
ATOM 6245 C C . LYS B 1 361 ? 53.117 -13.257 -39.926 1.00 79.67 341 LYS B C 1
ATOM 6246 O O . LYS B 1 361 ? 52.068 -13.252 -40.567 1.00 83.30 341 LYS B O 1
ATOM 6252 N N . ILE B 1 362 ? 54.276 -12.857 -40.435 1.00 72.22 342 ILE B N 1
ATOM 6253 C CA . ILE B 1 362 ? 54.386 -12.360 -41.799 1.00 68.37 342 ILE B CA 1
ATOM 6254 C C . ILE B 1 362 ? 54.942 -13.441 -42.712 1.00 75.41 342 ILE B C 1
ATOM 6255 O O . ILE B 1 362 ? 56.041 -13.940 -42.481 1.00 78.58 342 ILE B O 1
ATOM 6260 N N . ILE B 1 363 ? 54.207 -13.796 -43.760 1.00 76.57 343 ILE B N 1
ATOM 6261 C CA . ILE B 1 363 ? 54.713 -14.802 -44.678 1.00 76.43 343 ILE B CA 1
ATOM 6262 C C . ILE B 1 363 ? 55.504 -14.105 -45.764 1.00 81.79 343 ILE B C 1
ATOM 6263 O O . ILE B 1 363 ? 54.929 -13.400 -46.588 1.00 80.17 343 ILE B O 1
ATOM 6268 N N . SER B 1 364 ? 56.822 -14.289 -45.769 1.00 86.50 344 SER B N 1
ATOM 6269 C CA . SER B 1 364 ? 57.610 -13.744 -46.861 1.00 88.97 344 SER B CA 1
ATOM 6270 C C . SER B 1 364 ? 58.427 -14.821 -47.542 1.00 95.87 344 SER B C 1
ATOM 6271 O O . SER B 1 364 ? 59.400 -15.337 -46.998 1.00 101.15 344 SER B O 1
ATOM 6274 N N . SER B 1 365 ? 57.972 -15.159 -48.736 1.00 97.82 345 SER B N 1
ATOM 6275 C CA . SER B 1 365 ? 58.707 -15.857 -49.769 1.00 101.46 345 SER B CA 1
ATOM 6276 C C . SER B 1 365 ? 57.558 -16.074 -50.721 1.00 106.12 345 SER B C 1
ATOM 6277 O O . SER B 1 365 ? 56.407 -16.077 -50.290 1.00 108.55 345 SER B O 1
ATOM 6280 N N . ASP B 1 366 ? 57.819 -16.281 -51.997 1.00 106.58 346 ASP B N 1
ATOM 6281 C CA . ASP B 1 366 ? 56.698 -16.536 -52.880 1.00 105.04 346 ASP B CA 1
ATOM 6282 C C . ASP B 1 366 ? 56.349 -18.012 -52.867 1.00 104.49 346 ASP B C 1
ATOM 6283 O O . ASP B 1 366 ? 55.219 -18.395 -53.163 1.00 104.57 346 ASP B O 1
ATOM 6288 N N . GLU B 1 367 ? 57.322 -18.831 -52.478 1.00 103.39 347 GLU B N 1
ATOM 6289 C CA . GLU B 1 367 ? 57.132 -20.270 -52.415 1.00 103.83 347 GLU B CA 1
ATOM 6290 C C . GLU B 1 367 ? 56.191 -20.590 -51.269 1.00 94.97 347 GLU B C 1
ATOM 6291 O O . GLU B 1 367 ? 55.197 -21.290 -51.446 1.00 91.60 347 GLU B O 1
ATOM 6297 N N . GLU B 1 368 ? 56.504 -20.052 -50.094 1.00 91.87 348 GLU B N 1
ATOM 6298 C CA . GLU B 1 368 ? 55.702 -20.290 -48.899 1.00 85.61 348 GLU B CA 1
ATOM 6299 C C . GLU B 1 368 ? 54.319 -19.663 -49.024 1.00 82.51 348 GLU B C 1
ATOM 6300 O O . GLU B 1 368 ? 53.310 -20.302 -48.725 1.00 82.63 348 GLU B O 1
ATOM 6306 N N . LEU B 1 369 ? 54.277 -18.411 -49.467 1.00 77.46 349 LEU B N 1
ATOM 6307 C CA . LEU B 1 369 ? 53.009 -17.730 -49.684 1.00 70.73 349 LEU B CA 1
ATOM 6308 C C . LEU B 1 369 ? 52.200 -18.495 -50.728 1.00 72.25 349 LEU B C 1
ATOM 6309 O O . LEU B 1 369 ? 50.973 -18.549 -50.662 1.00 70.99 349 LEU B O 1
ATOM 6314 N N . TYR B 1 370 ? 52.900 -19.102 -51.680 1.00 74.43 350 TYR B N 1
ATOM 6315 C CA . TYR B 1 370 ? 52.265 -19.984 -52.651 1.00 76.06 350 TYR B CA 1
ATOM 6316 C C . TYR B 1 370 ? 51.730 -21.230 -51.951 1.00 74.21 350 TYR B C 1
ATOM 6317 O O . TYR B 1 370 ? 50.558 -21.577 -52.097 1.00 70.96 350 TYR B O 1
ATOM 6326 N N . LYS B 1 371 ? 52.594 -21.895 -51.189 1.00 76.16 351 LYS B N 1
ATOM 6327 C CA . LYS B 1 371 ? 52.207 -23.091 -50.446 1.00 78.19 351 LYS B CA 1
ATOM 6328 C C . LYS B 1 371 ? 50.923 -22.835 -49.678 1.00 74.20 351 LYS B C 1
ATOM 6329 O O . LYS B 1 371 ? 50.037 -23.689 -49.621 1.00 69.85 351 LYS B O 1
ATOM 6335 N N . PHE B 1 372 ? 50.833 -21.650 -49.084 1.00 74.00 352 PHE B N 1
ATOM 6336 C CA . PHE B 1 372 ? 49.695 -21.308 -48.250 1.00 74.41 352 PHE B CA 1
ATOM 6337 C C . PHE B 1 372 ? 48.419 -21.096 -49.052 1.00 78.67 352 PHE B C 1
ATOM 6338 O O . PHE B 1 372 ? 47.400 -21.714 -48.760 1.00 80.99 352 PHE B O 1
ATOM 6346 N N . ASN B 1 373 ? 48.472 -20.223 -50.057 1.00 79.29 353 ASN B N 1
ATOM 6347 C CA . ASN B 1 373 ? 47.293 -19.933 -50.871 1.00 76.44 353 ASN B CA 1
ATOM 6348 C C . ASN B 1 373 ? 46.694 -21.205 -51.442 1.00 76.59 353 ASN B C 1
ATOM 6349 O O . ASN B 1 373 ? 45.484 -21.298 -51.639 1.00 76.66 353 ASN B O 1
ATOM 6354 N N . LEU B 1 374 ? 47.554 -22.184 -51.702 1.00 78.20 354 LEU B N 1
ATOM 6355 C CA . LEU B 1 374 ? 47.103 -23.509 -52.100 1.00 82.05 354 LEU B CA 1
ATOM 6356 C C . LEU B 1 374 ? 46.221 -24.093 -51.008 1.00 82.18 354 LEU B C 1
ATOM 6357 O O . LEU B 1 374 ? 45.091 -24.507 -51.259 1.00 81.02 354 LEU B O 1
ATOM 6362 N N . PHE B 1 375 ? 46.753 -24.124 -49.791 1.00 83.80 355 PHE B N 1
ATOM 6363 C CA . PHE B 1 375 ? 45.998 -24.582 -48.633 1.00 84.99 355 PHE B CA 1
ATOM 6364 C C . PHE B 1 375 ? 44.694 -23.802 -48.478 1.00 83.50 355 PHE B C 1
ATOM 6365 O O . PHE B 1 375 ? 43.643 -24.382 -48.213 1.00 83.71 355 PHE B O 1
ATOM 6373 N N . LEU B 1 376 ? 44.771 -22.483 -48.631 1.00 80.90 356 LEU B N 1
ATOM 6374 C CA . LEU B 1 376 ? 43.581 -21.645 -48.598 1.00 78.54 356 LEU B CA 1
ATOM 6375 C C . LEU B 1 376 ? 42.621 -22.079 -49.697 1.00 83.47 356 LEU B C 1
ATOM 6376 O O . LEU B 1 376 ? 41.412 -22.165 -49.485 1.00 86.23 356 LEU B O 1
ATOM 6381 N N . GLY B 1 377 ? 43.162 -22.353 -50.878 1.00 83.20 357 GLY B N 1
ATOM 6382 C CA . GLY B 1 377 ? 42.339 -22.791 -51.985 1.00 84.30 357 GLY B CA 1
ATOM 6383 C C . GLY B 1 377 ? 41.614 -24.088 -51.680 1.00 86.66 357 GLY B C 1
ATOM 6384 O O . GLY B 1 377 ? 40.386 -24.150 -51.740 1.00 87.31 357 GLY B O 1
ATOM 6385 N N . LYS B 1 378 ? 42.374 -25.121 -51.331 1.00 88.42 358 LYS B N 1
ATOM 6386 C CA . LYS B 1 378 ? 41.807 -26.447 -51.111 1.00 90.51 358 LYS B CA 1
ATOM 6387 C C . LYS B 1 378 ? 40.696 -26.427 -50.068 1.00 92.81 358 LYS B C 1
ATOM 6388 O O . LYS B 1 378 ? 39.670 -27.089 -50.229 1.00 95.82 358 LYS B O 1
ATOM 6394 N N . THR B 1 379 ? 40.902 -25.663 -49.002 1.00 92.00 359 THR B N 1
ATOM 6395 C CA . THR B 1 379 ? 39.948 -25.634 -47.900 1.00 92.09 359 THR B CA 1
ATOM 6396 C C . THR B 1 379 ? 38.670 -24.884 -48.274 1.00 87.34 359 THR B C 1
ATOM 6397 O O . THR B 1 379 ? 37.568 -25.343 -47.979 1.00 84.66 359 THR B O 1
ATOM 6401 N N . ALA B 1 380 ? 38.817 -23.735 -48.926 1.00 87.86 360 ALA B N 1
ATOM 6402 C CA . ALA B 1 380 ? 37.662 -23.008 -49.443 1.00 90.20 360 ALA B CA 1
ATOM 6403 C C . ALA B 1 380 ? 36.770 -23.965 -50.223 1.00 93.91 360 ALA B C 1
ATOM 6404 O O . ALA B 1 380 ? 35.618 -24.193 -49.861 1.00 94.18 360 ALA B O 1
ATOM 6406 N N . GLU B 1 381 ? 37.322 -24.523 -51.294 1.00 98.40 361 GLU B N 1
ATOM 6407 C CA . GLU B 1 381 ? 36.590 -25.432 -52.166 1.00 104.51 361 GLU B CA 1
ATOM 6408 C C . GLU B 1 381 ? 35.842 -26.534 -51.421 1.00 105.64 361 GLU B C 1
ATOM 6409 O O . GLU B 1 381 ? 34.652 -26.740 -51.647 1.00 108.04 361 GLU B O 1
ATOM 6415 N N . THR B 1 382 ? 36.531 -27.241 -50.535 1.00 105.24 362 THR B N 1
ATOM 6416 C CA . THR B 1 382 ? 35.896 -28.331 -49.804 1.00 107.81 362 THR B CA 1
ATOM 6417 C C . THR B 1 382 ? 34.743 -27.844 -48.920 1.00 113.47 362 THR B C 1
ATOM 6418 O O . THR B 1 382 ? 33.843 -28.616 -48.592 1.00 120.06 362 THR B O 1
ATOM 6422 N N . TYR B 1 383 ? 34.779 -26.573 -48.525 1.00 110.56 363 TYR B N 1
ATOM 6423 C CA . TYR B 1 383 ? 33.655 -25.964 -47.813 1.00 108.78 363 TYR B CA 1
ATOM 6424 C C . TYR B 1 383 ? 32.545 -25.508 -48.762 1.00 110.90 363 TYR B C 1
ATOM 6425 O O . TYR B 1 383 ? 31.359 -25.701 -48.486 1.00 111.08 363 TYR B O 1
ATOM 6434 N N . LYS B 1 384 ? 32.937 -24.897 -49.878 1.00 112.47 364 LYS B N 1
ATOM 6435 C CA . LYS B 1 384 ? 31.976 -24.354 -50.834 1.00 115.32 364 LYS B CA 1
ATOM 6436 C C . LYS B 1 384 ? 30.947 -25.404 -51.240 1.00 119.49 364 LYS B C 1
ATOM 6437 O O . LYS B 1 384 ? 29.779 -25.090 -51.471 1.00 121.55 364 LYS B O 1
ATOM 6443 N N . ASN B 1 385 ? 31.394 -26.650 -51.346 1.00 120.28 365 ASN B N 1
ATOM 6444 C CA . ASN B 1 385 ? 30.482 -27.775 -51.467 1.00 123.59 365 ASN B CA 1
ATOM 6445 C C . ASN B 1 385 ? 30.710 -28.743 -50.311 1.00 126.57 365 ASN B C 1
ATOM 6446 O O . ASN B 1 385 ? 31.712 -29.460 -50.276 1.00 125.30 365 ASN B O 1
ATOM 6451 N N . TRP B 1 386 ? 29.765 -28.780 -49.376 1.00 130.42 366 TRP B N 1
ATOM 6452 C CA . TRP B 1 386 ? 29.928 -29.596 -48.183 1.00 132.93 366 TRP B CA 1
ATOM 6453 C C . TRP B 1 386 ? 28.821 -30.633 -48.082 1.00 138.27 366 TRP B C 1
ATOM 6454 O O . TRP B 1 386 ? 27.664 -30.305 -47.818 1.00 138.15 366 TRP B O 1
ATOM 6465 N N . ASN B 1 387 ? 29.189 -31.888 -48.304 1.00 143.53 367 ASN B N 1
ATOM 6466 C CA . ASN B 1 387 ? 28.271 -33.006 -48.138 1.00 148.61 367 ASN B CA 1
ATOM 6467 C C . ASN B 1 387 ? 28.477 -33.722 -46.803 1.00 149.70 367 ASN B C 1
ATOM 6468 O O . ASN B 1 387 ? 27.752 -34.660 -46.474 1.00 151.74 367 ASN B O 1
ATOM 6473 N N . LYS B 1 388 ? 29.468 -33.266 -46.040 1.00 147.64 368 LYS B N 1
ATOM 6474 C CA . LYS B 1 388 ? 29.891 -33.945 -44.815 1.00 147.97 368 LYS B CA 1
ATOM 6475 C C . LYS B 1 388 ? 28.890 -33.783 -43.672 1.00 150.90 368 LYS B C 1
ATOM 6476 O O . LYS B 1 388 ? 29.047 -34.383 -42.608 1.00 150.82 368 LYS B O 1
ATOM 6482 N N . GLY B 1 389 ? 27.867 -32.965 -43.897 1.00 153.93 369 GLY B N 1
ATOM 6483 C CA . GLY B 1 389 ? 26.830 -32.739 -42.905 1.00 155.98 369 GLY B CA 1
ATOM 6484 C C . GLY B 1 389 ? 27.040 -31.440 -42.152 1.00 154.48 369 GLY B C 1
ATOM 6485 O O . GLY B 1 389 ? 28.174 -31.017 -41.941 1.00 153.28 369 GLY B O 1
ATOM 6486 N N . GLY B 1 390 ? 25.944 -30.819 -41.726 1.00 154.38 370 GLY B N 1
ATOM 6487 C CA . GLY B 1 390 ? 26.002 -29.514 -41.094 1.00 151.78 370 GLY B CA 1
ATOM 6488 C C . GLY B 1 390 ? 25.952 -28.399 -42.121 1.00 149.50 370 GLY B C 1
ATOM 6489 O O . GLY B 1 390 ? 25.315 -28.538 -43.164 1.00 148.82 370 GLY B O 1
ATOM 6490 N N . LYS B 1 391 ? 26.619 -27.288 -41.824 1.00 147.95 371 LYS B N 1
ATOM 6491 C CA . LYS B 1 391 ? 26.647 -26.143 -42.731 1.00 146.06 371 LYS B CA 1
ATOM 6492 C C . LYS B 1 391 ? 28.009 -26.006 -43.405 1.00 144.72 371 LYS B C 1
ATOM 6493 O O . LYS B 1 391 ? 28.157 -26.288 -44.597 1.00 145.78 371 LYS B O 1
ATOM 6499 N N . ALA B 1 392 ? 28.989 -25.548 -42.633 1.00 139.72 372 ALA B N 1
ATOM 6500 C CA . ALA B 1 392 ? 30.386 -25.523 -43.052 1.00 133.58 372 ALA B CA 1
ATOM 6501 C C . ALA B 1 392 ? 31.210 -24.831 -41.976 1.00 127.67 372 ALA B C 1
ATOM 6502 O O . ALA B 1 392 ? 30.798 -23.798 -41.451 1.00 129.99 372 ALA B O 1
ATOM 6504 N N . PRO B 1 393 ? 32.381 -25.392 -41.644 1.00 119.37 373 PRO B N 1
ATOM 6505 C CA . PRO B 1 393 ? 33.218 -24.752 -40.625 1.00 116.95 373 PRO B CA 1
ATOM 6506 C C . PRO B 1 393 ? 34.183 -23.719 -41.211 1.00 115.41 373 PRO B C 1
ATOM 6507 O O . PRO B 1 393 ? 35.382 -23.983 -41.292 1.00 118.45 373 PRO B O 1
ATOM 6511 N N . TRP B 1 394 ? 33.663 -22.561 -41.611 1.00 110.45 374 TRP B N 1
ATOM 6512 C CA . TRP B 1 394 ? 34.508 -21.471 -42.091 1.00 106.49 374 TRP B CA 1
ATOM 6513 C C . TRP B 1 394 ? 35.282 -20.844 -40.938 1.00 108.43 374 TRP B C 1
ATOM 6514 O O . TRP B 1 394 ? 36.245 -20.106 -41.149 1.00 106.34 374 TRP B O 1
ATOM 6525 N N . SER B 1 395 ? 34.854 -21.137 -39.715 1.00 111.96 375 SER B N 1
ATOM 6526 C CA . SER B 1 395 ? 35.547 -20.644 -38.536 1.00 112.03 375 SER B CA 1
ATOM 6527 C C . SER B 1 395 ? 37.019 -20.972 -38.684 1.00 109.81 375 SER B C 1
ATOM 6528 O O . SER B 1 395 ? 37.879 -20.214 -38.249 1.00 111.04 375 SER B O 1
ATOM 6531 N N . ASP B 1 396 ? 37.298 -22.120 -39.295 1.00 106.89 376 ASP B N 1
ATOM 6532 C CA . ASP B 1 396 ? 38.667 -22.589 -39.488 1.00 103.12 376 ASP B CA 1
ATOM 6533 C C . ASP B 1 396 ? 39.375 -21.967 -40.690 1.00 95.44 376 ASP B C 1
ATOM 6534 O O . ASP B 1 396 ? 40.602 -21.847 -40.698 1.00 94.16 376 ASP B O 1
ATOM 6539 N N . PHE B 1 397 ? 38.606 -21.581 -41.703 1.00 87.77 377 PHE B N 1
ATOM 6540 C CA . PHE B 1 397 ? 39.178 -20.966 -42.897 1.00 82.27 377 PHE B CA 1
ATOM 6541 C C . PHE B 1 397 ? 39.650 -19.549 -42.623 1.00 81.64 377 PHE B C 1
ATOM 6542 O O . PHE B 1 397 ? 40.730 -19.152 -43.051 1.00 79.84 377 PHE B O 1
ATOM 6550 N N . TRP B 1 398 ? 38.830 -18.784 -41.914 1.00 84.65 378 TRP B N 1
ATOM 6551 C CA . TRP B 1 398 ? 39.163 -17.399 -41.611 1.00 87.26 378 TRP B CA 1
ATOM 6552 C C . TRP B 1 398 ? 40.164 -17.291 -40.467 1.00 87.49 378 TRP B C 1
ATOM 6553 O O . TRP B 1 398 ? 40.991 -16.381 -40.442 1.00 85.59 378 TRP B O 1
ATOM 6564 N N . ASP B 1 399 ? 40.089 -18.222 -39.524 1.00 89.98 379 ASP B N 1
ATOM 6565 C CA . ASP B 1 399 ? 41.039 -18.260 -38.424 1.00 92.77 379 ASP B CA 1
ATOM 6566 C C . ASP B 1 399 ? 42.418 -18.626 -38.956 1.00 91.33 379 ASP B C 1
ATOM 6567 O O . ASP B 1 399 ? 43.436 -18.221 -38.402 1.00 93.42 379 ASP B O 1
ATOM 6572 N N . ALA B 1 400 ? 42.441 -19.390 -40.042 1.00 88.36 380 ALA B N 1
ATOM 6573 C CA . ALA B 1 400 ? 43.696 -19.803 -40.651 1.00 85.99 380 ALA B CA 1
ATOM 6574 C C . ALA B 1 400 ? 44.290 -18.678 -41.486 1.00 83.02 380 ALA B C 1
ATOM 6575 O O . ALA B 1 400 ? 45.504 -18.554 -41.599 1.00 83.00 380 ALA B O 1
ATOM 6577 N N . LYS B 1 401 ? 43.422 -17.871 -42.085 1.00 82.46 381 LYS B N 1
ATOM 6578 C CA . LYS B 1 401 ? 43.851 -16.765 -42.933 1.00 81.44 381 LYS B CA 1
ATOM 6579 C C . LYS B 1 401 ? 44.241 -15.528 -42.122 1.00 81.68 381 LYS B C 1
ATOM 6580 O O . LYS B 1 401 ? 45.113 -14.762 -42.525 1.00 81.14 381 LYS B O 1
ATOM 6586 N N . SER B 1 402 ? 43.605 -15.345 -40.971 1.00 83.50 382 SER B N 1
ATOM 6587 C CA . SER B 1 402 ? 43.820 -14.146 -40.167 1.00 85.57 382 SER B CA 1
ATOM 6588 C C . SER B 1 402 ? 45.004 -14.345 -39.230 1.00 86.96 382 SER B C 1
ATOM 6589 O O . SER B 1 402 ? 45.300 -13.500 -38.386 1.00 86.10 382 SER B O 1
ATOM 6592 N N . GLN B 1 403 ? 45.663 -15.487 -39.377 1.00 87.54 383 GLN B N 1
ATOM 6593 C CA . GLN B 1 403 ? 46.851 -15.809 -38.607 1.00 85.32 383 GLN B CA 1
ATOM 6594 C C . GLN B 1 403 ? 48.016 -14.943 -39.076 1.00 81.91 383 GLN B C 1
ATOM 6595 O O . GLN B 1 403 ? 48.940 -14.654 -38.314 1.00 84.14 383 GLN B O 1
ATOM 6601 N N . PHE B 1 404 ? 47.954 -14.517 -40.334 1.00 75.67 384 PHE B N 1
ATOM 6602 C CA . PHE B 1 404 ? 49.059 -13.800 -40.963 1.00 71.29 384 PHE B CA 1
ATOM 6603 C C . PHE B 1 404 ? 48.703 -12.361 -41.314 1.00 72.97 384 PHE B C 1
ATOM 6604 O O . PHE B 1 404 ? 47.529 -12.022 -41.461 1.00 74.37 384 PHE B O 1
ATOM 6612 N N . SER B 1 405 ? 49.721 -11.514 -41.428 1.00 72.37 385 SER B N 1
ATOM 6613 C CA . SER B 1 405 ? 49.509 -10.115 -41.776 1.00 74.42 385 SER B CA 1
ATOM 6614 C C . SER B 1 405 ? 50.291 -9.737 -43.023 1.00 78.18 385 SER B C 1
ATOM 6615 O O . SER B 1 405 ? 51.029 -10.552 -43.580 1.00 79.74 385 SER B O 1
ATOM 6618 N N . LYS B 1 406 ? 50.132 -8.488 -43.446 1.00 80.37 386 LYS B N 1
ATOM 6619 C CA . LYS B 1 406 ? 50.818 -7.979 -44.624 1.00 82.78 386 LYS B CA 1
ATOM 6620 C C . LYS B 1 406 ? 51.477 -6.647 -44.291 1.00 81.47 386 LYS B C 1
ATOM 6621 O O . LYS B 1 406 ? 50.848 -5.777 -43.690 1.00 81.69 386 LYS B O 1
ATOM 6627 N N . VAL B 1 407 ? 52.737 -6.487 -44.683 1.00 79.22 387 VAL B N 1
ATOM 6628 C CA . VAL B 1 407 ? 53.471 -5.256 -44.399 1.00 79.19 387 VAL B CA 1
ATOM 6629 C C . VAL B 1 407 ? 54.496 -4.911 -45.478 1.00 77.60 387 VAL B C 1
ATOM 6630 O O . VAL B 1 407 ? 55.064 -5.796 -46.116 1.00 79.35 387 VAL B O 1
ATOM 6634 N N . LYS B 1 408 ? 54.722 -3.616 -45.675 1.00 74.99 388 LYS B N 1
ATOM 6635 C CA . LYS B 1 408 ? 55.778 -3.143 -46.560 1.00 75.11 388 LYS B CA 1
ATOM 6636 C C . LYS B 1 408 ? 56.810 -2.401 -45.735 1.00 76.83 388 LYS B C 1
ATOM 6637 O O . LYS B 1 408 ? 56.496 -1.871 -44.668 1.00 76.54 388 LYS B O 1
ATOM 6643 N N . ALA B 1 409 ? 58.036 -2.353 -46.242 1.00 78.46 389 ALA B N 1
ATOM 6644 C CA . ALA B 1 409 ? 59.103 -1.597 -45.600 1.00 78.39 389 ALA B CA 1
ATOM 6645 C C . ALA B 1 409 ? 58.813 -0.100 -45.660 1.00 77.31 389 ALA B C 1
ATOM 6646 O O . ALA B 1 409 ? 57.993 0.358 -46.457 1.00 80.01 389 ALA B O 1
ATOM 6648 N N . LEU B 1 410 ? 59.476 0.655 -44.796 1.00 73.24 390 LEU B N 1
ATOM 6649 C CA . LEU B 1 410 ? 59.203 2.083 -44.652 1.00 71.04 390 LEU B CA 1
ATOM 6650 C C . LEU B 1 410 ? 59.588 2.994 -45.835 1.00 76.80 390 LEU B C 1
ATOM 6651 O O . LEU B 1 410 ? 58.813 3.884 -46.199 1.00 78.68 390 LEU B O 1
ATOM 6656 N N . PRO B 1 411 ? 60.778 2.776 -46.434 1.00 76.12 391 PRO B N 1
ATOM 6657 C CA . PRO B 1 411 ? 61.402 3.772 -47.318 1.00 74.86 391 PRO B CA 1
ATOM 6658 C C . PRO B 1 411 ? 60.559 4.168 -48.522 1.00 72.92 391 PRO B C 1
ATOM 6659 O O . PRO B 1 411 ? 60.492 5.356 -48.831 1.00 73.31 391 PRO B O 1
ATOM 6663 N N . ALA B 1 412 ? 59.942 3.197 -49.190 1.00 72.23 392 ALA B N 1
ATOM 6664 C CA . ALA B 1 412 ? 59.169 3.475 -50.398 1.00 74.18 392 ALA B CA 1
ATOM 6665 C C . ALA B 1 412 ? 57.740 2.962 -50.310 1.00 80.82 392 ALA B C 1
ATOM 6666 O O . ALA B 1 412 ? 57.452 2.044 -49.547 1.00 84.72 392 ALA B O 1
ATOM 6668 N N . SER B 1 413 ? 56.850 3.558 -51.097 1.00 83.59 393 SER B N 1
ATOM 6669 C CA . SER B 1 413 ? 55.464 3.109 -51.163 1.00 86.44 393 SER B CA 1
ATOM 6670 C C . SER B 1 413 ? 54.892 3.417 -52.534 1.00 88.93 393 SER B C 1
ATOM 6671 O O . SER B 1 413 ? 55.565 4.006 -53.372 1.00 92.14 393 SER B O 1
ATOM 6674 N N . THR B 1 414 ? 53.645 3.024 -52.761 1.00 87.67 394 THR B N 1
ATOM 6675 C CA . THR B 1 414 ? 52.956 3.385 -53.992 1.00 85.56 394 THR B CA 1
ATOM 6676 C C . THR B 1 414 ? 52.419 4.806 -53.876 1.00 83.37 394 THR B C 1
ATOM 6677 O O . THR B 1 414 ? 52.110 5.268 -52.778 1.00 82.64 394 THR B O 1
ATOM 6681 N N . PHE B 1 415 ? 52.305 5.499 -55.004 1.00 81.82 395 PHE B N 1
ATOM 6682 C CA . PHE B 1 415 ? 51.704 6.824 -54.999 1.00 81.63 395 PHE B CA 1
ATOM 6683 C C . PHE B 1 415 ? 50.390 6.766 -54.243 1.00 81.29 395 PHE B C 1
ATOM 6684 O O . PHE B 1 415 ? 50.107 7.611 -53.398 1.00 81.06 395 PHE B O 1
ATOM 6692 N N . HIS B 1 416 ? 49.590 5.756 -54.562 1.00 82.41 396 HIS B N 1
ATOM 6693 C CA . HIS B 1 416 ? 48.294 5.573 -53.929 1.00 81.85 396 HIS B CA 1
ATOM 6694 C C . HIS B 1 416 ? 48.385 5.666 -52.405 1.00 79.99 396 HIS B C 1
ATOM 6695 O O . HIS B 1 416 ? 47.807 6.565 -51.798 1.00 78.77 396 HIS B O 1
ATOM 6702 N N . LYS B 1 417 ? 49.114 4.738 -51.793 1.00 77.91 397 LYS B N 1
ATOM 6703 C CA . LYS B 1 417 ? 49.197 4.663 -50.339 1.00 77.36 397 LYS B CA 1
ATOM 6704 C C . LYS B 1 417 ? 49.900 5.880 -49.737 1.00 81.89 397 LYS B C 1
ATOM 6705 O O . LYS B 1 417 ? 49.920 6.051 -48.516 1.00 85.59 397 LYS B O 1
ATOM 6711 N N . ALA B 1 418 ? 50.485 6.717 -50.588 1.00 79.89 398 ALA B N 1
ATOM 6712 C CA . ALA B 1 418 ? 51.205 7.896 -50.112 1.00 78.81 398 ALA B CA 1
ATOM 6713 C C . ALA B 1 418 ? 50.364 9.174 -50.124 1.00 77.82 398 ALA B C 1
ATOM 6714 O O . ALA B 1 418 ? 50.860 10.247 -49.780 1.00 76.10 398 ALA B O 1
ATOM 6716 N N . GLN B 1 419 ? 49.100 9.059 -50.523 1.00 78.81 399 GLN B N 1
ATOM 6717 C CA . GLN B 1 419 ? 48.205 10.212 -50.557 1.00 79.85 399 GLN B CA 1
ATOM 6718 C C . GLN B 1 419 ? 48.065 10.827 -49.174 1.00 82.71 399 GLN B C 1
ATOM 6719 O O . GLN B 1 419 ? 47.889 10.115 -48.184 1.00 81.28 399 GLN B O 1
ATOM 6725 N N . GLY B 1 420 ? 48.146 12.151 -49.110 1.00 86.13 400 GLY B N 1
ATOM 6726 C CA . GLY B 1 420 ? 47.956 12.865 -47.861 1.00 88.18 400 GLY B CA 1
ATOM 6727 C C . GLY B 1 420 ? 49.195 12.954 -46.995 1.00 86.99 400 GLY B C 1
ATOM 6728 O O . GLY B 1 420 ? 49.267 13.794 -46.101 1.00 81.78 400 GLY B O 1
ATOM 6737 N N . SER B 1 422 ? 52.650 14.087 -45.989 1.00 100.21 402 SER B N 1
ATOM 6738 C CA . SER B 1 422 ? 53.530 15.205 -46.291 1.00 100.58 402 SER B CA 1
ATOM 6739 C C . SER B 1 422 ? 54.927 14.904 -45.756 1.00 98.16 402 SER B C 1
ATOM 6740 O O . SER B 1 422 ? 55.080 14.488 -44.605 1.00 102.42 402 SER B O 1
ATOM 6743 N N . VAL B 1 423 ? 55.942 15.087 -46.598 1.00 90.10 403 VAL B N 1
ATOM 6744 C CA . VAL B 1 423 ? 57.322 14.845 -46.185 1.00 85.86 403 VAL B CA 1
ATOM 6745 C C . VAL B 1 423 ? 58.275 15.916 -46.700 1.00 86.67 403 VAL B C 1
ATOM 6746 O O . VAL B 1 423 ? 57.962 16.639 -47.639 1.00 88.56 403 VAL B O 1
ATOM 6750 N N . ASP B 1 424 ? 59.441 16.012 -46.073 1.00 88.03 404 ASP B N 1
ATOM 6751 C CA . ASP B 1 424 ? 60.440 16.999 -46.462 1.00 93.04 404 ASP B CA 1
ATOM 6752 C C . ASP B 1 424 ? 60.827 16.872 -47.925 1.00 92.24 404 ASP B C 1
ATOM 6753 O O . ASP B 1 424 ? 60.564 17.764 -48.729 1.00 92.29 404 ASP B O 1
ATOM 6758 N N . ARG B 1 425 ? 61.465 15.755 -48.255 1.00 91.39 405 ARG B N 1
ATOM 6759 C CA . ARG B 1 425 ? 61.975 15.522 -49.599 1.00 91.29 405 ARG B CA 1
ATOM 6760 C C . ARG B 1 425 ? 61.271 14.342 -50.280 1.00 88.43 405 ARG B C 1
ATOM 6761 O O . ARG B 1 425 ? 61.217 13.236 -49.735 1.00 85.69 405 ARG B O 1
ATOM 6769 N N . ALA B 1 426 ? 60.735 14.588 -51.475 1.00 86.00 406 ALA B N 1
ATOM 6770 C CA . ALA B 1 426 ? 59.965 13.583 -52.204 1.00 80.93 406 ALA B CA 1
ATOM 6771 C C . ALA B 1 426 ? 60.756 12.985 -53.356 1.00 82.30 406 ALA B C 1
ATOM 6772 O O . ALA B 1 426 ? 61.193 13.704 -54.247 1.00 87.62 406 ALA B O 1
ATOM 6774 N N . PHE B 1 427 ? 60.920 11.666 -53.339 1.00 80.67 407 PHE B N 1
ATOM 6775 C CA . PHE B 1 427 ? 61.670 10.959 -54.375 1.00 81.60 407 PHE B CA 1
ATOM 6776 C C . PHE B 1 427 ? 60.738 10.104 -55.235 1.00 81.61 407 PHE B C 1
ATOM 6777 O O . PHE B 1 427 ? 60.206 9.098 -54.767 1.00 82.75 407 PHE B O 1
ATOM 6785 N N . ILE B 1 428 ? 60.559 10.495 -56.496 1.00 79.44 408 ILE B N 1
ATOM 6786 C CA . ILE B 1 428 ? 59.611 9.829 -57.391 1.00 76.38 408 ILE B CA 1
ATOM 6787 C C . ILE B 1 428 ? 60.284 8.968 -58.463 1.00 76.73 408 ILE B C 1
ATOM 6788 O O . ILE B 1 428 ? 61.180 9.434 -59.164 1.00 77.96 408 ILE B O 1
ATOM 6793 N N . TYR B 1 429 ? 59.844 7.717 -58.597 1.00 77.04 409 TYR B N 1
ATOM 6794 C CA . TYR B 1 429 ? 60.384 6.827 -59.623 1.00 81.44 409 TYR B CA 1
ATOM 6795 C C . TYR B 1 429 ? 59.373 6.614 -60.746 1.00 88.95 409 TYR B C 1
ATOM 6796 O O . TYR B 1 429 ? 58.407 5.862 -60.599 1.00 90.01 409 TYR B O 1
ATOM 6805 N N . THR B 1 430 ? 59.638 7.267 -61.877 1.00 92.84 410 THR B N 1
ATOM 6806 C CA . THR B 1 430 ? 58.734 7.321 -63.033 1.00 93.62 410 THR B CA 1
ATOM 6807 C C . THR B 1 430 ? 58.548 6.064 -63.904 1.00 93.93 410 THR B C 1
ATOM 6808 O O . THR B 1 430 ? 57.430 5.764 -64.313 1.00 94.13 410 THR B O 1
ATOM 6812 N N . PRO B 1 431 ? 59.641 5.336 -64.200 1.00 92.22 411 PRO B N 1
ATOM 6813 C CA . PRO B 1 431 ? 59.651 4.360 -65.297 1.00 91.55 411 PRO B CA 1
ATOM 6814 C C . PRO B 1 431 ? 58.425 3.455 -65.405 1.00 91.67 411 PRO B C 1
ATOM 6815 O O . PRO B 1 431 ? 57.965 3.238 -66.526 1.00 95.80 411 PRO B O 1
ATOM 6819 N N . CYS B 1 432 ? 57.899 2.950 -64.293 1.00 87.52 412 CYS B N 1
ATOM 6820 C CA . CYS B 1 432 ? 56.760 2.036 -64.351 1.00 85.04 412 CYS B CA 1
ATOM 6821 C C . CYS B 1 432 ? 55.424 2.766 -64.475 1.00 83.77 412 CYS B C 1
ATOM 6822 O O . CYS B 1 432 ? 54.377 2.138 -64.622 1.00 83.95 412 CYS B O 1
ATOM 6825 N N . ILE B 1 433 ? 55.467 4.093 -64.408 1.00 83.31 413 ILE B N 1
ATOM 6826 C CA . ILE B 1 433 ? 54.259 4.907 -64.464 1.00 84.96 413 ILE B CA 1
ATOM 6827 C C . ILE B 1 433 ? 53.632 4.852 -65.843 1.00 95.85 413 ILE B C 1
ATOM 6828 O O . ILE B 1 433 ? 52.516 5.324 -66.046 1.00 99.20 413 ILE B O 1
ATOM 6833 N N . HIS B 1 434 ? 54.357 4.277 -66.794 1.00 103.25 414 HIS B N 1
ATOM 6834 C CA . HIS B 1 434 ? 53.900 4.241 -68.176 1.00 107.89 414 HIS B CA 1
ATOM 6835 C C . HIS B 1 434 ? 52.987 3.045 -68.423 1.00 107.08 414 HIS B C 1
ATOM 6836 O O . HIS B 1 434 ? 52.544 2.804 -69.543 1.00 111.54 414 HIS B O 1
ATOM 6843 N N . TYR B 1 435 ? 52.715 2.296 -67.362 1.00 102.89 415 TYR B N 1
ATOM 6844 C CA . TYR B 1 435 ? 51.735 1.226 -67.417 1.00 104.29 415 TYR B CA 1
ATOM 6845 C C . TYR B 1 435 ? 50.376 1.771 -67.007 1.00 104.74 415 TYR B C 1
ATOM 6846 O O . TYR B 1 435 ? 49.390 1.040 -66.942 1.00 108.58 415 TYR B O 1
ATOM 6855 N N . ALA B 1 436 ? 50.328 3.068 -66.737 1.00 101.47 416 ALA B N 1
ATOM 6856 C CA . ALA B 1 436 ? 49.091 3.706 -66.321 1.00 101.87 416 ALA B CA 1
ATOM 6857 C C . ALA B 1 436 ? 48.535 4.525 -67.472 1.00 106.23 416 ALA B C 1
ATOM 6858 O O . ALA B 1 436 ? 49.292 5.084 -68.270 1.00 108.47 416 ALA B O 1
ATOM 6860 N N . ASP B 1 437 ? 47.212 4.602 -67.557 1.00 107.26 417 ASP B N 1
ATOM 6861 C CA . ASP B 1 437 ? 46.575 5.397 -68.598 1.00 110.25 417 ASP B CA 1
ATOM 6862 C C . ASP B 1 437 ? 46.936 6.870 -68.421 1.00 107.64 417 ASP B C 1
ATOM 6863 O O . ASP B 1 437 ? 47.238 7.312 -67.316 1.00 107.30 417 ASP B O 1
ATOM 6868 N N . VAL B 1 438 ? 46.910 7.623 -69.515 1.00 106.36 418 VAL B N 1
ATOM 6869 C CA . VAL B 1 438 ? 47.402 8.997 -69.519 1.00 102.50 418 VAL B CA 1
ATOM 6870 C C . VAL B 1 438 ? 46.750 9.922 -68.488 1.00 97.92 418 VAL B C 1
ATOM 6871 O O . VAL B 1 438 ? 47.439 10.726 -67.864 1.00 93.62 418 VAL B O 1
ATOM 6875 N N . GLU B 1 439 ? 45.435 9.820 -68.313 1.00 100.81 419 GLU B N 1
ATOM 6876 C CA . GLU B 1 439 ? 44.752 10.592 -67.274 1.00 105.10 419 GLU B CA 1
ATOM 6877 C C . GLU B 1 439 ? 45.343 10.299 -65.893 1.00 97.63 419 GLU B C 1
ATOM 6878 O O . GLU B 1 439 ? 45.917 11.178 -65.250 1.00 93.54 419 GLU B O 1
ATOM 6884 N N . LEU B 1 440 ? 45.192 9.053 -65.453 1.00 95.44 420 LEU B N 1
ATOM 6885 C CA . LEU B 1 440 ? 45.726 8.589 -64.174 1.00 90.46 420 LEU B CA 1
ATOM 6886 C C . LEU B 1 440 ? 47.164 9.029 -63.972 1.00 88.24 420 LEU B C 1
ATOM 6887 O O . LEU B 1 440 ? 47.479 9.704 -62.998 1.00 90.26 420 LEU B O 1
ATOM 6892 N N . ALA B 1 441 ? 48.037 8.615 -64.881 1.00 84.38 421 ALA B N 1
ATOM 6893 C CA . ALA B 1 441 ? 49.454 8.926 -64.776 1.00 82.28 421 ALA B CA 1
ATOM 6894 C C . ALA B 1 441 ? 49.684 10.401 -64.458 1.00 83.46 421 ALA B C 1
ATOM 6895 O O . ALA B 1 441 ? 50.628 10.747 -63.752 1.00 84.47 421 ALA B O 1
ATOM 6897 N N . GLN B 1 442 ? 48.825 11.272 -64.971 1.00 85.23 422 GLN B N 1
ATOM 6898 C CA . GLN B 1 442 ? 48.934 12.687 -64.649 1.00 88.59 422 GLN B CA 1
ATOM 6899 C C . GLN B 1 442 ? 48.599 12.930 -63.174 1.00 89.07 422 GLN B C 1
ATOM 6900 O O . GLN B 1 442 ? 49.241 13.740 -62.504 1.00 88.15 422 GLN B O 1
ATOM 6906 N N . GLN B 1 443 ? 47.590 12.218 -62.678 1.00 89.02 423 GLN B N 1
ATOM 6907 C CA . GLN B 1 443 ? 47.172 12.318 -61.284 1.00 87.46 423 GLN B CA 1
ATOM 6908 C C . GLN B 1 443 ? 48.235 11.767 -60.340 1.00 87.87 423 GLN B C 1
ATOM 6909 O O . GLN B 1 443 ? 48.567 12.396 -59.338 1.00 93.90 423 GLN B O 1
ATOM 6915 N N . LEU B 1 444 ? 48.755 10.585 -60.654 1.00 80.87 424 LEU B N 1
ATOM 6916 C CA . LEU B 1 444 ? 49.825 9.984 -59.867 1.00 75.00 424 LEU B CA 1
ATOM 6917 C C . LEU B 1 444 ? 50.988 10.958 -59.721 1.00 79.75 424 LEU B C 1
ATOM 6918 O O . LEU B 1 444 ? 51.536 11.126 -58.632 1.00 79.37 424 LEU B O 1
ATOM 6923 N N . LEU B 1 445 ? 51.354 11.600 -60.827 1.00 83.75 425 LEU B N 1
ATOM 6924 C CA . LEU B 1 445 ? 52.422 12.594 -60.837 1.00 83.97 425 LEU B CA 1
ATOM 6925 C C . LEU B 1 445 ? 52.118 13.751 -59.894 1.00 83.69 425 LEU B C 1
ATOM 6926 O O . LEU B 1 445 ? 52.968 14.161 -59.105 1.00 81.19 425 LEU B O 1
ATOM 6931 N N . TYR B 1 446 ? 50.899 14.274 -59.987 1.00 85.94 426 TYR B N 1
ATOM 6932 C CA . TYR B 1 446 ? 50.445 15.363 -59.131 1.00 87.06 426 TYR B CA 1
ATOM 6933 C C . TYR B 1 446 ? 50.542 14.985 -57.654 1.00 87.05 426 TYR B C 1
ATOM 6934 O O . TYR B 1 446 ? 51.000 15.776 -56.830 1.00 91.06 426 TYR B O 1
ATOM 6943 N N . VAL B 1 447 ? 50.113 13.771 -57.326 1.00 81.65 427 VAL B N 1
ATOM 6944 C CA . VAL B 1 447 ? 50.199 13.272 -55.958 1.00 77.12 427 VAL B CA 1
ATOM 6945 C C . VAL B 1 447 ? 51.645 13.200 -55.484 1.00 77.72 427 VAL B C 1
ATOM 6946 O O . VAL B 1 447 ? 51.961 13.597 -54.363 1.00 76.12 427 VAL B O 1
ATOM 6950 N N . GLY B 1 448 ? 52.520 12.702 -56.352 1.00 79.75 428 GLY B N 1
ATOM 6951 C CA . GLY B 1 448 ? 53.928 12.570 -56.029 1.00 79.31 428 GLY B CA 1
ATOM 6952 C C . GLY B 1 448 ? 54.614 13.907 -55.840 1.00 81.04 428 GLY B C 1
ATOM 6953 O O . GLY B 1 448 ? 55.360 14.095 -54.883 1.00 82.34 428 GLY B O 1
ATOM 6954 N N . VAL B 1 449 ? 54.363 14.838 -56.756 1.00 82.85 429 VAL B N 1
ATOM 6955 C CA . VAL B 1 449 ? 54.998 16.151 -56.709 1.00 84.36 429 VAL B CA 1
ATOM 6956 C C . VAL B 1 449 ? 54.607 16.941 -55.463 1.00 83.19 429 VAL B C 1
ATOM 6957 O O . VAL B 1 449 ? 55.412 17.705 -54.933 1.00 84.52 429 VAL B O 1
ATOM 6961 N N . THR B 1 450 ? 53.380 16.748 -54.988 1.00 81.02 430 THR B N 1
ATOM 6962 C CA . THR B 1 450 ? 52.877 17.549 -53.874 1.00 81.88 430 THR B CA 1
ATOM 6963 C C . THR B 1 450 ? 53.200 16.993 -52.483 1.00 81.20 430 THR B C 1
ATOM 6964 O O . THR B 1 450 ? 52.914 17.642 -51.479 1.00 81.28 430 THR B O 1
ATOM 6968 N N . ARG B 1 451 ? 53.796 15.806 -52.418 1.00 80.29 431 ARG B N 1
ATOM 6969 C CA . ARG B 1 451 ? 54.159 15.230 -51.125 1.00 80.09 431 ARG B CA 1
ATOM 6970 C C . ARG B 1 451 ? 55.324 15.983 -50.489 1.00 82.93 431 ARG B C 1
ATOM 6971 O O . ARG B 1 451 ? 55.257 16.363 -49.320 1.00 86.56 431 ARG B O 1
ATOM 6979 N N . GLY B 1 452 ? 56.390 16.187 -51.259 1.00 80.49 432 GLY B N 1
ATOM 6980 C CA . GLY B 1 452 ? 57.556 16.917 -50.788 1.00 81.46 432 GLY B CA 1
ATOM 6981 C C . GLY B 1 452 ? 57.338 18.414 -50.664 1.00 84.87 432 GLY B C 1
ATOM 6982 O O . GLY B 1 452 ? 56.849 19.054 -51.594 1.00 86.32 432 GLY B O 1
ATOM 6983 N N . ARG B 1 453 ? 57.702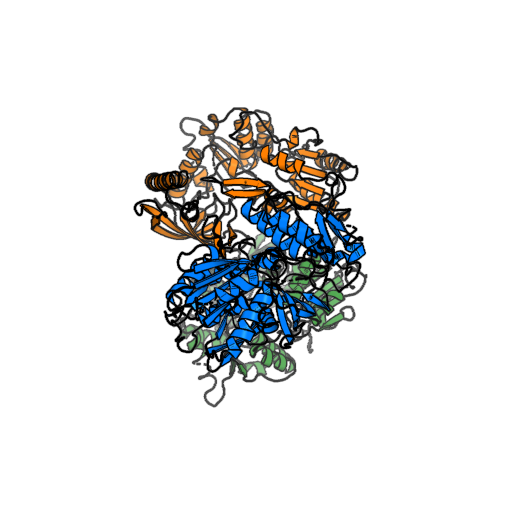 18.975 -49.513 1.00 85.56 433 ARG B N 1
ATOM 6984 C CA . ARG B 1 453 ? 57.515 20.403 -49.272 1.00 85.71 433 ARG B CA 1
ATOM 6985 C C . ARG B 1 453 ? 58.768 21.245 -49.505 1.00 86.39 433 ARG B C 1
ATOM 6986 O O . ARG B 1 453 ? 58.728 22.469 -49.403 1.00 88.47 433 ARG B O 1
ATOM 6994 N N . TYR B 1 454 ? 59.876 20.591 -49.826 1.00 86.73 434 TYR B N 1
ATOM 6995 C CA . TYR B 1 454 ? 61.120 21.306 -50.080 1.00 90.86 434 TYR B CA 1
ATOM 6996 C C . TYR B 1 454 ? 61.705 20.901 -51.423 1.00 92.64 434 TYR B C 1
ATOM 6997 O O . TYR B 1 454 ? 61.818 21.721 -52.336 1.00 94.24 434 TYR B O 1
ATOM 7006 N N . ASP B 1 455 ? 62.080 19.632 -51.536 1.00 91.87 435 ASP B N 1
ATOM 7007 C CA . ASP B 1 455 ? 62.622 19.112 -52.780 1.00 91.63 435 ASP B CA 1
ATOM 7008 C C . ASP B 1 455 ? 61.804 17.953 -53.328 1.00 85.14 435 ASP B C 1
ATOM 7009 O O . ASP B 1 455 ? 61.097 17.259 -52.597 1.00 81.46 435 ASP B O 1
ATOM 7014 N N . VAL B 1 456 ? 61.903 17.765 -54.635 1.00 81.64 436 VAL B N 1
ATOM 7015 C CA . VAL B 1 456 ? 61.408 16.566 -55.276 1.00 77.77 436 VAL B CA 1
ATOM 7016 C C . VAL B 1 456 ? 62.504 16.088 -56.209 1.00 78.27 436 VAL B C 1
ATOM 7017 O O . VAL B 1 456 ? 63.244 16.899 -56.758 1.00 81.06 436 VAL B O 1
ATOM 7021 N N . PHE B 1 457 ? 62.636 14.777 -56.361 1.00 78.56 437 PHE B N 1
ATOM 7022 C CA . PHE B 1 457 ? 63.596 14.211 -57.298 1.00 83.54 437 PHE B CA 1
ATOM 7023 C C . PHE B 1 457 ? 62.909 13.121 -58.100 1.00 86.95 437 PHE B C 1
ATOM 7024 O O . PHE B 1 457 ? 62.151 12.327 -57.550 1.00 87.87 437 PHE B O 1
ATOM 7032 N N . TYR B 1 458 ? 63.161 13.092 -59.402 1.00 89.09 438 TYR B N 1
ATOM 7033 C CA . TYR B 1 458 ? 62.499 12.127 -60.266 1.00 91.06 438 TYR B CA 1
ATOM 7034 C C . TYR B 1 458 ? 63.461 11.556 -61.297 1.00 91.88 438 TYR B C 1
ATOM 7035 O O . TYR B 1 458 ? 64.187 12.293 -61.961 1.00 93.67 438 TYR B O 1
ATOM 7044 N N . VAL B 1 459 ? 63.470 10.235 -61.415 1.00 89.82 439 VAL B N 1
ATOM 7045 C CA . VAL B 1 459 ? 64.236 9.571 -62.452 1.00 91.62 439 VAL B CA 1
ATOM 7046 C C . VAL B 1 459 ? 63.262 8.922 -63.421 1.00 99.66 439 VAL B C 1
ATOM 7047 O O . VAL B 1 459 ? 62.171 8.503 -63.033 1.00 97.82 439 VAL B O 1
ATOM 7060 N N . THR C 1 22 ? 33.542 9.822 -17.180 1.00 158.17 2 THR C N 1
ATOM 7061 C CA . THR C 1 22 ? 32.123 9.512 -17.023 1.00 161.07 2 THR C CA 1
ATOM 7062 C C . THR C 1 22 ? 31.337 10.807 -16.922 1.00 163.40 2 THR C C 1
ATOM 7063 O O . THR C 1 22 ? 30.142 10.808 -16.627 1.00 163.06 2 THR C O 1
ATOM 7067 N N . PHE C 1 23 ? 32.031 11.912 -17.161 1.00 165.74 3 PHE C N 1
ATOM 7068 C CA . PHE C 1 23 ? 31.491 13.236 -16.912 1.00 168.45 3 PHE C CA 1
ATOM 7069 C C . PHE C 1 23 ? 31.238 13.397 -15.419 1.00 165.22 3 PHE C C 1
ATOM 7070 O O . PHE C 1 23 ? 32.138 13.176 -14.609 1.00 165.45 3 PHE C O 1
ATOM 7078 N N . ASP C 1 24 ? 30.018 13.758 -15.049 1.00 161.48 4 ASP C N 1
ATOM 7079 C CA . ASP C 1 24 ? 29.748 14.133 -13.667 1.00 157.27 4 ASP C CA 1
ATOM 7080 C C . ASP C 1 24 ? 29.885 13.009 -12.640 1.00 154.69 4 ASP C C 1
ATOM 7081 O O . ASP C 1 24 ? 29.726 13.255 -11.450 1.00 156.94 4 ASP C O 1
ATOM 7086 N N . ASP C 1 25 ? 30.175 11.785 -13.072 1.00 150.23 5 ASP C N 1
ATOM 7087 C CA . ASP C 1 25 ? 30.244 10.704 -12.094 1.00 148.31 5 ASP C CA 1
ATOM 7088 C C . ASP C 1 25 ? 31.648 10.588 -11.504 1.00 143.82 5 ASP C C 1
ATOM 7089 O O . ASP C 1 25 ? 32.597 10.151 -12.155 1.00 142.97 5 ASP C O 1
ATOM 7094 N N . LEU C 1 26 ? 31.736 10.991 -10.240 1.00 139.69 6 LEU C N 1
ATOM 7095 C CA . LEU C 1 26 ? 32.965 11.017 -9.459 1.00 132.87 6 LEU C CA 1
ATOM 7096 C C . LEU C 1 26 ? 32.562 11.365 -8.028 1.00 135.72 6 LEU C C 1
ATOM 7097 O O . LEU C 1 26 ? 31.373 11.497 -7.742 1.00 139.19 6 LEU C O 1
ATOM 7102 N N . THR C 1 27 ? 33.533 11.519 -7.132 1.00 135.71 7 THR C N 1
ATOM 7103 C CA . THR C 1 27 ? 33.224 11.697 -5.710 1.00 137.87 7 THR C CA 1
ATOM 7104 C C . THR C 1 27 ? 32.512 13.014 -5.385 1.00 139.77 7 THR C C 1
ATOM 7105 O O . THR C 1 27 ? 32.569 13.970 -6.156 1.00 137.87 7 THR C O 1
ATOM 7109 N N . GLU C 1 28 ? 31.834 13.039 -4.237 1.00 144.13 8 GLU C N 1
ATOM 7110 C CA . GLU C 1 28 ? 31.104 14.219 -3.768 1.00 147.88 8 GLU C CA 1
ATOM 7111 C C . GLU C 1 28 ? 31.970 15.474 -3.737 1.00 145.52 8 GLU C C 1
ATOM 7112 O O . GLU C 1 28 ? 31.620 16.490 -4.334 1.00 143.55 8 GLU C O 1
ATOM 7118 N N . GLY C 1 29 ? 33.095 15.400 -3.034 1.00 146.24 9 GLY C N 1
ATOM 7119 C CA . GLY C 1 29 ? 34.006 16.525 -2.941 1.00 146.57 9 GLY C CA 1
ATOM 7120 C C . GLY C 1 29 ? 34.496 16.965 -4.306 1.00 145.65 9 GLY C C 1
ATOM 7121 O O . GLY C 1 29 ? 34.732 18.150 -4.540 1.00 145.42 9 GLY C O 1
ATOM 7122 N N . GLN C 1 30 ? 34.647 16.000 -5.209 1.00 144.56 10 GLN C N 1
ATOM 7123 C CA . GLN C 1 30 ? 35.083 16.280 -6.573 1.00 141.25 10 GLN C CA 1
ATOM 7124 C C . GLN C 1 30 ? 33.975 16.917 -7.410 1.00 139.28 10 GLN C C 1
ATOM 7125 O O . GLN C 1 30 ? 34.197 17.927 -8.079 1.00 137.87 10 GLN C O 1
ATOM 7131 N N . LYS C 1 31 ? 32.785 16.322 -7.372 1.00 138.32 11 LYS C N 1
ATOM 7132 C CA . LYS C 1 31 ? 31.631 16.872 -8.076 1.00 136.61 11 LYS C CA 1
ATOM 7133 C C . LYS C 1 31 ? 31.337 18.274 -7.564 1.00 140.85 11 LYS C C 1
ATOM 7134 O O . LYS C 1 31 ? 31.234 19.226 -8.340 1.00 140.68 11 LYS C O 1
ATOM 7140 N N . ASN C 1 32 ? 31.207 18.383 -6.246 1.00 145.94 12 ASN C N 1
ATOM 7141 C CA . ASN C 1 32 ? 30.986 19.658 -5.575 1.00 149.99 12 ASN C CA 1
ATOM 7142 C C . ASN C 1 32 ? 31.976 20.734 -6.019 1.00 146.56 12 ASN C C 1
ATOM 7143 O O . ASN C 1 32 ? 31.596 21.884 -6.237 1.00 145.62 12 ASN C O 1
ATOM 7148 N N . ALA C 1 33 ? 33.242 20.350 -6.166 1.00 143.55 13 ALA C N 1
ATOM 7149 C CA . ALA C 1 33 ? 34.301 21.301 -6.496 1.00 140.85 13 ALA C CA 1
ATOM 7150 C C . ALA C 1 33 ? 34.279 21.744 -7.958 1.00 139.55 13 ALA C C 1
ATOM 7151 O O . ALA C 1 33 ? 34.621 22.887 -8.269 1.00 139.60 13 ALA C O 1
ATOM 7153 N N . PHE C 1 34 ? 33.880 20.843 -8.851 1.00 137.33 14 PHE C N 1
ATOM 7154 C CA . PHE C 1 34 ? 33.802 21.171 -10.273 1.00 134.92 14 PHE C CA 1
ATOM 7155 C C . PHE C 1 34 ? 32.727 22.213 -10.562 1.00 135.77 14 PHE C C 1
ATOM 7156 O O . PHE C 1 34 ? 32.903 23.085 -11.413 1.00 133.30 14 PHE C O 1
ATOM 7164 N N . ASN C 1 35 ? 31.611 22.113 -9.848 1.00 139.77 15 ASN C N 1
ATOM 7165 C CA . ASN C 1 35 ? 30.492 23.025 -10.049 1.00 142.83 15 ASN C CA 1
ATOM 7166 C C . ASN C 1 35 ? 30.770 24.423 -9.499 1.00 143.34 15 ASN C C 1
ATOM 7167 O O . ASN C 1 35 ? 30.098 25.390 -9.861 1.00 144.13 15 ASN C O 1
ATOM 7172 N N . ILE C 1 36 ? 31.766 24.521 -8.621 1.00 141.99 16 ILE C N 1
ATOM 7173 C CA . ILE C 1 36 ? 32.230 25.813 -8.127 1.00 140.70 16 ILE C CA 1
ATOM 7174 C C . ILE C 1 36 ? 33.090 26.453 -9.201 1.00 139.41 16 ILE C C 1
ATOM 7175 O O . ILE C 1 36 ? 33.079 27.671 -9.387 1.00 138.72 16 ILE C O 1
ATOM 7180 N N . VAL C 1 37 ? 33.837 25.610 -9.905 1.00 139.57 17 VAL C N 1
ATOM 7181 C CA . VAL C 1 37 ? 34.785 26.065 -10.914 1.00 140.63 17 VAL C CA 1
ATOM 7182 C C . VAL C 1 37 ? 34.110 26.784 -12.084 1.00 145.60 17 VAL C C 1
ATOM 7183 O O . VAL C 1 37 ? 34.573 27.836 -12.528 1.00 146.61 17 VAL C O 1
ATOM 7195 N N . LYS C 1 39 ? 31.455 28.373 -12.088 1.00 150.22 19 LYS C N 1
ATOM 7196 C CA . LYS C 1 39 ? 30.906 29.634 -11.604 1.00 152.99 19 LYS C CA 1
ATOM 7197 C C . LYS C 1 39 ? 31.818 30.817 -11.920 1.00 155.72 19 LYS C C 1
ATOM 7198 O O . LYS C 1 39 ? 31.496 31.651 -12.766 1.00 158.92 19 LYS C O 1
ATOM 7204 N N . ALA C 1 40 ? 32.963 30.871 -11.246 1.00 153.93 20 ALA C N 1
ATOM 7205 C CA . ALA C 1 40 ? 33.912 31.969 -11.405 1.00 153.89 20 ALA C CA 1
ATOM 7206 C C . ALA C 1 40 ? 34.303 32.189 -12.861 1.00 154.44 20 ALA C C 1
ATOM 7207 O O . ALA C 1 40 ? 34.596 33.312 -13.274 1.00 155.50 20 ALA C O 1
ATOM 7209 N N . ILE C 1 41 ? 34.314 31.105 -13.630 1.00 154.21 21 ILE C N 1
ATOM 7210 C CA . ILE C 1 41 ? 34.641 31.165 -15.048 1.00 154.84 21 ILE C CA 1
ATOM 7211 C C . ILE C 1 41 ? 33.605 31.982 -15.804 1.00 157.67 21 ILE C C 1
ATOM 7212 O O . ILE C 1 41 ? 33.946 32.822 -16.639 1.00 158.90 21 ILE C O 1
ATOM 7217 N N . LYS C 1 42 ? 32.337 31.728 -15.503 1.00 158.34 22 LYS C N 1
ATOM 7218 C CA . LYS C 1 42 ? 31.241 32.420 -16.170 1.00 159.68 22 LYS C CA 1
ATOM 7219 C C . LYS C 1 42 ? 30.965 33.828 -15.625 1.00 162.03 22 LYS C C 1
ATOM 7220 O O . LYS C 1 42 ? 30.455 34.680 -16.353 1.00 164.64 22 LYS C O 1
ATOM 7226 N N . GLU C 1 43 ? 31.288 34.080 -14.357 1.00 160.90 23 GLU C N 1
ATOM 7227 C CA . GLU C 1 43 ? 31.070 35.415 -13.799 1.00 161.15 23 GLU C CA 1
ATOM 7228 C C . GLU C 1 43 ? 32.351 36.158 -13.406 1.00 158.73 23 GLU C C 1
ATOM 7229 O O . GLU C 1 43 ? 32.968 35.869 -12.378 1.00 156.61 23 GLU C O 1
ATOM 7235 N N . LYS C 1 44 ? 32.741 37.110 -14.250 1.00 158.89 24 LYS C N 1
ATOM 7236 C CA . LYS C 1 44 ? 33.615 38.226 -13.878 1.00 157.88 24 LYS C CA 1
ATOM 7237 C C . LYS C 1 44 ? 34.758 37.894 -12.924 1.00 155.64 24 LYS C C 1
ATOM 7238 O O . LYS C 1 44 ? 35.571 37.004 -13.174 1.00 154.38 24 LYS C O 1
ATOM 7244 N N . LYS C 1 45 ? 34.788 38.633 -11.819 1.00 156.14 25 LYS C N 1
ATOM 7245 C CA . LYS C 1 45 ? 35.838 38.522 -10.819 1.00 155.60 25 LYS C CA 1
ATOM 7246 C C . LYS C 1 45 ? 35.556 37.385 -9.842 1.00 156.39 25 LYS C C 1
ATOM 7247 O O . LYS C 1 45 ? 34.534 37.375 -9.154 1.00 157.84 25 LYS C O 1
ATOM 7253 N N . HIS C 1 46 ? 36.472 36.424 -9.805 1.00 154.59 26 HIS C N 1
ATOM 7254 C CA . HIS C 1 46 ? 36.422 35.318 -8.862 1.00 152.70 26 HIS C CA 1
ATOM 7255 C C . HIS C 1 46 ? 37.584 34.391 -9.204 1.00 148.16 26 HIS C C 1
ATOM 7256 O O . HIS C 1 46 ? 38.092 34.427 -10.324 1.00 148.66 26 HIS C O 1
ATOM 7263 N N . HIS C 1 47 ? 37.995 33.555 -8.256 1.00 143.31 27 HIS C N 1
ATOM 7264 C CA . HIS C 1 47 ? 39.101 32.623 -8.478 1.00 137.26 27 HIS C CA 1
ATOM 7265 C C . HIS C 1 47 ? 38.968 31.390 -7.590 1.00 135.49 27 HIS C C 1
ATOM 7266 O O . HIS C 1 47 ? 38.364 31.448 -6.519 1.00 138.28 27 HIS C O 1
ATOM 7273 N N . VAL C 1 48 ? 39.538 30.275 -8.039 1.00 130.38 28 VAL C N 1
ATOM 7274 C CA . VAL C 1 48 ? 39.434 29.022 -7.299 1.00 126.94 28 VAL C CA 1
ATOM 7275 C C . VAL C 1 48 ? 40.736 28.229 -7.295 1.00 121.37 28 VAL C C 1
ATOM 7276 O O . VAL C 1 48 ? 41.323 27.979 -8.348 1.00 120.11 28 VAL C O 1
ATOM 7280 N N . THR C 1 49 ? 41.191 27.841 -6.107 1.00 117.37 29 THR C N 1
ATOM 7281 C CA . THR C 1 49 ? 42.270 26.867 -6.000 1.00 112.37 29 THR C CA 1
ATOM 7282 C C . THR C 1 49 ? 41.749 25.604 -5.331 1.00 112.29 29 THR C C 1
ATOM 7283 O O . THR C 1 49 ? 41.474 25.583 -4.131 1.00 113.03 29 THR C O 1
ATOM 7287 N N . ILE C 1 50 ? 41.620 24.546 -6.119 1.00 111.51 30 ILE C N 1
ATOM 7288 C CA . ILE C 1 50 ? 41.152 23.275 -5.602 1.00 111.33 30 ILE C CA 1
ATOM 7289 C C . ILE C 1 50 ? 42.309 22.562 -4.919 1.00 113.64 30 ILE C C 1
ATOM 7290 O O . ILE C 1 50 ? 43.326 22.274 -5.551 1.00 111.82 30 ILE C O 1
ATOM 7295 N N . ASN C 1 51 ? 42.164 22.276 -3.629 1.00 117.27 31 ASN C N 1
ATOM 7296 C CA . ASN C 1 51 ? 43.245 21.613 -2.919 1.00 118.74 31 ASN C CA 1
ATOM 7297 C C . ASN C 1 51 ? 42.952 20.132 -2.726 1.00 117.45 31 ASN C C 1
ATOM 7298 O O . ASN C 1 51 ? 42.200 19.741 -1.831 1.00 118.04 31 ASN C O 1
ATOM 7303 N N . GLY C 1 52 ? 43.547 19.308 -3.585 1.00 115.76 32 GLY C N 1
ATOM 7304 C CA . GLY C 1 52 ? 43.625 17.881 -3.352 1.00 115.66 32 GLY C CA 1
ATOM 7305 C C . GLY C 1 52 ? 44.728 17.518 -2.382 1.00 115.69 32 GLY C C 1
ATOM 7306 O O . GLY C 1 52 ? 45.896 17.784 -2.663 1.00 115.99 32 GLY C O 1
ATOM 7307 N N . PRO C 1 53 ? 44.382 16.864 -1.266 1.00 115.12 33 PRO C N 1
ATOM 7308 C CA . PRO C 1 53 ? 45.424 16.229 -0.459 1.00 113.33 33 PRO C CA 1
ATOM 7309 C C . PRO C 1 53 ? 45.704 14.856 -1.046 1.00 115.46 33 PRO C C 1
ATOM 7310 O O . PRO C 1 53 ? 45.203 14.562 -2.131 1.00 116.77 33 PRO C O 1
ATOM 7314 N N . ALA C 1 54 ? 46.497 14.039 -0.363 1.00 117.01 34 ALA C N 1
ATOM 7315 C CA . ALA C 1 54 ? 46.767 12.683 -0.833 1.00 118.97 34 ALA C CA 1
ATOM 7316 C C . ALA C 1 54 ? 45.545 11.788 -0.641 1.00 122.24 34 ALA C C 1
ATOM 7317 O O . ALA C 1 54 ? 44.832 11.903 0.355 1.00 125.19 34 ALA C O 1
ATOM 7319 N N . GLY C 1 55 ? 45.302 10.904 -1.604 1.00 121.92 35 GLY C N 1
ATOM 7320 C CA . GLY C 1 55 ? 44.176 9.991 -1.531 1.00 123.91 35 GLY C CA 1
ATOM 7321 C C . GLY C 1 55 ? 42.870 10.658 -1.912 1.00 124.31 35 GLY C C 1
ATOM 7322 O O . GLY C 1 55 ? 41.813 10.028 -1.903 1.00 126.25 35 GLY C O 1
ATOM 7323 N N . THR C 1 56 ? 42.945 11.945 -2.229 1.00 121.84 36 THR C N 1
ATOM 7324 C CA . THR C 1 56 ? 41.784 12.702 -2.678 1.00 121.20 36 THR C CA 1
ATOM 7325 C C . THR C 1 56 ? 41.489 12.471 -4.160 1.00 120.73 36 THR C C 1
ATOM 7326 O O . THR C 1 56 ? 40.349 12.603 -4.607 1.00 120.34 36 THR C O 1
ATOM 7330 N N . GLY C 1 57 ? 42.524 12.125 -4.919 1.00 120.83 37 GLY C N 1
ATOM 7331 C CA . GLY C 1 57 ? 42.380 11.913 -6.347 1.00 121.17 37 GLY C CA 1
ATOM 7332 C C . GLY C 1 57 ? 42.245 13.221 -7.100 1.00 120.22 37 GLY C C 1
ATOM 7333 O O . GLY C 1 57 ? 41.369 13.372 -7.953 1.00 120.46 37 GLY C O 1
ATOM 7334 N N . ALA C 1 58 ? 43.115 14.172 -6.775 1.00 118.59 38 ALA C N 1
ATOM 7335 C CA . ALA C 1 58 ? 43.102 15.479 -7.420 1.00 116.81 38 ALA C CA 1
ATOM 7336 C C . ALA C 1 58 ? 43.450 15.377 -8.903 1.00 117.03 38 ALA C C 1
ATOM 7337 O O . ALA C 1 58 ? 43.089 16.249 -9.693 1.00 115.89 38 ALA C O 1
ATOM 7339 N N . THR C 1 59 ? 44.151 14.310 -9.277 1.00 118.88 39 THR C N 1
ATOM 7340 C CA . THR C 1 59 ? 44.555 14.119 -10.668 1.00 119.10 39 THR C CA 1
ATOM 7341 C C . THR C 1 59 ? 43.363 13.850 -11.580 1.00 119.09 39 THR C C 1
ATOM 7342 O O . THR C 1 59 ? 43.207 14.509 -12.606 1.00 119.82 39 THR C O 1
ATOM 7346 N N . THR C 1 60 ? 42.526 12.886 -11.211 1.00 119.23 40 THR C N 1
ATOM 7347 C CA . THR C 1 60 ? 41.324 12.610 -11.991 1.00 120.37 40 THR C CA 1
ATOM 7348 C C . THR C 1 60 ? 40.500 13.881 -12.136 1.00 120.33 40 THR C C 1
ATOM 7349 O O . THR C 1 60 ? 39.996 14.184 -13.217 1.00 122.80 40 THR C O 1
ATOM 7353 N N . LEU C 1 61 ? 40.375 14.629 -11.046 1.00 117.13 41 LEU C N 1
ATOM 7354 C CA . LEU C 1 61 ? 39.584 15.852 -11.064 1.00 116.60 41 LEU C CA 1
ATOM 7355 C C . LEU C 1 61 ? 40.175 16.891 -12.009 1.00 114.46 41 LEU C C 1
ATOM 7356 O O . LEU C 1 61 ? 39.439 17.615 -12.674 1.00 115.02 41 LEU C O 1
ATOM 7361 N N . THR C 1 62 ? 41.501 16.963 -12.070 1.00 112.89 42 THR C N 1
ATOM 7362 C CA . THR C 1 62 ? 42.162 17.886 -12.987 1.00 112.37 42 THR C CA 1
ATOM 7363 C C . THR C 1 62 ? 42.036 17.380 -14.418 1.00 116.80 42 THR C C 1
ATOM 7364 O O . THR C 1 62 ? 41.795 18.155 -15.346 1.00 115.85 42 THR C O 1
ATOM 7368 N N . LYS C 1 63 ? 42.203 16.072 -14.586 1.00 121.86 43 LYS C N 1
ATOM 7369 C CA . LYS C 1 63 ? 42.061 15.441 -15.890 1.00 126.60 43 LYS C CA 1
ATOM 7370 C C . LYS C 1 63 ? 40.694 15.768 -16.477 1.00 128.10 43 LYS C C 1
ATOM 7371 O O . LYS C 1 63 ? 40.581 16.178 -17.632 1.00 128.06 43 LYS C O 1
ATOM 7377 N N . PHE C 1 64 ? 39.658 15.592 -15.665 1.00 128.07 44 PHE C N 1
ATOM 7378 C CA . PHE C 1 64 ? 38.292 15.814 -16.118 1.00 127.75 44 PHE C CA 1
ATOM 7379 C C . PHE C 1 64 ? 37.987 17.293 -16.352 1.00 123.37 44 PHE C C 1
ATOM 7380 O O . PHE C 1 64 ? 37.395 17.655 -17.367 1.00 125.70 44 PHE C O 1
ATOM 7388 N N . ILE C 1 65 ? 38.396 18.146 -15.419 1.00 118.10 45 ILE C N 1
ATOM 7389 C CA . ILE C 1 65 ? 38.119 19.572 -15.541 1.00 116.47 45 ILE C CA 1
ATOM 7390 C C . ILE C 1 65 ? 38.662 20.131 -16.854 1.00 118.77 45 ILE C C 1
ATOM 7391 O O . ILE C 1 65 ? 38.150 21.121 -17.375 1.00 119.80 45 ILE C O 1
ATOM 7396 N N . ILE C 1 66 ? 39.699 19.497 -17.390 1.00 121.33 46 ILE C N 1
ATOM 7397 C CA . ILE C 1 66 ? 40.205 19.872 -18.708 1.00 125.74 46 ILE C CA 1
ATOM 7398 C C . ILE C 1 66 ? 39.352 19.292 -19.844 1.00 131.57 46 ILE C C 1
ATOM 7399 O O . ILE C 1 66 ? 38.990 20.002 -20.785 1.00 133.40 46 ILE C O 1
ATOM 7404 N N . GLU C 1 67 ? 39.034 18.003 -19.746 1.00 133.48 47 GLU C N 1
ATOM 7405 C CA . GLU C 1 67 ? 38.246 17.325 -20.772 1.00 135.69 47 GLU C CA 1
ATOM 7406 C C . GLU C 1 67 ? 36.930 18.051 -21.022 1.00 136.55 47 GLU C C 1
ATOM 7407 O O . GLU C 1 67 ? 36.617 18.425 -22.153 1.00 138.01 47 GLU C O 1
ATOM 7413 N N . ALA C 1 68 ? 36.164 18.255 -19.955 1.00 135.64 48 ALA C N 1
ATOM 7414 C CA . ALA C 1 68 ? 34.862 18.899 -20.069 1.00 136.43 48 ALA C CA 1
ATOM 7415 C C . ALA C 1 68 ? 35.002 20.390 -20.355 1.00 133.56 48 ALA C C 1
ATOM 7416 O O . ALA C 1 68 ? 34.028 21.060 -20.700 1.00 136.85 48 ALA C O 1
ATOM 7418 N N . LEU C 1 69 ? 36.216 20.908 -20.202 1.00 126.90 49 LEU C N 1
ATOM 7419 C CA . LEU C 1 69 ? 36.472 22.312 -20.498 1.00 125.43 49 LEU C CA 1
ATOM 7420 C C . LEU C 1 69 ? 36.690 22.573 -21.989 1.00 129.88 49 LEU C C 1
ATOM 7421 O O . LEU C 1 69 ? 36.414 23.669 -22.482 1.00 132.01 49 LEU C O 1
ATOM 7426 N N . ILE C 1 70 ? 37.197 21.569 -22.698 1.00 131.44 50 ILE C N 1
ATOM 7427 C CA . ILE C 1 70 ? 37.391 21.676 -24.143 1.00 133.44 50 ILE C CA 1
ATOM 7428 C C . ILE C 1 70 ? 36.076 21.448 -24.893 1.00 137.42 50 ILE C C 1
ATOM 7429 O O . ILE C 1 70 ? 35.863 21.989 -25.980 1.00 137.54 50 ILE C O 1
ATOM 7434 N N . SER C 1 71 ? 35.197 20.649 -24.296 1.00 140.16 51 SER C N 1
ATOM 7435 C CA . SER C 1 71 ? 33.910 20.319 -24.901 1.00 144.40 51 SER C CA 1
ATOM 7436 C C . SER C 1 71 ? 32.911 21.474 -24.823 1.00 148.55 51 SER C C 1
ATOM 7437 O O . SER C 1 71 ? 31.816 21.397 -25.383 1.00 149.31 51 SER C O 1
ATOM 7440 N N . THR C 1 72 ? 33.290 22.538 -24.119 1.00 151.96 52 THR C N 1
ATOM 7441 C CA . THR C 1 72 ? 32.486 23.755 -24.081 1.00 156.33 52 THR C CA 1
ATOM 7442 C C . THR C 1 72 ? 32.801 24.587 -25.319 1.00 156.27 52 THR C C 1
ATOM 7443 O O . THR C 1 72 ? 32.222 25.652 -25.539 1.00 156.85 52 THR C O 1
ATOM 7447 N N . GLY C 1 73 ? 33.727 24.079 -26.127 1.00 154.70 53 GLY C N 1
ATOM 7448 C CA . GLY C 1 73 ? 34.157 24.762 -27.329 1.00 154.71 53 GLY C CA 1
ATOM 7449 C C . GLY C 1 73 ? 35.119 25.887 -27.008 1.00 153.63 53 GLY C C 1
ATOM 7450 O O . GLY C 1 73 ? 35.418 26.721 -27.862 1.00 154.24 53 GLY C O 1
ATOM 7451 N N . GLU C 1 74 ? 35.609 25.908 -25.772 1.00 152.64 54 GLU C N 1
ATOM 7452 C CA . GLU C 1 74 ? 36.477 26.990 -25.323 1.00 153.55 54 GLU C CA 1
ATOM 7453 C C . GLU C 1 74 ? 37.862 26.924 -25.962 1.00 155.74 54 GLU C C 1
ATOM 7454 O O . GLU C 1 74 ? 38.577 25.928 -25.829 1.00 155.91 54 GLU C O 1
ATOM 7460 N N . THR C 1 75 ? 38.223 27.994 -26.664 1.00 156.17 55 THR C N 1
ATOM 7461 C CA . THR C 1 75 ? 39.511 28.089 -27.349 1.00 152.69 55 THR C CA 1
ATOM 7462 C C . THR C 1 75 ? 40.604 28.827 -26.568 1.00 147.85 55 THR C C 1
ATOM 7463 O O . THR C 1 75 ? 41.767 28.822 -26.969 1.00 145.12 55 THR C O 1
ATOM 7467 N N . GLY C 1 76 ? 40.229 29.454 -25.458 1.00 146.48 56 GLY C N 1
ATOM 7468 C CA . GLY C 1 76 ? 41.114 30.379 -24.765 1.00 144.49 56 GLY C CA 1
ATOM 7469 C C . GLY C 1 76 ? 41.967 29.811 -23.642 1.00 138.89 56 GLY C C 1
ATOM 7470 O O . GLY C 1 76 ? 42.395 30.545 -22.752 1.00 136.20 56 GLY C O 1
ATOM 7471 N N . ILE C 1 77 ? 42.218 28.508 -23.676 1.00 135.31 57 ILE C N 1
ATOM 7472 C CA . ILE C 1 77 ? 42.868 27.830 -22.555 1.00 130.01 57 ILE C CA 1
ATOM 7473 C C . ILE C 1 77 ? 44.344 27.494 -22.761 1.00 127.41 57 ILE C C 1
ATOM 7474 O O . ILE C 1 77 ? 44.751 27.054 -23.838 1.00 127.25 57 ILE C O 1
ATOM 7479 N N . ILE C 1 78 ? 45.135 27.712 -21.710 1.00 124.03 58 ILE C N 1
ATOM 7480 C CA . ILE C 1 78 ? 46.543 27.318 -21.678 1.00 117.04 58 ILE C CA 1
ATOM 7481 C C . ILE C 1 78 ? 46.863 26.681 -20.327 1.00 109.58 58 ILE C C 1
ATOM 7482 O O . ILE C 1 78 ? 46.350 27.118 -19.297 1.00 105.57 58 ILE C O 1
ATOM 7487 N N . LEU C 1 79 ? 47.718 25.662 -20.330 1.00 107.57 59 LEU C N 1
ATOM 7488 C CA . LEU C 1 79 ? 48.107 24.982 -19.094 1.00 104.84 59 LEU C CA 1
ATOM 7489 C C . LEU C 1 79 ? 49.427 25.512 -18.538 1.00 103.93 59 LEU C C 1
ATOM 7490 O O . LEU C 1 79 ? 50.463 25.444 -19.200 1.00 103.71 59 LEU C O 1
ATOM 7495 N N . ALA C 1 80 ? 49.387 26.028 -17.315 1.00 102.74 60 ALA C N 1
ATOM 7496 C CA . ALA C 1 80 ? 50.580 26.567 -16.676 1.00 101.41 60 ALA C CA 1
ATOM 7497 C C . ALA C 1 80 ? 51.094 25.644 -15.580 1.00 101.67 60 ALA C C 1
ATOM 7498 O O . ALA C 1 80 ? 50.344 25.231 -14.694 1.00 101.19 60 ALA C O 1
ATOM 7500 N N . ALA C 1 81 ? 52.384 25.332 -15.648 1.00 102.31 61 ALA C N 1
ATOM 7501 C CA . ALA C 1 81 ? 53.032 24.506 -14.637 1.00 100.75 61 ALA C CA 1
ATOM 7502 C C . ALA C 1 81 ? 54.181 25.260 -13.971 1.00 97.45 61 ALA C C 1
ATOM 7503 O O . ALA C 1 81 ? 54.875 26.043 -14.616 1.00 95.29 61 ALA C O 1
ATOM 7505 N N . PRO C 1 82 ? 54.387 25.016 -12.670 1.00 98.42 62 PRO C N 1
ATOM 7506 C CA . PRO C 1 82 ? 55.410 25.705 -11.874 1.00 98.38 62 PRO C CA 1
ATOM 7507 C C . PRO C 1 82 ? 56.835 25.403 -12.335 1.00 99.11 62 PRO C C 1
ATOM 7508 O O . PRO C 1 82 ? 57.671 26.304 -12.344 1.00 99.02 62 PRO C O 1
ATOM 7512 N N . THR C 1 83 ? 57.107 24.157 -12.709 1.00 100.69 63 THR C N 1
ATOM 7513 C CA . THR C 1 83 ? 58.438 23.773 -13.168 1.00 101.42 63 THR C CA 1
ATOM 7514 C C . THR C 1 83 ? 58.364 23.053 -14.509 1.00 104.28 63 THR C C 1
ATOM 7515 O O . THR C 1 83 ? 57.284 22.898 -15.078 1.00 106.55 63 THR C O 1
ATOM 7519 N N . HIS C 1 84 ? 59.516 22.621 -15.016 1.00 104.58 64 HIS C N 1
ATOM 7520 C CA . HIS C 1 84 ? 59.578 21.983 -16.328 1.00 104.71 64 HIS C CA 1
ATOM 7521 C C . HIS C 1 84 ? 59.123 20.534 -16.329 1.00 105.81 64 HIS C C 1
ATOM 7522 O O . HIS C 1 84 ? 58.349 20.129 -17.195 1.00 108.65 64 HIS C O 1
ATOM 7529 N N . ALA C 1 85 ? 59.604 19.753 -15.366 1.00 102.91 65 ALA C N 1
ATOM 7530 C CA . ALA C 1 85 ? 59.197 18.356 -15.263 1.00 101.36 65 ALA C CA 1
ATOM 7531 C C . ALA C 1 85 ? 57.747 18.252 -14.799 1.00 98.53 65 ALA C C 1
ATOM 7532 O O . ALA C 1 85 ? 57.125 17.194 -14.900 1.00 98.45 65 ALA C O 1
ATOM 7534 N N . ALA C 1 86 ? 57.219 19.355 -14.277 1.00 95.91 66 ALA C N 1
ATOM 7535 C CA . ALA C 1 86 ? 55.812 19.436 -13.903 1.00 95.03 66 ALA C CA 1
ATOM 7536 C C . ALA C 1 86 ? 54.946 19.719 -15.126 1.00 96.74 66 ALA C C 1
ATOM 7537 O O . ALA C 1 86 ? 53.770 19.356 -15.164 1.00 95.83 66 ALA C O 1
ATOM 7539 N N . LYS C 1 87 ? 55.539 20.378 -16.119 1.00 100.32 67 LYS C N 1
ATOM 7540 C CA . LYS C 1 87 ? 54.852 20.680 -17.373 1.00 103.85 67 LYS C CA 1
ATOM 7541 C C . LYS C 1 87 ? 54.828 19.467 -18.296 1.00 104.61 67 LYS C C 1
ATOM 7542 O O . LYS C 1 87 ? 53.859 19.251 -19.024 1.00 105.25 67 LYS C O 1
ATOM 7548 N N . LYS C 1 88 ? 55.902 18.683 -18.269 1.00 104.64 68 LYS C N 1
ATOM 7549 C CA . LYS C 1 88 ? 55.962 17.452 -19.045 1.00 106.87 68 LYS C CA 1
ATOM 7550 C C . LYS C 1 88 ? 54.853 16.522 -18.585 1.00 108.16 68 LYS C C 1
ATOM 7551 O O . LYS C 1 88 ? 54.067 16.023 -19.392 1.00 110.80 68 LYS C O 1
ATOM 7557 N N . ILE C 1 89 ? 54.788 16.309 -17.275 1.00 105.75 69 ILE C N 1
ATOM 7558 C CA . ILE C 1 89 ? 53.805 15.409 -16.687 1.00 104.25 69 ILE C CA 1
ATOM 7559 C C . ILE C 1 89 ? 52.386 15.957 -16.824 1.00 104.90 69 ILE C C 1
ATOM 7560 O O . ILE C 1 89 ? 51.410 15.216 -16.696 1.00 105.85 69 ILE C O 1
ATOM 7565 N N . LEU C 1 90 ? 52.280 17.256 -17.087 1.00 103.91 70 LEU C N 1
ATOM 7566 C CA . LEU C 1 90 ? 50.988 17.894 -17.324 1.00 104.48 70 LEU C CA 1
ATOM 7567 C C . LEU C 1 90 ? 50.580 17.789 -18.792 1.00 108.33 70 LEU C C 1
ATOM 7568 O O . LEU C 1 90 ? 49.535 17.223 -19.118 1.00 109.45 70 LEU C O 1
ATOM 7573 N N . SER C 1 91 ? 51.406 18.350 -19.669 1.00 110.02 71 SER C N 1
ATOM 7574 C CA . SER C 1 91 ? 51.141 18.342 -21.101 1.00 113.92 71 SER C CA 1
ATOM 7575 C C . SER C 1 91 ? 50.801 16.924 -21.548 1.00 116.65 71 SER C C 1
ATOM 7576 O O . SER C 1 91 ? 50.132 16.717 -22.564 1.00 117.25 71 SER C O 1
ATOM 7579 N N . LYS C 1 92 ? 51.280 15.955 -20.775 1.00 116.71 72 LYS C N 1
ATOM 7580 C CA . LYS C 1 92 ? 50.947 14.551 -20.979 1.00 117.57 72 LYS C CA 1
ATOM 7581 C C . LYS C 1 92 ? 49.525 14.232 -20.533 1.00 118.52 72 LYS C C 1
ATOM 7582 O O . LYS C 1 92 ? 48.691 13.831 -21.343 1.00 120.53 72 LYS C O 1
ATOM 7588 N N . LEU C 1 93 ? 49.258 14.405 -19.242 1.00 118.62 73 LEU C N 1
ATOM 7589 C CA . LEU C 1 93 ? 47.964 14.051 -18.663 1.00 121.36 73 LEU C CA 1
ATOM 7590 C C . LEU C 1 93 ? 46.782 14.558 -19.489 1.00 125.09 73 LEU C C 1
ATOM 7591 O O . LEU C 1 93 ? 45.857 13.800 -19.788 1.00 127.31 73 LEU C O 1
ATOM 7596 N N . SER C 1 94 ? 46.808 15.838 -19.849 1.00 125.30 74 SER C N 1
ATOM 7597 C CA . SER C 1 94 ? 45.722 16.430 -20.624 1.00 126.19 74 SER C CA 1
ATOM 7598 C C . SER C 1 94 ? 45.843 16.061 -22.096 1.00 125.72 74 SER C C 1
ATOM 7599 O O . SER C 1 94 ? 44.873 16.140 -22.850 1.00 126.58 74 SER C O 1
ATOM 7602 N N . GLY C 1 95 ? 47.045 15.669 -22.500 1.00 123.32 75 GLY C N 1
ATOM 7603 C CA . GLY C 1 95 ? 47.303 15.329 -23.884 1.00 122.15 75 GLY C CA 1
ATOM 7604 C C . GLY C 1 95 ? 47.251 16.568 -24.748 1.00 121.15 75 GLY C C 1
ATOM 7605 O O . GLY C 1 95 ? 46.975 16.495 -25.943 1.00 122.48 75 GLY C O 1
ATOM 7606 N N . LYS C 1 96 ? 47.502 17.718 -24.135 1.00 119.49 76 LYS C N 1
ATOM 7607 C CA . LYS C 1 96 ? 47.528 18.973 -24.869 1.00 120.74 76 LYS C CA 1
ATOM 7608 C C . LYS C 1 96 ? 48.765 19.770 -24.471 1.00 121.53 76 LYS C C 1
ATOM 7609 O O . LYS C 1 96 ? 49.322 19.571 -23.391 1.00 118.89 76 LYS C O 1
ATOM 7615 N N . GLU C 1 97 ? 49.192 20.669 -25.351 1.00 125.94 77 GLU C N 1
ATOM 7616 C CA . GLU C 1 97 ? 50.389 21.467 -25.123 1.00 127.36 77 GLU C CA 1
ATOM 7617 C C . GLU C 1 97 ? 50.345 22.186 -23.780 1.00 124.69 77 GLU C C 1
ATOM 7618 O O . GLU C 1 97 ? 49.328 22.775 -23.412 1.00 122.69 77 GLU C O 1
ATOM 7624 N N . ALA C 1 98 ? 51.455 22.134 -23.051 1.00 125.27 78 ALA C N 1
ATOM 7625 C CA . ALA C 1 98 ? 51.554 22.805 -21.760 1.00 126.58 78 ALA C CA 1
ATOM 7626 C C . ALA C 1 98 ? 52.916 23.470 -21.584 1.00 126.23 78 ALA C C 1
ATOM 7627 O O . ALA C 1 98 ? 53.949 22.899 -21.936 1.00 127.48 78 ALA C O 1
ATOM 7629 N N . SER C 1 99 ? 52.908 24.678 -21.031 1.00 124.48 79 SER C N 1
ATOM 7630 C CA . SER C 1 99 ? 54.132 25.441 -20.819 1.00 121.02 79 SER C CA 1
ATOM 7631 C C . SER C 1 99 ? 54.293 25.843 -19.355 1.00 116.49 79 SER C C 1
ATOM 7632 O O . SER C 1 99 ? 53.326 25.850 -18.593 1.00 119.30 79 SER C O 1
ATOM 7635 N N . THR C 1 100 ? 55.519 26.170 -18.962 1.00 106.98 80 THR C N 1
ATOM 7636 C CA . THR C 1 100 ? 55.765 26.652 -17.613 1.00 98.39 80 THR C CA 1
ATOM 7637 C C . THR C 1 100 ? 55.102 28.013 -17.494 1.00 98.59 80 THR C C 1
ATOM 7638 O O . THR C 1 100 ? 55.037 28.753 -18.473 1.00 100.50 80 THR C O 1
ATOM 7642 N N . ILE C 1 101 ? 54.599 28.344 -16.309 1.00 97.74 81 ILE C N 1
ATOM 7643 C CA . ILE C 1 101 ? 53.912 29.620 -16.124 1.00 97.72 81 ILE C CA 1
ATOM 7644 C C . ILE C 1 101 ? 54.879 30.788 -16.244 1.00 99.68 81 ILE C C 1
ATOM 7645 O O . ILE C 1 101 ? 54.470 31.948 -16.263 1.00 101.21 81 ILE C O 1
ATOM 7650 N N . HIS C 1 102 ? 56.166 30.475 -16.306 1.00 101.36 82 HIS C N 1
ATOM 7651 C CA . HIS C 1 102 ? 57.175 31.491 -16.562 1.00 106.64 82 HIS C CA 1
ATOM 7652 C C . HIS C 1 102 ? 57.225 31.839 -18.048 1.00 113.60 82 HIS C C 1
ATOM 7653 O O . HIS C 1 102 ? 57.259 33.013 -18.420 1.00 115.95 82 HIS C O 1
ATOM 7660 N N . SER C 1 103 ? 57.226 30.811 -18.894 1.00 116.23 83 SER C N 1
ATOM 7661 C CA . SER C 1 103 ? 57.198 31.006 -20.340 1.00 117.89 83 SER C CA 1
ATOM 7662 C C . SER C 1 103 ? 56.030 31.904 -20.713 1.00 111.19 83 SER C C 1
ATOM 7663 O O . SER C 1 103 ? 56.100 32.677 -21.667 1.00 110.24 83 SER C O 1
ATOM 7666 N N . ILE C 1 104 ? 54.954 31.792 -19.943 1.00 106.33 84 ILE C N 1
ATOM 7667 C CA . ILE C 1 104 ? 53.721 32.508 -20.230 1.00 104.39 84 ILE C CA 1
ATOM 7668 C C . ILE C 1 104 ? 53.755 33.977 -19.806 1.00 105.28 84 ILE C C 1
ATOM 7669 O O . ILE C 1 104 ? 53.290 34.850 -20.543 1.00 108.35 84 ILE C O 1
A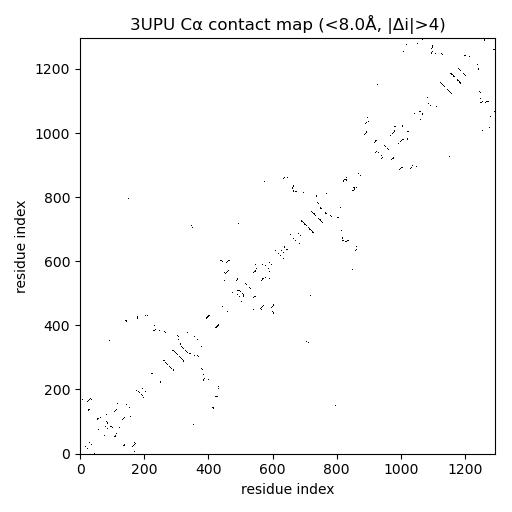TOM 7674 N N . LEU C 1 105 ? 54.308 34.246 -18.626 1.00 101.36 85 LEU C N 1
ATOM 7675 C CA . LEU C 1 105 ? 54.328 35.604 -18.087 1.00 99.46 85 LEU C CA 1
ATOM 7676 C C . LEU C 1 105 ? 55.511 36.413 -18.606 1.00 100.58 85 LEU C C 1
ATOM 7677 O O . LEU C 1 105 ? 55.680 37.576 -18.242 1.00 102.81 85 LEU C O 1
ATOM 7682 N N . LYS C 1 106 ? 56.320 35.795 -19.462 1.00 99.85 86 LYS C N 1
ATOM 7683 C CA . LYS C 1 106 ? 57.536 36.424 -19.961 1.00 101.80 86 LYS C CA 1
ATOM 7684 C C . LYS C 1 106 ? 58.445 36.794 -18.793 1.00 102.71 86 LYS C C 1
ATOM 7685 O O . LYS C 1 106 ? 58.728 37.972 -18.557 1.00 102.92 86 LYS C O 1
ATOM 7691 N N . ILE C 1 107 ? 58.901 35.778 -18.066 1.00 101.47 87 ILE C N 1
ATOM 7692 C CA . ILE C 1 107 ? 59.837 35.982 -16.969 1.00 99.17 87 ILE C CA 1
ATOM 7693 C C . ILE C 1 107 ? 61.192 35.412 -17.358 1.00 100.70 87 ILE C C 1
ATOM 7694 O O . ILE C 1 107 ? 61.367 34.196 -17.433 1.00 99.59 87 ILE C O 1
ATOM 7699 N N . ASN C 1 108 ? 62.150 36.299 -17.602 1.00 103.67 88 ASN C N 1
ATOM 7700 C CA . ASN C 1 108 ? 63.455 35.898 -18.113 1.00 105.48 88 ASN C CA 1
ATOM 7701 C C . ASN C 1 108 ? 64.592 36.366 -17.221 1.00 108.81 88 ASN C C 1
ATOM 7702 O O . ASN C 1 108 ? 64.495 37.414 -16.580 1.00 112.32 88 ASN C O 1
ATOM 7707 N N . PRO C 1 109 ? 65.680 35.586 -17.175 1.00 107.82 89 PRO C N 1
ATOM 7708 C CA . PRO C 1 109 ? 66.813 35.929 -16.317 1.00 109.49 89 PRO C CA 1
ATOM 7709 C C . PRO C 1 109 ? 67.559 37.153 -16.823 1.00 115.36 89 PRO C C 1
ATOM 7710 O O . PRO C 1 109 ? 67.848 37.256 -18.014 1.00 118.19 89 PRO C O 1
ATOM 7714 N N . VAL C 1 110 ? 67.863 38.067 -15.911 1.00 117.59 90 VAL C N 1
ATOM 7715 C CA . VAL C 1 110 ? 68.720 39.199 -16.207 1.00 121.29 90 VAL C CA 1
ATOM 7716 C C . VAL C 1 110 ? 69.989 38.966 -15.416 1.00 126.15 90 VAL C C 1
ATOM 7717 O O . VAL C 1 110 ? 69.927 38.743 -14.205 1.00 127.77 90 VAL C O 1
ATOM 7721 N N . THR C 1 111 ? 71.142 39.010 -16.071 1.00 126.87 91 THR C N 1
ATOM 7722 C CA . THR C 1 111 ? 72.370 38.821 -15.318 1.00 123.40 91 THR C CA 1
ATOM 7723 C C . THR C 1 111 ? 72.908 40.171 -14.877 1.00 127.22 91 THR C C 1
ATOM 7724 O O . THR C 1 111 ? 73.429 40.950 -15.674 1.00 128.95 91 THR C O 1
ATOM 7728 N N . TYR C 1 112 ? 72.776 40.425 -13.582 1.00 131.61 92 TYR C N 1
ATOM 7729 C CA . TYR C 1 112 ? 73.403 41.564 -12.939 1.00 138.37 92 TYR C CA 1
ATOM 7730 C C . TYR C 1 112 ? 74.813 41.133 -12.568 1.00 135.81 92 TYR C C 1
ATOM 7731 O O . TYR C 1 112 ? 75.295 40.108 -13.051 1.00 135.53 92 TYR C O 1
ATOM 7740 N N . GLU C 1 113 ? 75.483 41.909 -11.729 1.00 132.91 93 GLU C N 1
ATOM 7741 C CA . GLU C 1 113 ? 76.912 41.715 -11.550 1.00 132.23 93 GLU C CA 1
ATOM 7742 C C . GLU C 1 113 ? 77.299 40.249 -11.320 1.00 129.71 93 GLU C C 1
ATOM 7743 O O . GLU C 1 113 ? 77.803 39.598 -12.235 1.00 130.16 93 GLU C O 1
ATOM 7749 N N . GLU C 1 114 ? 77.051 39.716 -10.126 1.00 127.36 94 GLU C N 1
ATOM 7750 C CA . GLU C 1 114 ? 77.347 38.301 -9.866 1.00 122.58 94 GLU C CA 1
ATOM 7751 C C . GLU C 1 114 ? 76.127 37.376 -9.907 1.00 116.02 94 GLU C C 1
ATOM 7752 O O . GLU C 1 114 ? 76.260 36.158 -9.772 1.00 111.51 94 GLU C O 1
ATOM 7758 N N . ASN C 1 115 ? 74.947 37.955 -10.106 1.00 115.59 95 ASN C N 1
ATOM 7759 C CA . ASN C 1 115 ? 73.698 37.202 -10.013 1.00 116.43 95 ASN C CA 1
ATOM 7760 C C . ASN C 1 115 ? 72.822 37.259 -11.262 1.00 119.06 95 ASN C C 1
ATOM 7761 O O . ASN C 1 115 ? 72.945 38.170 -12.079 1.00 121.62 95 ASN C O 1
ATOM 7766 N N . VAL C 1 116 ? 71.942 36.270 -11.407 1.00 118.75 96 VAL C N 1
ATOM 7767 C CA . VAL C 1 116 ? 70.876 36.339 -12.403 1.00 117.52 96 VAL C CA 1
ATOM 7768 C C . VAL C 1 116 ? 69.506 36.360 -11.713 1.00 115.82 96 VAL C C 1
ATOM 7769 O O . VAL C 1 116 ? 69.071 35.373 -11.121 1.00 115.22 96 VAL C O 1
ATOM 7773 N N . LEU C 1 117 ? 68.858 37.519 -11.748 1.00 116.84 97 LEU C N 1
ATOM 7774 C CA . LEU C 1 117 ? 67.500 37.677 -11.230 1.00 118.09 97 LEU C CA 1
ATOM 7775 C C . LEU C 1 117 ? 66.430 37.248 -12.228 1.00 116.85 97 LEU C C 1
ATOM 7776 O O . LEU C 1 117 ? 66.675 37.203 -13.433 1.00 117.44 97 LEU C O 1
ATOM 7781 N N . PHE C 1 118 ? 65.245 36.922 -11.724 1.00 114.50 98 PHE C N 1
ATOM 7782 C CA . PHE C 1 118 ? 64.109 36.676 -12.602 1.00 114.22 98 PHE C CA 1
ATOM 7783 C C . PHE C 1 118 ? 63.045 37.765 -12.504 1.00 117.01 98 PHE C C 1
ATOM 7784 O O . PHE C 1 118 ? 62.379 37.915 -11.479 1.00 116.09 98 PHE C O 1
ATOM 7792 N N . GLU C 1 119 ? 62.919 38.527 -13.590 1.00 121.00 99 GLU C N 1
ATOM 7793 C CA . GLU C 1 119 ? 61.996 39.653 -13.677 1.00 127.64 99 GLU C CA 1
ATOM 7794 C C . GLU C 1 119 ? 61.166 39.581 -14.960 1.00 130.64 99 GLU C C 1
ATOM 7795 O O . GLU C 1 119 ? 61.231 38.594 -15.692 1.00 129.67 99 GLU C O 1
ATOM 7801 N N . GLN C 1 120 ? 60.389 40.628 -15.226 1.00 134.81 100 GLN C N 1
ATOM 7802 C CA . GLN C 1 120 ? 59.472 40.640 -16.366 1.00 136.68 100 GLN C CA 1
ATOM 7803 C C . GLN C 1 120 ? 59.891 41.616 -17.475 1.00 141.60 100 GLN C C 1
ATOM 7804 O O . GLN C 1 120 ? 59.858 42.835 -17.289 1.00 141.39 100 GLN C O 1
ATOM 7810 N N . LYS C 1 121 ? 60.281 41.068 -18.626 1.00 145.99 101 LYS C N 1
ATOM 7811 C CA . LYS C 1 121 ? 60.710 41.868 -19.778 1.00 149.36 101 LYS C CA 1
ATOM 7812 C C . LYS C 1 121 ? 59.624 42.842 -20.204 1.00 146.17 101 LYS C C 1
ATOM 7813 O O . LYS C 1 121 ? 59.751 44.059 -20.056 1.00 146.78 101 LYS C O 1
ATOM 7819 N N . GLU C 1 122 ? 58.560 42.275 -20.755 1.00 141.47 102 GLU C N 1
ATOM 7820 C CA . GLU C 1 122 ? 57.392 43.031 -21.161 1.00 139.40 102 GLU C CA 1
ATOM 7821 C C . GLU C 1 122 ? 56.174 42.206 -20.785 1.00 135.68 102 GLU C C 1
ATOM 7822 O O . GLU C 1 122 ? 56.181 40.983 -20.927 1.00 135.86 102 GLU C O 1
ATOM 7828 N N . VAL C 1 123 ? 55.135 42.864 -20.286 1.00 131.75 103 VAL C N 1
ATOM 7829 C CA . VAL C 1 123 ? 53.887 42.175 -19.998 1.00 127.59 103 VAL C CA 1
ATOM 7830 C C . VAL C 1 123 ? 53.398 41.468 -21.262 1.00 128.81 103 VAL C C 1
ATOM 7831 O O . VAL C 1 123 ? 53.324 42.076 -22.334 1.00 130.32 103 VAL C O 1
ATOM 7835 N N . PRO C 1 124 ? 53.080 40.171 -21.147 1.00 127.86 104 PRO C N 1
ATOM 7836 C CA . PRO C 1 124 ? 52.605 39.409 -22.306 1.00 128.87 104 PRO C CA 1
ATOM 7837 C C . PRO C 1 124 ? 51.230 39.882 -22.766 1.00 130.43 104 PRO C C 1
ATOM 7838 O O . PRO C 1 124 ? 50.487 40.484 -21.988 1.00 129.83 104 PRO C O 1
ATOM 7842 N N . ASP C 1 125 ? 50.902 39.614 -24.025 1.00 131.63 105 ASP C N 1
ATOM 7843 C CA . ASP C 1 125 ? 49.640 40.064 -24.596 1.00 133.48 105 ASP C CA 1
ATOM 7844 C C . ASP C 1 125 ? 48.445 39.544 -23.802 1.00 135.49 105 ASP C C 1
ATOM 7845 O O . ASP C 1 125 ? 47.741 40.312 -23.148 1.00 137.58 105 ASP C O 1
ATOM 7850 N N . LEU C 1 126 ? 48.238 38.233 -23.851 1.00 135.50 106 LEU C N 1
ATOM 7851 C CA . LEU C 1 126 ? 47.052 37.611 -23.269 1.00 138.43 106 LEU C CA 1
ATOM 7852 C C . LEU C 1 126 ? 45.783 38.019 -24.007 1.00 144.42 106 LEU C C 1
ATOM 7853 O O . LEU C 1 126 ? 44.712 38.114 -23.403 1.00 146.45 106 LEU C O 1
ATOM 7858 N N . ALA C 1 127 ? 45.909 38.267 -25.310 1.00 146.88 107 ALA C N 1
ATOM 7859 C CA . ALA C 1 127 ? 44.752 38.583 -26.141 1.00 146.89 107 ALA C CA 1
ATOM 7860 C C . ALA C 1 127 ? 43.694 37.531 -25.881 1.00 144.53 107 ALA C C 1
ATOM 7861 O O . ALA C 1 127 ? 42.675 37.810 -25.253 1.00 143.18 107 ALA C O 1
ATOM 7863 N N . LYS C 1 128 ? 43.945 36.309 -26.337 1.00 144.87 108 LYS C N 1
ATOM 7864 C CA . LYS C 1 128 ? 43.083 35.219 -25.935 1.00 147.56 108 LYS C CA 1
ATOM 7865 C C . LYS C 1 128 ? 43.775 34.293 -24.947 1.00 148.97 108 LYS C C 1
ATOM 7866 O O . LYS C 1 128 ? 44.603 33.461 -25.320 1.00 148.97 108 LYS C O 1
ATOM 7872 N N . CYS C 1 129 ? 43.430 34.458 -23.678 1.00 150.64 109 CYS C N 1
ATOM 7873 C CA . CYS C 1 129 ? 43.384 33.360 -22.736 1.00 149.67 109 CYS C CA 1
ATOM 7874 C C . CYS C 1 129 ? 42.147 33.660 -21.907 1.00 148.55 109 CYS C C 1
ATOM 7875 O O . CYS C 1 129 ? 42.118 34.644 -21.169 1.00 149.27 109 CYS C O 1
ATOM 7878 N N . ARG C 1 130 ? 41.118 32.837 -22.028 1.00 146.06 110 ARG C N 1
ATOM 7879 C CA . ARG C 1 130 ? 39.912 33.070 -21.248 1.00 145.82 110 ARG C CA 1
ATOM 7880 C C . ARG C 1 130 ? 40.016 32.473 -19.854 1.00 143.53 110 ARG C C 1
ATOM 7881 O O . ARG C 1 130 ? 39.400 32.965 -18.909 1.00 144.83 110 ARG C O 1
ATOM 7889 N N . VAL C 1 131 ? 40.799 31.404 -19.741 1.00 140.74 111 VAL C N 1
ATOM 7890 C CA . VAL C 1 131 ? 40.994 30.723 -18.466 1.00 138.48 111 VAL C CA 1
ATOM 7891 C C . VAL C 1 131 ? 42.410 30.155 -18.333 1.00 136.50 111 VAL C C 1
ATOM 7892 O O . VAL C 1 131 ? 42.992 29.671 -19.307 1.00 138.00 111 VAL C O 1
ATOM 7896 N N . LEU C 1 132 ? 42.955 30.222 -17.120 1.00 131.26 112 LEU C N 1
ATOM 7897 C CA . LEU C 1 132 ? 44.306 29.734 -16.853 1.00 122.75 112 LEU C CA 1
ATOM 7898 C C . LEU C 1 132 ? 44.306 28.665 -15.768 1.00 114.69 112 LEU C C 1
ATOM 7899 O O . LEU C 1 132 ? 43.954 28.929 -14.620 1.00 113.15 112 LEU C O 1
ATOM 7904 N N . ILE C 1 133 ? 44.711 27.457 -16.143 1.00 108.38 113 ILE C N 1
ATOM 7905 C CA . ILE C 1 133 ? 44.786 26.347 -15.208 1.00 102.71 113 ILE C CA 1
ATOM 7906 C C . ILE C 1 133 ? 46.227 26.200 -14.739 1.00 99.50 113 ILE C C 1
ATOM 7907 O O . ILE C 1 133 ? 47.148 26.197 -15.553 1.00 100.39 113 ILE C O 1
ATOM 7912 N N . CYS C 1 134 ? 46.425 26.085 -13.429 1.00 96.02 114 CYS C N 1
ATOM 7913 C CA . CYS C 1 134 ? 47.769 25.958 -12.872 1.00 92.05 114 CYS C CA 1
ATOM 7914 C C . CYS C 1 134 ? 47.984 24.630 -12.152 1.00 93.89 114 CYS C C 1
ATOM 7915 O O . CYS C 1 134 ? 47.073 24.093 -11.524 1.00 93.71 114 CYS C O 1
ATOM 7918 N N . ASP C 1 135 ? 49.203 24.113 -12.242 1.00 96.32 115 ASP C N 1
ATOM 7919 C CA . ASP C 1 135 ? 49.526 22.803 -11.699 1.00 97.63 115 ASP C CA 1
ATOM 7920 C C . ASP C 1 135 ? 50.463 22.936 -10.505 1.00 98.02 115 ASP C C 1
ATOM 7921 O O . ASP C 1 135 ? 51.238 23.888 -10.424 1.00 95.57 115 ASP C O 1
ATOM 7926 N N . GLU C 1 136 ? 50.370 21.994 -9.570 1.00 99.99 116 GLU C N 1
ATOM 7927 C CA . GLU C 1 136 ? 51.255 21.969 -8.410 1.00 100.23 116 GLU C CA 1
ATOM 7928 C C . GLU C 1 136 ? 51.463 23.386 -7.900 1.00 100.65 116 GLU C C 1
ATOM 7929 O O . GLU C 1 136 ? 52.575 23.907 -7.943 1.00 102.14 116 GLU C O 1
ATOM 7935 N N . VAL C 1 137 ? 50.397 24.006 -7.410 1.00 99.54 117 VAL C N 1
ATOM 7936 C CA . VAL C 1 137 ? 50.465 25.411 -7.034 1.00 97.63 117 VAL C CA 1
ATOM 7937 C C . VAL C 1 137 ? 51.097 25.586 -5.661 1.00 98.63 117 VAL C C 1
ATOM 7938 O O . VAL C 1 137 ? 51.240 26.705 -5.179 1.00 99.96 117 VAL C O 1
ATOM 7942 N N . SER C 1 138 ? 51.475 24.478 -5.033 1.00 98.63 118 SER C N 1
ATOM 7943 C CA . SER C 1 138 ? 52.153 24.540 -3.744 1.00 98.78 118 SER C CA 1
ATOM 7944 C C . SER C 1 138 ? 53.537 25.171 -3.883 1.00 96.40 118 SER C C 1
ATOM 7945 O O . SER C 1 138 ? 54.137 25.595 -2.893 1.00 96.63 118 SER C O 1
ATOM 7956 N N . TYR C 1 140 ? 54.479 27.905 -5.608 1.00 91.87 120 TYR C N 1
ATOM 7957 C CA . TYR C 1 140 ? 54.541 29.324 -5.947 1.00 96.36 120 TYR C CA 1
ATOM 7958 C C . TYR C 1 140 ? 55.093 30.176 -4.814 1.00 101.64 120 TYR C C 1
ATOM 7959 O O . TYR C 1 140 ? 54.528 30.212 -3.721 1.00 102.90 120 TYR C O 1
ATOM 7968 N N . ASP C 1 141 ? 56.196 30.867 -5.081 1.00 104.11 121 ASP C N 1
ATOM 7969 C CA . ASP C 1 141 ? 56.696 31.870 -4.152 1.00 105.45 121 ASP C CA 1
ATOM 7970 C C . ASP C 1 141 ? 55.868 33.137 -4.323 1.00 103.29 121 ASP C C 1
ATOM 7971 O O . ASP C 1 141 ? 54.970 33.182 -5.159 1.00 105.14 121 ASP C O 1
ATOM 7976 N N . ARG C 1 142 ? 56.157 34.163 -3.534 1.00 102.12 122 ARG C N 1
ATOM 7977 C CA . ARG C 1 142 ? 55.394 35.401 -3.628 1.00 104.07 122 ARG C CA 1
ATOM 7978 C C . ARG C 1 142 ? 55.814 36.235 -4.835 1.00 102.77 122 ARG C C 1
ATOM 7979 O O . ARG C 1 142 ? 54.971 36.838 -5.496 1.00 101.01 122 ARG C O 1
ATOM 7987 N N . LYS C 1 143 ? 57.111 36.249 -5.129 1.00 104.84 123 LYS C N 1
ATOM 7988 C CA . LYS C 1 143 ? 57.619 36.957 -6.297 1.00 108.41 123 LYS C CA 1
ATOM 7989 C C . LYS C 1 143 ? 56.806 36.544 -7.514 1.00 108.07 123 LYS C C 1
ATOM 7990 O O . LYS C 1 143 ? 56.247 37.383 -8.218 1.00 111.07 123 LYS C O 1
ATOM 7996 N N . LEU C 1 144 ? 56.747 35.238 -7.751 1.00 104.65 124 LEU C N 1
ATOM 7997 C CA . LEU C 1 144 ? 55.956 34.671 -8.834 1.00 101.19 124 LEU C CA 1
ATOM 7998 C C . LEU C 1 144 ? 54.516 35.148 -8.758 1.00 101.83 124 LEU C C 1
ATOM 7999 O O . LEU C 1 144 ? 54.021 35.803 -9.673 1.00 104.02 124 LEU C O 1
ATOM 8004 N N . PHE C 1 145 ? 53.851 34.809 -7.660 1.00 100.54 125 PHE C N 1
ATOM 8005 C CA . PHE C 1 145 ? 52.436 35.113 -7.490 1.00 101.02 125 PHE C CA 1
ATOM 8006 C C . PHE C 1 145 ? 52.105 36.558 -7.855 1.00 104.07 125 PHE C C 1
ATOM 8007 O O . PHE C 1 145 ? 51.071 36.828 -8.462 1.00 105.17 125 PHE C O 1
ATOM 8015 N N . LYS C 1 146 ? 52.979 37.489 -7.491 1.00 106.65 126 LYS C N 1
ATOM 8016 C CA . LYS C 1 146 ? 52.728 38.891 -7.803 1.00 110.23 126 LYS C CA 1
ATOM 8017 C C . LYS C 1 146 ? 52.786 39.116 -9.307 1.00 108.75 126 LYS C C 1
ATOM 8018 O O . LYS C 1 146 ? 51.889 39.729 -9.880 1.00 109.14 126 LYS C O 1
ATOM 8024 N N . ILE C 1 147 ? 53.839 38.610 -9.943 1.00 107.53 127 ILE C N 1
ATOM 8025 C CA . ILE C 1 147 ? 53.963 38.703 -11.394 1.00 107.65 127 ILE C CA 1
ATOM 8026 C C . ILE C 1 147 ? 52.732 38.083 -12.040 1.00 113.26 127 ILE C C 1
ATOM 8027 O O . ILE C 1 147 ? 52.273 38.535 -13.086 1.00 117.47 127 ILE C O 1
ATOM 8032 N N . LEU C 1 148 ? 52.208 37.037 -11.409 1.00 113.43 128 LEU C N 1
ATOM 8033 C CA . LEU C 1 148 ? 50.959 36.421 -11.838 1.00 114.50 128 LEU C CA 1
ATOM 8034 C C . LEU C 1 148 ? 49.828 37.443 -11.825 1.00 119.74 128 LEU C C 1
ATOM 8035 O O . LEU C 1 148 ? 49.302 37.806 -12.875 1.00 122.53 128 LEU C O 1
ATOM 8040 N N . LEU C 1 149 ? 49.466 37.911 -10.632 1.00 122.61 129 LEU C N 1
ATOM 8041 C CA . LEU C 1 149 ? 48.392 38.893 -10.478 1.00 126.27 129 LEU C CA 1
ATOM 8042 C C . LEU C 1 149 ? 48.648 40.171 -11.273 1.00 127.71 129 LEU C C 1
ATOM 8043 O O . LEU C 1 149 ? 47.732 40.735 -11.872 1.00 127.65 129 LEU C O 1
ATOM 8048 N N . SER C 1 150 ? 49.896 40.627 -11.267 1.00 127.52 130 SER C N 1
ATOM 8049 C CA . SER C 1 150 ? 50.277 41.853 -11.959 1.00 128.13 130 SER C CA 1
ATOM 8050 C C . SER C 1 150 ? 49.987 41.769 -13.462 1.00 127.06 130 SER C C 1
ATOM 8051 O O . SER C 1 150 ? 49.917 42.787 -14.151 1.00 126.70 130 SER C O 1
ATOM 8054 N N . THR C 1 151 ? 49.804 40.549 -13.958 1.00 126.79 131 THR C N 1
ATOM 8055 C CA . THR C 1 151 ? 49.644 40.311 -15.389 1.00 129.20 131 THR C CA 1
ATOM 8056 C C . THR C 1 151 ? 48.200 40.039 -15.802 1.00 132.78 131 THR C C 1
ATOM 8057 O O . THR C 1 151 ? 47.616 40.790 -16.586 1.00 135.95 131 THR C O 1
ATOM 8061 N N . ILE C 1 152 ? 47.632 38.958 -15.276 1.00 132.57 132 ILE C N 1
ATOM 8062 C CA . ILE C 1 152 ? 46.320 38.485 -15.713 1.00 134.33 132 ILE C CA 1
ATOM 8063 C C . ILE C 1 152 ? 45.280 39.601 -15.757 1.00 136.44 132 ILE C C 1
ATOM 8064 O O . ILE C 1 152 ? 45.117 40.343 -14.784 1.00 136.02 132 ILE C O 1
ATOM 8069 N N . PRO C 1 153 ? 44.571 39.718 -16.895 1.00 137.99 133 PRO C N 1
ATOM 8070 C CA . PRO C 1 153 ? 43.484 40.685 -17.077 1.00 141.95 133 PRO C CA 1
ATOM 8071 C C . PRO C 1 153 ? 42.177 40.216 -16.428 1.00 146.11 133 PRO C C 1
ATOM 8072 O O . PRO C 1 153 ? 42.114 39.097 -15.916 1.00 145.24 133 PRO C O 1
ATOM 8076 N N . PRO C 1 154 ? 41.136 41.063 -16.459 1.00 150.51 134 PRO C N 1
ATOM 8077 C CA . PRO C 1 154 ? 39.857 40.760 -15.804 1.00 151.18 134 PRO C CA 1
ATOM 8078 C C . PRO C 1 154 ? 39.131 39.552 -16.389 1.00 149.34 134 PRO C C 1
ATOM 8079 O O . PRO C 1 154 ? 38.518 38.792 -15.638 1.00 148.91 134 PRO C O 1
ATOM 8083 N N . TRP C 1 155 ? 39.201 39.376 -17.705 1.00 148.74 135 TRP C N 1
ATOM 8084 C CA . TRP C 1 155 ? 38.452 38.309 -18.367 1.00 148.17 135 TRP C CA 1
ATOM 8085 C C . TRP C 1 155 ? 39.066 36.926 -18.158 1.00 145.39 135 TRP C C 1
ATOM 8086 O O . TRP C 1 155 ? 38.470 35.907 -18.518 1.00 145.12 135 TRP C O 1
ATOM 8097 N N . CYS C 1 156 ? 40.255 36.895 -17.568 1.00 141.49 136 CYS C N 1
ATOM 8098 C CA . CYS C 1 156 ? 40.951 35.639 -17.342 1.00 136.15 136 CYS C CA 1
ATOM 8099 C C . CYS C 1 156 ? 40.833 35.205 -15.885 1.00 132.84 136 CYS C C 1
ATOM 8100 O O . CYS C 1 156 ? 41.350 35.868 -14.985 1.00 129.97 136 CYS C O 1
ATOM 8103 N N . THR C 1 157 ? 40.141 34.092 -15.661 1.00 132.36 137 THR C N 1
ATOM 8104 C CA . THR C 1 157 ? 39.983 33.538 -14.320 1.00 128.77 137 THR C CA 1
ATOM 8105 C C . THR C 1 157 ? 40.939 32.361 -14.137 1.00 126.23 137 THR C C 1
ATOM 8106 O O . THR C 1 157 ? 41.074 31.519 -15.025 1.00 124.71 137 THR C O 1
ATOM 8110 N N . ILE C 1 158 ? 41.599 32.306 -12.984 1.00 125.08 138 ILE C N 1
ATOM 8111 C CA . ILE C 1 158 ? 42.620 31.293 -12.730 1.00 122.29 138 ILE C CA 1
ATOM 8112 C C . ILE C 1 158 ? 42.124 30.161 -11.837 1.00 117.00 138 ILE C C 1
ATOM 8113 O O . ILE C 1 158 ? 41.529 30.398 -10.784 1.00 116.22 138 ILE C O 1
ATOM 8118 N N . ILE C 1 159 ? 42.374 28.929 -12.266 1.00 112.77 139 ILE C N 1
ATOM 8119 C CA . ILE C 1 159 ? 42.078 27.769 -11.441 1.00 109.76 139 ILE C CA 1
ATOM 8120 C C . ILE C 1 159 ? 43.318 26.895 -11.308 1.00 108.25 139 ILE C C 1
ATOM 8121 O O . ILE C 1 159 ? 43.748 26.266 -12.274 1.00 108.39 139 ILE C O 1
ATOM 8126 N N . GLY C 1 160 ? 43.891 26.854 -10.109 1.00 106.91 140 GLY C N 1
ATOM 8127 C CA . GLY C 1 160 ? 45.039 26.005 -9.851 1.00 105.26 140 GLY C CA 1
ATOM 8128 C C . GLY C 1 160 ? 44.674 24.793 -9.021 1.00 105.50 140 GLY C C 1
ATOM 8129 O O . GLY C 1 160 ? 43.589 24.734 -8.443 1.00 107.90 140 GLY C O 1
ATOM 8130 N N . ILE C 1 161 ? 45.582 23.826 -8.957 1.00 102.98 141 ILE C N 1
ATOM 8131 C CA . ILE C 1 161 ? 45.432 22.691 -8.052 1.00 100.24 141 ILE C CA 1
ATOM 8132 C C . ILE C 1 161 ? 46.778 22.267 -7.480 1.00 98.86 141 ILE C C 1
ATOM 8133 O O . ILE C 1 161 ? 47.764 22.135 -8.208 1.00 99.57 141 ILE C O 1
ATOM 8138 N N . GLY C 1 162 ? 46.808 22.064 -6.169 1.00 95.93 142 GLY C N 1
ATOM 8139 C CA . GLY C 1 162 ? 48.000 21.606 -5.484 1.00 93.94 142 GLY C CA 1
ATOM 8140 C C . GLY C 1 162 ? 47.598 21.072 -4.129 1.00 95.13 142 GLY C C 1
ATOM 8141 O O . GLY C 1 162 ? 46.407 20.946 -3.846 1.00 93.61 142 GLY C O 1
ATOM 8142 N N . ASP C 1 163 ? 48.584 20.755 -3.295 1.00 97.36 143 ASP C N 1
ATOM 8143 C CA . ASP C 1 163 ? 48.317 20.324 -1.928 1.00 98.69 143 ASP C CA 1
ATOM 8144 C C . ASP C 1 163 ? 48.961 21.279 -0.935 1.00 103.37 143 ASP C C 1
ATOM 8145 O O . ASP C 1 163 ? 50.177 21.462 -0.952 1.00 105.05 143 ASP C O 1
ATOM 8150 N N . ASN C 1 164 ? 48.155 21.882 -0.066 1.00 107.22 144 ASN C N 1
ATOM 8151 C CA . ASN C 1 164 ? 48.684 22.856 0.887 1.00 110.70 144 ASN C CA 1
ATOM 8152 C C . ASN C 1 164 ? 49.653 22.240 1.898 1.00 108.38 144 ASN C C 1
ATOM 8153 O O . ASN C 1 164 ? 50.429 22.949 2.540 1.00 105.42 144 ASN C O 1
ATOM 8158 N N . LYS C 1 165 ? 49.606 20.918 2.034 1.00 110.61 145 LYS C N 1
ATOM 8159 C CA . LYS C 1 165 ? 50.544 20.210 2.903 1.00 113.51 145 LYS C CA 1
ATOM 8160 C C . LYS C 1 165 ? 51.757 19.628 2.172 1.00 109.35 145 LYS C C 1
ATOM 8161 O O . LYS C 1 165 ? 52.578 18.935 2.775 1.00 105.98 145 LYS C O 1
ATOM 8167 N N . GLN C 1 166 ? 51.866 19.903 0.876 1.00 110.44 146 GLN C N 1
ATOM 8168 C CA . GLN C 1 166 ? 53.100 19.607 0.163 1.00 110.85 146 GLN C CA 1
ATOM 8169 C C . GLN C 1 166 ? 54.110 20.628 0.655 1.00 109.80 146 GLN C C 1
ATOM 8170 O O . GLN C 1 166 ? 53.769 21.502 1.452 1.00 109.55 146 GLN C O 1
ATOM 8176 N N . ILE C 1 167 ? 55.348 20.536 0.187 1.00 109.43 147 ILE C N 1
ATOM 8177 C CA . ILE C 1 167 ? 56.374 21.462 0.650 1.00 108.76 147 ILE C CA 1
ATOM 8178 C C . ILE C 1 167 ? 56.090 22.886 0.193 1.00 113.05 147 ILE C C 1
ATOM 8179 O O . ILE C 1 167 ? 55.913 23.148 -0.997 1.00 116.84 147 ILE C O 1
ATOM 8184 N N . ARG C 1 168 ? 56.051 23.805 1.148 1.00 113.00 148 ARG C N 1
ATOM 8185 C CA . ARG C 1 168 ? 55.911 25.214 0.834 1.00 114.44 148 ARG C CA 1
ATOM 8186 C C . ARG C 1 168 ? 57.134 25.632 0.025 1.00 112.93 148 ARG C C 1
ATOM 8187 O O . ARG C 1 168 ? 58.177 24.977 0.087 1.00 110.65 148 ARG C O 1
ATOM 8195 N N . PRO C 1 169 ? 57.014 26.727 -0.738 1.00 112.38 149 PRO C N 1
ATOM 8196 C CA . PRO C 1 169 ? 58.122 27.177 -1.585 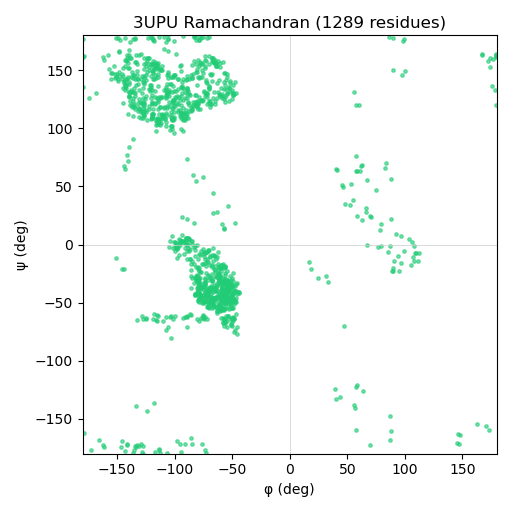1.00 112.13 149 PRO C CA 1
ATOM 8197 C C . PRO C 1 169 ? 59.363 27.504 -0.765 1.00 115.72 149 PRO C C 1
ATOM 8198 O O . PRO C 1 169 ? 59.241 27.873 0.404 1.00 114.60 149 PRO C O 1
ATOM 8202 N N . VAL C 1 170 ? 60.541 27.375 -1.373 1.00 120.59 150 VAL C N 1
ATOM 8203 C CA . VAL C 1 170 ? 61.781 27.726 -0.691 1.00 123.10 150 VAL C CA 1
ATOM 8204 C C . VAL C 1 170 ? 62.145 29.169 -1.006 1.00 126.80 150 VAL C C 1
ATOM 8205 O O . VAL C 1 170 ? 62.570 29.496 -2.116 1.00 128.96 150 VAL C O 1
ATOM 8209 N N . ASP C 1 171 ? 61.986 30.025 -0.005 1.00 127.95 151 ASP C N 1
ATOM 8210 C CA . ASP C 1 171 ? 62.193 31.454 -0.176 1.00 129.22 151 ASP C CA 1
ATOM 8211 C C . ASP C 1 171 ? 62.990 32.007 0.996 1.00 132.94 151 ASP C C 1
ATOM 8212 O O . ASP C 1 171 ? 62.414 32.394 2.013 1.00 135.66 151 ASP C O 1
ATOM 8217 N N . PRO C 1 172 ? 64.322 32.022 0.865 1.00 133.19 152 PRO C N 1
ATOM 8218 C CA . PRO C 1 172 ? 65.211 32.472 1.942 1.00 136.28 152 PRO C CA 1
ATOM 8219 C C . PRO C 1 172 ? 64.860 33.868 2.474 1.00 142.73 152 PRO C C 1
ATOM 8220 O O . PRO C 1 172 ? 64.825 34.061 3.692 1.00 144.81 152 PRO C O 1
ATOM 8224 N N . GLY C 1 173 ? 64.596 34.815 1.575 1.00 145.18 153 GLY C N 1
ATOM 8225 C CA . GLY C 1 173 ? 64.379 36.207 1.943 1.00 147.79 153 GLY C CA 1
ATOM 8226 C C . GLY C 1 173 ? 63.233 36.449 2.912 1.00 151.70 153 GLY C C 1
ATOM 8227 O O . GLY C 1 173 ? 63.328 37.291 3.805 1.00 152.03 153 GLY C O 1
ATOM 8228 N N . GLU C 1 174 ? 62.146 35.704 2.739 1.00 154.98 154 GLU C N 1
ATOM 8229 C CA . GLU C 1 174 ? 60.974 35.836 3.597 1.00 158.70 154 GLU C CA 1
ATOM 8230 C C . GLU C 1 174 ? 61.038 34.847 4.758 1.00 162.05 154 GLU C C 1
ATOM 8231 O O . GLU C 1 174 ? 60.939 33.634 4.558 1.00 160.60 154 GLU C O 1
ATOM 8237 N N . ASN C 1 175 ? 61.189 35.361 5.975 1.00 166.98 155 ASN C N 1
ATOM 8238 C CA . ASN C 1 175 ? 61.188 34.495 7.145 1.00 169.61 155 ASN C CA 1
ATOM 8239 C C . ASN C 1 175 ? 59.766 34.401 7.677 1.00 171.66 155 ASN C C 1
ATOM 8240 O O . ASN C 1 175 ? 59.253 35.346 8.277 1.00 173.22 155 ASN C O 1
ATOM 8245 N N . THR C 1 176 ? 59.153 33.236 7.491 1.00 169.95 156 THR C N 1
ATOM 8246 C CA . THR C 1 176 ? 57.727 33.057 7.737 1.00 167.79 156 THR C CA 1
ATOM 8247 C C . THR C 1 176 ? 57.298 31.632 7.414 1.00 162.58 156 THR C C 1
ATOM 8248 O O . THR C 1 176 ? 58.019 30.896 6.737 1.00 158.74 156 THR C O 1
ATOM 8252 N N . ALA C 1 177 ? 56.118 31.254 7.902 1.00 161.55 157 ALA C N 1
ATOM 8253 C CA . ALA C 1 177 ? 55.486 29.997 7.517 1.00 158.83 157 ALA C CA 1
ATOM 8254 C C . ALA C 1 177 ? 55.512 29.893 5.997 1.00 156.28 157 ALA C C 1
ATOM 8255 O O . ALA C 1 177 ? 56.146 29.002 5.433 1.00 157.09 157 ALA C O 1
ATOM 8257 N N . TYR C 1 178 ? 54.825 30.823 5.342 1.00 152.36 158 TYR C N 1
ATOM 8258 C CA . TYR C 1 178 ? 54.959 31.013 3.902 1.00 146.51 158 TYR C CA 1
ATOM 8259 C C . TYR C 1 178 ? 54.538 29.812 3.050 1.00 139.98 158 TYR C C 1
ATOM 8260 O O . TYR C 1 178 ? 55.372 29.177 2.404 1.00 140.36 158 TYR C O 1
ATOM 8269 N N . ILE C 1 179 ? 53.241 29.516 3.045 1.00 132.80 159 ILE C N 1
ATOM 8270 C CA . ILE C 1 179 ? 52.676 28.536 2.122 1.00 123.39 159 ILE C CA 1
ATOM 8271 C C . ILE C 1 179 ? 52.164 29.273 0.896 1.00 120.97 159 ILE C C 1
ATOM 8272 O O . ILE C 1 179 ? 51.756 30.430 0.990 1.00 122.61 159 ILE C O 1
ATOM 8277 N N . SER C 1 180 ? 52.208 28.614 -0.255 1.00 116.84 160 SER C N 1
ATOM 8278 C CA . SER C 1 180 ? 51.879 29.276 -1.509 1.00 113.58 160 SER C CA 1
ATOM 8279 C C . SER C 1 180 ? 50.600 30.096 -1.394 1.00 110.42 160 SER C C 1
ATOM 8280 O O . SER C 1 180 ? 49.579 29.606 -0.916 1.00 109.81 160 SER C O 1
ATOM 8283 N N . PRO C 1 181 ? 50.666 31.361 -1.832 1.00 108.32 161 PRO C N 1
ATOM 8284 C CA . PRO C 1 181 ? 49.561 32.323 -1.801 1.00 109.22 161 PRO C CA 1
ATOM 8285 C C . PRO C 1 181 ? 48.308 31.798 -2.491 1.00 111.88 161 PRO C C 1
ATOM 8286 O O . PRO C 1 181 ? 47.213 32.276 -2.199 1.00 115.05 161 PRO C O 1
ATOM 8290 N N . PHE C 1 182 ? 48.465 30.836 -3.395 1.00 110.83 162 PHE C N 1
ATOM 8291 C CA . PHE C 1 182 ? 47.318 30.234 -4.061 1.00 112.08 162 PHE C CA 1
ATOM 8292 C C . PHE C 1 182 ? 46.307 29.765 -3.021 1.00 113.34 162 PHE C C 1
ATOM 8293 O O . PHE C 1 182 ? 45.113 29.683 -3.299 1.00 112.40 162 PHE C O 1
ATOM 8301 N N . PHE C 1 183 ? 46.801 29.456 -1.823 1.00 116.20 163 PHE C N 1
ATOM 8302 C CA . PHE C 1 183 ? 45.966 28.948 -0.733 1.00 119.17 163 PHE C CA 1
ATOM 8303 C C . PHE C 1 183 ? 45.490 30.026 0.247 1.00 122.33 163 PHE C C 1
ATOM 8304 O O . PHE C 1 183 ? 44.806 29.717 1.223 1.00 121.88 163 PHE C O 1
ATOM 8312 N N . THR C 1 184 ? 45.853 31.281 -0.009 1.00 124.92 164 THR C N 1
ATOM 8313 C CA . THR C 1 184 ? 45.529 32.386 0.899 1.00 126.67 164 THR C CA 1
ATOM 8314 C C . THR C 1 184 ? 44.631 33.457 0.273 1.00 128.30 164 THR C C 1
ATOM 8315 O O . THR C 1 184 ? 43.522 33.705 0.746 1.00 129.51 164 THR C O 1
ATOM 8319 N N . HIS C 1 185 ? 45.118 34.069 -0.803 1.00 128.93 165 HIS C N 1
ATOM 8320 C CA . HIS C 1 185 ? 44.612 35.348 -1.301 1.00 131.66 165 HIS C CA 1
ATOM 8321 C C . HIS C 1 185 ? 43.090 35.450 -1.426 1.00 134.26 165 HIS C C 1
ATOM 8322 O O . HIS C 1 185 ? 42.416 34.504 -1.829 1.00 132.71 165 HIS C O 1
ATOM 8329 N N . LYS C 1 186 ? 42.570 36.620 -1.057 1.00 138.05 166 LYS C N 1
ATOM 8330 C CA . LYS C 1 186 ? 41.131 36.878 -0.978 1.00 141.25 166 LYS C CA 1
ATOM 8331 C C . LYS C 1 186 ? 40.350 36.597 -2.260 1.00 140.66 166 LYS C C 1
ATOM 8332 O O . LYS C 1 186 ? 39.165 36.267 -2.206 1.00 141.45 166 LYS C O 1
ATOM 8338 N N . ASP C 1 187 ? 40.999 36.745 -3.409 1.00 138.95 167 ASP C N 1
ATOM 8339 C CA . ASP C 1 187 ? 40.326 36.498 -4.681 1.00 138.40 167 ASP C CA 1
ATOM 8340 C C . ASP C 1 187 ? 40.225 35.005 -5.004 1.00 137.25 167 ASP C C 1
ATOM 8341 O O . ASP C 1 187 ? 39.546 34.614 -5.953 1.00 135.74 167 ASP C O 1
ATOM 8346 N N . PHE C 1 188 ? 40.894 34.180 -4.201 1.00 136.61 168 PHE C N 1
ATOM 8347 C CA . PHE C 1 188 ? 40.875 32.729 -4.381 1.00 132.37 168 PHE C CA 1
ATOM 8348 C C . PHE C 1 188 ? 39.999 32.028 -3.350 1.00 130.56 168 PHE C C 1
ATOM 8349 O O . PHE C 1 188 ? 40.254 32.107 -2.148 1.00 129.49 168 PHE C O 1
ATOM 8357 N N . TYR C 1 189 ? 38.969 31.340 -3.829 1.00 130.12 169 TYR C N 1
ATOM 8358 C CA . TYR C 1 189 ? 38.151 30.498 -2.970 1.00 130.40 169 TYR C CA 1
ATOM 8359 C C . TYR C 1 189 ? 38.765 29.108 -2.928 1.00 130.31 169 TYR C C 1
ATOM 8360 O O . TYR C 1 189 ? 38.993 28.497 -3.971 1.00 131.27 169 TYR C O 1
ATOM 8369 N N . GLN C 1 190 ? 39.033 28.608 -1.726 1.00 130.43 170 GLN C N 1
ATOM 8370 C CA . GLN C 1 190 ? 39.662 27.302 -1.572 1.00 129.56 170 GLN C CA 1
ATOM 8371 C C . GLN C 1 190 ? 38.624 26.246 -1.236 1.00 132.41 170 GLN C C 1
ATOM 8372 O O . GLN C 1 190 ? 38.080 26.230 -0.133 1.00 136.86 170 GLN C O 1
ATOM 8378 N N . CYS C 1 191 ? 38.357 25.352 -2.178 1.00 129.93 171 CYS C N 1
ATOM 8379 C CA . CYS C 1 191 ? 37.487 24.225 -1.889 1.00 130.48 171 CYS C CA 1
ATOM 8380 C C . CYS C 1 191 ? 38.324 22.989 -1.599 1.00 130.30 171 CYS C C 1
ATOM 8381 O O . CYS C 1 191 ? 39.112 22.546 -2.434 1.00 129.42 171 CYS C O 1
ATOM 8384 N N . GLU C 1 192 ? 38.163 22.459 -0.392 1.00 131.66 172 GLU C N 1
ATOM 8385 C CA . GLU C 1 192 ? 38.817 21.223 0.007 1.00 131.84 172 GLU C CA 1
ATOM 8386 C C . GLU C 1 192 ? 38.245 20.058 -0.791 1.00 132.02 172 GLU C C 1
ATOM 8387 O O . GLU C 1 192 ? 37.156 20.154 -1.356 1.00 132.98 172 GLU C O 1
ATOM 8393 N N . LEU C 1 193 ? 38.990 18.962 -0.849 1.00 130.95 173 LEU C N 1
ATOM 8394 C CA . LEU C 1 193 ? 38.499 17.761 -1.505 1.00 132.37 173 LEU C CA 1
ATOM 8395 C C . LEU C 1 193 ? 38.275 16.640 -0.497 1.00 137.82 173 LEU C C 1
ATOM 8396 O O . LEU C 1 193 ? 38.959 16.558 0.525 1.00 138.73 173 LEU C O 1
ATOM 8401 N N . THR C 1 194 ? 37.309 15.780 -0.794 1.00 142.02 174 THR C N 1
ATOM 8402 C CA . THR C 1 194 ? 36.916 14.728 0.130 1.00 146.66 174 THR C CA 1
ATOM 8403 C C . THR C 1 194 ? 37.524 13.386 -0.261 1.00 148.75 174 THR C C 1
ATOM 8404 O O . THR C 1 194 ? 37.683 13.083 -1.444 1.00 148.08 174 THR C O 1
ATOM 8408 N N . GLU C 1 195 ? 37.856 12.587 0.746 1.00 152.21 175 GLU C N 1
ATOM 8409 C CA . GLU C 1 195 ? 38.516 11.300 0.543 1.00 155.87 175 GLU C CA 1
ATOM 8410 C C . GLU C 1 195 ? 37.712 10.376 -0.376 1.00 159.41 175 GLU C C 1
ATOM 8411 O O . GLU C 1 195 ? 36.482 10.417 -0.393 1.00 161.29 175 GLU C O 1
ATOM 8417 N N . VAL C 1 196 ? 38.419 9.544 -1.137 1.00 160.86 176 VAL C N 1
ATOM 8418 C CA . VAL C 1 196 ? 37.803 8.742 -2.196 1.00 164.05 176 VAL C CA 1
ATOM 8419 C C . VAL C 1 196 ? 37.325 7.360 -1.751 1.00 167.49 176 VAL C C 1
ATOM 8420 O O . VAL C 1 196 ? 37.312 7.044 -0.561 1.00 169.37 176 VAL C O 1
ATOM 8424 N N . LYS C 1 197 ? 36.928 6.545 -2.726 1.00 168.26 177 LYS C N 1
ATOM 8425 C CA . LYS C 1 197 ? 36.529 5.165 -2.472 1.00 169.30 177 LYS C CA 1
ATOM 8426 C C . LYS C 1 197 ? 37.669 4.444 -1.760 1.00 171.00 177 LYS C C 1
ATOM 8427 O O . LYS C 1 197 ? 38.804 4.437 -2.234 1.00 167.84 177 LYS C O 1
ATOM 8433 N N . ARG C 1 198 ? 37.362 3.830 -0.624 1.00 176.39 178 ARG C N 1
ATOM 8434 C CA . ARG C 1 198 ? 38.404 3.334 0.264 1.00 179.12 178 ARG C CA 1
ATOM 8435 C C . ARG C 1 198 ? 38.964 1.977 -0.152 1.00 182.15 178 ARG C C 1
ATOM 8436 O O . ARG C 1 198 ? 38.506 1.359 -1.116 1.00 184.10 178 ARG C O 1
ATOM 8444 N N . SER C 1 199 ? 39.971 1.535 0.593 1.00 181.60 179 SER C N 1
ATOM 8445 C CA . SER C 1 199 ? 40.681 0.291 0.328 1.00 180.15 179 SER C CA 1
ATOM 8446 C C . SER C 1 199 ? 41.509 -0.055 1.560 1.00 178.10 179 SER C C 1
ATOM 8447 O O . SER C 1 199 ? 41.326 0.535 2.626 1.00 176.60 179 SER C O 1
ATOM 8450 N N . ASN C 1 200 ? 42.409 -1.022 1.420 1.00 177.48 180 ASN C N 1
ATOM 8451 C CA . ASN C 1 200 ? 43.498 -1.133 2.376 1.00 175.70 180 ASN C CA 1
ATOM 8452 C C . ASN C 1 200 ? 44.623 -0.278 1.817 1.00 167.51 180 ASN C C 1
ATOM 8453 O O . ASN C 1 200 ? 45.260 -0.636 0.827 1.00 165.45 180 ASN C O 1
ATOM 8458 N N . ALA C 1 201 ? 44.871 0.852 2.468 1.00 162.82 181 ALA C N 1
ATOM 8459 C CA . ALA C 1 201 ? 45.807 1.840 1.952 1.00 157.02 181 ALA C CA 1
ATOM 8460 C C . ALA C 1 201 ? 46.618 2.431 3.092 1.00 155.07 181 ALA C C 1
ATOM 8461 O O . ALA C 1 201 ? 46.427 3.590 3.459 1.00 153.15 181 ALA C O 1
ATOM 8463 N N . PRO C 1 202 ? 47.535 1.632 3.651 1.00 154.96 182 PRO C N 1
ATOM 8464 C CA . PRO C 1 202 ? 48.330 2.030 4.816 1.00 152.48 182 PRO C CA 1
ATOM 8465 C C . PRO C 1 202 ? 49.142 3.278 4.500 1.00 144.40 182 PRO C C 1
ATOM 8466 O O . PRO C 1 202 ? 49.216 4.203 5.309 1.00 144.75 182 PRO C O 1
ATOM 8470 N N . ILE C 1 203 ? 49.735 3.302 3.313 1.00 136.27 183 ILE C N 1
ATOM 8471 C CA . ILE C 1 203 ? 50.580 4.413 2.904 1.00 126.73 183 ILE C CA 1
ATOM 8472 C C . ILE C 1 203 ? 49.827 5.737 3.021 1.00 120.68 183 ILE C C 1
ATOM 8473 O O . ILE C 1 203 ? 50.400 6.754 3.410 1.00 118.11 183 ILE C O 1
ATOM 8478 N N . ILE C 1 204 ? 48.542 5.719 2.684 1.00 120.04 184 ILE C N 1
ATOM 8479 C CA . ILE C 1 204 ? 47.716 6.921 2.762 1.00 119.24 184 ILE C CA 1
ATOM 8480 C C . ILE C 1 204 ? 47.234 7.202 4.185 1.00 120.49 184 ILE C C 1
ATOM 8481 O O . ILE C 1 204 ? 47.039 8.358 4.561 1.00 120.61 184 ILE C O 1
ATOM 8486 N N . ASP C 1 205 ? 47.039 6.147 4.971 1.00 122.25 185 ASP C N 1
ATOM 8487 C CA . ASP C 1 205 ? 46.619 6.308 6.361 1.00 124.73 185 ASP C CA 1
ATOM 8488 C C . ASP C 1 205 ? 47.652 7.101 7.150 1.00 120.03 185 ASP C C 1
ATOM 8489 O O . ASP C 1 205 ? 47.337 8.136 7.737 1.00 120.02 185 ASP C O 1
ATOM 8494 N N . VAL C 1 206 ? 48.885 6.605 7.157 1.00 115.49 186 VAL C N 1
ATOM 8495 C CA . VAL C 1 206 ? 49.984 7.259 7.862 1.00 110.29 186 VAL C CA 1
ATOM 8496 C C . VAL C 1 206 ? 50.224 8.680 7.351 1.00 105.76 186 VAL C C 1
ATOM 8497 O O . VAL C 1 206 ? 50.536 9.587 8.122 1.00 105.78 186 VAL C O 1
ATOM 8501 N N . ALA C 1 207 ? 50.069 8.866 6.045 1.00 100.72 187 ALA C N 1
ATOM 8502 C CA . ALA C 1 207 ? 50.292 10.164 5.422 1.00 93.83 187 ALA C CA 1
ATOM 8503 C C . ALA C 1 207 ? 49.220 11.186 5.802 1.00 93.62 187 ALA C C 1
ATOM 8504 O O . ALA C 1 207 ? 49.517 12.364 5.990 1.00 89.71 187 ALA C O 1
ATOM 8506 N N . THR C 1 208 ? 47.975 10.731 5.910 1.00 98.91 188 THR C N 1
ATOM 8507 C CA . THR C 1 208 ? 46.869 11.610 6.283 1.00 104.04 188 THR C CA 1
ATOM 8508 C C . THR C 1 208 ? 47.035 12.122 7.715 1.00 110.37 188 THR C C 1
ATOM 8509 O O . THR C 1 208 ? 46.679 13.261 8.026 1.00 111.54 188 THR C O 1
ATOM 8513 N N . ASP C 1 209 ? 47.585 11.273 8.579 1.00 112.12 189 ASP C N 1
ATOM 8514 C CA . ASP C 1 209 ? 47.889 11.653 9.954 1.00 110.55 189 ASP C CA 1
ATOM 8515 C C . ASP C 1 209 ? 49.073 12.613 10.000 1.00 105.98 189 ASP C C 1
ATOM 8516 O O . ASP C 1 209 ? 49.053 13.604 10.731 1.00 107.16 189 ASP C O 1
ATOM 8521 N N . VAL C 1 210 ? 50.101 12.312 9.211 1.00 99.99 190 VAL C N 1
ATOM 8522 C CA . VAL C 1 210 ? 51.317 13.121 9.181 1.00 94.35 190 VAL C CA 1
ATOM 8523 C C . VAL C 1 210 ? 51.032 14.597 8.908 1.00 99.94 190 VAL C C 1
ATOM 8524 O O . VAL C 1 210 ? 51.705 15.471 9.448 1.00 99.95 190 VAL C O 1
ATOM 8528 N N . ARG C 1 211 ? 50.034 14.873 8.075 1.00 106.26 191 ARG C N 1
ATOM 8529 C CA . ARG C 1 211 ? 49.685 16.252 7.753 1.00 110.28 191 ARG C CA 1
ATOM 8530 C C . ARG C 1 211 ? 48.850 16.849 8.876 1.00 112.42 191 ARG C C 1
ATOM 8531 O O . ARG C 1 211 ? 48.771 18.067 9.033 1.00 113.76 191 ARG C O 1
ATOM 8539 N N . ASN C 1 212 ? 48.236 15.972 9.661 1.00 112.57 192 ASN C N 1
ATOM 8540 C CA . ASN C 1 212 ? 47.422 16.386 10.797 1.00 116.18 192 ASN C CA 1
ATOM 8541 C C . ASN C 1 212 ? 48.210 16.430 12.110 1.00 117.28 192 ASN C C 1
ATOM 8542 O O . ASN C 1 212 ? 47.637 16.595 13.189 1.00 119.09 192 ASN C O 1
ATOM 8547 N N . GLY C 1 213 ? 49.526 16.262 11.999 1.00 115.54 193 GLY C N 1
ATOM 8548 C CA . GLY C 1 213 ? 50.439 16.494 13.107 1.00 114.64 193 GLY C CA 1
ATOM 8549 C C . GLY C 1 213 ? 51.137 15.289 13.708 1.00 112.67 193 GLY C C 1
ATOM 8550 O O . GLY C 1 213 ? 52.107 15.443 14.450 1.00 111.70 193 GLY C O 1
ATOM 8551 N N . LYS C 1 214 ? 50.667 14.091 13.381 1.00 112.09 194 LYS C N 1
ATOM 8552 C CA . LYS C 1 214 ? 51.298 12.875 13.875 1.00 113.33 194 LYS C CA 1
ATOM 8553 C C . LYS C 1 214 ? 52.606 12.618 13.141 1.00 113.57 194 LYS C C 1
ATOM 8554 O O . LYS C 1 214 ? 52.657 12.699 11.918 1.00 113.12 194 LYS C O 1
ATOM 8560 N N . TRP C 1 215 ? 53.670 12.331 13.885 1.00 116.14 195 TRP C N 1
ATOM 8561 C CA . TRP C 1 215 ? 54.927 11.940 13.255 1.00 116.34 195 TRP C CA 1
ATOM 8562 C C . TRP C 1 215 ? 54.758 10.526 12.717 1.00 115.20 195 TRP C C 1
ATOM 8563 O O . TRP C 1 215 ? 53.891 9.781 13.175 1.00 117.42 195 TRP C O 1
ATOM 8574 N N . ILE C 1 216 ? 55.590 10.158 11.750 1.00 110.63 196 ILE C N 1
ATOM 8575 C CA . ILE C 1 216 ? 55.437 8.890 11.046 1.00 106.61 196 ILE C CA 1
ATOM 8576 C C . ILE C 1 216 ? 55.404 7.697 12.002 1.00 111.98 196 ILE C C 1
ATOM 8577 O O . ILE C 1 216 ? 56.049 7.708 13.049 1.00 115.65 196 ILE C O 1
ATOM 8582 N N . TYR C 1 217 ? 54.628 6.679 11.639 1.00 112.20 197 TYR C N 1
ATOM 8583 C CA . TYR C 1 217 ? 54.456 5.490 12.470 1.00 113.96 197 TYR C CA 1
ATOM 8584 C C . TYR C 1 217 ? 54.223 4.244 11.614 1.00 116.14 197 TYR C C 1
ATOM 8585 O O . TYR C 1 217 ? 53.960 4.346 10.416 1.00 117.07 197 TYR C O 1
ATOM 8594 N N . ASP C 1 218 ? 54.335 3.072 12.231 1.00 117.13 198 ASP C N 1
ATOM 8595 C CA . ASP C 1 218 ? 54.224 1.803 11.514 1.00 116.66 198 ASP C CA 1
ATOM 8596 C C . ASP C 1 218 ? 52.782 1.396 11.226 1.00 118.51 198 ASP C C 1
ATOM 8597 O O . ASP C 1 218 ? 51.975 1.252 12.147 1.00 118.98 198 ASP C O 1
ATOM 8602 N N . LYS C 1 219 ? 52.463 1.220 9.945 1.00 120.06 199 LYS C N 1
ATOM 8603 C CA . LYS C 1 219 ? 51.216 0.569 9.539 1.00 122.27 199 LYS C CA 1
ATOM 8604 C C . LYS C 1 219 ? 51.444 -0.409 8.386 1.00 123.23 199 LYS C C 1
ATOM 8605 O O . LYS C 1 219 ? 51.893 -0.015 7.312 1.00 117.73 199 LYS C O 1
ATOM 8611 N N . VAL C 1 220 ? 51.133 -1.683 8.616 1.00 130.42 200 VAL C N 1
ATOM 8612 C CA . VAL C 1 220 ? 51.318 -2.715 7.600 1.00 133.46 200 VAL C CA 1
ATOM 8613 C C . VAL C 1 220 ? 50.029 -3.497 7.377 1.00 141.04 200 VAL C C 1
ATOM 8614 O O . VAL C 1 220 ? 49.547 -4.194 8.271 1.00 143.02 200 VAL C O 1
ATOM 8618 N N . VAL C 1 221 ? 49.474 -3.377 6.177 1.00 145.42 201 VAL C N 1
ATOM 8619 C CA . VAL C 1 221 ? 48.259 -4.094 5.819 1.00 149.87 201 VAL C CA 1
ATOM 8620 C C . VAL C 1 221 ? 48.465 -4.849 4.510 1.00 152.54 201 VAL C C 1
ATOM 8621 O O . VAL C 1 221 ? 48.769 -4.247 3.477 1.00 149.02 201 VAL C O 1
ATOM 8625 N N . ASP C 1 222 ? 48.297 -6.169 4.574 1.00 158.36 202 ASP C N 1
ATOM 8626 C CA . ASP C 1 222 ? 48.567 -7.070 3.454 1.00 160.69 202 ASP C CA 1
ATOM 8627 C C . ASP C 1 222 ? 50.045 -7.459 3.408 1.00 157.02 202 ASP C C 1
ATOM 8628 O O . ASP C 1 222 ? 50.449 -8.315 2.620 1.00 156.64 202 ASP C O 1
ATOM 8633 N N . GLY C 1 223 ? 50.842 -6.831 4.265 1.00 153.70 203 GLY C N 1
ATOM 8634 C CA . GLY C 1 223 ? 52.281 -7.022 4.256 1.00 151.75 203 GLY C CA 1
ATOM 8635 C C . GLY C 1 223 ? 52.960 -5.913 3.476 1.00 148.94 203 GLY C C 1
ATOM 8636 O O . GLY C 1 223 ? 54.167 -5.950 3.235 1.00 147.95 203 GLY C O 1
ATOM 8637 N N . HIS C 1 224 ? 52.170 -4.917 3.084 1.00 147.52 204 HIS C N 1
ATOM 8638 C CA . HIS C 1 224 ? 52.662 -3.792 2.300 1.00 144.67 204 HIS C CA 1
ATOM 8639 C C . HIS C 1 224 ? 52.208 -2.477 2.925 1.00 138.40 204 HIS C C 1
ATOM 8640 O O . HIS C 1 224 ? 51.010 -2.197 3.004 1.00 136.37 204 HIS C O 1
ATOM 8647 N N . GLY C 1 225 ? 53.174 -1.674 3.364 1.00 133.95 205 GLY C N 1
ATOM 8648 C CA . GLY C 1 225 ? 52.886 -0.411 4.020 1.00 128.31 205 GLY C CA 1
ATOM 8649 C C . GLY C 1 225 ? 54.110 0.230 4.650 1.00 120.86 205 GLY C C 1
ATOM 8650 O O . GLY C 1 225 ? 55.242 -0.031 4.243 1.00 119.68 205 GLY C O 1
ATOM 8651 N N . VAL C 1 226 ? 53.878 1.076 5.648 1.00 114.16 206 VAL C N 1
ATOM 8652 C CA . VAL C 1 226 ? 54.962 1.783 6.324 1.00 104.30 206 VAL C CA 1
ATOM 8653 C C . VAL C 1 226 ? 55.648 0.914 7.383 1.00 101.15 206 VAL C C 1
ATOM 8654 O O . VAL C 1 226 ? 54.993 0.326 8.241 1.00 99.72 206 VAL C O 1
ATOM 8658 N N . ARG C 1 227 ? 56.972 0.842 7.308 1.00 100.82 207 ARG C N 1
ATOM 8659 C CA . ARG C 1 227 ? 57.759 -0.003 8.197 1.00 104.15 207 ARG C CA 1
ATOM 8660 C C . ARG C 1 227 ? 59.015 0.753 8.616 1.00 105.61 207 ARG C C 1
ATOM 8661 O O . ARG C 1 227 ? 59.759 1.241 7.766 1.00 108.56 207 ARG C O 1
ATOM 8669 N N . GLY C 1 228 ? 59.257 0.846 9.919 1.00 106.06 208 GLY C N 1
ATOM 8670 C CA . GLY C 1 228 ? 60.384 1.612 10.427 1.00 106.71 208 GLY C CA 1
ATOM 8671 C C . GLY C 1 228 ? 61.545 0.783 10.945 1.00 112.05 208 GLY C C 1
ATOM 8672 O O . GLY C 1 228 ? 61.479 -0.446 10.985 1.00 118.12 208 GLY C O 1
ATOM 8673 N N . PHE C 1 229 ? 62.610 1.465 11.354 1.00 111.12 209 PHE C N 1
ATOM 8674 C CA . PHE C 1 229 ? 63.774 0.812 11.943 1.00 112.88 209 PHE C CA 1
ATOM 8675 C C . PHE C 1 229 ? 64.260 1.551 13.188 1.00 115.01 209 PHE C C 1
ATOM 8676 O O . PHE C 1 229 ? 64.628 2.727 13.124 1.00 113.18 209 PHE C O 1
ATOM 8684 N N . THR C 1 230 ? 64.274 0.849 14.318 1.00 118.33 210 THR C N 1
ATOM 8685 C CA . THR C 1 230 ? 64.697 1.440 15.585 1.00 120.06 210 THR C CA 1
ATOM 8686 C C . THR C 1 230 ? 65.629 0.516 16.364 1.00 123.54 210 THR C C 1
ATOM 8687 O O . THR C 1 230 ? 65.993 -0.558 15.889 1.00 124.62 210 THR C O 1
ATOM 8691 N N . GLY C 1 231 ? 66.013 0.944 17.563 1.00 126.17 211 GLY C N 1
ATOM 8692 C CA . GLY C 1 231 ? 66.885 0.153 18.411 1.00 130.28 211 GLY C CA 1
ATOM 8693 C C . GLY C 1 231 ? 68.324 0.614 18.330 1.00 131.69 211 GLY C C 1
ATOM 8694 O O . GLY C 1 231 ? 68.647 1.528 17.569 1.00 125.75 211 GLY C O 1
ATOM 8695 N N . ASP C 1 232 ? 69.191 -0.014 19.119 1.00 139.62 212 ASP C N 1
ATOM 8696 C CA . ASP C 1 232 ? 70.608 0.339 19.118 1.00 143.37 212 ASP C CA 1
ATOM 8697 C C . ASP C 1 232 ? 71.232 0.052 17.753 1.00 142.89 212 ASP C C 1
ATOM 8698 O O . ASP C 1 232 ? 72.122 0.775 17.304 1.00 139.98 212 ASP C O 1
ATOM 8703 N N . THR C 1 233 ? 70.765 -1.010 17.100 1.00 144.37 213 THR C N 1
ATOM 8704 C CA . THR C 1 233 ? 71.050 -1.213 15.684 1.00 142.06 213 THR C CA 1
ATOM 8705 C C . THR C 1 233 ? 69.801 -0.810 14.923 1.00 137.65 213 THR C C 1
ATOM 8706 O O . THR C 1 233 ? 68.790 -1.511 14.951 1.00 140.46 213 THR C O 1
ATOM 8710 N N . ALA C 1 234 ? 69.880 0.324 14.240 1.00 129.29 214 ALA C N 1
ATOM 8711 C CA . ALA C 1 234 ? 68.727 0.882 13.555 1.00 124.41 214 ALA C CA 1
ATOM 8712 C C . ALA C 1 234 ? 69.066 1.095 12.094 1.00 125.04 214 ALA C C 1
ATOM 8713 O O . ALA C 1 234 ? 68.470 0.484 11.208 1.00 125.61 214 ALA C O 1
ATOM 8715 N N . LEU C 1 235 ? 70.035 1.972 11.855 1.00 125.21 215 LEU C N 1
ATOM 8716 C CA . LEU C 1 235 ? 70.481 2.285 10.505 1.00 121.15 215 LEU C CA 1
ATOM 8717 C C . LEU C 1 235 ? 71.133 1.070 9.852 1.00 122.91 215 LEU C C 1
ATOM 8718 O O . LEU C 1 235 ? 70.832 0.743 8.706 1.00 122.71 215 LEU C O 1
ATOM 8723 N N . ARG C 1 236 ? 72.020 0.400 10.582 1.00 125.67 216 ARG C N 1
ATOM 8724 C CA . ARG C 1 236 ? 72.660 -0.807 10.071 1.00 126.29 216 ARG C CA 1
ATOM 8725 C C . ARG C 1 236 ? 71.601 -1.815 9.630 1.00 127.10 216 ARG C C 1
ATOM 8726 O O . ARG C 1 236 ? 71.809 -2.574 8.684 1.00 126.86 216 ARG C O 1
ATOM 8734 N N . ASP C 1 237 ? 70.465 -1.813 10.327 1.00 127.12 217 ASP C N 1
ATOM 8735 C CA . ASP C 1 237 ? 69.330 -2.664 9.977 1.00 125.45 217 ASP C CA 1
ATOM 8736 C C . ASP C 1 237 ? 68.615 -2.144 8.736 1.00 122.04 217 ASP C C 1
ATOM 8737 O O . ASP C 1 237 ? 68.274 -2.910 7.835 1.00 121.31 217 ASP C O 1
ATOM 8742 N N . PHE C 1 238 ? 68.385 -0.835 8.706 1.00 120.74 218 PHE C N 1
ATOM 8743 C CA . PHE C 1 238 ? 67.697 -0.194 7.593 1.00 120.95 218 PHE C CA 1
ATOM 8744 C C . PHE C 1 238 ? 68.422 -0.465 6.283 1.00 124.75 218 PHE C C 1
ATOM 8745 O O . PHE C 1 238 ? 67.830 -0.972 5.330 1.00 125.33 218 PHE C O 1
ATOM 8761 N N . VAL C 1 240 ? 70.776 -2.666 5.481 1.00 126.80 220 VAL C N 1
ATOM 8762 C CA . VAL C 1 240 ? 70.823 -4.075 5.122 1.00 124.21 220 VAL C CA 1
ATOM 8763 C C . VAL C 1 240 ? 69.552 -4.490 4.379 1.00 122.59 220 VAL C C 1
ATOM 8764 O O . VAL C 1 240 ? 69.571 -5.423 3.577 1.00 122.70 220 VAL C O 1
ATOM 8768 N N . ASN C 1 241 ? 68.450 -3.791 4.644 1.00 122.58 221 ASN C N 1
ATOM 8769 C CA . ASN C 1 241 ? 67.184 -4.082 3.970 1.00 124.96 221 ASN C CA 1
ATOM 8770 C C . ASN C 1 241 ? 67.057 -3.483 2.568 1.00 124.19 221 ASN C C 1
ATOM 8771 O O . ASN C 1 241 ? 66.573 -4.144 1.652 1.00 123.14 221 ASN C O 1
ATOM 8776 N N . TYR C 1 242 ? 67.479 -2.232 2.404 1.00 125.45 222 TYR C N 1
ATOM 8777 C CA . TYR C 1 242 ? 67.445 -1.596 1.091 1.00 127.34 222 TYR C CA 1
ATOM 8778 C C . TYR C 1 242 ? 68.287 -2.407 0.122 1.00 133.24 222 TYR C C 1
ATOM 8779 O O . TYR C 1 242 ? 67.868 -2.691 -1.001 1.00 135.37 222 TYR C O 1
ATOM 8788 N N . PHE C 1 243 ? 69.474 -2.791 0.575 1.00 136.81 223 PHE C N 1
ATOM 8789 C CA . PHE C 1 243 ? 70.378 -3.596 -0.233 1.00 141.34 223 PHE C CA 1
ATOM 8790 C C . PHE C 1 243 ? 69.776 -4.957 -0.567 1.00 144.17 223 PHE C C 1
ATOM 8791 O O . PHE C 1 243 ? 70.255 -5.647 -1.462 1.00 147.33 223 PHE C O 1
ATOM 8799 N N . SER C 1 244 ? 68.737 -5.347 0.166 1.00 142.13 224 SER C N 1
ATOM 8800 C CA . SER C 1 244 ? 68.031 -6.597 -0.106 1.00 140.81 224 SER C CA 1
ATOM 8801 C C . SER C 1 244 ? 67.042 -6.444 -1.261 1.00 140.12 224 SER C C 1
ATOM 8802 O O . SER C 1 244 ? 66.912 -7.332 -2.105 1.00 140.40 224 SER C O 1
ATOM 8805 N N . ILE C 1 245 ? 66.350 -5.308 -1.287 1.00 138.45 225 ILE C N 1
ATOM 8806 C CA . ILE C 1 245 ? 65.310 -5.055 -2.278 1.00 137.54 225 ILE C CA 1
ATOM 8807 C C . ILE C 1 245 ? 65.907 -4.466 -3.552 1.00 136.86 225 ILE C C 1
ATOM 8808 O O . ILE C 1 245 ? 65.243 -4.385 -4.587 1.00 136.68 225 ILE C O 1
ATOM 8813 N N . VAL C 1 246 ? 67.166 -4.054 -3.462 1.00 137.39 226 VAL C N 1
ATOM 8814 C CA . VAL C 1 246 ? 67.864 -3.434 -4.582 1.00 137.93 226 VAL C CA 1
ATOM 8815 C C . VAL C 1 246 ? 69.028 -4.298 -5.063 1.00 143.36 226 VAL C C 1
ATOM 8816 O O . VAL C 1 246 ? 69.052 -4.738 -6.213 1.00 144.88 226 VAL C O 1
ATOM 8820 N N . LYS C 1 247 ? 69.996 -4.520 -4.179 1.00 146.49 227 LYS C N 1
ATOM 8821 C CA . LYS C 1 247 ? 71.176 -5.320 -4.498 1.00 148.67 227 LYS C CA 1
ATOM 8822 C C . LYS C 1 247 ? 71.918 -4.756 -5.703 1.00 148.25 227 LYS C C 1
ATOM 8823 O O . LYS C 1 247 ? 72.329 -3.599 -5.700 1.00 146.34 227 LYS C O 1
ATOM 8829 N N . SER C 1 248 ? 72.084 -5.574 -6.737 1.00 149.96 228 SER C N 1
ATOM 8830 C CA . SER C 1 248 ? 72.827 -5.154 -7.919 1.00 149.97 228 SER C CA 1
ATOM 8831 C C . SER C 1 248 ? 71.940 -4.472 -8.957 1.00 147.05 228 SER C C 1
ATOM 8832 O O . SER C 1 248 ? 72.437 -3.989 -9.976 1.00 146.13 228 SER C O 1
ATOM 8835 N N . LEU C 1 249 ? 70.638 -4.409 -8.694 1.00 144.30 229 LEU C N 1
ATOM 8836 C CA . LEU C 1 249 ? 69.724 -3.870 -9.689 1.00 140.58 229 LEU C CA 1
ATOM 8837 C C . LEU C 1 249 ? 70.225 -2.504 -10.113 1.00 138.78 229 LEU C C 1
ATOM 8838 O O . LEU C 1 249 ? 70.405 -1.615 -9.283 1.00 138.52 229 LEU C O 1
ATOM 8843 N N . ASP C 1 250 ? 70.450 -2.331 -11.409 1.00 137.49 230 ASP C N 1
ATOM 8844 C CA . ASP C 1 250 ? 70.737 -1.006 -11.918 1.00 133.56 230 ASP C CA 1
ATOM 8845 C C . ASP C 1 250 ? 69.404 -0.339 -12.177 1.00 127.85 230 ASP C C 1
ATOM 8846 O O . ASP C 1 250 ? 69.330 0.877 -12.345 1.00 123.63 230 ASP C O 1
ATOM 8851 N N . ASP C 1 251 ? 68.336 -1.132 -12.188 1.00 127.44 231 ASP C N 1
ATOM 8852 C CA . ASP C 1 251 ? 67.033 -0.512 -12.165 1.00 125.52 231 ASP C CA 1
ATOM 8853 C C . ASP C 1 251 ? 66.655 -0.434 -10.698 1.00 126.20 231 ASP C C 1
ATOM 8854 O O . ASP C 1 251 ? 66.167 -1.397 -10.094 1.00 126.50 231 ASP C O 1
ATOM 8859 N N . LEU C 1 252 ? 66.899 0.745 -10.141 1.00 124.54 232 LEU C N 1
ATOM 8860 C CA . LEU C 1 252 ? 66.320 1.189 -8.889 1.00 119.70 232 LEU C CA 1
ATOM 8861 C C . LEU C 1 252 ? 65.207 2.151 -9.250 1.00 121.39 232 LEU C C 1
ATOM 8862 O O . LEU C 1 252 ? 64.651 2.820 -8.390 1.00 123.90 232 LEU C O 1
ATOM 8867 N N . PHE C 1 253 ? 64.928 2.247 -10.545 1.00 120.67 233 PHE C N 1
ATOM 8868 C CA . PHE C 1 253 ? 64.060 3.288 -11.067 1.00 118.92 233 PHE C CA 1
ATOM 8869 C C . PHE C 1 253 ? 62.806 3.430 -10.217 1.00 119.67 233 PHE C C 1
ATOM 8870 O O . PHE C 1 253 ? 62.274 4.531 -10.074 1.00 119.91 233 PHE C O 1
ATOM 8878 N N . GLU C 1 254 ? 62.330 2.316 -9.665 1.00 119.21 234 GLU C N 1
ATOM 8879 C CA . GLU C 1 254 ? 61.164 2.340 -8.781 1.00 115.43 234 GLU C CA 1
ATOM 8880 C C . GLU C 1 254 ? 61.486 2.340 -7.273 1.00 113.37 234 GLU C C 1
ATOM 8881 O O . GLU C 1 254 ? 60.578 2.426 -6.447 1.00 112.92 234 GLU C O 1
ATOM 8887 N N . ASN C 1 255 ? 62.768 2.247 -6.917 1.00 112.64 235 ASN C N 1
ATOM 8888 C CA . ASN C 1 255 ? 63.195 2.406 -5.523 1.00 110.01 235 ASN C CA 1
ATOM 8889 C C . ASN C 1 255 ? 64.052 3.658 -5.317 1.00 104.68 235 ASN C C 1
ATOM 8890 O O . ASN C 1 255 ? 65.220 3.704 -5.710 1.00 104.79 235 ASN C O 1
ATOM 8895 N N . ARG C 1 256 ? 63.486 4.661 -4.664 1.00 100.73 236 ARG C N 1
ATOM 8896 C CA . ARG C 1 256 ? 64.238 5.872 -4.387 1.00 100.04 236 ARG C CA 1
ATOM 8897 C C . ARG C 1 256 ? 64.354 6.084 -2.887 1.00 103.73 236 ARG C C 1
ATOM 8898 O O . ARG C 1 256 ? 63.418 5.802 -2.141 1.00 105.80 236 ARG C O 1
ATOM 8906 N N . VAL C 1 257 ? 65.508 6.571 -2.445 1.00 105.44 237 VAL C N 1
ATOM 8907 C CA . VAL C 1 257 ? 65.690 6.946 -1.046 1.00 105.60 237 VAL C CA 1
ATOM 8908 C C . VAL C 1 257 ? 65.782 8.466 -0.932 1.00 100.95 237 VAL C C 1
ATOM 8909 O O . VAL C 1 257 ? 66.279 9.135 -1.840 1.00 100.49 237 VAL C O 1
ATOM 8921 N N . ALA C 1 259 ? 66.205 12.192 1.676 1.00 86.01 239 ALA C N 1
ATOM 8922 C CA . ALA C 1 259 ? 66.701 12.822 2.888 1.00 86.29 239 ALA C CA 1
ATOM 8923 C C . ALA C 1 259 ? 66.413 14.309 2.783 1.00 86.23 239 ALA C C 1
ATOM 8924 O O . ALA C 1 259 ? 66.208 14.822 1.688 1.00 88.14 239 ALA C O 1
ATOM 8926 N N . PHE C 1 260 ? 66.408 15.009 3.909 1.00 85.15 240 PHE C N 1
ATOM 8927 C CA . PHE C 1 260 ? 66.149 16.440 3.880 1.00 84.40 240 PHE C CA 1
ATOM 8928 C C . PHE C 1 260 ? 67.355 17.146 3.291 1.00 86.22 240 PHE C C 1
ATOM 8929 O O . PHE C 1 260 ? 67.273 17.771 2.237 1.00 87.03 240 PHE C O 1
ATOM 8937 N N . THR C 1 261 ? 68.475 17.045 3.996 1.00 89.48 241 THR C N 1
ATOM 8938 C CA . THR C 1 261 ? 69.710 17.705 3.606 1.00 91.80 241 THR C CA 1
ATOM 8939 C C . THR C 1 261 ? 70.382 17.005 2.435 1.00 92.03 241 THR C C 1
ATOM 8940 O O . THR C 1 261 ? 70.295 15.784 2.296 1.00 91.25 241 THR C O 1
ATOM 8944 N N . ASN C 1 262 ? 71.056 17.788 1.598 1.00 93.69 242 ASN C N 1
ATOM 8945 C CA . ASN C 1 262 ? 71.870 17.241 0.522 1.00 93.69 242 ASN C CA 1
ATOM 8946 C C . ASN C 1 262 ? 72.960 16.360 1.101 1.00 99.67 242 ASN C C 1
ATOM 8947 O O . ASN C 1 262 ? 73.209 15.259 0.619 1.00 103.68 242 ASN C O 1
ATOM 8952 N N . LYS C 1 263 ? 73.606 16.867 2.144 1.00 100.05 243 LYS C N 1
ATOM 8953 C CA . LYS C 1 263 ? 74.717 16.186 2.797 1.00 100.32 243 LYS C CA 1
ATOM 8954 C C . LYS C 1 263 ? 74.391 14.743 3.177 1.00 94.98 243 LYS C C 1
ATOM 8955 O O . LYS C 1 263 ? 75.265 13.875 3.150 1.00 93.59 243 LYS C O 1
ATOM 8961 N N . SER C 1 264 ? 73.137 14.495 3.545 1.00 90.84 244 SER C N 1
ATOM 8962 C CA . SER C 1 264 ? 72.690 13.147 3.879 1.00 89.44 244 SER C CA 1
ATOM 8963 C C . SER C 1 264 ? 72.415 12.331 2.624 1.00 87.10 244 SER C C 1
ATOM 8964 O O . SER C 1 264 ? 72.710 11.141 2.571 1.00 86.78 244 SER C O 1
ATOM 8967 N N . VAL C 1 265 ? 71.843 12.974 1.615 1.00 88.43 245 VAL C N 1
ATOM 8968 C CA . VAL C 1 265 ? 71.631 12.320 0.333 1.00 92.27 245 VAL C CA 1
ATOM 8969 C C . VAL C 1 265 ? 72.972 11.897 -0.259 1.00 99.92 245 VAL C C 1
ATOM 8970 O O . VAL C 1 265 ? 73.115 10.783 -0.758 1.00 104.32 245 VAL C O 1
ATOM 8974 N N . ASP C 1 266 ? 73.951 12.797 -0.190 1.00 101.72 246 ASP C N 1
ATOM 8975 C CA . ASP C 1 266 ? 75.289 12.548 -0.725 1.00 102.88 246 ASP C CA 1
ATOM 8976 C C . ASP C 1 266 ? 76.001 11.410 -0.004 1.00 104.19 246 ASP C C 1
ATOM 8977 O O . ASP C 1 266 ? 76.616 10.554 -0.641 1.00 105.87 246 ASP C O 1
ATOM 8982 N N . LYS C 1 267 ? 75.930 11.414 1.325 1.00 103.24 247 LYS C N 1
ATOM 8983 C CA . LYS C 1 267 ? 76.477 10.321 2.122 1.00 102.42 247 LYS C CA 1
ATOM 8984 C C . LYS C 1 267 ? 75.793 9.001 1.760 1.00 100.30 247 LYS C C 1
ATOM 8985 O O . LYS C 1 267 ? 76.443 7.957 1.689 1.00 101.42 247 LYS C O 1
ATOM 8991 N N . LEU C 1 268 ? 74.482 9.056 1.530 1.00 94.91 248 LEU C N 1
ATOM 8992 C CA . LEU C 1 268 ? 73.704 7.860 1.215 1.00 92.15 248 LEU C CA 1
ATOM 8993 C C . LEU C 1 268 ? 74.097 7.265 -0.131 1.00 96.51 248 LEU C C 1
ATOM 8994 O O . LEU C 1 268 ? 74.391 6.075 -0.231 1.00 98.94 248 LEU C O 1
ATOM 8999 N N . ASN C 1 269 ? 74.104 8.099 -1.165 1.00 97.95 249 ASN C N 1
ATOM 9000 C CA . ASN C 1 269 ? 74.448 7.646 -2.506 1.00 99.43 249 ASN C CA 1
ATOM 9001 C C . ASN C 1 269 ? 75.759 6.872 -2.550 1.00 101.13 249 ASN C C 1
ATOM 9002 O O . ASN C 1 269 ? 75.803 5.741 -3.028 1.00 102.85 249 ASN C O 1
ATOM 9007 N N . SER C 1 270 ? 76.822 7.483 -2.040 1.00 101.96 250 SER C N 1
ATOM 9008 C CA . SER C 1 270 ? 78.156 6.894 -2.124 1.00 104.21 250 SER C CA 1
ATOM 9009 C C . SER C 1 270 ? 78.221 5.475 -1.561 1.00 106.76 250 SER C C 1
ATOM 9010 O O . SER C 1 270 ? 78.937 4.624 -2.096 1.00 108.90 250 SER C O 1
ATOM 9013 N N . ILE C 1 271 ? 77.480 5.221 -0.486 1.00 105.67 251 ILE C N 1
ATOM 9014 C CA . ILE C 1 271 ? 77.461 3.889 0.114 1.00 106.11 251 ILE C CA 1
ATOM 9015 C C . ILE C 1 271 ? 76.635 2.942 -0.745 1.00 106.08 251 ILE C C 1
ATOM 9016 O O . ILE C 1 271 ? 76.958 1.761 -0.875 1.00 107.06 251 ILE C O 1
ATOM 9021 N N . ILE C 1 272 ? 75.564 3.472 -1.327 1.00 104.30 252 ILE C N 1
ATOM 9022 C CA . ILE C 1 272 ? 74.695 2.686 -2.193 1.00 106.27 252 ILE C CA 1
ATOM 9023 C C . ILE C 1 272 ? 75.411 2.309 -3.491 1.00 111.17 252 ILE C C 1
ATOM 9024 O O . ILE C 1 272 ? 75.231 1.208 -4.006 1.00 115.15 252 ILE C O 1
ATOM 9029 N N . ARG C 1 273 ? 76.234 3.217 -4.008 1.00 109.94 253 ARG C N 1
ATOM 9030 C CA . ARG C 1 273 ? 76.980 2.962 -5.238 1.00 107.82 253 ARG C CA 1
ATOM 9031 C C . ARG C 1 273 ? 78.130 1.983 -5.020 1.00 109.96 253 ARG C C 1
ATOM 9032 O O . ARG C 1 273 ? 78.366 1.103 -5.845 1.00 110.50 253 ARG C O 1
ATOM 9040 N N . LYS C 1 274 ? 78.835 2.132 -3.902 1.00 112.30 254 LYS C N 1
ATOM 9041 C CA . LYS C 1 274 ? 79.968 1.266 -3.591 1.00 116.76 254 LYS C CA 1
ATOM 9042 C C . LYS C 1 274 ? 79.519 -0.179 -3.386 1.00 117.92 254 LYS C C 1
ATOM 9043 O O . LYS C 1 274 ? 80.342 -1.095 -3.294 1.00 118.37 254 LYS C O 1
ATOM 9049 N N . LYS C 1 275 ? 78.205 -0.373 -3.323 1.00 117.66 255 LYS C N 1
ATOM 9050 C CA . LYS C 1 275 ? 77.623 -1.698 -3.140 1.00 120.75 255 LYS C CA 1
ATOM 9051 C C . LYS C 1 275 ? 77.070 -2.252 -4.449 1.00 121.67 255 LYS C C 1
ATOM 9052 O O . LYS C 1 275 ? 77.526 -3.291 -4.925 1.00 123.69 255 LYS C O 1
ATOM 9058 N N . ILE C 1 276 ? 76.085 -1.561 -5.019 1.00 121.52 256 ILE C N 1
ATOM 9059 C CA . ILE C 1 276 ? 75.431 -2.021 -6.243 1.00 124.22 256 ILE C CA 1
ATOM 9060 C C . ILE C 1 276 ? 76.462 -2.469 -7.270 1.00 130.00 256 ILE C C 1
ATOM 9061 O O . ILE C 1 276 ? 76.604 -3.661 -7.548 1.00 133.82 256 ILE C O 1
ATOM 9066 N N . PHE C 1 277 ? 77.177 -1.502 -7.830 1.00 130.56 257 PHE C N 1
ATOM 9067 C CA . PHE C 1 277 ? 78.317 -1.781 -8.687 1.00 134.30 257 PHE C CA 1
ATOM 9068 C C . PHE C 1 277 ? 79.532 -1.308 -7.916 1.00 134.80 257 PHE C C 1
ATOM 9069 O O . PHE C 1 277 ? 79.744 -0.104 -7.775 1.00 131.76 257 PHE C O 1
ATOM 9077 N N . GLU C 1 278 ? 80.339 -2.243 -7.422 1.00 138.34 258 GLU C N 1
ATOM 9078 C CA . GLU C 1 278 ? 81.338 -1.862 -6.435 1.00 138.78 258 GLU C CA 1
ATOM 9079 C C . GLU C 1 278 ? 82.396 -1.007 -7.103 1.00 139.28 258 GLU C C 1
ATOM 9080 O O . GLU C 1 278 ? 83.100 -1.462 -8.004 1.00 141.04 258 GLU C O 1
ATOM 9086 N N . THR C 1 279 ? 82.511 0.230 -6.632 1.00 137.56 259 THR C N 1
ATOM 9087 C CA . THR C 1 279 ? 83.500 1.167 -7.138 1.00 136.70 259 THR C CA 1
ATOM 9088 C C . THR C 1 279 ? 83.801 2.238 -6.105 1.00 132.55 259 THR C C 1
ATOM 9089 O O . THR C 1 279 ? 82.948 2.587 -5.288 1.00 129.92 259 THR C O 1
ATOM 9093 N N . ASP C 1 280 ? 85.020 2.757 -6.141 1.00 132.55 260 ASP C N 1
ATOM 9094 C CA . ASP C 1 280 ? 85.333 3.989 -5.436 1.00 132.19 260 ASP C CA 1
ATOM 9095 C C . ASP C 1 280 ? 85.325 5.174 -6.396 1.00 129.34 260 ASP C C 1
ATOM 9096 O O . ASP C 1 280 ? 85.622 6.305 -6.010 1.00 128.99 260 ASP C O 1
ATOM 9101 N N . LYS C 1 281 ? 84.997 4.901 -7.655 1.00 126.97 261 LYS C N 1
ATOM 9102 C CA . LYS C 1 281 ? 84.860 5.964 -8.641 1.00 124.10 261 LYS C CA 1
ATOM 9103 C C . LYS C 1 281 ? 83.574 6.746 -8.388 1.00 117.23 261 LYS C C 1
ATOM 9104 O O . LYS C 1 281 ? 82.494 6.165 -8.271 1.00 114.79 261 LYS C O 1
ATOM 9110 N N . ASP C 1 282 ? 83.702 8.066 -8.299 1.00 113.74 262 ASP C N 1
ATOM 9111 C CA . ASP C 1 282 ? 82.553 8.938 -8.101 1.00 110.87 262 ASP C CA 1
ATOM 9112 C C . ASP C 1 282 ? 81.542 8.745 -9.221 1.00 108.70 262 ASP C C 1
ATOM 9113 O O . ASP C 1 282 ? 80.343 8.936 -9.030 1.00 106.56 262 ASP C O 1
ATOM 9118 N N . PHE C 1 283 ? 82.039 8.359 -10.393 1.00 110.92 263 PHE C N 1
ATOM 9119 C CA . PHE C 1 283 ? 81.182 8.103 -11.546 1.00 110.07 263 PHE C CA 1
ATOM 9120 C C . PHE C 1 283 ? 81.601 6.846 -12.302 1.00 109.88 263 PHE C C 1
ATOM 9121 O O . PHE C 1 283 ? 82.788 6.540 -12.417 1.00 109.82 263 PHE C O 1
ATOM 9129 N N . ILE C 1 284 ? 80.615 6.123 -12.820 1.00 108.85 264 ILE C N 1
ATOM 9130 C CA . ILE C 1 284 ? 80.874 4.879 -13.530 1.00 111.43 264 ILE C CA 1
ATOM 9131 C C . ILE C 1 284 ? 80.390 4.976 -14.973 1.00 110.87 264 ILE C C 1
ATOM 9132 O O . ILE C 1 284 ? 79.475 5.742 -15.278 1.00 110.69 264 ILE C O 1
ATOM 9137 N N . VAL C 1 285 ? 81.010 4.206 -15.861 1.00 110.36 265 VAL C N 1
ATOM 9138 C CA . VAL C 1 285 ? 80.560 4.139 -17.245 1.00 108.27 265 VAL C CA 1
ATOM 9139 C C . VAL C 1 285 ? 79.249 3.366 -17.340 1.00 109.64 265 VAL C C 1
ATOM 9140 O O . VAL C 1 285 ? 79.142 2.238 -16.855 1.00 110.84 265 VAL C O 1
ATOM 9144 N N . GLY C 1 286 ? 78.250 3.984 -17.961 1.00 108.87 266 GLY C N 1
ATOM 9145 C CA . GLY C 1 286 ? 76.950 3.361 -18.118 1.00 108.82 266 GLY C CA 1
ATOM 9146 C C . GLY C 1 286 ? 75.953 3.794 -17.061 1.00 106.55 266 GLY C C 1
ATOM 9147 O O . GLY C 1 286 ? 74.748 3.594 -17.220 1.00 103.86 266 GLY C O 1
ATOM 9148 N N . GLU C 1 287 ? 76.456 4.391 -15.983 1.00 107.90 267 GLU C N 1
ATOM 9149 C CA . GLU C 1 287 ? 75.609 4.812 -14.868 1.00 107.76 267 GLU C CA 1
ATOM 9150 C C . GLU C 1 287 ? 74.668 5.945 -15.258 1.00 106.20 267 GLU C C 1
ATOM 9151 O O . GLU C 1 287 ? 75.048 6.861 -15.989 1.00 106.55 267 GLU C O 1
ATOM 9157 N N . ILE C 1 288 ? 73.438 5.878 -14.758 1.00 103.60 268 ILE C N 1
ATOM 9158 C CA . ILE C 1 288 ? 72.461 6.935 -14.982 1.00 102.29 268 ILE C CA 1
ATOM 9159 C C . ILE C 1 288 ? 72.497 7.935 -13.828 1.00 102.37 268 ILE C C 1
ATOM 9160 O O . ILE C 1 288 ? 72.573 7.545 -12.661 1.00 105.03 268 ILE C O 1
ATOM 9165 N N . ILE C 1 289 ? 72.460 9.223 -14.161 1.00 97.78 269 ILE C N 1
ATOM 9166 C CA . ILE C 1 289 ? 72.485 10.285 -13.158 1.00 90.40 269 ILE C CA 1
ATOM 9167 C C . ILE C 1 289 ? 71.464 11.369 -13.483 1.00 87.41 269 ILE C C 1
ATOM 9168 O O . ILE C 1 289 ? 70.744 11.268 -14.475 1.00 89.35 269 ILE C O 1
ATOM 9173 N N . VAL C 1 290 ? 71.396 12.401 -12.648 1.00 84.55 270 VAL C N 1
ATOM 9174 C CA . VAL C 1 290 ? 70.350 13.414 -12.788 1.00 83.74 270 VAL C CA 1
ATOM 9175 C C . VAL C 1 290 ? 70.874 14.844 -12.708 1.00 83.21 270 VAL C C 1
ATOM 9176 O O . VAL C 1 290 ? 71.609 15.196 -11.787 1.00 82.41 270 VAL C O 1
ATOM 9188 N N . GLN C 1 292 ? 71.077 18.531 -11.809 1.00 87.20 272 GLN C N 1
ATOM 9189 C CA . GLN C 1 292 ? 70.569 19.406 -10.758 1.00 90.60 272 GLN C CA 1
ATOM 9190 C C . GLN C 1 292 ? 70.204 20.788 -11.290 1.00 90.76 272 GLN C C 1
ATOM 9191 O O . GLN C 1 292 ? 69.425 21.517 -10.678 1.00 91.41 272 GLN C O 1
ATOM 9197 N N . GLU C 1 293 ? 70.775 21.136 -12.439 1.00 91.23 273 GLU C N 1
ATOM 9198 C CA . GLU C 1 293 ? 70.483 22.397 -13.109 1.00 89.08 273 GLU C CA 1
ATOM 9199 C C . GLU C 1 293 ? 70.359 22.150 -14.607 1.00 88.42 273 GLU C C 1
ATOM 9200 O O . GLU C 1 293 ? 70.833 21.134 -15.118 1.00 88.78 273 GLU C O 1
ATOM 9206 N N . PRO C 1 294 ? 69.707 23.072 -15.319 1.00 86.77 274 PRO C N 1
ATOM 9207 C CA . PRO C 1 294 ? 69.563 22.892 -16.763 1.00 86.52 274 PRO C CA 1
ATOM 9208 C C . PRO C 1 294 ? 70.893 23.100 -17.477 1.00 84.95 274 PRO C C 1
ATOM 9209 O O . PRO C 1 294 ? 71.639 24.011 -17.122 1.00 83.77 274 PRO C O 1
ATOM 9213 N N . LEU C 1 295 ? 71.180 22.261 -18.468 1.00 87.47 275 LEU C N 1
ATOM 9214 C CA . LEU C 1 295 ? 72.387 22.400 -19.277 1.00 91.09 275 LEU C CA 1
ATOM 9215 C C . LEU C 1 295 ? 72.086 23.240 -20.511 1.00 101.12 275 LEU C C 1
ATOM 9216 O O . LEU C 1 295 ? 71.080 23.029 -21.187 1.00 105.70 275 LEU C O 1
ATOM 9221 N N . PHE C 1 296 ? 72.966 24.184 -20.814 1.00 105.28 276 PHE C N 1
ATOM 9222 C CA . PHE C 1 296 ? 72.769 25.045 -21.968 1.00 108.81 276 PHE C CA 1
ATOM 9223 C C . PHE C 1 296 ? 73.885 24.906 -22.992 1.00 109.97 276 PHE C C 1
ATOM 9224 O O . PHE C 1 296 ? 74.854 24.175 -22.797 1.00 113.58 276 PHE C O 1
ATOM 9232 N N . LYS C 1 297 ? 73.720 25.624 -24.092 1.00 107.39 277 LYS C N 1
ATOM 9233 C CA . LYS C 1 297 ? 74.770 25.833 -25.066 1.00 105.19 277 LYS C CA 1
ATOM 9234 C C . LYS C 1 297 ? 74.727 27.330 -25.291 1.00 103.13 277 LYS C C 1
ATOM 9235 O O . LYS C 1 297 ? 73.731 27.851 -25.783 1.00 105.06 277 LYS C O 1
ATOM 9241 N N . THR C 1 298 ? 75.785 28.036 -24.918 1.00 99.72 27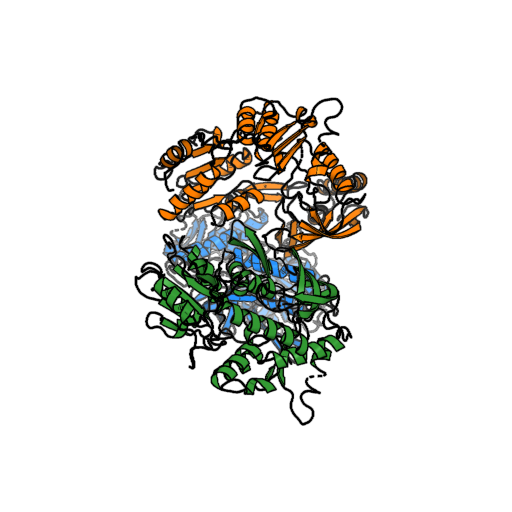8 THR C N 1
ATOM 9242 C CA . THR C 1 298 ? 75.755 29.489 -25.017 1.00 96.90 278 THR C CA 1
ATOM 9243 C C . THR C 1 298 ? 76.752 29.983 -26.054 1.00 96.40 278 THR C C 1
ATOM 9244 O O . THR C 1 298 ? 77.938 29.653 -26.000 1.00 96.99 278 THR C O 1
ATOM 9248 N N . TYR C 1 299 ? 76.259 30.783 -26.993 1.00 95.09 279 TYR C N 1
ATOM 9249 C CA . TYR C 1 299 ? 77.062 31.237 -28.119 1.00 98.72 279 TYR C CA 1
ATOM 9250 C C . TYR C 1 299 ? 77.378 32.726 -28.049 1.00 104.25 279 TYR C C 1
ATOM 9251 O O . TYR C 1 299 ? 76.641 33.502 -27.443 1.00 103.67 279 TYR C O 1
ATOM 9260 N N . LYS C 1 300 ? 78.490 33.114 -28.666 1.00 110.59 280 LYS C N 1
ATOM 9261 C CA . LYS C 1 300 ? 78.890 34.514 -28.705 1.00 117.36 280 LYS C CA 1
ATOM 9262 C C . LYS C 1 300 ? 78.528 35.136 -30.050 1.00 116.79 280 LYS C C 1
ATOM 9263 O O . LYS C 1 300 ? 79.152 34.845 -31.069 1.00 117.12 280 LYS C O 1
ATOM 9269 N N . ILE C 1 301 ? 77.520 36.004 -30.041 1.00 116.17 281 ILE C N 1
ATOM 9270 C CA . ILE C 1 301 ? 77.027 36.623 -31.267 1.00 117.73 281 ILE C CA 1
ATOM 9271 C C . ILE C 1 301 ? 76.819 38.125 -31.114 1.00 118.74 281 ILE C C 1
ATOM 9272 O O . ILE C 1 301 ? 75.997 38.569 -30.312 1.00 115.24 281 ILE C O 1
ATOM 9277 N N . ASP C 1 302 ? 77.576 38.899 -31.887 1.00 124.15 282 ASP C N 1
ATOM 9278 C CA . ASP C 1 302 ? 77.449 40.353 -31.895 1.00 128.70 282 ASP C CA 1
ATOM 9279 C C . ASP C 1 302 ? 77.261 40.921 -30.491 1.00 125.50 282 ASP C C 1
ATOM 9280 O O . ASP C 1 302 ? 76.219 41.496 -30.178 1.00 125.47 282 ASP C O 1
ATOM 9285 N N . GLY C 1 303 ? 78.279 40.756 -29.652 1.00 123.48 283 GLY C N 1
ATOM 9286 C CA . GLY C 1 303 ? 78.240 41.260 -28.292 1.00 123.94 283 GLY C CA 1
ATOM 9287 C C . GLY C 1 303 ? 77.017 40.825 -27.505 1.00 125.45 283 GLY C C 1
ATOM 9288 O O . GLY C 1 303 ? 76.512 41.574 -26.669 1.00 124.95 283 GLY C O 1
ATOM 9289 N N . LYS C 1 304 ? 76.532 39.617 -27.773 1.00 127.95 284 LYS C N 1
ATOM 9290 C CA . LYS C 1 304 ? 75.395 39.073 -27.036 1.00 128.76 284 LYS C CA 1
ATOM 9291 C C . LYS C 1 304 ? 75.492 37.568 -26.834 1.00 128.85 284 LYS C C 1
ATOM 9292 O O . LYS C 1 304 ? 76.047 36.856 -27.673 1.00 131.44 284 LYS C O 1
ATOM 9298 N N . PRO C 1 305 ? 74.971 37.081 -25.701 1.00 125.78 285 PRO C N 1
ATOM 9299 C CA . PRO C 1 305 ? 74.701 35.651 -25.543 1.00 122.16 285 PRO C CA 1
ATOM 9300 C C . PRO C 1 305 ? 73.399 35.251 -26.239 1.00 120.16 285 PRO C C 1
ATOM 9301 O O . PRO C 1 305 ? 72.444 36.029 -26.263 1.00 119.40 285 PRO C O 1
ATOM 9305 N N . VAL C 1 306 ? 73.381 34.048 -26.803 1.00 117.77 286 VAL C N 1
ATOM 9306 C CA . VAL C 1 306 ? 72.151 33.374 -27.203 1.00 114.06 286 VAL C CA 1
ATOM 9307 C C . VAL C 1 306 ? 72.373 31.910 -26.874 1.00 113.59 286 VAL C C 1
ATOM 9308 O O . VAL C 1 306 ? 73.454 31.374 -27.124 1.00 115.55 286 VAL C O 1
ATOM 9312 N N . SER C 1 307 ? 71.365 31.264 -26.302 1.00 109.75 287 SER C N 1
ATOM 9313 C CA . SER C 1 307 ? 71.551 29.908 -25.803 1.00 105.24 287 SER C CA 1
ATOM 9314 C C . SER C 1 307 ? 70.411 28.958 -26.153 1.00 103.01 287 SER C C 1
ATOM 9315 O O . SER C 1 307 ? 69.251 29.359 -26.218 1.00 101.70 287 SER C O 1
ATOM 9318 N N . GLU C 1 308 ? 70.764 27.697 -26.391 1.00 103.38 288 GLU C N 1
ATOM 9319 C CA . GLU C 1 308 ? 69.784 26.641 -26.614 1.00 105.51 288 GLU C CA 1
ATOM 9320 C C . GLU C 1 308 ? 69.903 25.604 -25.502 1.00 104.02 288 GLU C C 1
ATOM 9321 O O . GLU C 1 308 ? 70.981 25.409 -24.941 1.00 101.29 288 GLU C O 1
ATOM 9327 N N . ILE C 1 309 ? 68.798 24.931 -25.196 1.00 104.72 289 ILE C N 1
ATOM 9328 C CA . ILE C 1 309 ? 68.753 24.024 -24.056 1.00 105.05 289 ILE C CA 1
ATOM 9329 C C . ILE C 1 309 ? 69.117 22.595 -24.445 1.00 104.54 289 ILE C C 1
ATOM 9330 O O . ILE C 1 309 ? 68.388 21.942 -25.190 1.00 105.74 289 ILE C O 1
ATOM 9335 N N . ILE C 1 310 ? 70.254 22.119 -23.943 1.00 102.80 290 ILE C N 1
ATOM 9336 C CA . ILE C 1 310 ? 70.675 20.738 -24.161 1.00 103.37 290 ILE C CA 1
ATOM 9337 C C . ILE C 1 310 ? 69.951 19.758 -23.238 1.00 104.87 290 ILE C C 1
ATOM 9338 O O . ILE C 1 310 ? 69.405 18.753 -23.689 1.00 108.84 290 ILE C O 1
ATOM 9343 N N . PHE C 1 311 ? 69.936 20.068 -21.945 1.00 101.58 291 PHE C N 1
ATOM 9344 C CA . PHE C 1 311 ? 69.346 19.186 -20.943 1.00 98.67 291 PHE C CA 1
ATOM 9345 C C . PHE C 1 311 ? 68.473 19.980 -19.982 1.00 100.12 291 PHE C C 1
ATOM 9346 O O . PHE C 1 311 ? 68.896 20.998 -19.440 1.00 98.96 291 PHE C O 1
ATOM 9354 N N . ASN C 1 312 ? 67.250 19.512 -19.772 1.00 103.80 292 ASN C N 1
ATOM 9355 C CA . ASN C 1 312 ? 66.345 20.175 -18.848 1.00 105.89 292 ASN C CA 1
ATOM 9356 C C . ASN C 1 312 ? 66.713 19.866 -17.404 1.00 103.43 292 ASN C C 1
ATOM 9357 O O . ASN C 1 312 ? 67.258 18.803 -17.111 1.00 105.19 292 ASN C O 1
ATOM 9362 N N . ASN C 1 313 ? 66.431 20.797 -16.499 1.00 99.23 293 ASN C N 1
ATOM 9363 C CA . ASN C 1 313 ? 66.630 20.523 -15.085 1.00 95.14 293 ASN C CA 1
ATOM 9364 C C . ASN C 1 313 ? 65.822 19.293 -14.697 1.00 92.42 293 ASN C C 1
ATOM 9365 O O . ASN C 1 313 ? 64.614 19.244 -14.914 1.00 92.67 293 ASN C O 1
ATOM 9370 N N . GLY C 1 314 ? 66.487 18.298 -14.126 1.00 91.76 294 GLY C N 1
ATOM 9371 C CA . GLY C 1 314 ? 65.805 17.083 -13.726 1.00 94.12 294 GLY C CA 1
ATOM 9372 C C . GLY C 1 314 ? 65.871 16.008 -14.789 1.00 97.65 294 GLY C C 1
ATOM 9373 O O . GLY C 1 314 ? 65.490 14.865 -14.546 1.00 101.22 294 GLY C O 1
ATOM 9374 N N . GLN C 1 315 ? 66.347 16.371 -15.975 1.00 97.89 295 GLN C N 1
ATOM 9375 C CA . GLN C 1 315 ? 66.537 15.387 -17.031 1.00 104.26 295 GLN C CA 1
ATOM 9376 C C . GLN C 1 315 ? 67.550 14.345 -16.578 1.00 105.11 295 GLN C C 1
ATOM 9377 O O . GLN C 1 315 ? 68.538 14.678 -15.926 1.00 105.41 295 GLN C O 1
ATOM 9383 N N . LEU C 1 316 ? 67.305 13.085 -16.925 1.00 105.21 296 LEU C N 1
ATOM 9384 C CA . LEU C 1 316 ? 68.220 12.007 -16.565 1.00 105.52 296 LEU C CA 1
ATOM 9385 C C . LEU C 1 316 ? 69.099 11.657 -17.757 1.00 106.34 296 LEU C C 1
ATOM 9386 O O . LEU C 1 316 ? 68.660 11.741 -18.903 1.00 107.30 296 LEU C O 1
ATOM 9391 N N . VAL C 1 317 ? 70.342 11.273 -17.482 1.00 105.10 297 VAL C N 1
ATOM 9392 C CA . VAL C 1 317 ? 71.326 11.045 -18.534 1.00 104.25 297 VAL C CA 1
ATOM 9393 C C . VAL C 1 317 ? 72.201 9.821 -18.269 1.00 107.43 297 VAL C C 1
ATOM 9394 O O . VAL C 1 317 ? 72.431 9.448 -17.120 1.00 106.94 297 VAL C O 1
ATOM 9398 N N . ARG C 1 318 ? 72.693 9.204 -19.340 1.00 111.39 298 ARG C N 1
ATOM 9399 C CA . ARG C 1 318 ? 73.522 8.008 -19.225 1.00 115.87 298 ARG C CA 1
ATOM 9400 C C . ARG C 1 318 ? 74.996 8.311 -19.499 1.00 117.44 298 ARG C C 1
ATOM 9401 O O . ARG C 1 318 ? 75.332 8.954 -20.491 1.00 117.90 298 ARG C O 1
ATOM 9409 N N . ILE C 1 319 ? 75.871 7.844 -18.615 1.00 117.28 299 ILE C N 1
ATOM 9410 C CA . ILE C 1 319 ? 77.307 8.055 -18.770 1.00 116.54 299 ILE C CA 1
ATOM 9411 C C . ILE C 1 319 ? 77.893 7.170 -19.867 1.00 120.46 299 ILE C C 1
ATOM 9412 O O . ILE C 1 319 ? 77.647 5.965 -19.907 1.00 122.65 299 ILE C O 1
ATOM 9417 N N . ILE C 1 320 ? 78.671 7.776 -20.757 1.00 121.39 300 ILE C N 1
ATOM 9418 C CA . ILE C 1 320 ? 79.380 7.023 -21.784 1.00 123.75 300 ILE C CA 1
ATOM 9419 C C . ILE C 1 320 ? 80.863 6.934 -21.447 1.00 128.67 300 ILE C C 1
ATOM 9420 O O . ILE C 1 320 ? 81.366 5.869 -21.087 1.00 131.86 300 ILE C O 1
ATOM 9425 N N . GLU C 1 321 ? 81.554 8.063 -21.574 1.00 129.30 301 GLU C N 1
ATOM 9426 C CA . GLU C 1 321 ? 82.961 8.163 -21.209 1.00 129.78 301 GLU C CA 1
ATOM 9427 C C . GLU C 1 321 ? 83.105 8.978 -19.928 1.00 128.23 301 GLU C C 1
ATOM 9428 O O . GLU C 1 321 ? 82.591 10.093 -19.832 1.00 125.75 301 GLU C O 1
ATOM 9434 N N . ALA C 1 322 ? 83.797 8.415 -18.943 1.00 129.01 302 ALA C N 1
ATOM 9435 C CA . ALA C 1 322 ? 84.048 9.114 -17.686 1.00 125.89 302 ALA C CA 1
ATOM 9436 C C . ALA C 1 322 ? 85.543 9.137 -17.370 1.00 125.83 302 ALA C C 1
ATOM 9437 O O . ALA C 1 322 ? 86.178 8.091 -17.242 1.00 126.54 302 ALA C O 1
ATOM 9439 N N . GLU C 1 323 ? 86.097 10.339 -17.250 1.00 124.90 303 GLU C N 1
ATOM 9440 C CA . GLU C 1 323 ? 87.531 10.508 -17.043 1.00 126.58 303 GLU C CA 1
ATOM 9441 C C . GLU C 1 323 ? 87.791 11.672 -16.091 1.00 123.46 303 GLU C C 1
ATOM 9442 O O . GLU C 1 323 ? 87.109 12.694 -16.153 1.00 122.43 303 GLU C O 1
ATOM 9448 N N . TYR C 1 324 ? 88.769 11.508 -15.204 1.00 121.07 304 TYR C N 1
ATOM 9449 C CA . TYR C 1 324 ? 89.126 12.564 -14.262 1.00 116.91 304 TYR C CA 1
ATOM 9450 C C . TYR C 1 324 ? 90.379 13.292 -14.726 1.00 117.45 304 TYR C C 1
ATOM 9451 O O . TYR C 1 324 ? 91.416 12.675 -14.963 1.00 121.78 304 TYR C O 1
ATOM 9460 N N . THR C 1 325 ? 90.271 14.608 -14.867 1.00 114.08 305 THR C N 1
ATOM 9461 C CA . THR C 1 325 ? 91.409 15.442 -15.229 1.00 113.33 305 THR C CA 1
ATOM 9462 C C . THR C 1 325 ? 91.329 16.745 -14.452 1.00 113.71 305 THR C C 1
ATOM 9463 O O . THR C 1 325 ? 90.505 16.887 -13.549 1.00 111.39 305 THR C O 1
ATOM 9467 N N . SER C 1 326 ? 92.194 17.692 -14.793 1.00 116.39 306 SER C N 1
ATOM 9468 C CA . SER C 1 326 ? 92.091 19.030 -14.232 1.00 115.34 306 SER C CA 1
ATOM 9469 C C . SER C 1 326 ? 91.829 20.048 -15.335 1.00 110.05 306 SER C C 1
ATOM 9470 O O . SER C 1 326 ? 91.808 19.707 -16.519 1.00 109.91 306 SER C O 1
ATOM 9473 N N . THR C 1 327 ? 91.623 21.297 -14.936 1.00 105.68 307 THR C N 1
ATOM 9474 C CA . THR C 1 327 ? 91.474 22.395 -15.880 1.00 103.19 307 THR C CA 1
ATOM 9475 C C . THR C 1 327 ? 91.999 23.676 -15.257 1.00 106.99 307 THR C C 1
ATOM 9476 O O . THR C 1 327 ? 91.792 23.927 -14.071 1.00 107.99 307 THR C O 1
ATOM 9480 N N . PHE C 1 328 ? 92.679 24.489 -16.054 1.00 110.18 308 PHE C N 1
ATOM 9481 C CA . PHE C 1 328 ? 93.115 25.789 -15.576 1.00 113.50 308 PHE C CA 1
ATOM 9482 C C . PHE C 1 328 ? 92.023 26.813 -15.821 1.00 111.59 308 PHE C C 1
ATOM 9483 O O . PHE C 1 328 ? 91.456 26.881 -16.911 1.00 114.04 308 PHE C O 1
ATOM 9491 N N . VAL C 1 329 ? 91.720 27.600 -14.796 1.00 107.09 309 VAL C N 1
ATOM 9492 C CA . VAL C 1 329 ? 90.691 28.622 -14.905 1.00 102.07 309 VAL C CA 1
ATOM 9493 C C . VAL C 1 329 ? 91.265 30.002 -14.606 1.00 102.88 309 VAL C C 1
ATOM 9494 O O . VAL C 1 329 ? 92.007 30.186 -13.644 1.00 105.73 309 VAL C O 1
ATOM 9498 N N . LYS C 1 330 ? 90.934 30.967 -15.453 1.00 102.47 310 LYS C N 1
ATOM 9499 C CA . LYS C 1 330 ? 91.408 32.326 -15.274 1.00 106.89 310 LYS C CA 1
ATOM 9500 C C . LYS C 1 330 ? 90.304 33.294 -15.652 1.00 107.46 310 LYS C C 1
ATOM 9501 O O . LYS C 1 330 ? 89.384 32.947 -16.392 1.00 108.28 310 LYS C O 1
ATOM 9507 N N . ALA C 1 331 ? 90.402 34.511 -15.137 1.00 108.65 311 ALA C N 1
ATOM 9508 C CA . ALA C 1 331 ? 89.518 35.588 -15.547 1.00 110.42 311 ALA C CA 1
ATOM 9509 C C . ALA C 1 331 ? 90.376 36.817 -15.777 1.00 113.82 311 ALA C C 1
ATOM 9510 O O . ALA C 1 331 ? 91.341 37.048 -15.049 1.00 113.76 311 ALA C O 1
ATOM 9512 N N . ARG C 1 332 ? 90.036 37.608 -16.786 1.00 117.40 312 ARG C N 1
ATOM 9513 C CA . ARG C 1 332 ? 90.834 38.784 -17.082 1.00 123.17 312 ARG C CA 1
ATOM 9514 C C . ARG C 1 332 ? 90.666 39.782 -15.945 1.00 124.63 312 ARG C C 1
ATOM 9515 O O . ARG C 1 332 ? 89.559 40.234 -15.663 1.00 123.67 312 ARG C O 1
ATOM 9523 N N . GLY C 1 333 ? 91.775 40.141 -15.308 1.00 127.49 313 GLY C N 1
ATOM 9524 C CA . GLY C 1 333 ? 91.736 41.020 -14.153 1.00 131.73 313 GLY C CA 1
ATOM 9525 C C . GLY C 1 333 ? 91.919 40.300 -12.825 1.00 134.58 313 GLY C C 1
ATOM 9526 O O . GLY C 1 333 ? 91.812 40.911 -11.760 1.00 135.62 313 GLY C O 1
ATOM 9527 N N . VAL C 1 334 ? 92.184 38.997 -12.881 1.00 134.15 314 VAL C N 1
ATOM 9528 C CA . VAL C 1 334 ? 92.500 38.225 -11.680 1.00 130.55 314 VAL C CA 1
ATOM 9529 C C . VAL C 1 334 ? 93.820 37.470 -11.867 1.00 134.47 314 VAL C C 1
ATOM 9530 O O . VAL C 1 334 ? 94.077 36.916 -12.938 1.00 135.43 314 VAL C O 1
ATOM 9534 N N . PRO C 1 335 ? 94.655 37.432 -10.813 1.00 137.20 315 PRO C N 1
ATOM 9535 C CA . PRO C 1 335 ? 96.055 37.006 -10.939 1.00 138.98 315 PRO C CA 1
ATOM 9536 C C . PRO C 1 335 ? 96.251 35.541 -11.314 1.00 139.78 315 PRO C C 1
ATOM 9537 O O . PRO C 1 335 ? 95.657 34.651 -10.703 1.00 138.40 315 PRO C O 1
ATOM 9541 N N . GLY C 1 336 ? 97.100 35.307 -12.310 1.00 142.57 316 GLY C N 1
ATOM 9542 C CA . GLY C 1 336 ? 97.528 33.967 -12.667 1.00 144.86 316 GLY C CA 1
ATOM 9543 C C . GLY C 1 336 ? 96.402 33.016 -13.024 1.00 144.71 316 GLY C C 1
ATOM 9544 O O . GLY C 1 336 ? 95.295 33.436 -13.371 1.00 145.33 316 GLY C O 1
ATOM 9545 N N . GLU C 1 337 ? 96.696 31.723 -12.933 1.00 141.94 317 GLU C N 1
ATOM 9546 C CA . GLU C 1 337 ? 95.718 30.683 -13.229 1.00 136.13 317 GLU C CA 1
ATOM 9547 C C . GLU C 1 337 ? 95.447 29.819 -11.999 1.00 129.65 317 GLU C C 1
ATOM 9548 O O . GLU C 1 337 ? 96.313 29.653 -11.138 1.00 128.74 317 GLU C O 1
ATOM 9554 N N . TYR C 1 338 ? 94.234 29.283 -11.922 1.00 122.92 318 TYR C N 1
ATOM 9555 C CA . TYR C 1 338 ? 93.815 28.462 -10.793 1.00 116.05 318 TYR C CA 1
ATOM 9556 C C . TYR C 1 338 ? 93.453 27.075 -11.292 1.00 107.66 318 TYR C C 1
ATOM 9557 O O . TYR C 1 338 ? 92.736 26.936 -12.279 1.00 105.79 318 TYR C O 1
ATOM 9566 N N . LEU C 1 339 ? 93.943 26.045 -10.615 1.00 103.67 319 LEU C N 1
ATOM 9567 C CA . LEU C 1 339 ? 93.661 24.685 -11.049 1.00 102.57 319 LEU C CA 1
ATOM 9568 C C . LEU C 1 339 ? 92.521 24.054 -10.257 1.00 104.08 319 LEU C C 1
ATOM 9569 O O . LEU C 1 339 ? 92.549 24.013 -9.024 1.00 106.32 319 LEU C O 1
ATOM 9574 N N . ILE C 1 340 ? 91.516 23.567 -10.979 1.00 100.69 320 ILE C N 1
ATOM 9575 C CA . ILE C 1 340 ? 90.413 22.829 -10.378 1.00 95.00 320 ILE C CA 1
ATOM 9576 C C . ILE C 1 340 ? 90.348 21.427 -10.965 1.00 95.14 320 ILE C C 1
ATOM 9577 O O . ILE C 1 340 ? 90.233 21.265 -12.178 1.00 97.19 320 ILE C O 1
ATOM 9582 N N . ARG C 1 341 ? 90.429 20.417 -10.107 1.00 95.35 321 ARG C N 1
ATOM 9583 C CA . ARG C 1 341 ? 90.301 19.035 -10.547 1.00 97.70 321 ARG C CA 1
ATOM 9584 C C . ARG C 1 341 ? 88.825 18.653 -10.624 1.00 93.92 321 ARG C C 1
ATOM 9585 O O . ARG C 1 341 ? 88.093 18.736 -9.635 1.00 93.77 321 ARG C O 1
ATOM 9593 N N . HIS C 1 342 ? 88.395 18.230 -11.805 1.00 91.65 322 HIS C N 1
ATOM 9594 C CA . HIS C 1 342 ? 87.000 17.884 -12.032 1.00 89.65 322 HIS C CA 1
ATOM 9595 C C . HIS C 1 342 ? 86.894 16.570 -12.782 1.00 89.85 322 HIS C C 1
ATOM 9596 O O . HIS C 1 342 ? 87.891 15.881 -12.989 1.00 91.07 322 HIS C O 1
ATOM 9603 N N . TRP C 1 343 ? 85.675 16.218 -13.169 1.00 90.28 323 TRP C N 1
ATOM 9604 C CA . TRP C 1 343 ? 85.462 15.083 -14.052 1.00 95.57 323 TRP C CA 1
ATOM 9605 C C . TRP C 1 343 ? 85.101 15.571 -15.445 1.00 101.23 323 TRP C C 1
ATOM 9606 O O . TRP C 1 343 ? 84.403 16.573 -15.596 1.00 102.28 323 TRP C O 1
ATOM 9617 N N . ASP C 1 344 ? 85.592 14.868 -16.459 1.00 105.13 324 ASP C N 1
ATOM 9618 C CA . ASP C 1 344 ? 85.082 15.032 -17.812 1.00 106.15 324 ASP C CA 1
ATOM 9619 C C . ASP C 1 344 ? 84.131 13.873 -18.063 1.00 106.95 324 ASP C C 1
ATOM 9620 O O . ASP C 1 344 ? 84.543 12.714 -18.092 1.00 108.14 324 ASP C O 1
ATOM 9625 N N . LEU C 1 345 ? 82.850 14.187 -18.216 1.00 106.99 325 LEU C N 1
ATOM 9626 C CA . LEU C 1 345 ? 81.842 13.163 -18.439 1.00 109.18 325 LEU C CA 1
ATOM 9627 C C . LEU C 1 345 ? 81.039 13.430 -19.703 1.00 113.24 325 LEU C C 1
ATOM 9628 O O . LEU C 1 345 ? 80.288 14.402 -19.775 1.00 115.77 325 LEU C O 1
ATOM 9633 N N . THR C 1 346 ? 81.187 12.560 -20.696 1.00 113.25 326 THR C N 1
ATOM 9634 C CA . THR C 1 346 ? 80.361 12.644 -21.891 1.00 112.39 326 THR C CA 1
ATOM 9635 C C . THR C 1 346 ? 79.076 11.874 -21.614 1.00 107.58 326 THR C C 1
ATOM 9636 O O . THR C 1 346 ? 79.113 10.722 -21.178 1.00 105.80 326 THR C O 1
ATOM 9640 N N . VAL C 1 347 ? 77.937 12.510 -21.852 1.00 104.68 327 VAL C N 1
ATOM 9641 C CA . VAL C 1 347 ? 76.681 11.960 -21.370 1.00 104.10 327 VAL C CA 1
ATOM 9642 C C . VAL C 1 347 ? 75.519 12.168 -22.347 1.00 108.80 327 VAL C C 1
ATOM 9643 O O . VAL C 1 347 ? 75.368 13.244 -22.928 1.00 109.42 327 VAL C O 1
ATOM 9647 N N . GLU C 1 348 ? 74.707 11.127 -22.524 1.00 111.74 328 GLU C N 1
ATOM 9648 C CA . GLU C 1 348 ? 73.622 11.136 -23.507 1.00 112.72 328 GLU C CA 1
ATOM 9649 C C . GLU C 1 348 ? 72.251 11.145 -22.844 1.00 105.03 328 GLU C C 1
ATOM 9650 O O . GLU C 1 348 ? 72.081 10.621 -21.744 1.00 104.23 328 GLU C O 1
ATOM 9656 N N . THR C 1 349 ? 71.278 11.741 -23.525 1.00 99.19 329 THR C N 1
ATOM 9657 C CA . THR C 1 349 ? 69.912 11.818 -23.020 1.00 94.72 329 THR C CA 1
ATOM 9658 C C . THR C 1 349 ? 69.358 10.440 -22.697 1.00 98.67 329 THR C C 1
ATOM 9659 O O . THR C 1 349 ? 69.619 9.476 -23.417 1.00 101.28 329 THR C O 1
ATOM 9663 N N . TYR C 1 350 ? 68.600 10.351 -21.607 1.00 102.12 330 TYR C N 1
ATOM 9664 C CA . TYR C 1 350 ? 67.919 9.111 -21.241 1.00 107.51 330 TYR C CA 1
ATOM 9665 C C . TYR C 1 350 ? 66.434 9.370 -21.006 1.00 111.34 330 TYR C C 1
ATOM 9666 O O . TYR C 1 350 ? 66.053 10.042 -20.051 1.00 111.53 330 TYR C O 1
ATOM 9675 N N . GLY C 1 351 ? 65.601 8.830 -21.886 1.00 117.01 331 GLY C N 1
ATOM 9676 C CA . GLY C 1 351 ? 64.173 9.065 -21.821 1.00 124.32 331 GLY C CA 1
ATOM 9677 C C . GLY C 1 351 ? 63.566 9.109 -23.210 1.00 136.34 331 GLY C C 1
ATOM 9678 O O . GLY C 1 351 ? 64.169 8.659 -24.187 1.00 138.69 331 GLY C O 1
ATOM 9679 N N . ASP C 1 352 ? 62.360 9.658 -23.298 1.00 144.50 332 ASP C N 1
ATOM 9680 C CA . ASP C 1 352 ? 61.702 9.864 -24.582 1.00 151.60 332 ASP C CA 1
ATOM 9681 C C . ASP C 1 352 ? 62.019 11.259 -25.113 1.00 152.20 332 ASP C C 1
ATOM 9682 O O . ASP C 1 352 ? 61.517 11.668 -26.159 1.00 154.70 332 ASP C O 1
ATOM 9687 N N . ASP C 1 353 ? 62.862 11.978 -24.377 1.00 147.87 333 ASP C N 1
ATOM 9688 C CA . ASP C 1 353 ? 63.167 13.378 -24.665 1.00 144.10 333 ASP C CA 1
ATOM 9689 C C . ASP C 1 353 ? 64.072 13.564 -25.884 1.00 141.94 333 ASP C C 1
ATOM 9690 O O . ASP C 1 353 ? 64.436 12.601 -26.563 1.00 144.22 333 ASP C O 1
ATOM 9695 N N . GLU C 1 354 ? 64.425 14.818 -26.151 1.00 137.24 334 GLU C N 1
ATOM 9696 C CA . GLU C 1 354 ? 65.378 15.148 -27.203 1.00 134.50 334 GLU C CA 1
ATOM 9697 C C . GLU C 1 354 ? 66.710 14.497 -26.891 1.00 126.25 334 GLU C C 1
ATOM 9698 O O . GLU C 1 354 ? 67.228 14.645 -25.787 1.00 125.99 334 GLU C O 1
ATOM 9704 N N . TYR C 1 355 ? 67.268 13.778 -27.857 1.00 118.84 335 TYR C N 1
ATOM 9705 C CA . TYR C 1 355 ? 68.555 13.130 -27.650 1.00 112.13 335 TYR C CA 1
ATOM 9706 C C . TYR C 1 355 ? 69.732 14.038 -28.003 1.00 110.00 335 TYR C C 1
ATOM 9707 O O . TYR C 1 355 ? 69.838 14.521 -29.129 1.00 110.06 335 TYR C O 1
ATOM 9716 N N . TYR C 1 356 ? 70.603 14.272 -27.023 1.00 106.66 336 TYR C N 1
ATOM 9717 C CA . TYR C 1 356 ? 71.874 14.953 -27.246 1.00 101.48 336 TYR C CA 1
ATOM 9718 C C . TYR C 1 356 ? 72.982 14.158 -26.571 1.00 96.24 336 TYR C C 1
ATOM 9719 O O . TYR C 1 356 ? 72.756 13.518 -25.545 1.00 94.58 336 TYR C O 1
ATOM 9728 N N . ARG C 1 357 ? 74.180 14.209 -27.139 1.00 95.43 337 ARG C N 1
ATOM 9729 C CA . ARG C 1 357 ? 75.360 13.659 -26.485 1.00 96.05 337 ARG C CA 1
ATOM 9730 C C . ARG C 1 357 ? 76.355 14.789 -26.275 1.00 99.27 337 ARG C C 1
ATOM 9731 O O . ARG C 1 357 ? 76.905 15.323 -27.239 1.00 99.49 337 ARG C O 1
ATOM 9739 N N . GLU C 1 358 ? 76.592 15.153 -25.019 1.00 103.78 338 GLU C N 1
ATOM 9740 C CA . GLU C 1 358 ? 77.509 16.246 -24.706 1.00 108.16 338 GLU C CA 1
ATOM 9741 C C . GLU C 1 358 ? 78.501 15.898 -23.595 1.00 107.26 338 GLU C C 1
ATOM 9742 O O . GLU C 1 358 ? 78.243 15.029 -22.761 1.00 105.47 338 GLU C O 1
ATOM 9748 N N . LYS C 1 359 ? 79.642 16.579 -23.604 1.00 108.19 339 LYS C N 1
ATOM 9749 C CA . LYS C 1 359 ? 80.659 16.400 -22.577 1.00 108.59 339 LYS C CA 1
ATOM 9750 C C . LYS C 1 359 ? 80.578 17.544 -21.575 1.00 103.11 339 LYS C C 1
ATOM 9751 O O . LYS C 1 359 ? 80.660 18.715 -21.944 1.00 101.59 339 LYS C O 1
ATOM 9757 N N . ILE C 1 360 ? 80.416 17.196 -20.304 1.00 99.20 340 ILE C N 1
ATOM 9758 C CA . ILE C 1 360 ? 80.230 18.189 -19.257 1.00 92.70 340 ILE C CA 1
ATOM 9759 C C . ILE C 1 360 ? 81.231 17.998 -18.129 1.00 92.27 340 ILE C C 1
ATOM 9760 O O . ILE C 1 360 ? 81.682 16.882 -17.875 1.00 92.59 340 ILE C O 1
ATOM 9765 N N . LYS C 1 361 ? 81.574 19.096 -17.461 1.00 92.15 341 LYS C N 1
ATOM 9766 C CA . LYS C 1 361 ? 82.534 19.072 -16.364 1.00 91.81 341 LYS C CA 1
ATOM 9767 C C . LYS C 1 361 ? 81.818 19.133 -15.018 1.00 90.42 341 LYS C C 1
ATOM 9768 O O . LYS C 1 361 ? 81.067 20.070 -14.749 1.00 92.37 341 LYS C O 1
ATOM 9774 N N . ILE C 1 362 ? 82.050 18.128 -14.179 1.00 87.82 342 ILE C N 1
ATOM 9775 C CA . ILE C 1 362 ? 81.470 18.098 -12.839 1.00 86.89 342 ILE C CA 1
ATOM 9776 C C . ILE C 1 362 ? 82.565 18.052 -11.787 1.00 85.89 342 ILE C C 1
ATOM 9777 O O . ILE C 1 362 ? 83.428 17.175 -11.824 1.00 86.47 342 ILE C O 1
ATOM 9782 N N . ILE C 1 363 ? 82.528 18.981 -10.836 1.00 83.80 343 ILE C N 1
ATOM 9783 C CA . ILE C 1 363 ? 83.552 18.988 -9.808 1.00 83.59 343 ILE C CA 1
ATOM 9784 C C . ILE C 1 363 ? 83.062 18.106 -8.692 1.00 88.00 343 ILE C C 1
ATOM 9785 O O . ILE C 1 363 ? 82.087 18.440 -8.018 1.00 84.57 343 ILE C O 1
ATOM 9790 N N . SER C 1 364 ? 83.726 16.974 -8.496 1.00 95.18 344 SER C N 1
ATOM 9791 C CA . SER C 1 364 ? 83.458 16.201 -7.306 1.00 100.05 344 SER C CA 1
ATOM 9792 C C . SER C 1 364 ? 84.705 16.251 -6.460 1.00 106.12 344 SER C C 1
ATOM 9793 O O . SER C 1 364 ? 85.706 15.590 -6.734 1.00 112.63 344 SER C O 1
ATOM 9796 N N . SER C 1 365 ? 84.616 17.088 -5.442 1.00 104.36 345 SER C N 1
ATOM 9797 C CA . SER C 1 365 ? 85.477 17.088 -4.288 1.00 106.23 345 SER C CA 1
ATOM 9798 C C . SER C 1 365 ? 85.010 18.318 -3.558 1.00 108.70 345 SER C C 1
ATOM 9799 O O . SER C 1 365 ? 84.540 19.268 -4.178 1.00 108.38 345 SER C O 1
ATOM 9802 N N . ASP C 1 366 ? 85.175 18.332 -2.249 1.00 111.02 346 ASP C N 1
ATOM 9803 C CA . ASP C 1 366 ? 84.775 19.487 -1.474 1.00 108.73 346 ASP C CA 1
ATOM 9804 C C . ASP C 1 366 ? 85.905 20.506 -1.453 1.00 105.37 346 ASP C C 1
ATOM 9805 O O . ASP C 1 366 ? 85.682 21.714 -1.526 1.00 100.06 346 ASP C O 1
ATOM 9810 N N . GLU C 1 367 ? 87.127 19.993 -1.378 1.00 108.95 347 GLU C N 1
ATOM 9811 C CA . GLU C 1 367 ? 88.305 20.838 -1.316 1.00 112.88 347 GLU C CA 1
ATOM 9812 C C . GLU C 1 367 ? 88.640 21.399 -2.691 1.00 111.04 347 GLU C C 1
ATOM 9813 O O . GLU C 1 367 ? 89.294 22.434 -2.801 1.00 111.24 347 GLU C O 1
ATOM 9819 N N . GLU C 1 368 ? 88.193 20.716 -3.741 1.00 110.02 348 GLU C N 1
ATOM 9820 C CA . GLU C 1 368 ? 88.386 21.234 -5.094 1.00 104.98 348 GLU C CA 1
ATOM 9821 C C . GLU C 1 368 ? 87.328 22.271 -5.464 1.00 98.78 348 GLU C C 1
ATOM 9822 O O . GLU C 1 368 ? 87.640 23.314 -6.039 1.00 95.54 348 GLU C O 1
ATOM 9828 N N . LEU C 1 369 ? 86.077 21.978 -5.121 1.00 95.43 349 LEU C N 1
ATOM 9829 C CA . LEU C 1 369 ? 84.988 22.928 -5.307 1.00 91.18 349 LEU C CA 1
ATOM 9830 C C . LEU C 1 369 ? 85.265 24.186 -4.495 1.00 93.42 349 LEU C C 1
ATOM 9831 O O . LEU C 1 369 ? 84.801 25.277 -4.831 1.00 94.78 349 LEU C O 1
ATOM 9836 N N . TYR C 1 370 ? 86.035 24.027 -3.425 1.00 92.97 350 TYR C N 1
ATOM 9837 C CA . TYR C 1 370 ? 86.379 25.149 -2.570 1.00 90.30 350 TYR C CA 1
ATOM 9838 C C . TYR C 1 370 ? 87.299 26.120 -3.292 1.00 86.71 350 TYR C C 1
ATOM 9839 O O . TYR C 1 370 ? 87.049 27.324 -3.303 1.00 85.72 350 TYR C O 1
ATOM 9848 N N . LYS C 1 371 ? 88.363 25.594 -3.892 1.00 84.72 351 LYS C N 1
ATOM 9849 C CA . LYS C 1 371 ? 89.297 26.433 -4.628 1.00 85.54 351 LYS C CA 1
ATOM 9850 C C . LYS C 1 371 ? 88.519 27.245 -5.648 1.00 86.78 351 LYS C C 1
ATOM 9851 O O . LYS C 1 371 ? 88.734 28.448 -5.799 1.00 85.75 351 LYS C O 1
ATOM 9857 N N . PHE C 1 372 ? 87.614 26.569 -6.348 1.00 88.19 352 PHE C N 1
ATOM 9858 C CA . PHE C 1 372 ? 86.786 27.214 -7.357 1.00 90.54 352 PHE C CA 1
ATOM 9859 C C . PHE C 1 372 ? 85.961 28.367 -6.792 1.00 86.36 352 PHE C C 1
ATOM 9860 O O . PHE C 1 372 ? 86.132 29.512 -7.202 1.00 85.92 352 PHE C O 1
ATOM 9868 N N . ASN C 1 373 ? 85.057 28.060 -5.865 1.00 83.32 353 ASN C N 1
ATOM 9869 C CA . ASN C 1 373 ? 84.210 29.088 -5.270 1.00 83.53 353 ASN C CA 1
ATOM 9870 C C . ASN C 1 373 ? 85.043 30.253 -4.768 1.00 85.46 353 ASN C C 1
ATOM 9871 O O . ASN C 1 373 ? 84.586 31.394 -4.740 1.00 86.81 353 ASN C O 1
ATOM 9876 N N . LEU C 1 374 ? 86.269 29.953 -4.359 1.00 85.27 354 LEU C N 1
ATOM 9877 C CA . LEU C 1 374 ? 87.182 30.978 -3.894 1.00 85.77 354 LEU C CA 1
ATOM 9878 C C . LEU C 1 374 ? 87.566 31.875 -5.063 1.00 84.46 354 LEU C C 1
ATOM 9879 O O . LEU C 1 374 ? 87.552 33.101 -4.949 1.00 81.93 354 LEU C O 1
ATOM 9884 N N . PHE C 1 375 ? 87.893 31.258 -6.194 1.00 87.07 355 PHE C N 1
ATOM 9885 C CA . PHE C 1 375 ? 88.169 32.007 -7.415 1.00 90.88 355 PHE C CA 1
ATOM 9886 C C . PHE C 1 375 ? 86.949 32.810 -7.861 1.00 86.84 355 PHE C C 1
ATOM 9887 O O . PHE C 1 375 ? 87.048 34.009 -8.106 1.00 86.49 355 PHE C O 1
ATOM 9895 N N . LEU C 1 376 ? 85.800 32.147 -7.960 1.00 82.25 356 LEU C N 1
ATOM 9896 C CA . LEU C 1 376 ? 84.566 32.815 -8.362 1.00 81.02 356 LEU C CA 1
ATOM 9897 C C . LEU C 1 376 ? 84.258 34.037 -7.498 1.00 87.25 356 LEU C C 1
ATOM 9898 O O . LEU C 1 376 ? 83.818 35.067 -8.002 1.00 90.88 356 LEU C O 1
ATOM 9903 N N . GLY C 1 377 ? 84.493 33.924 -6.196 1.00 90.74 357 GLY C N 1
ATOM 9904 C CA . GLY C 1 377 ? 84.291 35.044 -5.296 1.00 89.89 357 GLY C CA 1
ATOM 9905 C C . GLY C 1 377 ? 85.347 36.112 -5.493 1.00 88.74 357 GLY C C 1
ATOM 9906 O O . GLY C 1 377 ? 85.051 37.306 -5.456 1.00 87.19 357 GLY C O 1
ATOM 9907 N N . LYS C 1 378 ? 86.585 35.673 -5.704 1.00 90.37 358 LYS C N 1
ATOM 9908 C CA . LYS C 1 378 ? 87.700 36.583 -5.929 1.00 94.74 358 LYS C CA 1
ATOM 9909 C C . LYS C 1 378 ? 87.430 37.516 -7.104 1.00 93.46 358 LYS C C 1
ATOM 9910 O O . LYS C 1 378 ? 87.509 38.736 -6.968 1.00 91.69 358 LYS C O 1
ATOM 9916 N N . THR C 1 379 ? 87.119 36.938 -8.260 1.00 94.25 359 THR C N 1
ATOM 9917 C CA . THR C 1 379 ? 86.861 37.733 -9.454 1.00 96.56 359 THR C CA 1
ATOM 9918 C C . THR C 1 379 ? 85.546 38.502 -9.356 1.00 95.33 359 THR C C 1
ATOM 9919 O O . THR C 1 379 ? 85.448 39.638 -9.814 1.00 96.67 359 THR C O 1
ATOM 9923 N N . ALA C 1 380 ? 84.538 37.886 -8.753 1.00 92.40 360 ALA C N 1
ATOM 9924 C CA . ALA C 1 380 ? 83.273 38.572 -8.538 1.00 93.29 360 ALA C CA 1
ATOM 9925 C C . ALA C 1 380 ? 83.513 39.887 -7.805 1.00 95.27 360 ALA C C 1
ATOM 9926 O O . ALA C 1 380 ? 82.825 40.879 -8.044 1.00 94.57 360 ALA C O 1
ATOM 9928 N N . GLU C 1 381 ? 84.487 39.881 -6.901 1.00 97.49 361 GLU C N 1
ATOM 9929 C CA . GLU C 1 381 ? 84.829 41.077 -6.142 1.00 99.24 361 GLU C CA 1
ATOM 9930 C C . GLU C 1 381 ? 85.620 42.087 -6.969 1.00 99.25 361 GLU C C 1
ATOM 9931 O O . GLU C 1 381 ? 85.273 43.265 -7.014 1.00 100.00 361 GLU C O 1
ATOM 9937 N N . THR C 1 382 ? 86.679 41.626 -7.627 1.00 99.47 362 THR C N 1
ATOM 9938 C CA . THR C 1 382 ? 87.547 42.534 -8.369 1.00 103.12 362 THR C CA 1
ATOM 9939 C C . THR C 1 382 ? 86.800 43.205 -9.516 1.00 106.05 362 THR C C 1
ATOM 9940 O O . THR C 1 382 ? 87.156 44.307 -9.933 1.00 110.40 362 THR C O 1
ATOM 9944 N N . TYR C 1 383 ? 85.777 42.533 -10.035 1.00 104.75 363 TYR C N 1
ATOM 9945 C CA . TYR C 1 383 ? 84.930 43.125 -11.062 1.00 106.15 363 TYR C CA 1
ATOM 9946 C C . TYR C 1 383 ? 83.910 44.063 -10.436 1.00 111.92 363 TYR C C 1
ATOM 9947 O O . TYR C 1 383 ? 83.603 45.113 -10.998 1.00 114.70 363 TYR C O 1
ATOM 9956 N N . LYS C 1 384 ? 83.392 43.688 -9.269 1.00 115.03 364 LYS C N 1
ATOM 9957 C CA . LYS C 1 384 ? 82.398 44.514 -8.590 1.00 118.31 364 LYS C CA 1
ATOM 9958 C C . LYS C 1 384 ? 82.864 45.966 -8.569 1.00 122.76 364 LYS C C 1
ATOM 9959 O O . LYS C 1 384 ? 82.103 46.880 -8.887 1.00 124.00 364 LYS C O 1
ATOM 9965 N N . ASN C 1 385 ? 84.118 46.175 -8.184 1.00 124.87 365 ASN C N 1
ATOM 9966 C CA . ASN C 1 385 ? 84.745 47.476 -8.352 1.00 129.55 365 ASN C CA 1
ATOM 9967 C C . ASN C 1 385 ? 85.907 47.390 -9.337 1.00 131.76 365 ASN C C 1
ATOM 9968 O O . ASN C 1 385 ? 86.971 46.863 -9.012 1.00 133.36 365 ASN C O 1
ATOM 9973 N N . TRP C 1 386 ? 85.704 47.920 -10.539 1.00 131.83 366 TRP C N 1
ATOM 9974 C CA . TRP C 1 386 ? 86.763 47.940 -11.535 1.00 132.77 366 TRP C CA 1
ATOM 9975 C C . TRP C 1 386 ? 87.166 49.381 -11.795 1.00 136.64 366 TRP C C 1
ATOM 9976 O O . TRP C 1 386 ? 86.416 50.144 -12.403 1.00 137.21 366 TRP C O 1
ATOM 9987 N N . ASN C 1 387 ? 88.349 49.748 -11.317 1.00 138.91 367 ASN C N 1
ATOM 9988 C CA . ASN C 1 387 ? 88.865 51.102 -11.479 1.00 142.22 367 ASN C CA 1
ATOM 9989 C C . ASN C 1 387 ? 89.846 51.220 -12.642 1.00 140.30 367 ASN C C 1
ATOM 9990 O O . ASN C 1 387 ? 90.382 52.296 -12.903 1.00 142.36 367 ASN C O 1
ATOM 9995 N N . LYS C 1 388 ? 90.069 50.111 -13.340 1.00 136.36 368 LYS C N 1
ATOM 9996 C CA . LYS C 1 388 ? 91.160 50.015 -14.307 1.00 135.23 368 LYS C CA 1
ATOM 9997 C C . LYS C 1 388 ? 90.788 50.436 -15.732 1.00 137.06 368 LYS C C 1
ATOM 9998 O O . LYS C 1 388 ? 91.594 50.297 -16.650 1.00 140.28 368 LYS C O 1
ATOM 10004 N N . GLY C 1 389 ? 89.574 50.937 -15.922 1.00 135.10 369 GLY C N 1
ATOM 10005 C CA . GLY C 1 389 ? 89.125 51.314 -17.251 1.00 135.51 369 GLY C CA 1
ATOM 10006 C C . GLY C 1 389 ? 88.462 50.138 -17.938 1.00 134.94 369 GLY C C 1
ATOM 10007 O O . GLY C 1 389 ? 88.821 48.987 -17.700 1.00 135.76 369 GLY C O 1
ATOM 10008 N N . GLY C 1 390 ? 87.508 50.427 -18.816 1.00 134.03 370 GLY C N 1
ATOM 10009 C CA . GLY C 1 390 ? 86.592 49.406 -19.283 1.00 131.64 370 GLY C CA 1
ATOM 10010 C C . GLY C 1 390 ? 85.454 49.382 -18.283 1.00 130.81 370 GLY C C 1
ATOM 10011 O O . GLY C 1 390 ? 85.353 50.277 -17.445 1.00 132.08 370 GLY C O 1
ATOM 10012 N N . LYS C 1 391 ? 84.597 48.372 -18.351 1.00 129.20 371 LYS C N 1
ATOM 10013 C CA . LYS C 1 391 ? 83.517 48.262 -17.377 1.00 129.76 371 LYS C CA 1
ATOM 10014 C C . LYS C 1 391 ? 83.765 47.080 -16.452 1.00 127.80 371 LYS C C 1
ATOM 10015 O O . LYS C 1 391 ? 83.968 47.247 -15.250 1.00 130.70 371 LYS C O 1
ATOM 10021 N N . ALA C 1 392 ? 83.734 45.886 -17.025 1.00 121.66 372 ALA C N 1
ATOM 10022 C CA . ALA C 1 392 ? 84.232 44.699 -16.356 1.00 114.34 372 ALA C CA 1
ATOM 10023 C C . ALA C 1 392 ? 84.001 43.522 -17.274 1.00 111.75 372 ALA C C 1
ATOM 10024 O O . ALA C 1 392 ? 82.899 43.343 -17.789 1.00 112.21 372 ALA C O 1
ATOM 10026 N N . PRO C 1 393 ? 85.030 42.688 -17.453 1.00 108.49 373 PRO C N 1
ATOM 10027 C CA . PRO C 1 393 ? 84.892 41.499 -18.297 1.00 109.05 373 PRO C CA 1
ATOM 10028 C C . PRO C 1 393 ? 84.096 40.401 -17.592 1.00 107.60 373 PRO C C 1
ATOM 10029 O O . PRO C 1 393 ? 84.587 39.286 -17.412 1.00 108.68 373 PRO C O 1
ATOM 10033 N N . TRP C 1 394 ? 82.867 40.722 -17.204 1.00 103.70 374 TRP C N 1
ATOM 10034 C CA . TRP C 1 394 ? 82.023 39.770 -16.502 1.00 101.06 374 TRP C CA 1
ATOM 10035 C C . TRP C 1 394 ? 81.863 38.487 -17.306 1.00 100.71 374 TRP C C 1
ATOM 10036 O O . TRP C 1 394 ? 81.508 37.444 -16.764 1.00 97.70 374 TRP C O 1
ATOM 10047 N N . SER C 1 395 ? 82.130 38.570 -18.603 1.00 105.98 375 SER C N 1
ATOM 10048 C CA . SER C 1 395 ? 82.050 37.403 -19.468 1.00 109.93 375 SER C CA 1
ATOM 10049 C C . SER C 1 395 ? 83.048 36.333 -19.053 1.00 109.73 375 SER C C 1
ATOM 10050 O O . SER C 1 395 ? 82.886 35.166 -19.401 1.00 110.06 375 SER C O 1
ATOM 10053 N N . ASP C 1 396 ? 84.081 36.735 -18.317 1.00 108.10 376 ASP C N 1
ATOM 10054 C CA . ASP C 1 396 ? 85.090 35.797 -17.831 1.00 106.13 376 ASP C CA 1
ATOM 10055 C C . ASP C 1 396 ? 84.582 35.057 -16.610 1.00 98.86 376 ASP C C 1
ATOM 10056 O O . ASP C 1 396 ? 84.933 33.900 -16.382 1.00 94.19 376 ASP C O 1
ATOM 10061 N N . PHE C 1 397 ? 83.769 35.751 -15.820 1.00 98.46 377 PHE C N 1
ATOM 10062 C CA . PHE C 1 397 ? 83.171 35.185 -14.618 1.00 97.87 377 PHE C CA 1
ATOM 10063 C C . PHE C 1 397 ? 82.198 34.076 -14.998 1.00 97.59 377 PHE C C 1
ATOM 10064 O O . PHE C 1 397 ? 82.279 32.960 -14.482 1.00 99.95 377 PHE C O 1
ATOM 10072 N N . TRP C 1 398 ? 81.292 34.385 -15.920 1.00 94.46 378 TRP C N 1
ATOM 10073 C CA . TRP C 1 398 ? 80.251 33.448 -16.317 1.00 89.01 378 TRP C CA 1
ATOM 10074 C C . TRP C 1 398 ? 80.787 32.348 -17.217 1.00 93.46 378 TRP C C 1
ATOM 10075 O O . TRP C 1 398 ? 80.438 31.181 -17.047 1.00 91.77 378 TRP C O 1
ATOM 10086 N N . ASP C 1 399 ? 81.630 32.721 -18.175 1.00 100.66 379 ASP C N 1
ATOM 10087 C CA . ASP C 1 399 ? 82.269 31.735 -19.041 1.00 108.85 379 ASP C CA 1
ATOM 10088 C C . ASP C 1 399 ? 83.008 30.700 -18.204 1.00 110.83 379 ASP C C 1
ATOM 10089 O O . ASP C 1 399 ? 83.075 29.527 -18.571 1.00 112.36 379 ASP C O 1
ATOM 10094 N N . ALA C 1 400 ? 83.567 31.145 -17.083 1.00 110.03 380 ALA C N 1
ATOM 10095 C CA . ALA C 1 400 ? 84.235 30.249 -16.146 1.00 104.78 380 ALA C CA 1
ATOM 10096 C C . ALA C 1 400 ? 83.231 29.439 -15.331 1.00 97.85 380 ALA C C 1
ATOM 10097 O O . ALA C 1 400 ? 83.342 28.219 -15.236 1.00 100.32 380 ALA C O 1
ATOM 10099 N N . LYS C 1 401 ? 82.247 30.122 -14.753 1.00 89.41 381 LYS C N 1
ATOM 10100 C CA . LYS C 1 401 ? 81.284 29.476 -13.865 1.00 84.20 381 LYS C CA 1
ATOM 10101 C C . LYS C 1 401 ? 80.390 28.490 -14.605 1.00 84.22 381 LYS C C 1
ATOM 10102 O O . LYS C 1 401 ? 80.092 27.402 -14.103 1.00 80.59 381 LYS C O 1
ATOM 10108 N N . SER C 1 402 ? 79.968 28.879 -15.803 1.00 88.13 382 SER C N 1
ATOM 10109 C CA . SER C 1 402 ? 79.064 28.065 -16.602 1.00 90.45 382 SER C CA 1
ATOM 10110 C C . SER C 1 402 ? 79.759 26.803 -17.097 1.00 90.79 382 SER C C 1
ATOM 10111 O O . SER C 1 402 ? 79.112 25.843 -17.506 1.00 89.97 382 SER C O 1
ATOM 10114 N N . GLN C 1 403 ? 81.083 26.815 -17.053 1.00 92.29 383 GLN C N 1
ATOM 10115 C CA . GLN C 1 403 ? 81.886 25.714 -17.564 1.00 95.20 383 GLN C CA 1
ATOM 10116 C C . GLN C 1 403 ? 81.589 24.388 -16.855 1.00 91.76 383 GLN C C 1
ATOM 10117 O O . GLN C 1 403 ? 81.830 23.315 -17.412 1.00 90.23 383 GLN C O 1
ATOM 10123 N N . PHE C 1 404 ? 81.058 24.468 -15.636 1.00 90.08 384 PHE C N 1
ATOM 10124 C CA . PHE C 1 404 ? 80.813 23.286 -14.809 1.00 88.29 384 PHE C CA 1
ATOM 10125 C C . PHE C 1 404 ? 79.325 23.080 -14.525 1.00 87.43 384 PHE C C 1
ATOM 10126 O O . PHE C 1 404 ? 78.581 24.043 -14.329 1.00 84.62 384 PHE C O 1
ATOM 10134 N N . SER C 1 405 ? 78.901 21.819 -14.495 1.00 89.92 385 SER C N 1
ATOM 10135 C CA . SER C 1 405 ? 77.507 21.475 -14.229 1.00 90.99 385 SER C CA 1
ATOM 10136 C C . SER C 1 405 ? 77.311 20.905 -12.827 1.00 94.12 385 SER C C 1
ATOM 10137 O O . SER C 1 405 ? 78.267 20.778 -12.062 1.00 97.68 385 SER C O 1
ATOM 10140 N N . LYS C 1 406 ? 76.062 20.568 -12.506 1.00 92.65 386 LYS C N 1
ATOM 10141 C CA . LYS C 1 406 ? 75.705 19.951 -11.227 1.00 90.06 386 LYS C CA 1
ATOM 10142 C C . LYS C 1 406 ? 74.905 18.673 -11.440 1.00 87.33 386 LYS C C 1
ATOM 10143 O O . LYS C 1 406 ? 73.850 18.692 -12.068 1.00 86.78 386 LYS C O 1
ATOM 10149 N N . VAL C 1 407 ? 75.396 17.564 -10.903 1.00 87.13 387 VAL C N 1
ATOM 10150 C CA . VAL C 1 407 ? 74.713 16.290 -11.072 1.00 88.98 387 VAL C CA 1
ATOM 10151 C C . VAL C 1 407 ? 74.750 15.449 -9.806 1.00 90.36 387 VAL C C 1
ATOM 10152 O O . VAL C 1 407 ? 75.738 15.459 -9.072 1.00 91.58 387 VAL C O 1
ATOM 10156 N N . LYS C 1 408 ? 73.662 14.727 -9.555 1.00 91.16 388 LYS C N 1
ATOM 10157 C CA . LYS C 1 408 ? 73.596 13.792 -8.438 1.00 95.02 388 LYS C CA 1
ATOM 10158 C C . LYS C 1 408 ? 73.289 12.388 -8.932 1.00 97.01 388 LYS C C 1
ATOM 10159 O O . LYS C 1 408 ? 72.619 12.212 -9.948 1.00 100.23 388 LYS C O 1
ATOM 10165 N N . ALA C 1 409 ? 73.782 11.389 -8.210 1.00 96.48 389 ALA C N 1
ATOM 10166 C CA . ALA C 1 409 ? 73.500 10.004 -8.549 1.00 97.22 389 ALA C CA 1
ATOM 10167 C C . ALA C 1 409 ? 72.014 9.744 -8.361 1.00 95.39 389 ALA C C 1
ATOM 10168 O O . ALA C 1 409 ? 71.340 10.454 -7.615 1.00 97.47 389 ALA C O 1
ATOM 10170 N N . LEU C 1 410 ? 71.504 8.726 -9.040 1.00 91.06 390 LEU C N 1
ATOM 10171 C CA . LEU C 1 410 ? 70.069 8.463 -9.050 1.00 87.76 390 LEU C CA 1
ATOM 10172 C C . LEU C 1 410 ? 69.448 7.995 -7.724 1.00 91.08 390 LEU C C 1
ATOM 10173 O O . LEU C 1 410 ? 68.393 8.501 -7.332 1.00 92.05 390 LEU C O 1
ATOM 10178 N N . PRO C 1 411 ? 70.100 7.041 -7.029 1.00 91.18 391 PRO C N 1
ATOM 10179 C CA . PRO C 1 411 ? 69.480 6.305 -5.914 1.00 90.84 391 PRO C CA 1
ATOM 10180 C C . PRO C 1 411 ? 68.826 7.173 -4.847 1.00 88.79 391 PRO C C 1
ATOM 10181 O O . PRO C 1 411 ? 67.711 6.864 -4.432 1.00 87.89 391 PRO C O 1
ATOM 10185 N N . ALA C 1 412 ? 69.504 8.232 -4.415 1.00 88.12 392 ALA C N 1
ATOM 10186 C CA . ALA C 1 412 ? 68.987 9.091 -3.352 1.00 86.92 392 ALA C CA 1
ATOM 10187 C C . ALA C 1 412 ? 68.760 10.525 -3.817 1.00 90.17 392 ALA C C 1
ATOM 10188 O O . ALA C 1 412 ? 69.551 11.069 -4.587 1.00 94.37 392 ALA C O 1
ATOM 10190 N N . SER C 1 413 ? 67.685 11.133 -3.325 1.00 87.97 393 SER C N 1
ATOM 10191 C CA . SER C 1 413 ? 67.356 12.516 -3.647 1.00 86.84 393 SER C CA 1
ATOM 10192 C C . SER C 1 413 ? 66.989 13.259 -2.373 1.00 88.04 393 SER C C 1
ATOM 10193 O O . SER C 1 413 ? 67.108 12.713 -1.279 1.00 90.93 393 SER C O 1
ATOM 10196 N N . THR C 1 414 ? 66.552 14.505 -2.511 1.00 87.74 394 THR C N 1
ATOM 10197 C CA . THR C 1 414 ? 66.005 15.242 -1.377 1.00 90.01 394 THR C CA 1
ATOM 10198 C C . THR C 1 414 ? 64.490 15.319 -1.512 1.00 91.64 394 THR C C 1
ATOM 10199 O O . THR C 1 414 ? 63.965 15.341 -2.621 1.00 95.32 394 THR C O 1
ATOM 10203 N N . PHE C 1 415 ? 63.789 15.345 -0.383 1.00 91.05 395 PHE C N 1
ATOM 10204 C CA . PHE C 1 415 ? 62.334 15.429 -0.397 1.00 92.67 395 PHE C CA 1
ATOM 10205 C C . PHE C 1 415 ? 61.877 16.529 -1.344 1.00 98.56 395 PHE C C 1
ATOM 10206 O O . PHE C 1 415 ? 60.895 16.369 -2.068 1.00 101.83 395 PHE C O 1
ATOM 10214 N N . HIS C 1 416 ? 62.599 17.645 -1.331 1.00 99.86 396 HIS C N 1
ATOM 10215 C CA . HIS C 1 416 ? 62.277 18.792 -2.177 1.00 99.89 396 HIS C CA 1
ATOM 10216 C C . HIS C 1 416 ? 62.195 18.448 -3.666 1.00 101.30 396 HIS C C 1
ATOM 10217 O O . HIS C 1 416 ? 61.148 18.608 -4.297 1.00 102.98 396 HIS C O 1
ATOM 10224 N N . LYS C 1 417 ? 63.310 17.990 -4.222 1.00 99.22 397 LYS C N 1
ATOM 10225 C CA . LYS C 1 417 ? 63.407 17.707 -5.648 1.00 97.21 397 LYS C CA 1
ATOM 10226 C C . LYS C 1 417 ? 62.597 16.480 -6.078 1.00 100.12 397 LYS C C 1
ATOM 10227 O O . LYS C 1 417 ? 62.514 16.171 -7.267 1.00 103.71 397 LYS C O 1
ATOM 10233 N N . ALA C 1 418 ? 62.005 15.781 -5.114 1.00 98.56 398 ALA C N 1
ATOM 10234 C CA . ALA C 1 418 ? 61.275 14.548 -5.405 1.00 96.89 398 ALA C CA 1
ATOM 10235 C C . ALA C 1 418 ? 59.774 14.722 -5.676 1.00 96.75 398 ALA C C 1
ATOM 10236 O O . ALA C 1 418 ? 59.111 13.768 -6.078 1.00 99.06 398 ALA C O 1
ATOM 10238 N N . GLN C 1 419 ? 59.240 15.921 -5.457 1.00 95.60 399 GLN C N 1
ATOM 10239 C CA . GLN C 1 419 ? 57.801 16.153 -5.598 1.00 98.16 399 GLN C CA 1
ATOM 10240 C C . GLN C 1 419 ? 57.268 15.758 -6.971 1.00 102.46 399 GLN C C 1
ATOM 10241 O O . GLN C 1 419 ? 57.857 16.099 -7.996 1.00 102.13 399 GLN C O 1
ATOM 10247 N N . GLY C 1 420 ? 56.151 15.038 -6.985 1.00 106.74 400 GLY C N 1
ATOM 10248 C CA . GLY C 1 420 ? 55.507 14.654 -8.229 1.00 110.21 400 GLY C CA 1
ATOM 10249 C C . GLY C 1 420 ? 56.025 13.347 -8.802 1.00 112.36 400 GLY C C 1
ATOM 10250 O O . GLY C 1 420 ? 55.336 12.681 -9.578 1.00 113.43 400 GLY C O 1
ATOM 10259 N N . SER C 1 422 ? 56.797 9.525 -8.560 1.00 113.24 402 SER C N 1
ATOM 10260 C CA . SER C 1 422 ? 56.189 8.441 -7.801 1.00 110.54 402 SER C CA 1
ATOM 10261 C C . SER C 1 422 ? 56.855 7.100 -8.084 1.00 109.16 402 SER C C 1
ATOM 10262 O O . SER C 1 422 ? 56.868 6.627 -9.220 1.00 107.60 402 SER C O 1
ATOM 10265 N N . VAL C 1 423 ? 57.403 6.494 -7.035 1.00 111.13 403 VAL C N 1
ATOM 10266 C CA . VAL C 1 423 ? 58.138 5.240 -7.157 1.00 112.75 403 VAL C CA 1
ATOM 10267 C C . VAL C 1 423 ? 57.460 4.117 -6.374 1.00 113.66 403 VAL C C 1
ATOM 10268 O O . VAL C 1 423 ? 56.703 4.369 -5.437 1.00 113.80 403 VAL C O 1
ATOM 10272 N N . ASP C 1 424 ? 57.736 2.878 -6.767 1.00 114.28 404 ASP C N 1
ATOM 10273 C CA . ASP C 1 424 ? 57.132 1.716 -6.124 1.00 115.27 404 ASP C CA 1
ATOM 10274 C C . ASP C 1 424 ? 57.397 1.691 -4.621 1.00 114.91 404 ASP C C 1
ATOM 10275 O O . ASP C 1 424 ? 56.471 1.536 -3.826 1.00 117.43 404 ASP C O 1
ATOM 10280 N N . ARG C 1 425 ? 58.661 1.838 -4.234 1.00 111.72 405 ARG C N 1
ATOM 10281 C CA . ARG C 1 425 ? 59.038 1.780 -2.825 1.00 110.10 405 ARG C CA 1
ATOM 10282 C C . ARG C 1 425 ? 59.886 2.973 -2.388 1.00 109.17 405 ARG C C 1
ATOM 10283 O O . ARG C 1 425 ? 61.014 3.152 -2.847 1.00 111.26 405 ARG C O 1
ATOM 10291 N N . ALA C 1 426 ? 59.328 3.789 -1.500 1.00 105.93 406 ALA C N 1
ATOM 10292 C CA . ALA C 1 426 ? 60.038 4.941 -0.953 1.00 101.71 406 ALA C CA 1
ATOM 10293 C C . ALA C 1 426 ? 60.816 4.572 0.308 1.00 101.62 406 ALA C C 1
ATOM 10294 O O . ALA C 1 426 ? 60.371 3.742 1.099 1.00 103.80 406 ALA C O 1
ATOM 10296 N N . PHE C 1 427 ? 61.980 5.189 0.486 1.00 98.95 407 PHE C N 1
ATOM 10297 C CA . PHE C 1 427 ? 62.788 4.991 1.687 1.00 98.31 407 PHE C CA 1
ATOM 10298 C C . PHE C 1 427 ? 63.097 6.337 2.345 1.00 93.69 407 PHE C C 1
ATOM 10299 O O . PHE C 1 427 ? 63.789 7.173 1.765 1.00 91.68 407 PHE C O 1
ATOM 10307 N N . ILE C 1 428 ? 62.585 6.543 3.556 1.00 91.50 408 ILE C N 1
ATOM 10308 C CA . ILE C 1 428 ? 62.789 7.804 4.267 1.00 87.47 408 ILE C CA 1
ATOM 10309 C C . ILE C 1 428 ? 63.986 7.751 5.213 1.00 89.89 408 ILE C C 1
ATOM 10310 O O . ILE C 1 428 ? 64.173 6.775 5.935 1.00 92.23 408 ILE C O 1
ATOM 10315 N N . TYR C 1 429 ? 64.806 8.795 5.199 1.00 91.42 409 TYR C N 1
ATOM 10316 C CA . TYR C 1 429 ? 65.857 8.932 6.195 1.00 97.81 409 TYR C CA 1
ATOM 10317 C C . TYR C 1 429 ? 65.553 10.165 7.042 1.00 103.27 409 TYR C C 1
ATOM 10318 O O . TYR C 1 429 ? 65.763 11.300 6.605 1.00 104.47 409 TYR C O 1
ATOM 10327 N N . THR C 1 430 ? 65.062 9.931 8.257 1.00 105.96 410 THR C N 1
ATOM 10328 C CA . THR C 1 430 ? 64.671 11.007 9.178 1.00 108.93 410 THR C CA 1
ATOM 10329 C C . THR C 1 430 ? 65.776 11.863 9.829 1.00 112.33 410 THR C C 1
ATOM 10330 O O . THR C 1 430 ? 65.592 13.063 10.005 1.00 114.72 410 THR C O 1
ATOM 10334 N N . PRO C 1 431 ? 66.917 11.251 10.197 1.00 111.10 411 PRO C N 1
ATOM 10335 C CA . PRO C 1 431 ? 67.840 11.878 11.156 1.00 108.44 411 PRO C CA 1
ATOM 10336 C C . PRO C 1 431 ? 68.125 13.368 10.950 1.00 103.90 411 PRO C C 1
ATOM 10337 O O . PRO C 1 431 ? 68.178 14.097 11.938 1.00 106.76 411 PRO C O 1
ATOM 10341 N N . CYS C 1 432 ? 68.304 13.819 9.715 1.00 98.27 412 CYS C N 1
ATOM 10342 C CA . CYS C 1 432 ? 68.593 15.232 9.475 1.00 94.92 412 CYS C CA 1
ATOM 10343 C C . CYS C 1 432 ? 67.325 16.067 9.294 1.00 96.48 412 CYS C C 1
ATOM 10344 O O . CYS C 1 432 ? 67.394 17.290 9.177 1.00 96.85 412 CYS C O 1
ATOM 10347 N N . ILE C 1 433 ? 66.172 15.401 9.265 1.00 96.62 413 ILE C N 1
ATOM 10348 C CA . ILE C 1 433 ? 64.884 16.074 9.107 1.00 93.39 413 ILE C CA 1
ATOM 10349 C C . ILE C 1 433 ? 64.624 16.977 10.302 1.00 95.37 413 ILE C C 1
ATOM 10350 O O . ILE C 1 433 ? 63.722 17.813 10.281 1.00 90.87 413 ILE C O 1
ATOM 10355 N N . HIS C 1 434 ? 65.435 16.809 11.340 1.00 104.06 414 HIS C N 1
ATOM 10356 C CA . HIS C 1 434 ? 65.270 17.563 12.573 1.00 113.17 414 HIS C CA 1
ATOM 10357 C C . HIS C 1 434 ? 66.020 18.891 12.483 1.00 112.53 414 HIS C C 1
ATOM 10358 O O . HIS C 1 434 ? 66.092 19.644 13.453 1.00 112.66 414 HIS C O 1
ATOM 10365 N N . TYR C 1 435 ? 66.588 19.163 11.312 1.00 112.03 415 TYR C N 1
ATOM 10366 C CA . TYR C 1 435 ? 67.170 20.471 11.030 1.00 112.52 415 TYR C CA 1
ATOM 10367 C C . TYR C 1 435 ? 66.112 21.400 10.442 1.00 110.41 415 TYR C C 1
ATOM 10368 O O . TYR C 1 435 ? 66.322 22.606 10.321 1.00 111.39 415 TYR C O 1
ATOM 10377 N N . ALA C 1 436 ? 64.979 20.824 10.060 1.00 107.07 416 ALA C N 1
ATOM 10378 C CA . ALA C 1 436 ? 63.863 21.602 9.538 1.00 103.49 416 ALA C CA 1
ATOM 10379 C C . ALA C 1 436 ? 63.003 22.115 10.680 1.00 103.74 416 ALA C C 1
ATOM 10380 O O . ALA C 1 436 ? 62.857 21.437 11.693 1.00 106.27 416 ALA C O 1
ATOM 10382 N N . ASP C 1 437 ? 62.429 23.304 10.524 1.00 103.20 417 ASP C N 1
ATOM 10383 C CA . ASP C 1 437 ? 61.495 23.807 11.526 1.00 106.70 417 ASP C CA 1
ATOM 10384 C C . ASP C 1 437 ? 60.256 22.918 11.547 1.00 107.79 417 ASP C C 1
ATOM 10385 O O . ASP C 1 437 ? 59.944 22.257 10.558 1.00 106.89 417 ASP C O 1
ATOM 10390 N N . VAL C 1 438 ? 59.553 22.911 12.675 1.00 111.36 418 VAL C N 1
ATOM 10391 C CA . VAL C 1 438 ? 58.497 21.931 12.925 1.00 112.92 418 VAL C CA 1
ATOM 10392 C C . VAL C 1 438 ? 57.511 21.801 11.761 1.00 111.43 418 VAL C C 1
ATOM 10393 O O . VAL C 1 438 ? 57.291 20.705 11.236 1.00 108.34 418 VAL C O 1
ATOM 10397 N N . GLU C 1 439 ? 56.932 22.926 11.359 1.00 113.03 419 GLU C N 1
ATOM 10398 C CA . GLU C 1 439 ? 55.943 22.949 10.291 1.00 113.08 419 GLU C CA 1
ATOM 10399 C C . GLU C 1 439 ? 56.499 22.343 9.004 1.00 105.92 419 GLU C C 1
ATOM 10400 O O . GLU C 1 439 ? 55.819 21.572 8.327 1.00 103.39 419 GLU C O 1
ATOM 10406 N N . LEU C 1 440 ? 57.739 22.695 8.677 1.00 101.60 420 LEU C N 1
ATOM 10407 C CA . LEU C 1 440 ? 58.391 22.196 7.470 1.00 97.28 420 LEU C CA 1
ATOM 10408 C C . LEU C 1 440 ? 58.730 20.715 7.580 1.00 95.50 420 LEU C C 1
ATOM 10409 O O . LEU C 1 440 ? 58.814 20.011 6.574 1.00 96.27 420 LEU C O 1
ATOM 10414 N N . ALA C 1 441 ? 58.929 20.249 8.807 1.00 94.54 421 ALA C N 1
ATOM 10415 C CA . ALA C 1 441 ? 59.237 18.849 9.054 1.00 94.58 421 ALA C CA 1
ATOM 10416 C C . ALA C 1 441 ? 58.031 17.974 8.731 1.00 95.53 421 ALA C C 1
ATOM 10417 O O . ALA C 1 441 ? 58.172 16.851 8.243 1.00 93.64 421 ALA C O 1
ATOM 10419 N N . GLN C 1 442 ? 56.845 18.504 9.007 1.00 97.98 422 GLN C N 1
ATOM 10420 C CA . GLN C 1 442 ? 55.601 17.786 8.757 1.00 99.88 422 GLN C CA 1
ATOM 10421 C C . GLN C 1 442 ? 55.287 17.726 7.265 1.00 98.53 422 GLN C C 1
ATOM 10422 O O . GLN C 1 442 ? 54.642 16.790 6.794 1.00 97.71 422 GLN C O 1
ATOM 10428 N N . GLN C 1 443 ? 55.743 18.738 6.531 1.00 97.94 423 GLN C N 1
ATOM 10429 C CA . GLN C 1 443 ? 55.558 18.802 5.085 1.00 92.61 423 GLN C CA 1
ATOM 10430 C C . GLN C 1 443 ? 56.568 17.903 4.378 1.00 89.09 423 GLN C C 1
ATOM 10431 O O . GLN C 1 443 ? 56.226 17.204 3.428 1.00 89.28 423 GLN C O 1
ATOM 10437 N N . LEU C 1 444 ? 57.813 17.925 4.848 1.00 88.03 424 LEU C N 1
ATOM 10438 C CA . LEU C 1 444 ? 58.848 17.030 4.336 1.00 89.17 424 LEU C CA 1
ATOM 10439 C C . LEU C 1 444 ? 58.457 15.573 4.546 1.00 95.41 424 LEU C C 1
ATOM 10440 O O . LEU C 1 444 ? 58.552 14.753 3.630 1.00 93.75 424 LEU C O 1
ATOM 10445 N N . LEU C 1 445 ? 58.017 15.262 5.762 1.00 102.79 425 LEU C N 1
ATOM 10446 C CA . LEU C 1 445 ? 57.614 13.909 6.125 1.00 107.52 425 LEU C CA 1
ATOM 10447 C C . LEU C 1 445 ? 56.397 13.457 5.324 1.00 112.08 425 LEU C C 1
ATOM 10448 O O . LEU C 1 445 ? 56.272 12.285 4.972 1.00 114.01 425 LEU C O 1
ATOM 10453 N N . TYR C 1 446 ? 55.497 14.395 5.046 1.00 111.75 426 TYR C N 1
ATOM 10454 C CA . TYR C 1 446 ? 54.290 14.103 4.282 1.00 109.28 426 TYR C CA 1
ATOM 10455 C C . TYR C 1 446 ? 54.620 13.825 2.822 1.00 100.93 426 TYR C C 1
ATOM 10456 O O . TYR C 1 446 ? 54.173 12.832 2.250 1.00 98.35 426 TYR C O 1
ATOM 10465 N N . VAL C 1 447 ? 55.400 14.718 2.224 1.00 95.72 427 VAL C N 1
ATOM 10466 C CA . VAL C 1 447 ? 55.786 14.593 0.826 1.00 93.03 427 VAL C CA 1
ATOM 10467 C C . VAL C 1 447 ? 56.586 13.320 0.575 1.00 92.59 427 VAL C C 1
ATOM 10468 O O . VAL C 1 447 ? 56.558 12.765 -0.522 1.00 94.65 427 VAL C O 1
ATOM 10472 N N . GLY C 1 448 ? 57.297 12.858 1.597 1.00 91.10 428 GLY C N 1
ATOM 10473 C CA . GLY C 1 448 ? 58.081 11.643 1.479 1.00 92.65 428 GLY C CA 1
ATOM 10474 C C . GLY C 1 448 ? 57.234 10.382 1.500 1.00 97.13 428 GLY C C 1
ATOM 10475 O O . GLY C 1 448 ? 57.450 9.463 0.711 1.00 98.37 428 GLY C O 1
ATOM 10476 N N . VAL C 1 449 ? 56.261 10.341 2.406 1.00 99.51 429 VAL C N 1
ATOM 10477 C CA . VAL C 1 449 ? 55.423 9.156 2.581 1.00 100.29 429 VAL C CA 1
ATOM 10478 C C . VAL C 1 449 ? 54.456 8.937 1.422 1.00 98.63 429 VAL C C 1
ATOM 10479 O O . VAL C 1 449 ? 54.114 7.800 1.105 1.00 97.65 429 VAL C O 1
ATOM 10483 N N . THR C 1 450 ? 54.023 10.023 0.789 1.00 97.71 430 THR C N 1
ATOM 10484 C CA . THR C 1 450 ? 53.093 9.929 -0.331 1.00 98.24 430 THR C CA 1
ATOM 10485 C C . THR C 1 450 ? 53.785 9.384 -1.579 1.00 97.76 430 THR C C 1
ATOM 10486 O O . THR C 1 450 ? 53.137 8.823 -2.462 1.00 96.97 430 THR C O 1
ATOM 10490 N N . ARG C 1 451 ? 55.103 9.552 -1.644 1.00 98.12 431 ARG C N 1
ATOM 10491 C CA . ARG C 1 451 ? 55.877 9.096 -2.795 1.00 99.94 431 ARG C CA 1
ATOM 10492 C C . ARG C 1 451 ? 55.785 7.588 -2.998 1.00 104.69 431 ARG C C 1
ATOM 10493 O O . ARG C 1 451 ? 55.855 7.103 -4.125 1.00 106.96 431 ARG C O 1
ATOM 10501 N N . GLY C 1 452 ? 55.644 6.849 -1.903 1.00 107.66 432 GLY C N 1
ATOM 10502 C CA . GLY C 1 452 ? 55.522 5.404 -1.972 1.00 111.78 432 GLY C CA 1
ATOM 10503 C C . GLY C 1 452 ? 54.184 4.935 -2.515 1.00 116.29 432 GLY C C 1
ATOM 10504 O O . GLY C 1 452 ? 53.127 5.379 -2.064 1.00 117.95 432 GLY C O 1
ATOM 10505 N N . ARG C 1 453 ? 54.230 4.041 -3.498 1.00 117.68 433 ARG C N 1
ATOM 10506 C CA . ARG C 1 453 ? 53.019 3.419 -4.016 1.00 117.08 433 ARG C CA 1
ATOM 10507 C C . ARG C 1 453 ? 52.583 2.257 -3.133 1.00 119.22 433 ARG C C 1
ATOM 10508 O O . ARG C 1 453 ? 51.401 2.107 -2.820 1.00 119.41 433 ARG C O 1
ATOM 10516 N N . TYR C 1 454 ? 53.551 1.447 -2.718 1.00 121.89 434 TYR C N 1
ATOM 10517 C CA . TYR C 1 454 ? 53.257 0.213 -1.998 1.00 127.58 434 TYR C CA 1
ATOM 10518 C C . TYR C 1 454 ? 53.854 0.176 -0.593 1.00 131.74 434 TYR C C 1
ATOM 10519 O O . TYR C 1 454 ? 53.123 0.117 0.397 1.00 134.49 434 TYR C O 1
ATOM 10528 N N . ASP C 1 455 ? 55.180 0.199 -0.512 1.00 131.06 435 ASP C N 1
ATOM 10529 C CA . ASP C 1 455 ? 55.868 0.176 0.774 1.00 129.88 435 ASP C CA 1
ATOM 10530 C C . ASP C 1 455 ? 56.630 1.469 1.030 1.00 126.13 435 ASP C C 1
ATOM 10531 O O . ASP C 1 455 ? 57.159 2.081 0.102 1.00 126.38 435 ASP C O 1
ATOM 10536 N N . VAL C 1 456 ? 56.666 1.895 2.289 1.00 121.94 436 VAL C N 1
ATOM 10537 C CA . VAL C 1 456 ? 57.561 2.971 2.686 1.00 115.28 436 VAL C CA 1
ATOM 10538 C C . VAL C 1 456 ? 58.381 2.560 3.906 1.00 112.54 436 VAL C C 1
ATOM 10539 O O . VAL C 1 456 ? 57.856 2.457 5.012 1.00 113.68 436 VAL C O 1
ATOM 10543 N N . PHE C 1 457 ? 59.672 2.330 3.694 1.00 108.89 437 PHE C N 1
ATOM 10544 C CA . PHE C 1 457 ? 60.619 2.113 4.783 1.00 106.69 437 PHE C CA 1
ATOM 10545 C C . PHE C 1 457 ? 61.127 3.444 5.331 1.00 104.91 437 PHE C C 1
ATOM 10546 O O . PHE C 1 457 ? 61.131 4.447 4.621 1.00 104.11 437 PHE C O 1
ATOM 10554 N N . TYR C 1 458 ? 61.550 3.461 6.589 1.00 105.91 438 TYR C N 1
ATOM 10555 C CA . TYR C 1 458 ? 62.177 4.657 7.145 1.00 107.54 438 TYR C CA 1
ATOM 10556 C C . TYR C 1 458 ? 63.053 4.355 8.356 1.00 113.64 438 TYR C C 1
ATOM 10557 O O . TYR C 1 458 ? 62.950 3.288 8.959 1.00 116.88 438 TYR C O 1
ATOM 10566 N N . VAL C 1 459 ? 63.924 5.300 8.695 1.00 115.81 439 VAL C N 1
ATOM 10567 C CA . VAL C 1 459 ? 64.753 5.200 9.889 1.00 120.00 439 VAL C CA 1
ATOM 10568 C C . VAL C 1 459 ? 64.713 6.528 10.631 1.00 126.06 439 VAL C C 1
ATOM 10569 O O . VAL C 1 459 ? 64.484 7.569 10.016 1.00 126.39 439 VAL C O 1
#

Secondary structure (DSSP, 8-state):
--S---HHHHHHHHH--TTTSSS-EEEEE--TTS-HHHHHHHHHHHHHHTT---EEEEESSHHHHHHHHHHHSS-EEEHHHHHTEEEEE-SS-EEEEE-S----SS-SEEEES-----HHHHHHHHHHS-TT-EEEEEE-TTSPPPP-TTS-S----GGGT-TTEEEEEPPP------HHHHHHHHHHTT-----EEETTEEEEE--SSSSTTT--HHHHHTTT-S--TTEE---SHHHHHHHHHHHHHHHTT---S--TT-EE----EEEEEEETTEEEEEEEE-TT--EEEEEEEEEEEEE--TTS-S-EEEEEEEEEEEE-SSS---EEEEEE---HHHHHHHHHHHHHHHHHHHS--SSSS--THHHHHHHTTB----BSS---TGGG---EEEEEE--GGGGGS-HHHHHHHHHHHHHHEEEEEEE-/--S-S-HHHHHHHHH--TTTSSS-EEEEEPPTTS-HHHHHHHHHHHHHHTT----EEEESSHHHHHHHHHHHSS--EEHHHHTTEEEEE-SS-EEEEESS-----S-SEEEES-----HHHHHHHHTTS-TT-EEEEEE-TTSPPP--TT--S----GGGTSTTEE-PBP-----SS-HHHHHHHHHHTTPPP--EEETTEEEEE--SSSSTTT---HHHHSTT-S--TTEE---SHHHHHHHHHHHHHHHS--S-S--TT-EE----EEEEEEETTEEEEEEEE-TT--EEEEEEEEEEEEE--TTSSS-EEEEEEEEEEEE-SSS---EEEEEE--SHHHHHHHHHHHHHHHHHHHS--SSSS--THHHHHHHTTEE---BSS---TGGG---EEEEEE--GGGGGS-HHHHHHHHHHHHHHEEEEEEE-/-TT-S-HHHHHHHHH--TTTSSS-EEEEE--TTS-HHHHHHHHHHHHHTTT---EEEEESSHHHHHHHHHHTSS-EEEHHHHHTEEEEE-SS-EEEEESS----TT-SEEEEE-----HHHHHHHHHH--TT-EEEEEE-TTSPPP--TTS-S----GGGT-TTEEEEE----S----HHHHHHHHHHTTPPP--EEETTEEEEE--SSSSTTT---HHHHSTT-S--TTEE---SHHHHHHHHHHHHHHHS--S-SS-TT-EE----EEEEEEETTEEEEEEEE-TT-EEEEEEEEEEEEEE--TTS-S-EEEEEEEEEEEEESSS---EEEEEE---HHHHHHHHHHHHHHHHHHHS--SSSS--HHHHHHHHTTEE---BSS---TGGG---EEEEEE--GGGGGS-HHHHHHHHHHHHHTEEEEEEE-

B-factor: mean 110.07, std 24.95, range [32.08, 313.71]

Sequence (1296 aa):
TFDDLTEGQKNAFNIVKAIKEKKHHVTINGPAGTGATTLTKFIIEALISTGETGIILAAPTHAAKKILSKLSGKEASTIHSILKINPVTYEENVLFEQKEVPDLAKCRVLICDEVSYDRKLFKILLSTIPPWCTIIGIGDNKQIRPVDPGENTAYISPFFTHKDFYQCELTEVKRSNAPIIDVATDVRNGKWIYDKVVDGHGVRGFTGDTALRDFVNYFSIVKSLDDLFENRVAFTNKSVDKLNSIIRKKIFETDKDFIVGEIIVQEPLFKTYKIDGKPVSEIIFNNGQLVRIIEAEYTSTFVKARGVPGEYLIRHWDLTVETYGDDEYYREKIKIISSDEELYKFNLFLGKTAETYKNWNKGGKAPWSDFWDAKSQFSKVKALPASTFHKAQGSVDRAFIYTPCIHHYADVELAQQLLYVGVTRGRYDVFYVTFDDLTEGQKNAFNIVKAIKEKKHHVTINGPAGTGATTLTKFIIEALISTGETGIILAAPTHAAKKILSKLSGKEASTIHSILKINPVTYEENVLFEQKEVPDLAKCRVLICDEVSYDRKLFKILLSTIPPWCTIIGIGDNKQIRPVDPGENTAYISPFFTHKDFYQCELTEVKRSNAPIIDVATDVRNGKWIYDKVVDGHGVRGFTGDTALRDFVNYFSIVKSLDDLFENRVAFTNKSVDKLNSIIRKKIFETDKDFIVGEIIVQEPLFKTYKIDGKPVSEIIFNNGQLVRIIEAEYTSTFVKARGVPGEYLIRHWDLTVETYGDDEYYREKIKIISSDEELYKFNLFLGKTAETYKNWNKGGKAPWSDFWDAKSQFSKVKALPASTFHKAQGSVDRAFIYTPCIHYADVELAQQLLYVGVTRGRYDVFYVTFDDLTEGQKNAFNIVKAIKEKKHHVTINGPAGTGATTLTKFIIEALISTGETGIILAAPTHAAKKILSKLSGKEASTIHSILKINPVTYEENVLFEQKEVPDLAKCRVLICDEVSYDRKLFKILLSTIPPWCTIIGIGDNKQIRPVDPGENTAYISPFFTHKDFYQCELTEVKRSNAPIIDVATDVRNGKWIYDKVVDGHGVRGFTGDTALRDFVNYFSIVKSLDDLFENRVAFTNKSVDKLNSIIRKKIFETDKDFIVGEIIVQEPLFKTYKIDGKPVSEIIFNNGQLVRIIEAEYTSTFVKARGVPGEYLIRHWDLTVETYGDDEYYREKIKIISSDEELYKFNLFLGKTAETYKNWNKGGKAPWSDFWDAKSQFSKVKALPASTFHKAQGSVDRAFIYTPCIHYADVELAQQLLYVGVTRGRYDVFYV